Protein AF-0000000084336344 (afdb_homodimer)

InterPro domains:
  IPR035068 Metalloprotease TldD/PmbA, N-terminal [G3DSA:3.30.2290.10] (3-217)
  IPR036059 Metalloprotease TldD/PmbA superfamily [SSF111283] (6-439)
  IPR045569 Metalloprotease TldD/E, C-terminal domain [PF19289] (224-440)
  IPR045570 Metalloprotease TldD/E, central domain [PF19290] (153-196)

Structure (mmCIF, N/CA/C/O backbone):
data_AF-0000000084336344-model_v1
#
loop_
_entity.id
_entity.type
_entity.pdbx_description
1 polymer 'Metalloprotease TldD/E C-terminal domain-containing protein'
#
loop_
_atom_site.group_PDB
_atom_site.id
_atom_site.type_symbol
_atom_site.label_atom_id
_atom_site.label_alt_id
_atom_site.label_comp_id
_atom_site.label_asym_id
_atom_site.label_entity_id
_atom_site.label_seq_id
_atom_site.pdbx_PDB_ins_code
_atom_site.Cartn_x
_atom_site.Cartn_y
_atom_site.Cartn_z
_atom_site.occupancy
_atom_site.B_iso_or_equiv
_atom_site.auth_seq_id
_atom_site.auth_comp_id
_atom_site.auth_asym_id
_atom_site.auth_atom_id
_atom_site.pdbx_PDB_model_num
ATOM 1 N N . MET A 1 1 ? 0.87 -1.788 27.578 1 61.16 1 MET A N 1
ATOM 2 C CA . MET A 1 1 ? 1.301 -0.427 27.266 1 61.16 1 MET A CA 1
ATOM 3 C C . MET A 1 1 ? 2.381 -0.429 26.188 1 61.16 1 MET A C 1
ATOM 5 O O . MET A 1 1 ? 3.49 -0.914 26.422 1 61.16 1 MET A O 1
ATOM 9 N N . ALA A 1 2 ? 2.039 -0.132 24.922 1 77.81 2 ALA A N 1
ATOM 10 C CA . ALA A 1 2 ? 2.977 -0.21 23.797 1 77.81 2 ALA A CA 1
ATOM 11 C C . ALA A 1 2 ? 3.928 0.982 23.797 1 77.81 2 ALA A C 1
ATOM 13 O O . ALA A 1 2 ? 4.934 0.979 23.078 1 77.81 2 ALA A O 1
ATOM 14 N N . ILE A 1 3 ? 3.756 1.907 24.672 1 89.94 3 ILE A N 1
ATOM 15 C CA . ILE A 1 3 ? 4.648 3.062 24.641 1 89.94 3 ILE A CA 1
ATOM 16 C C . ILE A 1 3 ? 5.672 2.961 25.766 1 89.94 3 ILE A C 1
ATOM 18 O O . ILE A 1 3 ? 5.336 3.139 26.938 1 89.94 3 ILE A O 1
ATOM 22 N N . LEU A 1 4 ? 6.891 2.734 25.438 1 95.31 4 LEU A N 1
ATOM 23 C CA . LEU A 1 4 ? 7.977 2.658 26.406 1 95.31 4 LEU A CA 1
ATOM 24 C C . LEU A 1 4 ? 8.523 4.047 26.719 1 95.31 4 LEU A C 1
ATOM 26 O O . LEU A 1 4 ? 8.641 4.891 25.828 1 95.31 4 LEU A O 1
ATOM 30 N N . SER A 1 5 ? 8.852 4.281 28.031 1 96.12 5 SER A N 1
ATOM 31 C CA . SER A 1 5 ? 9.555 5.504 28.422 1 96.12 5 SER A CA 1
ATOM 32 C C . SER A 1 5 ? 10.961 5.539 27.844 1 96.12 5 SER A C 1
ATOM 34 O O . SER A 1 5 ? 11.477 4.52 27.359 1 96.12 5 SER A O 1
ATOM 36 N N . GLU A 1 6 ? 11.492 6.703 27.875 1 97.25 6 GLU A N 1
ATOM 37 C CA . GLU A 1 6 ? 12.867 6.852 27.422 1 97.25 6 GLU A CA 1
ATOM 38 C C . GLU A 1 6 ? 13.805 5.906 28.188 1 97.25 6 GLU A C 1
ATOM 40 O O . GLU A 1 6 ? 14.656 5.254 27.578 1 97.25 6 GLU A O 1
ATOM 45 N N . GLU A 1 7 ? 13.641 5.789 29.469 1 97.75 7 GLU A N 1
ATOM 46 C CA . GLU A 1 7 ? 14.492 4.953 30.312 1 97.75 7 GLU A CA 1
ATOM 47 C C . GLU A 1 7 ? 14.32 3.475 29.984 1 97.75 7 GLU A C 1
ATOM 49 O O . GLU A 1 7 ? 15.297 2.732 29.906 1 97.75 7 GLU A O 1
ATOM 54 N N . GLU A 1 8 ? 13.086 3.082 29.797 1 97 8 GLU A N 1
ATOM 55 C CA . GLU A 1 8 ? 12.812 1.694 29.438 1 97 8 GLU A CA 1
ATOM 56 C C . GLU A 1 8 ? 13.43 1.343 28.094 1 97 8 GLU A C 1
ATOM 58 O O . GLU A 1 8 ? 14.039 0.284 27.938 1 97 8 GLU A O 1
ATOM 63 N N . ALA A 1 9 ? 13.25 2.242 27.109 1 98.12 9 ALA A N 1
ATOM 64 C CA . ALA A 1 9 ? 13.812 2.031 25.781 1 98.12 9 ALA A CA 1
ATOM 65 C C . ALA A 1 9 ? 15.336 1.944 25.844 1 98.12 9 ALA A C 1
ATOM 67 O O . ALA A 1 9 ? 15.938 1.037 25.266 1 98.12 9 ALA A O 1
ATOM 68 N N . ARG A 1 10 ? 15.906 2.869 26.594 1 98.12 10 ARG A N 1
ATOM 69 C CA . ARG A 1 10 ? 17.359 2.906 26.734 1 98.12 10 ARG A CA 1
ATOM 70 C C . ARG A 1 10 ? 17.875 1.607 27.328 1 98.12 10 ARG A C 1
ATOM 72 O O . ARG A 1 10 ? 18.859 1.046 26.844 1 98.12 10 ARG A O 1
ATOM 79 N N . SER A 1 11 ? 17.25 1.157 28.344 1 98.06 11 SER A N 1
ATOM 80 C CA . SER A 1 11 ? 17.672 -0.055 29.031 1 98.06 11 SER A CA 1
ATOM 81 C C . SER A 1 11 ? 17.609 -1.269 28.109 1 98.06 11 SER A C 1
ATOM 83 O O . SER A 1 11 ? 18.547 -2.068 28.047 1 98.06 11 SER A O 1
ATOM 85 N N . LEU A 1 12 ? 16.516 -1.385 27.453 1 97.81 12 LEU A N 1
ATOM 86 C CA . LEU A 1 12 ? 16.312 -2.506 26.547 1 97.81 12 LEU A CA 1
ATOM 87 C C . LEU A 1 12 ? 17.344 -2.486 25.422 1 97.81 12 LEU A C 1
ATOM 89 O O . LEU A 1 12 ? 17.922 -3.52 25.078 1 97.81 12 LEU A O 1
ATOM 93 N N . MET A 1 13 ? 17.562 -1.335 24.844 1 98.69 13 MET A N 1
ATOM 94 C CA . MET A 1 13 ? 18.469 -1.205 23.703 1 98.69 13 MET A CA 1
ATOM 95 C C . MET A 1 13 ? 19.922 -1.422 24.156 1 98.69 13 MET A C 1
ATOM 97 O O . MET A 1 13 ? 20.719 -2.012 23.422 1 98.69 13 MET A O 1
ATOM 101 N N . LYS A 1 14 ? 20.266 -0.925 25.344 1 98.5 14 LYS A N 1
ATOM 102 C CA . LYS A 1 14 ? 21.594 -1.165 25.891 1 98.5 14 LYS A CA 1
ATOM 103 C C . LYS A 1 14 ? 21.859 -2.658 26.062 1 98.5 14 LYS A C 1
ATOM 105 O O . LYS A 1 14 ? 22.953 -3.139 25.766 1 98.5 14 LYS A O 1
ATOM 110 N N . LYS A 1 15 ? 20.875 -3.301 26.531 1 98.56 15 LYS A N 1
ATOM 111 C CA . LYS A 1 15 ? 21 -4.75 26.688 1 98.56 15 LYS A CA 1
ATOM 112 C C . LYS A 1 15 ? 21.234 -5.43 25.344 1 98.56 15 LYS A C 1
ATOM 114 O O . LYS A 1 15 ? 22.141 -6.266 25.219 1 98.56 15 LYS A O 1
ATOM 119 N N . ALA A 1 16 ? 20.453 -5.109 24.391 1 98.69 16 ALA A N 1
ATOM 120 C CA . ALA A 1 16 ? 20.625 -5.699 23.062 1 98.69 16 ALA A CA 1
ATOM 121 C C . ALA A 1 16 ? 22.016 -5.387 22.5 1 98.69 16 ALA A C 1
ATOM 123 O O . ALA A 1 16 ? 22.688 -6.273 21.984 1 98.69 16 ALA A O 1
ATOM 124 N N . LEU A 1 17 ? 22.406 -4.156 22.656 1 98.75 17 LEU A N 1
ATOM 125 C CA . LEU A 1 17 ? 23.703 -3.701 22.141 1 98.75 17 LEU A CA 1
ATOM 126 C C . LEU A 1 17 ? 24.844 -4.457 22.812 1 98.75 17 LEU A C 1
ATOM 128 O O . LEU A 1 17 ? 25.875 -4.715 22.172 1 98.75 17 LEU A O 1
ATOM 132 N N . SER A 1 18 ? 24.688 -4.867 24 1 98.62 18 SER A N 1
ATOM 133 C CA . SER A 1 18 ? 25.734 -5.523 24.766 1 98.62 18 SER A CA 1
ATOM 134 C C . SER A 1 18 ? 26.047 -6.91 24.203 1 98.62 18 SER A C 1
ATOM 136 O O . SER A 1 18 ? 27.109 -7.469 24.484 1 98.62 18 SER A O 1
ATOM 138 N N . TYR A 1 19 ? 25.109 -7.457 23.453 1 98.69 19 TYR A N 1
ATOM 139 C CA . TYR A 1 19 ? 25.328 -8.781 22.875 1 98.69 19 TYR A CA 1
ATOM 140 C C . TYR A 1 19 ? 26.156 -8.695 21.609 1 98.69 19 TYR A C 1
ATOM 142 O O . TYR A 1 19 ? 26.656 -9.711 21.109 1 98.69 19 TYR A O 1
ATOM 150 N N . SER A 1 20 ? 26.391 -7.512 21.062 1 98.81 20 SER A N 1
ATOM 151 C CA . SER A 1 20 ? 26.984 -7.363 19.734 1 98.81 20 SER A CA 1
ATOM 152 C C . SER A 1 20 ? 28.469 -7.656 19.75 1 98.81 20 SER A C 1
ATOM 154 O O . SER A 1 20 ? 29.188 -7.242 20.672 1 98.81 20 SER A O 1
ATOM 156 N N . LYS A 1 21 ? 28.922 -8.336 18.719 1 98.5 21 LYS A N 1
ATOM 157 C CA . LYS A 1 21 ? 30.328 -8.586 18.453 1 98.5 21 LYS A CA 1
ATOM 158 C C . LYS A 1 21 ? 30.766 -7.953 17.141 1 98.5 21 LYS A C 1
ATOM 160 O O . LYS A 1 21 ? 31.875 -8.195 16.672 1 98.5 21 LYS A O 1
ATOM 165 N N . ALA A 1 22 ? 29.859 -7.25 16.531 1 98.69 22 ALA A N 1
ATOM 166 C CA . ALA A 1 22 ? 30.125 -6.629 15.234 1 98.69 22 ALA A CA 1
ATOM 167 C C . ALA A 1 22 ? 31.078 -5.438 15.391 1 98.69 22 ALA A C 1
ATOM 169 O O . ALA A 1 22 ? 31.266 -4.93 16.5 1 98.69 22 ALA A O 1
ATOM 170 N N . ASP A 1 23 ? 31.688 -5.023 14.219 1 98.56 23 ASP A N 1
ATOM 171 C CA . ASP A 1 23 ? 32.469 -3.793 14.242 1 98.56 23 ASP A CA 1
ATOM 172 C C . ASP A 1 23 ? 31.609 -2.6 14.656 1 98.56 23 ASP A C 1
ATOM 174 O O . ASP A 1 23 ? 32.062 -1.733 15.406 1 98.56 23 ASP A O 1
ATOM 178 N N . GLU A 1 24 ? 30.375 -2.555 14.102 1 98.12 24 GLU A N 1
ATOM 179 C CA . GLU A 1 24 ? 29.391 -1.552 14.461 1 98.12 24 GLU A CA 1
ATOM 180 C C . GLU A 1 24 ? 27.984 -2.162 14.531 1 98.12 24 GLU A C 1
ATOM 182 O O . GLU A 1 24 ? 27.672 -3.092 13.789 1 98.12 24 GLU A O 1
ATOM 187 N N . CYS A 1 25 ? 27.188 -1.61 15.453 1 98.75 25 CYS A N 1
ATOM 188 C CA . CYS A 1 25 ? 25.828 -2.092 15.648 1 98.75 25 CYS A CA 1
ATOM 189 C C . CYS A 1 25 ? 24.875 -0.938 15.945 1 98.75 25 CYS A C 1
ATOM 191 O O . CYS A 1 25 ? 25.219 -0.029 16.703 1 98.75 25 CYS A O 1
ATOM 193 N N . GLU A 1 26 ? 23.766 -0.919 15.297 1 98.81 26 GLU A N 1
ATOM 194 C CA . GLU A 1 26 ? 22.703 0.061 15.539 1 98.81 26 GLU A CA 1
ATOM 195 C C . GLU A 1 26 ? 21.375 -0.623 15.828 1 98.81 26 GLU A C 1
ATOM 197 O O . GLU A 1 26 ? 21.016 -1.6 15.172 1 98.81 26 GLU A O 1
ATOM 202 N N . ILE A 1 27 ? 20.672 -0.133 16.828 1 98.81 27 ILE A N 1
ATOM 203 C CA . ILE A 1 27 ? 19.375 -0.673 17.25 1 98.81 27 ILE A CA 1
ATOM 204 C C . ILE A 1 27 ? 18.297 0.393 17.109 1 98.81 27 ILE A C 1
ATOM 206 O O . ILE A 1 27 ? 18.484 1.536 17.531 1 98.81 27 ILE A O 1
ATOM 210 N N . ASN A 1 28 ? 17.25 0.073 16.453 1 98.81 28 ASN A N 1
ATOM 211 C CA . ASN A 1 28 ? 16.047 0.88 16.406 1 98.81 28 ASN A CA 1
ATOM 212 C C . ASN A 1 28 ? 14.875 0.189 17.109 1 98.81 28 ASN A C 1
ATOM 214 O O . ASN A 1 28 ? 14.641 -1.004 16.906 1 98.81 28 ASN A O 1
ATOM 218 N N . LEU A 1 29 ? 14.227 0.858 17.984 1 98.5 29 LEU A N 1
ATOM 219 C CA . LEU A 1 29 ? 13.078 0.37 18.734 1 98.5 29 LEU A CA 1
ATOM 220 C C . LEU A 1 29 ? 11.867 1.283 18.547 1 98.5 29 LEU A C 1
ATOM 222 O O . LEU A 1 29 ? 11.953 2.488 18.797 1 98.5 29 LEU A O 1
ATOM 226 N N . ASN A 1 30 ? 10.773 0.727 18.062 1 98 30 ASN A N 1
ATOM 227 C CA . ASN A 1 30 ? 9.539 1.482 17.844 1 98 30 ASN A CA 1
ATOM 228 C C . ASN A 1 30 ? 8.336 0.76 18.438 1 98 30 ASN A C 1
ATOM 230 O O . ASN A 1 30 ? 8.352 -0.461 18.594 1 98 30 ASN A O 1
ATOM 234 N N . GLY A 1 31 ? 7.332 1.479 18.734 1 97.31 31 GLY A N 1
ATOM 235 C CA . GLY A 1 31 ? 6.078 0.925 19.219 1 97.31 31 GLY A CA 1
ATOM 236 C C . GLY A 1 31 ? 4.914 1.891 19.094 1 97.31 31 GLY A C 1
ATOM 237 O O . GLY A 1 31 ? 5.113 3.104 19 1 97.31 31 GLY A O 1
ATOM 238 N N . SER A 1 32 ? 3.705 1.392 19.078 1 97.81 32 SER A N 1
ATOM 239 C CA . SER A 1 32 ? 2.498 2.207 18.984 1 97.81 32 SER A CA 1
ATOM 240 C C . SER A 1 32 ? 1.316 1.512 19.656 1 97.81 32 SER A C 1
ATOM 242 O O . SER A 1 32 ? 1.302 0.286 19.781 1 97.81 32 SER A O 1
ATOM 244 N N . ASP A 1 33 ? 0.47 2.268 20.203 1 97.31 33 ASP A N 1
ATOM 245 C CA . ASP A 1 33 ? -0.858 1.896 20.688 1 97.31 33 ASP A CA 1
ATOM 246 C C . ASP A 1 33 ? -1.94 2.721 19.984 1 97.31 33 ASP A C 1
ATOM 248 O O . ASP A 1 33 ? -2.01 3.939 20.172 1 97.31 33 ASP A O 1
ATOM 252 N N . SER A 1 34 ? -2.783 2.082 19.203 1 97.75 34 SER A N 1
ATOM 253 C CA . SER A 1 34 ? -3.795 2.789 18.422 1 97.75 34 SER A CA 1
ATOM 254 C C . SER A 1 34 ? -5.176 2.176 18.625 1 97.75 34 SER A C 1
ATOM 256 O O . SER A 1 34 ? -5.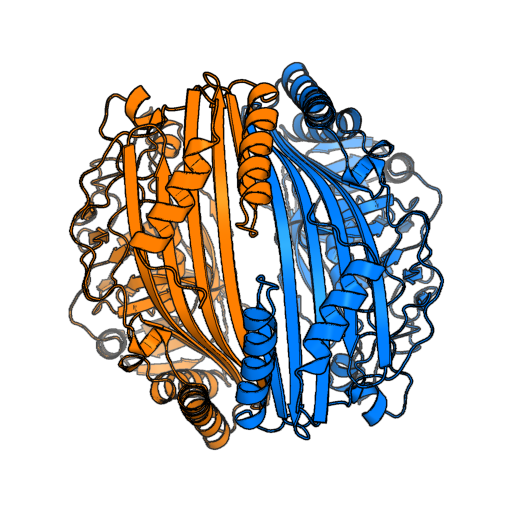293 1.004 18.984 1 97.75 34 SER A O 1
ATOM 258 N N . ALA A 1 35 ? -6.176 2.953 18.453 1 97.19 35 ALA A N 1
ATOM 259 C CA . ALA A 1 35 ? -7.574 2.521 18.453 1 97.19 35 ALA A CA 1
ATOM 260 C C . ALA A 1 35 ? -8.367 3.242 17.375 1 97.19 35 ALA A C 1
ATOM 262 O O . ALA A 1 35 ? -8.062 4.387 17.016 1 97.19 35 ALA A O 1
ATOM 263 N N . ASN A 1 36 ? -9.367 2.514 16.828 1 97.56 36 ASN A N 1
ATOM 264 C CA . ASN A 1 36 ? -10.055 3.094 15.672 1 97.56 36 ASN A CA 1
ATOM 265 C C . ASN A 1 36 ? -11.508 2.645 15.594 1 97.56 36 ASN A C 1
ATOM 267 O O . ASN A 1 36 ? -11.906 1.697 16.281 1 97.56 36 ASN A O 1
ATOM 271 N N . ILE A 1 37 ? -12.312 3.393 14.906 1 96.5 37 ILE A N 1
ATOM 272 C CA . ILE A 1 37 ? -13.656 3.025 14.477 1 96.5 37 ILE A CA 1
ATOM 273 C C . ILE A 1 37 ? -13.773 3.182 12.961 1 96.5 37 ILE A C 1
ATOM 275 O O . ILE A 1 37 ? -13.453 4.238 12.414 1 96.5 37 ILE A O 1
ATOM 279 N N . ARG A 1 38 ? -14.188 2.133 12.367 1 95.56 38 ARG A N 1
ATOM 280 C CA . ARG A 1 38 ? -14.484 2.133 10.93 1 95.56 38 ARG A CA 1
ATOM 281 C C . ARG A 1 38 ? -15.977 1.987 10.68 1 95.56 38 ARG A C 1
ATOM 283 O O . ARG A 1 38 ? -16.656 1.214 11.359 1 95.56 38 ARG A O 1
ATOM 290 N N . TYR A 1 39 ? -16.5 2.736 9.711 1 94.62 39 TYR A N 1
ATOM 291 C CA . TYR A 1 39 ? -17.906 2.598 9.344 1 94.62 39 TYR A CA 1
ATOM 292 C C . TYR A 1 39 ? -18.094 2.74 7.84 1 94.62 39 TYR A C 1
ATOM 294 O O . TYR A 1 39 ? -17.297 3.389 7.164 1 94.62 39 TYR A O 1
ATOM 302 N N . ALA A 1 40 ? -19.062 2.098 7.352 1 93.56 40 ALA A N 1
ATOM 303 C CA . ALA A 1 40 ? -19.5 2.135 5.961 1 93.56 40 ALA A CA 1
ATOM 304 C C . ALA A 1 40 ? -21.016 1.944 5.871 1 93.56 40 ALA A C 1
ATOM 306 O O . ALA A 1 40 ? -21.625 1.278 6.719 1 93.56 40 ALA A O 1
ATOM 307 N N . ARG A 1 41 ? -21.609 2.582 4.836 1 90.56 41 ARG A N 1
ATOM 308 C CA . ARG A 1 41 ? -23.047 2.521 4.629 1 90.56 41 ARG A CA 1
ATOM 309 C C . ARG A 1 41 ? -23.812 2.969 5.875 1 90.56 41 ARG A C 1
ATOM 311 O O . ARG A 1 41 ? -24.766 2.311 6.301 1 90.56 41 ARG A O 1
ATOM 318 N N . ASN A 1 42 ? -23.266 3.934 6.555 1 92.25 42 ASN A N 1
ATOM 319 C CA . ASN A 1 42 ? -23.844 4.602 7.715 1 92.25 42 ASN A CA 1
ATOM 320 C C . ASN A 1 42 ? -23.891 3.674 8.93 1 92.25 42 ASN A C 1
ATOM 322 O O . ASN A 1 42 ? -24.734 3.852 9.812 1 92.25 42 ASN A O 1
ATOM 326 N N . SER A 1 43 ? -23.031 2.648 8.938 1 90.12 43 SER A N 1
ATOM 327 C CA . SER A 1 43 ? -22.969 1.739 10.078 1 90.12 43 SER A CA 1
ATOM 328 C C . SER A 1 43 ? -21.531 1.42 10.453 1 90.12 43 SER A C 1
ATOM 330 O O . SER A 1 43 ? -20.672 1.237 9.586 1 90.12 43 SER A O 1
ATOM 332 N N . VAL A 1 44 ? -21.344 1.34 11.766 1 88.81 44 VAL A N 1
ATOM 333 C CA . VAL A 1 44 ? -20.016 0.975 12.266 1 88.81 44 VAL A CA 1
ATOM 334 C C . VAL A 1 44 ? -19.75 -0.5 11.977 1 88.81 44 VAL A C 1
ATOM 336 O O . VAL A 1 44 ? -20.578 -1.362 12.289 1 88.81 44 VAL A O 1
ATOM 339 N N . SER A 1 45 ? -18.609 -0.754 11.391 1 81.31 45 SER A N 1
ATOM 340 C CA . SER A 1 45 ? -18.266 -2.133 11.07 1 81.31 45 SER A CA 1
ATOM 341 C C . SER A 1 45 ? -17.266 -2.703 12.078 1 81.31 45 SER A C 1
ATOM 343 O O . SER A 1 45 ? -17.297 -3.9 12.375 1 81.31 45 SER A O 1
ATOM 345 N N . THR A 1 46 ? -16.391 -1.866 12.555 1 83.06 46 THR A N 1
ATOM 346 C CA . THR A 1 46 ? -15.391 -2.4 13.477 1 83.06 46 THR A CA 1
ATOM 347 C C . THR A 1 46 ? -14.891 -1.312 14.414 1 83.06 46 THR A C 1
ATOM 349 O O . THR A 1 46 ? -14.719 -0.162 14.016 1 83.06 46 THR A O 1
ATOM 352 N N . SER A 1 47 ? -14.812 -1.623 15.648 1 92.06 47 SER A N 1
ATOM 353 C CA . SER A 1 47 ? -14.039 -0.898 16.656 1 92.06 47 SER A CA 1
ATOM 354 C C . SER A 1 47 ? -12.773 -1.665 17.031 1 92.06 47 SER A C 1
ATOM 356 O O . SER A 1 47 ? -12.852 -2.775 17.562 1 92.06 47 SER A O 1
ATOM 358 N N . GLY A 1 48 ? -11.695 -1.078 16.766 1 95.12 48 GLY A N 1
ATOM 359 C CA . GLY A 1 48 ? -10.461 -1.837 16.859 1 95.12 48 GLY A CA 1
ATOM 360 C C . GLY A 1 48 ? -9.391 -1.135 17.672 1 95.12 48 GLY A C 1
ATOM 361 O O . GLY A 1 48 ? -9.461 0.077 17.891 1 95.12 48 GLY A O 1
ATOM 362 N N . ALA A 1 49 ? -8.469 -1.933 18.203 1 96.38 49 ALA A N 1
ATOM 363 C CA . ALA A 1 49 ? -7.25 -1.445 18.859 1 96.38 49 ALA A CA 1
ATOM 364 C C . ALA A 1 49 ? -6.047 -2.303 18.469 1 96.38 49 ALA A C 1
ATOM 366 O O . ALA A 1 49 ? -6.172 -3.516 18.297 1 96.38 49 ALA A O 1
ATOM 367 N N . ILE A 1 50 ? -4.906 -1.702 18.344 1 96.38 50 ILE A N 1
ATOM 368 C CA . ILE A 1 50 ? -3.666 -2.395 18.016 1 96.38 50 ILE A CA 1
ATOM 369 C C . ILE A 1 50 ? -2.529 -1.878 18.891 1 96.38 50 ILE A C 1
ATOM 371 O O . ILE A 1 50 ? -2.264 -0.675 18.922 1 96.38 50 ILE A O 1
ATOM 375 N N . ALA A 1 51 ? -1.902 -2.723 19.594 1 96.12 51 ALA A N 1
ATOM 376 C CA . ALA A 1 51 ? -0.683 -2.434 20.344 1 96.12 51 ALA A CA 1
ATOM 377 C C . ALA A 1 51 ? 0.48 -3.289 19.844 1 96.12 51 ALA A C 1
ATOM 379 O O . ALA A 1 51 ? 0.402 -4.52 19.859 1 96.12 51 ALA A O 1
ATOM 380 N N . GLN A 1 52 ? 1.593 -2.631 19.438 1 96.06 52 GLN A N 1
ATOM 381 C CA . GLN A 1 52 ? 2.705 -3.385 18.859 1 96.06 52 GLN A CA 1
ATOM 382 C C . GLN A 1 52 ? 4.035 -2.682 19.125 1 96.06 52 GLN A C 1
ATOM 384 O O . GLN A 1 52 ? 4.078 -1.458 19.266 1 96.06 52 GLN A O 1
ATOM 389 N N . THR A 1 53 ? 5.098 -3.41 19.234 1 95.81 53 THR A N 1
ATOM 390 C CA . THR A 1 53 ? 6.48 -2.953 19.312 1 95.81 53 THR A CA 1
ATOM 391 C C . THR A 1 53 ? 7.383 -3.781 18.406 1 95.81 53 THR A C 1
ATOM 393 O O . THR A 1 53 ? 7.043 -4.91 18.047 1 95.81 53 THR A O 1
ATOM 396 N N . SER A 1 54 ? 8.461 -3.232 17.969 1 97.19 54 SER A N 1
ATOM 397 C CA . SER A 1 54 ? 9.438 -3.928 17.141 1 97.19 54 SER A CA 1
ATOM 398 C C . SER A 1 54 ? 10.852 -3.404 17.391 1 97.19 54 SER A C 1
ATOM 400 O O . SER A 1 54 ? 11.039 -2.217 17.656 1 97.19 54 SER A O 1
ATOM 402 N N . LEU A 1 55 ? 11.781 -4.285 17.375 1 98.19 55 LEU A N 1
ATOM 403 C CA . LEU A 1 55 ? 13.195 -3.969 17.531 1 98.19 55 LEU A CA 1
ATOM 404 C C . LEU A 1 55 ? 13.984 -4.395 16.297 1 98.19 55 LEU A C 1
ATOM 406 O O . LEU A 1 55 ? 13.898 -5.547 15.859 1 98.19 55 LEU A O 1
ATOM 410 N N . VAL A 1 56 ? 14.742 -3.471 15.703 1 98.62 56 VAL A N 1
ATOM 411 C CA . VAL A 1 56 ? 15.555 -3.713 14.516 1 98.62 56 VAL A CA 1
ATOM 412 C C . VAL A 1 56 ? 17.031 -3.582 14.859 1 98.62 56 VAL A C 1
ATOM 414 O O . VAL A 1 56 ? 17.453 -2.566 15.414 1 98.62 56 VAL A O 1
ATOM 417 N N . VAL A 1 57 ? 17.797 -4.566 14.523 1 98.75 57 VAL A N 1
ATOM 418 C CA . VAL A 1 57 ? 19.234 -4.566 14.758 1 98.75 57 VAL A CA 1
ATOM 419 C C . VAL A 1 57 ? 19.984 -4.539 13.43 1 98.75 57 VAL A C 1
ATOM 421 O O . VAL A 1 57 ? 19.734 -5.375 12.555 1 98.75 57 VAL A O 1
ATOM 424 N N . SER A 1 58 ? 20.844 -3.611 13.258 1 98.5 58 SER A N 1
ATOM 425 C CA . SER A 1 58 ? 21.781 -3.549 12.148 1 98.5 58 SER A CA 1
ATOM 426 C C . SER A 1 58 ? 23.203 -3.822 12.609 1 98.5 58 SER A C 1
ATOM 428 O O . SER A 1 58 ? 23.719 -3.117 13.477 1 98.5 58 SER A O 1
ATOM 430 N N . SER A 1 59 ? 23.844 -4.816 12.031 1 98.44 59 SER A N 1
ATOM 431 C CA . SER A 1 59 ? 25.234 -5.152 12.328 1 98.44 59 SER A CA 1
ATOM 432 C C . SER A 1 59 ? 26.125 -4.98 11.102 1 98.44 59 SER A C 1
ATOM 434 O O . SER A 1 59 ? 25.734 -5.363 9.992 1 98.44 59 SER A O 1
ATOM 436 N N . ALA A 1 60 ? 27.297 -4.43 11.352 1 97.75 60 ALA A N 1
ATOM 437 C CA . ALA A 1 60 ? 28.25 -4.25 10.25 1 97.75 60 ALA A CA 1
ATOM 438 C C . ALA A 1 60 ? 29.594 -4.875 10.578 1 97.75 60 ALA A C 1
ATOM 440 O O . ALA A 1 60 ? 30.094 -4.746 11.703 1 97.75 60 ALA A O 1
ATOM 441 N N . PHE A 1 61 ? 30.188 -5.641 9.719 1 97.44 61 PHE A N 1
ATOM 442 C CA . PHE A 1 61 ? 31.578 -6.055 9.648 1 97.44 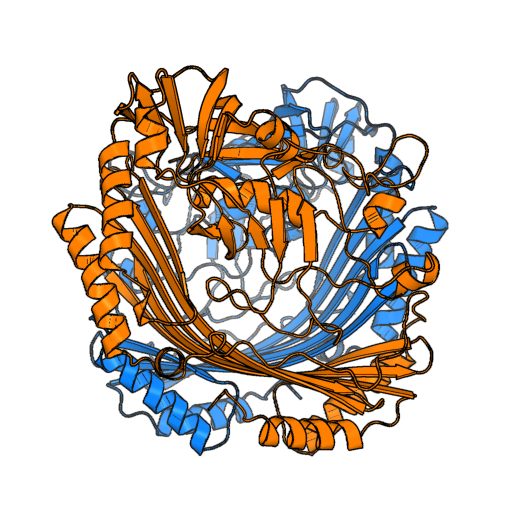61 PHE A CA 1
ATOM 443 C C . PHE A 1 61 ? 32.281 -5.43 8.445 1 97.44 61 PHE A C 1
ATOM 445 O O . PHE A 1 61 ? 32.062 -5.848 7.309 1 97.44 61 PHE A O 1
ATOM 452 N N . GLY A 1 62 ? 33.156 -4.496 8.688 1 96.12 62 GLY A N 1
ATOM 453 C CA . GLY A 1 62 ? 33.594 -3.674 7.574 1 96.12 62 GLY A CA 1
ATOM 454 C C . GLY A 1 62 ? 32.469 -2.99 6.852 1 96.12 62 GLY A C 1
ATOM 455 O O . GLY A 1 62 ? 31.656 -2.291 7.469 1 96.12 62 GLY A O 1
ATOM 456 N N . LYS A 1 63 ? 32.375 -3.299 5.531 1 94.5 63 LYS A N 1
ATOM 457 C CA . LYS A 1 63 ? 31.344 -2.654 4.719 1 94.5 63 LYS A CA 1
ATOM 458 C C . LYS A 1 63 ? 30.156 -3.592 4.48 1 94.5 63 LYS A C 1
ATOM 460 O O . LYS A 1 63 ? 29.297 -3.312 3.646 1 94.5 63 LYS A O 1
ATOM 465 N N . LYS A 1 64 ? 30.141 -4.723 5.219 1 94.12 64 LYS A N 1
ATOM 466 C CA . LYS A 1 64 ? 29.062 -5.695 5.098 1 94.12 64 LYS A CA 1
ATOM 467 C C . LYS A 1 64 ? 27.969 -5.434 6.133 1 94.12 64 LYS A C 1
ATOM 469 O O . LYS A 1 64 ? 28.25 -5.363 7.332 1 94.12 64 LYS A O 1
ATOM 474 N N . LEU A 1 65 ? 26.781 -5.305 5.699 1 95.31 65 LEU A N 1
ATOM 475 C CA . LEU A 1 65 ? 25.703 -4.914 6.586 1 95.31 65 LEU A CA 1
ATOM 476 C C . LEU A 1 65 ? 24.609 -5.992 6.621 1 95.31 65 LEU A C 1
ATOM 478 O O . LEU A 1 65 ? 24.234 -6.535 5.578 1 95.31 65 LEU A O 1
ATOM 482 N N . GLY A 1 66 ? 24.156 -6.402 7.781 1 96.75 66 GLY A N 1
ATOM 483 C CA . GLY A 1 66 ? 23 -7.262 8.023 1 96.75 66 GLY A CA 1
ATOM 484 C C . GLY A 1 66 ? 21.969 -6.641 8.945 1 96.75 66 GLY A C 1
ATOM 485 O O . GLY A 1 66 ? 22.328 -5.973 9.922 1 96.75 66 GLY A O 1
ATOM 486 N N . VAL A 1 67 ? 20.703 -6.793 8.656 1 98 67 VAL A N 1
ATOM 487 C CA . VAL A 1 67 ? 19.625 -6.203 9.445 1 98 67 VAL A CA 1
ATOM 488 C C . VAL A 1 67 ? 18.656 -7.293 9.875 1 98 67 VAL A C 1
ATOM 490 O O . VAL A 1 67 ? 18.25 -8.133 9.062 1 98 67 VAL A O 1
ATOM 493 N N . ALA A 1 68 ? 18.281 -7.34 11.117 1 98.06 68 ALA A N 1
ATOM 494 C CA . ALA A 1 68 ? 17.312 -8.305 11.633 1 98.06 68 ALA A CA 1
ATOM 495 C C . ALA A 1 68 ? 16.281 -7.617 12.523 1 98.06 68 ALA A C 1
ATOM 497 O O . ALA A 1 68 ? 16.609 -6.719 13.297 1 98.06 68 ALA A O 1
ATOM 498 N N . THR A 1 69 ? 15.055 -8.031 12.469 1 97.75 69 THR A N 1
ATOM 499 C CA . THR A 1 69 ? 13.945 -7.465 13.219 1 97.75 69 THR A CA 1
ATOM 500 C C . THR A 1 69 ? 13.281 -8.531 14.086 1 97.75 69 THR A C 1
ATOM 502 O O . THR A 1 69 ? 13.109 -9.672 13.656 1 97.75 69 THR A O 1
ATOM 505 N N . ILE A 1 70 ? 12.836 -8.156 15.289 1 96.19 70 ILE A N 1
ATOM 506 C CA . ILE A 1 70 ? 12.102 -9.047 16.188 1 96.19 70 ILE A CA 1
ATOM 507 C C . ILE A 1 70 ? 11.07 -8.242 16.984 1 96.19 70 ILE A C 1
ATOM 509 O O . ILE A 1 70 ? 11.102 -7.008 16.969 1 96.19 70 ILE A O 1
ATOM 513 N N . ASN A 1 71 ? 10.148 -8.922 17.594 1 94.88 71 ASN A N 1
ATOM 514 C CA . ASN A 1 71 ? 9.219 -8.242 18.5 1 94.88 71 ASN A CA 1
ATOM 515 C C . ASN A 1 71 ? 9.062 -9 19.812 1 94.88 71 ASN A C 1
ATOM 517 O O . ASN A 1 71 ? 8.023 -8.922 20.469 1 94.88 71 ASN A O 1
ATOM 521 N N . GLU A 1 72 ? 10.039 -9.805 20.203 1 91.88 72 GLU A N 1
ATOM 522 C CA . GLU A 1 72 ? 10.219 -10.43 21.5 1 91.88 72 GLU A CA 1
ATOM 523 C C . GLU A 1 72 ? 11.461 -9.906 22.203 1 91.88 72 GLU A C 1
ATOM 525 O O . GLU A 1 72 ? 12.5 -9.703 21.578 1 91.88 72 GLU A O 1
ATOM 530 N N . TYR A 1 73 ? 11.406 -9.719 23.641 1 93.81 73 TYR A N 1
ATOM 531 C CA . TYR A 1 73 ? 12.469 -8.914 24.234 1 93.81 73 TYR A CA 1
ATOM 532 C C . TYR A 1 73 ? 13.078 -9.625 25.438 1 93.81 73 TYR A C 1
ATOM 534 O O . TYR A 1 73 ? 13.742 -9 26.266 1 93.81 73 TYR A O 1
ATOM 542 N N . ASP A 1 74 ? 12.797 -10.898 25.531 1 93.19 74 ASP A N 1
ATOM 543 C CA . ASP A 1 74 ? 13.547 -11.633 26.547 1 93.19 74 ASP A CA 1
ATOM 544 C C . ASP A 1 74 ? 15.016 -11.773 26.156 1 93.19 74 ASP A C 1
ATOM 546 O O . ASP A 1 74 ? 15.367 -11.594 24.984 1 93.19 74 ASP A O 1
ATOM 550 N N . ASP A 1 75 ? 15.844 -12.109 27.078 1 96.38 75 ASP A N 1
ATOM 551 C CA . ASP A 1 75 ? 17.297 -12.125 26.859 1 96.38 75 ASP A CA 1
ATOM 552 C C . ASP A 1 75 ? 17.656 -13.039 25.703 1 96.38 75 ASP A C 1
ATOM 554 O O . ASP A 1 75 ? 18.484 -12.672 24.859 1 96.38 75 ASP A O 1
ATOM 558 N N . ALA A 1 76 ? 17.047 -14.164 25.672 1 95.69 76 ALA A N 1
ATOM 559 C CA . ALA A 1 76 ? 17.359 -15.125 24.625 1 95.69 76 ALA A CA 1
ATOM 560 C C . ALA A 1 76 ? 17 -14.57 23.25 1 95.69 76 ALA A C 1
ATOM 562 O O . ALA A 1 76 ? 17.75 -14.734 22.281 1 95.69 76 ALA A O 1
ATOM 563 N N . SER A 1 77 ? 15.859 -13.938 23.156 1 95.25 77 SER A N 1
ATOM 564 C CA . SER A 1 77 ? 15.391 -13.359 21.906 1 95.25 77 SER A CA 1
ATOM 565 C C . SER A 1 77 ? 16.266 -12.195 21.453 1 95.25 77 SER A C 1
ATOM 567 O O . SER A 1 77 ? 16.578 -12.055 20.266 1 95.25 77 SER A O 1
ATOM 569 N N . LEU A 1 78 ? 16.672 -11.367 22.406 1 97.75 78 LEU A N 1
ATOM 570 C CA . LEU A 1 78 ? 17.547 -10.234 22.094 1 97.75 78 LEU A CA 1
ATOM 571 C C . LEU A 1 78 ? 18.891 -10.719 21.578 1 97.75 78 LEU A C 1
ATOM 573 O O . LEU A 1 78 ? 19.406 -10.188 20.578 1 97.75 78 LEU A O 1
ATOM 577 N N . GLU A 1 79 ? 19.453 -11.703 22.203 1 98.12 79 GLU A N 1
ATOM 578 C CA . GLU A 1 79 ? 20.719 -12.242 21.719 1 98.12 79 GLU A CA 1
ATOM 579 C C . GLU A 1 79 ? 20.578 -12.859 20.344 1 98.12 79 GLU A C 1
ATOM 581 O O . GLU A 1 79 ? 21.422 -12.664 19.469 1 98.12 79 GLU A O 1
ATOM 586 N N . LYS A 1 80 ? 19.516 -13.539 20.203 1 96.44 80 LYS A N 1
ATOM 587 C CA . LYS A 1 80 ? 19.25 -14.227 18.938 1 96.44 80 LYS A CA 1
ATOM 588 C C . LYS A 1 80 ? 19.188 -13.242 17.781 1 96.44 80 LYS A C 1
ATOM 590 O O . LYS A 1 80 ? 19.734 -13.492 16.703 1 96.44 80 LYS A O 1
ATOM 595 N N . VAL A 1 81 ? 18.438 -12.133 17.906 1 97.81 81 VAL A N 1
ATOM 596 C CA . VAL A 1 81 ? 18.281 -11.18 16.812 1 97.81 81 VAL A CA 1
ATOM 597 C C . VAL A 1 81 ? 19.625 -10.516 16.516 1 97.81 81 VAL A C 1
ATOM 599 O O . VAL A 1 81 ? 19.922 -10.203 15.352 1 97.81 81 VAL A O 1
ATOM 602 N N . VAL A 1 82 ? 20.422 -10.242 17.516 1 98.56 82 VAL A N 1
ATOM 603 C CA . VAL A 1 82 ? 21.734 -9.68 17.312 1 98.56 82 VAL A CA 1
ATOM 604 C C . VAL A 1 82 ? 22.609 -10.664 16.531 1 98.56 82 VAL A C 1
ATOM 606 O O . VAL A 1 82 ? 23.234 -10.297 15.531 1 98.56 82 VAL A O 1
ATOM 609 N N . ARG A 1 83 ? 22.594 -11.969 16.938 1 98.06 83 ARG A N 1
ATOM 610 C CA . ARG A 1 83 ? 23.359 -12.992 16.234 1 98.06 83 ARG A CA 1
ATOM 611 C C . ARG A 1 83 ? 22.906 -13.117 14.789 1 98.06 83 ARG A C 1
ATOM 613 O O . ARG A 1 83 ? 23.734 -13.258 13.883 1 98.06 83 ARG A O 1
ATOM 620 N N . ARG A 1 84 ? 21.656 -13.062 14.656 1 96.94 84 ARG A N 1
ATOM 621 C CA . ARG A 1 84 ? 21.094 -13.18 13.312 1 96.94 84 ARG A CA 1
ATOM 622 C C . ARG A 1 84 ? 21.578 -12.039 12.43 1 96.94 84 ARG A C 1
ATOM 624 O O . ARG A 1 84 ? 21.984 -12.258 11.281 1 96.94 84 ARG A O 1
ATOM 631 N N . SER A 1 85 ? 21.531 -10.797 12.875 1 97.81 85 SER A N 1
ATOM 632 C CA . SER A 1 85 ? 22.016 -9.648 12.109 1 97.81 85 SER A CA 1
ATOM 633 C C . SER A 1 85 ? 23.5 -9.797 11.773 1 97.81 85 SER A C 1
ATOM 635 O O . SER A 1 85 ? 23.922 -9.43 10.68 1 97.81 85 SER A O 1
ATOM 637 N N . GLU A 1 86 ? 24.266 -10.352 12.68 1 98.12 86 GLU A N 1
ATOM 638 C CA . GLU A 1 86 ? 25.688 -10.555 12.477 1 98.12 86 GLU A CA 1
ATOM 639 C C . GLU A 1 86 ? 25.953 -11.625 11.414 1 98.12 86 GLU A C 1
ATOM 641 O O . GLU A 1 86 ? 26.812 -11.461 10.555 1 98.12 86 GLU A O 1
ATOM 646 N N . GLU A 1 87 ? 25.219 -12.688 11.484 1 96.38 87 GLU A N 1
ATOM 647 C CA . GLU A 1 87 ? 25.359 -13.75 10.484 1 96.38 87 GLU A CA 1
ATOM 648 C C . GLU A 1 87 ? 25.047 -13.234 9.086 1 96.38 87 GLU A C 1
ATOM 650 O O . GLU A 1 87 ? 25.781 -13.508 8.141 1 96.38 87 GLU A O 1
ATOM 655 N N . LEU A 1 88 ? 24.016 -12.508 8.961 1 95.75 88 LEU A N 1
ATOM 656 C CA . LEU A 1 88 ? 23.625 -11.922 7.684 1 95.75 88 LEU A CA 1
ATOM 657 C C . LEU A 1 88 ? 24.719 -10.984 7.16 1 95.75 88 LEU A C 1
ATOM 659 O O . LEU A 1 88 ? 25.047 -11.016 5.973 1 95.75 88 LEU A O 1
ATOM 663 N N . ALA A 1 89 ? 25.219 -10.172 8.047 1 95.88 89 ALA A N 1
ATOM 664 C CA . ALA A 1 89 ? 26.266 -9.227 7.66 1 95.88 89 ALA A CA 1
ATOM 665 C C . ALA A 1 89 ? 27.5 -9.961 7.129 1 95.88 89 ALA A C 1
ATOM 667 O O . ALA A 1 89 ? 28.062 -9.578 6.098 1 95.88 89 ALA A O 1
ATOM 668 N N . GLN A 1 90 ? 27.922 -10.984 7.754 1 95 90 GLN A N 1
ATOM 669 C CA . GLN A 1 90 ? 29.141 -11.703 7.406 1 95 90 GLN A CA 1
ATOM 670 C C . GLN A 1 90 ? 29.031 -12.336 6.02 1 95 90 GLN A C 1
ATOM 672 O O . GLN A 1 90 ? 30.031 -12.461 5.309 1 95 90 GLN A O 1
ATOM 677 N N . LEU A 1 91 ? 27.906 -12.641 5.637 1 91.12 91 LEU A N 1
ATOM 678 C CA . LEU A 1 91 ? 27.703 -13.352 4.379 1 91.12 91 LEU A CA 1
ATOM 679 C C . LEU A 1 91 ? 27.25 -12.391 3.281 1 91.12 91 LEU A C 1
ATOM 681 O O . LEU A 1 91 ? 27.125 -12.789 2.121 1 91.12 91 LEU A O 1
ATOM 685 N N . ALA A 1 92 ? 26.984 -11.172 3.643 1 89.25 92 ALA A N 1
ATOM 686 C CA . ALA A 1 92 ? 26.578 -10.164 2.666 1 89.25 92 ALA A CA 1
ATOM 687 C C . ALA A 1 92 ? 27.766 -9.688 1.837 1 89.25 92 ALA A C 1
ATOM 689 O O . ALA A 1 92 ? 28.906 -9.711 2.309 1 89.25 92 ALA A O 1
ATOM 690 N N . PRO A 1 93 ? 27.469 -9.352 0.593 1 86.56 93 PRO A N 1
ATOM 691 C CA . PRO A 1 93 ? 28.531 -8.633 -0.118 1 86.56 93 PRO A CA 1
ATOM 692 C C . PRO A 1 93 ? 28.812 -7.262 0.481 1 86.56 93 PRO A C 1
ATOM 694 O O . PRO A 1 93 ? 27.984 -6.715 1.205 1 86.56 93 PRO A O 1
ATOM 697 N N . GLU A 1 94 ? 29.938 -6.785 0.108 1 89.38 94 GLU A N 1
ATOM 698 C CA . GLU A 1 94 ? 30.25 -5.438 0.562 1 89.38 94 GLU A CA 1
ATOM 699 C C . GLU A 1 94 ? 29.359 -4.398 -0.109 1 89.38 94 GLU A C 1
ATOM 701 O O . GLU A 1 94 ? 29.078 -4.5 -1.303 1 89.38 94 GLU A O 1
ATOM 706 N N . ASN A 1 95 ? 28.938 -3.498 0.675 1 88.88 95 ASN A N 1
ATOM 707 C CA . ASN A 1 95 ? 28.234 -2.322 0.165 1 88.88 95 ASN A CA 1
ATOM 708 C C . ASN A 1 95 ? 29.203 -1.171 -0.103 1 88.88 95 ASN A C 1
ATOM 710 O O . ASN A 1 95 ? 29.75 -0.585 0.832 1 88.88 95 ASN A O 1
ATOM 714 N N . PRO A 1 96 ? 29.359 -0.884 -1.362 1 89.94 96 PRO A N 1
ATOM 715 C CA . PRO A 1 96 ? 30.312 0.182 -1.668 1 89.94 96 PRO A CA 1
ATOM 716 C C . PRO A 1 96 ? 29.875 1.538 -1.114 1 89.94 96 PRO A C 1
ATOM 718 O O . PRO A 1 96 ? 30.703 2.445 -0.979 1 89.94 96 PRO A O 1
ATOM 721 N N . GLU A 1 97 ? 28.656 1.696 -0.7 1 91.31 97 GLU A N 1
ATOM 722 C CA . GLU A 1 97 ? 28.156 2.986 -0.224 1 91.31 97 GLU A CA 1
ATOM 723 C C . GLU A 1 97 ? 27.953 2.973 1.287 1 91.31 97 GLU A C 1
ATOM 725 O O . GLU A 1 97 ? 27.281 3.852 1.833 1 91.31 97 GLU A O 1
ATOM 730 N N . PHE A 1 98 ? 28.5 1.942 1.899 1 93.69 98 PHE A N 1
ATOM 731 C CA . PHE A 1 98 ? 28.375 1.856 3.35 1 93.69 98 PHE A CA 1
ATOM 732 C C . PHE A 1 98 ? 29.016 3.061 4.023 1 93.69 98 PHE A C 1
ATOM 734 O O . PHE A 1 98 ? 30.125 3.471 3.65 1 93.69 98 PHE A O 1
ATOM 741 N N . MET A 1 99 ? 28.328 3.688 4.953 1 95.69 99 MET A N 1
ATOM 742 C CA . MET A 1 99 ? 28.844 4.75 5.812 1 95.69 99 MET A CA 1
ATOM 743 C C . MET A 1 99 ? 28.875 4.301 7.27 1 95.69 99 MET A C 1
ATOM 745 O O . MET A 1 99 ? 27.953 3.648 7.75 1 95.69 99 MET A O 1
ATOM 749 N N . PRO A 1 100 ? 29.953 4.617 7.973 1 96.56 100 PRO A N 1
ATOM 750 C CA . PRO A 1 100 ? 29.969 4.293 9.398 1 96.56 100 PRO A CA 1
ATOM 751 C C . PRO A 1 100 ? 28.797 4.887 10.164 1 96.56 100 PRO A C 1
ATOM 753 O O . PRO A 1 100 ? 28.312 5.973 9.82 1 96.56 100 PRO A O 1
ATOM 756 N N . PHE A 1 101 ? 28.344 4.133 11.227 1 97.75 101 PHE A N 1
ATOM 757 C CA . PHE A 1 101 ? 27.25 4.656 12.031 1 97.75 101 PHE A CA 1
ATOM 758 C C . PHE A 1 101 ? 27.656 5.949 12.727 1 97.75 101 PHE A C 1
ATOM 760 O O . PHE A 1 101 ? 28.844 6.16 13.008 1 97.75 101 PHE A O 1
ATOM 767 N N . LEU A 1 102 ? 26.719 6.82 13.008 1 98.12 102 LEU A N 1
ATOM 768 C CA . LEU A 1 102 ? 26.969 8.141 13.578 1 98.12 102 LEU A CA 1
ATOM 769 C C . LEU A 1 102 ? 27.375 8.039 15.039 1 98.12 102 LEU A C 1
ATOM 771 O O . LEU A 1 102 ? 26.891 7.168 15.766 1 98.12 102 LEU A O 1
ATOM 775 N N . GLY A 1 103 ? 28.25 8.922 15.461 1 98.12 103 GLY A N 1
ATOM 776 C CA . GLY A 1 103 ? 28.484 9.117 16.875 1 98.12 103 GLY A CA 1
ATOM 777 C C . GLY A 1 103 ? 27.391 9.93 17.562 1 98.12 103 GLY A C 1
ATOM 778 O O . GLY A 1 103 ? 26.344 10.195 16.969 1 98.12 103 GLY A O 1
ATOM 779 N N . PRO A 1 104 ? 27.641 10.297 18.797 1 98 104 PRO A N 1
ATOM 780 C CA . PRO A 1 104 ? 26.656 11.125 19.5 1 98 104 PRO A CA 1
ATOM 781 C C . PRO A 1 104 ? 26.297 12.398 18.734 1 98 104 PRO A C 1
ATOM 783 O O . PRO A 1 104 ? 27.172 13.023 18.141 1 98 104 PRO A O 1
ATOM 786 N N . GLN A 1 105 ? 25.031 12.68 18.719 1 98 105 GLN A N 1
ATOM 787 C CA . GLN A 1 105 ? 24.516 13.875 18.078 1 98 105 GLN A CA 1
ATOM 788 C C . GLN A 1 105 ? 23.906 14.844 19.094 1 98 105 GLN A C 1
ATOM 790 O O . GLN A 1 105 ? 23.594 14.445 20.219 1 98 105 GLN A O 1
ATOM 795 N N . THR A 1 106 ? 23.828 16.078 18.688 1 97.38 106 THR A N 1
ATOM 796 C CA . THR A 1 106 ? 23.062 17.062 19.453 1 97.38 106 THR A CA 1
ATOM 797 C C . THR A 1 106 ? 21.734 17.359 18.766 1 97.38 106 THR A C 1
ATOM 799 O O . THR A 1 106 ? 21.703 17.844 17.641 1 97.38 106 THR A O 1
ATOM 802 N N . TYR A 1 107 ? 20.688 16.984 19.484 1 97.69 107 TYR A N 1
ATOM 803 C CA . TYR A 1 107 ? 19.344 17.219 18.969 1 97.69 107 TYR A CA 1
ATOM 804 C C . TYR A 1 107 ? 18.703 18.406 19.656 1 97.69 107 TYR A C 1
ATOM 806 O O . TYR A 1 107 ? 18.906 18.641 20.844 1 97.69 107 TYR A O 1
ATOM 814 N N . ALA A 1 108 ? 17.922 19.172 18.906 1 96.94 108 ALA A N 1
ATOM 815 C CA . ALA A 1 108 ? 17.078 20.172 19.547 1 96.94 108 ALA A CA 1
ATOM 816 C C . ALA A 1 108 ? 16.062 19.531 20.5 1 96.94 108 ALA A C 1
ATOM 818 O O . ALA A 1 108 ? 15.797 18.328 20.406 1 96.94 108 ALA A O 1
ATOM 819 N N . ALA A 1 109 ? 15.57 20.375 21.438 1 95.81 109 ALA A N 1
ATOM 820 C CA . ALA A 1 109 ? 14.5 19.891 22.297 1 95.81 109 ALA A CA 1
ATOM 821 C C . ALA A 1 109 ? 13.297 19.438 21.469 1 95.81 109 ALA A C 1
ATOM 823 O O . ALA A 1 109 ? 12.945 20.062 20.469 1 95.81 109 ALA A O 1
ATOM 824 N N . PRO A 1 110 ? 12.734 18.328 21.891 1 95.38 110 PRO A N 1
ATOM 825 C CA . PRO A 1 110 ? 11.539 17.891 21.156 1 95.38 110 PRO A CA 1
ATOM 826 C C . PRO A 1 110 ? 10.438 18.953 21.156 1 95.38 110 PRO A C 1
ATOM 828 O O . PRO A 1 110 ? 10.25 19.656 22.141 1 95.38 110 PRO A O 1
ATOM 831 N N . ASN A 1 111 ? 9.758 19.109 20.016 1 96.94 111 ASN A N 1
ATOM 832 C CA . ASN A 1 111 ? 8.57 19.953 19.969 1 96.94 111 ASN A CA 1
ATOM 833 C C . ASN A 1 111 ? 7.52 19.516 20.984 1 96.94 111 ASN A C 1
ATOM 835 O O . ASN A 1 111 ? 7.066 18.375 20.953 1 96.94 111 ASN A O 1
ATOM 839 N N . PRO A 1 112 ? 7.133 20.406 21.875 1 96.5 112 PRO A N 1
ATOM 840 C CA . PRO A 1 112 ? 6.184 20 22.906 1 96.5 112 PRO A CA 1
ATOM 841 C C . PRO A 1 112 ? 4.828 19.594 22.344 1 96.5 112 PRO A C 1
ATOM 843 O O . PRO A 1 112 ? 4.047 18.922 23.016 1 96.5 112 PRO A O 1
ATOM 846 N N . LYS A 1 113 ? 4.52 19.953 21.141 1 97.69 113 LYS A N 1
ATOM 847 C CA . LYS A 1 113 ? 3.225 19.672 20.531 1 97.69 113 LYS A CA 1
ATOM 848 C C . LYS A 1 113 ? 3.26 18.344 19.781 1 97.69 113 LYS A C 1
ATOM 850 O O . LYS A 1 113 ? 2.25 17.922 19.219 1 97.69 113 LYS A O 1
ATOM 855 N N . LEU A 1 114 ? 4.395 17.719 19.797 1 97.69 114 LEU A N 1
ATOM 856 C CA . LEU A 1 114 ? 4.562 16.469 19.062 1 97.69 114 LEU A CA 1
ATOM 857 C C . LEU A 1 114 ? 3.789 15.336 19.734 1 97.69 114 LEU A C 1
ATOM 859 O O . LEU A 1 114 ? 3.408 14.367 19.062 1 97.69 114 LEU A O 1
ATOM 863 N N . PHE A 1 115 ? 3.586 15.453 21.031 1 97.81 115 PHE A N 1
ATOM 864 C CA . PHE A 1 115 ? 2.932 14.398 21.797 1 97.81 115 PHE A CA 1
ATOM 865 C C . PHE A 1 115 ? 1.905 14.984 22.75 1 97.81 115 PHE A C 1
ATOM 867 O O . PHE A 1 115 ? 2.232 15.859 23.562 1 97.81 115 PHE A O 1
ATOM 874 N N . ASP A 1 116 ? 0.698 14.539 22.641 1 97.81 116 ASP A N 1
ATOM 875 C CA . ASP A 1 116 ? -0.386 14.844 23.562 1 97.81 116 ASP A CA 1
ATOM 876 C C . ASP A 1 116 ? -0.884 13.57 24.25 1 97.81 116 ASP A C 1
ATOM 878 O O . ASP A 1 116 ? -1.469 12.695 23.609 1 97.81 116 ASP A O 1
ATOM 882 N N . GLN A 1 117 ? -0.703 13.5 25.562 1 97.19 117 GLN A N 1
ATOM 883 C CA . GLN A 1 117 ? -1.057 12.305 26.328 1 97.19 117 GLN A CA 1
ATOM 884 C C . GLN A 1 117 ? -2.551 12.008 26.234 1 97.19 117 GLN A C 1
ATOM 886 O O . GLN A 1 117 ? -2.959 10.844 26.188 1 97.19 117 GLN A O 1
ATOM 891 N N . LYS A 1 118 ? -3.334 13.047 26.219 1 97.75 118 LYS A N 1
ATOM 892 C CA . LYS A 1 118 ? -4.781 12.867 26.156 1 97.75 118 LYS A CA 1
ATOM 893 C C . LYS A 1 118 ? -5.199 12.219 24.844 1 97.75 118 LYS A C 1
ATOM 895 O O . LYS A 1 118 ? -6.117 11.391 24.812 1 97.75 118 LYS A O 1
ATOM 900 N N . THR A 1 119 ? -4.547 12.594 23.766 1 98.5 119 THR A N 1
ATOM 901 C CA . THR A 1 119 ? -4.812 11.969 22.484 1 98.5 119 THR A CA 1
ATOM 902 C C . THR A 1 119 ? -4.406 10.492 22.5 1 98.5 119 THR A C 1
ATOM 904 O O . THR A 1 119 ? -5.156 9.633 22.031 1 98.5 119 THR A O 1
ATOM 907 N N . ALA A 1 120 ? -3.281 10.203 23.078 1 97.81 120 ALA A N 1
ATOM 908 C CA . ALA A 1 120 ? -2.795 8.828 23.172 1 97.81 120 ALA A CA 1
ATOM 909 C C . ALA A 1 120 ? -3.746 7.973 24 1 97.81 120 ALA A C 1
ATOM 911 O O . ALA A 1 120 ? -3.891 6.773 23.75 1 97.81 120 ALA A O 1
ATOM 912 N N . ASP A 1 121 ? -4.445 8.609 24.922 1 95.75 121 ASP A N 1
ATOM 913 C CA . ASP A 1 121 ? -5.27 7.875 25.875 1 95.75 121 ASP A CA 1
ATOM 914 C C . ASP A 1 121 ? -6.754 8.023 25.562 1 95.75 121 ASP A C 1
ATOM 916 O O . ASP A 1 121 ? -7.609 7.82 26.422 1 95.75 121 ASP A O 1
ATOM 920 N N . MET A 1 122 ? -7.051 8.484 24.406 1 96.62 122 MET A N 1
ATOM 921 C CA . MET A 1 122 ? -8.453 8.703 24.062 1 96.62 122 MET A CA 1
ATOM 922 C C . MET A 1 122 ? -9.297 7.48 24.391 1 96.62 122 MET A C 1
ATOM 924 O O . MET A 1 122 ? -8.891 6.352 24.109 1 96.62 122 MET A O 1
ATOM 928 N N . SER A 1 123 ? -10.453 7.707 24.938 1 94.31 123 SER A N 1
ATOM 929 C CA . SER A 1 123 ? -11.328 6.605 25.312 1 94.31 123 SER A CA 1
ATOM 930 C C . SER A 1 123 ? -12.172 6.129 24.141 1 94.31 123 SER A C 1
ATOM 932 O O . SER A 1 123 ? -12.414 6.887 23.188 1 94.31 123 SER A O 1
ATOM 934 N N . PRO A 1 124 ? -12.641 4.883 24.234 1 93.94 124 PRO A N 1
ATOM 935 C CA . PRO A 1 124 ? -13.578 4.398 23.219 1 93.94 124 PRO A CA 1
ATOM 936 C C . PRO A 1 124 ? -14.844 5.246 23.125 1 93.94 124 PRO A C 1
ATOM 938 O O . PRO A 1 124 ? -15.359 5.465 22.031 1 93.94 124 PRO A O 1
ATOM 941 N N . LYS A 1 125 ? -15.305 5.754 24.203 1 94.5 125 LYS A N 1
ATOM 942 C CA . LYS A 1 125 ? -16.516 6.586 24.219 1 94.5 125 LYS A CA 1
ATOM 943 C C . LYS A 1 125 ? -16.297 7.863 23.406 1 94.5 125 LYS A C 1
ATOM 945 O O . LYS A 1 125 ? -17.172 8.266 22.641 1 94.5 125 LYS A O 1
ATOM 950 N N . LEU A 1 126 ? -15.195 8.484 23.641 1 96.38 126 LEU A N 1
ATOM 951 C CA . LEU A 1 126 ? -14.898 9.703 22.906 1 96.38 126 LEU A CA 1
ATOM 952 C C . LEU A 1 126 ? -14.875 9.445 21.406 1 96.38 126 LEU A C 1
ATOM 954 O O . LEU A 1 126 ? -15.422 10.227 20.625 1 96.38 126 LEU A O 1
ATOM 958 N N . ARG A 1 127 ? -14.242 8.359 20.969 1 97.12 127 ARG A N 1
ATOM 959 C CA . ARG A 1 127 ? -14.219 7.992 19.547 1 97.12 127 ARG A CA 1
ATOM 960 C C . ARG A 1 127 ? -15.625 7.75 19.031 1 97.12 127 ARG A C 1
ATOM 962 O O . ARG A 1 127 ? -15.984 8.227 17.938 1 97.12 127 ARG A O 1
ATOM 969 N N . THR A 1 128 ? -16.375 7.035 19.797 1 94.31 128 THR A N 1
ATOM 970 C CA . THR A 1 128 ? -17.75 6.715 19.406 1 94.31 128 THR A CA 1
ATOM 971 C C . THR A 1 128 ? -18.578 7.984 19.266 1 94.31 128 THR A C 1
ATOM 973 O O . THR A 1 128 ? -19.359 8.117 18.328 1 94.31 128 THR A O 1
ATOM 976 N N . ASP A 1 129 ? -18.406 8.938 20.156 1 96.5 129 ASP A N 1
ATOM 977 C CA . ASP A 1 129 ? -19.141 10.203 20.094 1 96.5 129 ASP A CA 1
ATOM 978 C C . ASP A 1 129 ? -18.766 11 18.859 1 96.5 129 ASP A C 1
ATOM 980 O O . ASP A 1 129 ? -19.641 11.57 18.188 1 96.5 129 ASP A O 1
ATOM 984 N N . MET A 1 130 ? -17.516 11.047 18.562 1 97.5 130 MET A N 1
ATOM 985 C CA . MET A 1 130 ? -17.047 11.766 17.375 1 97.5 130 MET A CA 1
ATOM 986 C C . MET A 1 130 ? -17.641 11.148 16.109 1 97.5 130 MET A C 1
ATOM 988 O O . MET A 1 130 ? -18.094 11.867 15.219 1 97.5 130 MET A O 1
ATOM 992 N N . VAL A 1 131 ? -17.641 9.828 16.047 1 97.06 131 VAL A N 1
ATOM 993 C CA . VAL A 1 131 ? -18.156 9.125 14.883 1 97.06 131 VAL A CA 1
ATOM 994 C C . VAL A 1 131 ? -19.672 9.305 14.797 1 97.06 131 VAL A C 1
ATOM 996 O O . VAL A 1 131 ? -20.219 9.453 13.703 1 97.06 131 VAL A O 1
ATOM 999 N N . ALA A 1 132 ? -20.344 9.344 15.938 1 96.38 132 ALA A N 1
ATOM 1000 C CA . ALA A 1 132 ? -21.781 9.555 15.969 1 96.38 132 ALA A CA 1
ATOM 1001 C C . ALA A 1 132 ? -22.172 10.891 15.336 1 96.38 132 ALA A C 1
ATOM 1003 O O . ALA A 1 132 ? -23.188 10.992 14.656 1 96.38 132 ALA A O 1
ATOM 1004 N N . GLN A 1 133 ? -21.375 11.875 15.539 1 97.75 133 GLN A N 1
ATOM 1005 C CA . GLN A 1 133 ? -21.609 13.172 14.914 1 97.75 133 GLN A CA 1
ATOM 1006 C C . GLN A 1 133 ? -21.578 13.07 13.391 1 97.75 133 GLN A C 1
ATOM 1008 O O . GLN A 1 133 ? -22.422 13.641 12.703 1 97.75 133 GLN A O 1
ATOM 1013 N N . SER A 1 134 ? -20.594 12.344 12.922 1 97.81 134 SER A N 1
ATOM 1014 C CA . SER A 1 134 ? -20.453 12.141 11.484 1 97.81 134 SER A CA 1
ATOM 1015 C C . SER A 1 134 ? -21.656 11.391 10.914 1 97.81 134 SER A C 1
ATOM 1017 O O . SER A 1 134 ? -22.234 11.805 9.906 1 97.81 134 SER A O 1
ATOM 1019 N N . LEU A 1 135 ? -22.078 10.367 11.594 1 96.81 135 LEU A N 1
ATOM 1020 C CA . LEU A 1 135 ? -23.188 9.539 11.133 1 96.81 135 LEU A CA 1
ATOM 1021 C C . LEU A 1 135 ? -24.5 10.328 11.148 1 96.81 135 LEU A C 1
ATOM 1023 O O . LEU A 1 135 ? -25.344 10.156 10.266 1 96.81 135 LEU A O 1
ATOM 1027 N N . GLN A 1 136 ? -24.656 11.18 12.094 1 97.56 136 GLN A N 1
ATOM 1028 C CA . GLN A 1 136 ? -25.859 12 12.172 1 97.56 136 GLN A CA 1
ATOM 1029 C C . GLN A 1 136 ? -25.953 12.969 10.992 1 97.56 136 GLN A C 1
ATOM 1031 O O . GLN A 1 136 ? -27.031 13.164 10.422 1 97.56 136 GLN A O 1
ATOM 1036 N N . VAL A 1 137 ? -24.797 13.523 10.656 1 98.38 137 VAL A N 1
ATOM 1037 C CA . VAL A 1 137 ? -24.766 14.406 9.5 1 98.38 137 VAL A CA 1
ATOM 1038 C C . VAL A 1 137 ? -25.203 13.641 8.25 1 98.38 137 VAL A C 1
ATOM 1040 O O . VAL A 1 137 ? -25.984 14.148 7.445 1 98.38 137 VAL A O 1
ATOM 1043 N N . ALA A 1 138 ? -24.672 12.453 8.062 1 98.19 138 ALA A N 1
ATOM 1044 C CA . ALA A 1 138 ? -25.016 11.633 6.902 1 98.19 138 ALA A CA 1
ATOM 1045 C C . ALA A 1 138 ? -26.516 11.352 6.867 1 98.19 138 ALA A C 1
ATOM 1047 O O . ALA A 1 138 ? -27.156 11.5 5.824 1 98.19 138 ALA A O 1
ATOM 1048 N N . LYS A 1 139 ? -27.062 11.055 8 1 96.75 139 LYS A N 1
ATOM 1049 C CA . LYS A 1 139 ? -28.484 10.758 8.102 1 96.75 139 LYS A CA 1
ATOM 1050 C C . LYS A 1 139 ? -29.328 11.984 7.789 1 96.75 139 LYS A C 1
ATOM 1052 O O . LYS A 1 139 ? -30.266 11.922 6.98 1 96.75 139 LYS A O 1
ATOM 1057 N N . ASP A 1 140 ? -28.969 13.078 8.359 1 97.81 140 ASP A N 1
ATOM 1058 C CA . ASP A 1 140 ? -29.719 14.312 8.172 1 97.81 140 ASP A CA 1
ATOM 1059 C C . ASP A 1 140 ? -29.672 14.766 6.715 1 97.81 140 ASP A C 1
ATOM 1061 O O . ASP A 1 140 ? -30.609 15.391 6.223 1 97.81 140 ASP A O 1
ATOM 1065 N N . SER A 1 141 ? -28.609 14.438 6.066 1 97.88 141 SER A N 1
ATOM 1066 C CA . SER A 1 141 ? -28.422 14.883 4.688 1 97.88 141 SER A CA 1
ATOM 1067 C C . SER A 1 141 ? -28.891 13.828 3.695 1 97.88 141 SER A C 1
ATOM 1069 O O . SER A 1 141 ? -28.781 14.016 2.48 1 97.88 141 SER A O 1
ATOM 1071 N N . LYS A 1 142 ? -29.359 12.75 4.152 1 97.12 142 LYS A N 1
ATOM 1072 C CA . LYS A 1 142 ? -29.812 11.625 3.336 1 97.12 142 LYS A CA 1
ATOM 1073 C C . LYS A 1 142 ? -28.688 11.141 2.412 1 97.12 142 LYS A C 1
ATOM 1075 O O . LYS A 1 142 ? -28.906 10.961 1.212 1 97.12 142 LYS A O 1
ATOM 1080 N N . LEU A 1 143 ? -27.5 11.062 2.969 1 98.19 143 LEU A N 1
ATOM 1081 C CA . LEU A 1 143 ? -26.328 10.547 2.281 1 98.19 143 LEU A CA 1
ATOM 1082 C C . LEU A 1 143 ? -25.797 9.289 2.963 1 98.19 143 LEU A C 1
ATOM 1084 O O . LEU A 1 143 ? -26.219 8.961 4.074 1 98.19 143 LEU A O 1
ATOM 1088 N N . THR A 1 144 ? -24.969 8.578 2.266 1 97 144 THR A N 1
ATOM 1089 C CA . THR A 1 144 ? -24.312 7.398 2.799 1 97 144 THR A CA 1
ATOM 1090 C C . THR A 1 144 ? -22.844 7.703 3.117 1 97 144 THR A C 1
ATOM 1092 O O . THR A 1 144 ? -22.094 8.148 2.246 1 97 144 THR A O 1
ATOM 1095 N N . ALA A 1 145 ? -22.5 7.375 4.336 1 97.62 145 ALA A N 1
ATOM 1096 C CA . ALA A 1 145 ? -21.156 7.723 4.785 1 97.62 145 ALA A CA 1
ATOM 1097 C C . ALA A 1 145 ? -20.281 6.477 4.91 1 97.62 145 ALA A C 1
ATOM 1099 O O . ALA A 1 145 ? -20.75 5.414 5.309 1 97.62 145 ALA A O 1
ATOM 1100 N N . ALA A 1 146 ? -19.078 6.559 4.559 1 97.5 146 ALA A N 1
ATOM 1101 C CA . ALA A 1 146 ? -17.969 5.684 4.926 1 97.5 146 ALA A CA 1
ATOM 1102 C C . ALA A 1 146 ? -16.812 6.48 5.531 1 97.5 146 ALA A C 1
ATOM 1104 O O . ALA A 1 146 ? -16.406 7.508 4.984 1 97.5 146 ALA A O 1
ATOM 1105 N N . GLY A 1 147 ? -16.328 6.016 6.629 1 97.88 147 GLY A N 1
ATOM 1106 C CA . GLY A 1 147 ? -15.297 6.805 7.285 1 97.88 147 GLY A CA 1
ATOM 1107 C C . GLY A 1 147 ? -14.414 5.98 8.203 1 97.88 147 GLY A C 1
ATOM 1108 O O . GLY A 1 147 ? -14.672 4.793 8.414 1 97.88 147 GLY A O 1
ATOM 1109 N N . PHE A 1 148 ? -13.359 6.586 8.703 1 98.19 148 PHE A N 1
ATOM 1110 C CA . PHE A 1 148 ? -12.344 5.988 9.562 1 98.19 148 PHE A CA 1
ATOM 1111 C C . PHE A 1 148 ? -11.773 7.027 10.523 1 98.19 148 PHE A C 1
ATOM 1113 O O . PHE A 1 148 ? -11.336 8.102 10.094 1 98.19 148 PHE A O 1
ATOM 1120 N N . LEU A 1 149 ? -11.875 6.746 11.773 1 98.56 149 LEU A N 1
ATOM 1121 C CA . LEU A 1 149 ? -11.258 7.555 12.82 1 98.56 149 LEU A CA 1
ATOM 1122 C C . LEU A 1 149 ? -10.281 6.727 13.641 1 98.56 149 LEU A C 1
ATOM 1124 O O . LEU A 1 149 ? -10.609 5.625 14.086 1 98.56 149 LEU A O 1
ATOM 1128 N N . GLN A 1 150 ? -9.07 7.262 13.898 1 98.5 150 GLN A N 1
ATOM 1129 C CA . GLN A 1 150 ? -8.062 6.539 14.656 1 98.5 150 GLN A CA 1
ATOM 1130 C C . GLN A 1 150 ? -7.207 7.496 15.484 1 98.5 150 GLN A C 1
ATOM 1132 O O . GLN A 1 150 ? -6.77 8.539 14.984 1 98.5 150 GLN A O 1
ATOM 1137 N N . ASN A 1 151 ? -7.039 7.164 16.703 1 98.56 151 ASN A N 1
ATOM 1138 C CA . ASN A 1 151 ? -5.996 7.82 17.5 1 98.56 151 ASN A CA 1
ATOM 1139 C C . ASN A 1 151 ? -4.812 6.887 17.734 1 98.56 151 ASN A C 1
ATOM 1141 O O . ASN A 1 151 ? -4.98 5.668 17.812 1 98.56 151 ASN A O 1
ATOM 1145 N N . THR A 1 152 ? -3.66 7.445 17.938 1 98.38 152 THR A N 1
ATOM 1146 C CA . THR A 1 152 ? -2.436 6.68 18.156 1 98.38 152 THR A CA 1
ATOM 1147 C C . THR A 1 152 ? -1.531 7.375 19.172 1 98.38 152 THR A C 1
ATOM 1149 O O . THR A 1 152 ? -1.4 8.602 19.156 1 98.38 152 THR A O 1
ATOM 1152 N N . GLY A 1 153 ? -0.995 6.613 20.078 1 98.25 153 GLY A N 1
ATOM 1153 C CA . GLY A 1 153 ? 0.229 6.938 20.797 1 98.25 153 GLY A CA 1
ATOM 1154 C C . GLY A 1 153 ? 1.408 6.078 20.375 1 98.25 153 GLY A C 1
ATOM 1155 O O . GLY A 1 153 ? 1.272 4.863 20.219 1 98.25 153 GLY A O 1
ATOM 1156 N N . SER A 1 154 ? 2.57 6.684 20.156 1 98.19 154 SER A N 1
ATOM 1157 C CA . SER A 1 154 ? 3.707 5.91 19.672 1 98.19 154 SER A CA 1
ATOM 1158 C C . SER A 1 154 ? 5.027 6.488 20.172 1 98.19 154 SER A C 1
ATOM 1160 O O . SER A 1 154 ? 5.051 7.574 20.766 1 98.19 154 SER A O 1
ATOM 1162 N N . PHE A 1 155 ? 6.086 5.711 20.031 1 98.06 155 PHE A N 1
ATOM 1163 C CA . PHE A 1 155 ? 7.441 6.176 20.312 1 98.06 155 PHE A CA 1
ATOM 1164 C C . PHE A 1 155 ? 8.43 5.609 19.312 1 98.06 155 PHE A C 1
ATOM 1166 O O . PHE A 1 155 ? 8.133 4.629 18.625 1 98.06 155 PHE A O 1
ATOM 1173 N N . ALA A 1 156 ? 9.523 6.246 19.141 1 98.06 156 ALA A N 1
ATOM 1174 C CA . ALA A 1 156 ? 10.68 5.789 18.375 1 98.06 156 ALA A CA 1
ATOM 1175 C C . ALA A 1 156 ? 11.977 6.047 19.125 1 98.06 156 ALA A C 1
ATOM 1177 O O . ALA A 1 156 ? 12.133 7.086 19.781 1 98.06 156 ALA A O 1
ATOM 1178 N N . ALA A 1 157 ? 12.914 5.062 19.062 1 98.56 157 ALA A N 1
ATOM 1179 C CA . ALA A 1 157 ? 14.219 5.191 19.703 1 98.56 157 ALA A CA 1
ATOM 1180 C C . ALA A 1 157 ? 15.32 4.594 18.828 1 98.56 157 ALA A C 1
ATOM 1182 O O . ALA A 1 157 ? 15.078 3.635 18.094 1 98.56 157 ALA A O 1
ATOM 1183 N N . MET A 1 158 ? 16.484 5.184 18.922 1 98.75 158 MET A N 1
ATOM 1184 C CA . MET A 1 158 ? 17.672 4.73 18.203 1 98.75 158 MET A CA 1
ATOM 1185 C C . MET A 1 158 ? 18.891 4.746 19.109 1 98.75 158 MET A C 1
ATOM 1187 O O . MET A 1 158 ? 19.078 5.672 19.906 1 98.75 158 MET A O 1
ATOM 1191 N N . MET A 1 159 ? 19.703 3.713 19.031 1 98.81 159 MET A N 1
ATOM 1192 C CA . MET A 1 159 ? 20.953 3.598 19.766 1 98.81 159 MET A CA 1
ATOM 1193 C C . MET A 1 159 ? 22 2.828 18.969 1 98.81 159 MET A C 1
ATOM 1195 O O . MET A 1 159 ? 21.656 1.886 18.25 1 98.81 159 MET A O 1
ATOM 1199 N N . ASN A 1 160 ? 23.234 3.287 19.047 1 98.69 160 ASN A N 1
ATOM 1200 C CA . ASN A 1 160 ? 24.234 2.502 18.328 1 98.69 160 ASN A CA 1
ATOM 1201 C C . ASN A 1 160 ? 25.547 2.402 19.109 1 98.69 160 ASN A C 1
ATOM 1203 O O . ASN A 1 160 ? 25.656 2.955 20.203 1 98.69 160 ASN A O 1
ATOM 1207 N N . SER A 1 161 ? 26.5 1.631 18.625 1 98.62 161 SER A N 1
ATOM 1208 C CA . SER A 1 161 ? 27.75 1.288 19.297 1 98.62 161 SER A CA 1
ATOM 1209 C C . SER A 1 161 ? 28.719 2.475 19.312 1 98.62 161 SER A C 1
ATOM 1211 O O . SER A 1 161 ? 29.75 2.426 19.969 1 98.62 161 SER A O 1
ATOM 1213 N N . HIS A 1 162 ? 28.359 3.562 18.672 1 98.38 162 HIS A N 1
ATOM 1214 C CA . HIS A 1 162 ? 29.219 4.746 18.641 1 98.38 162 HIS A CA 1
ATOM 1215 C C . HIS A 1 162 ? 28.719 5.812 19.609 1 98.38 162 HIS A C 1
ATOM 1217 O O . HIS A 1 162 ? 29.219 6.938 19.609 1 98.38 162 HIS A O 1
ATOM 1223 N N . GLY A 1 163 ? 27.703 5.48 20.312 1 98.12 163 GLY A N 1
ATOM 1224 C CA . GLY A 1 163 ? 27.281 6.344 21.406 1 98.12 163 GLY A CA 1
ATOM 1225 C C . GLY A 1 163 ? 26.078 7.203 21.062 1 98.12 163 GLY A C 1
ATOM 1226 O O . GLY A 1 163 ? 25.656 8.031 21.875 1 98.12 163 GLY A O 1
ATOM 1227 N N . LEU A 1 164 ? 25.484 7.035 19.922 1 98.69 164 LEU A N 1
ATOM 1228 C CA . LEU A 1 164 ? 24.266 7.77 19.562 1 98.69 164 LEU A CA 1
ATOM 1229 C C . LEU A 1 164 ? 23.062 7.219 20.312 1 98.69 164 LEU A C 1
ATOM 1231 O O . LEU A 1 164 ? 22.891 6.004 20.422 1 98.69 164 LEU A O 1
ATOM 1235 N N . PHE A 1 165 ? 22.219 8.062 20.844 1 98.5 165 PHE A N 1
ATOM 1236 C CA . PHE A 1 165 ? 20.906 7.738 21.406 1 98.5 165 PHE A CA 1
ATOM 1237 C C . PHE A 1 165 ? 19.891 8.82 21.062 1 98.5 165 PHE A C 1
ATOM 1239 O O . PHE A 1 165 ? 20.172 10.016 21.172 1 98.5 165 PHE A O 1
ATOM 1246 N N . ALA A 1 166 ? 18.75 8.461 20.547 1 98.5 166 ALA A N 1
ATOM 1247 C CA . ALA A 1 166 ? 17.641 9.359 20.25 1 98.5 166 ALA A CA 1
ATOM 1248 C C . ALA A 1 166 ? 16.312 8.742 20.656 1 98.5 166 ALA A C 1
ATOM 1250 O O . ALA A 1 166 ? 16.141 7.516 20.625 1 98.5 166 ALA A O 1
ATOM 1251 N N . TYR A 1 167 ? 15.367 9.539 21.125 1 97.75 167 TYR A N 1
ATOM 1252 C CA . TYR A 1 167 ? 14.055 9.094 21.578 1 97.75 167 TYR A CA 1
ATOM 1253 C C . TYR A 1 167 ? 13.008 10.172 21.328 1 97.75 167 TYR A C 1
ATOM 1255 O O . TYR A 1 167 ? 13.25 11.352 21.578 1 97.75 167 TYR A O 1
ATOM 1263 N N . ASN A 1 168 ? 11.844 9.75 20.766 1 96.56 168 ASN A N 1
ATOM 1264 C CA . ASN A 1 168 ? 10.688 10.625 20.609 1 96.56 168 ASN A CA 1
ATOM 1265 C C . ASN A 1 168 ? 9.383 9.883 20.891 1 96.56 168 ASN A C 1
ATOM 1267 O O . ASN A 1 168 ? 9.297 8.672 20.688 1 96.56 168 ASN A O 1
ATOM 1271 N N . LYS A 1 169 ? 8.414 10.617 21.391 1 97.12 169 LYS A N 1
ATOM 1272 C CA . LYS A 1 169 ? 7.023 10.164 21.422 1 97.12 169 LYS A CA 1
ATOM 1273 C C . LYS A 1 169 ? 6.164 10.969 20.453 1 97.12 169 LYS A C 1
ATOM 1275 O O . LYS A 1 169 ? 6.461 12.133 20.156 1 97.12 169 LYS A O 1
ATOM 1280 N N . TYR A 1 170 ? 5.121 10.367 20 1 97.31 170 TYR A N 1
ATOM 1281 C CA . TYR A 1 170 ? 4.195 10.977 19.047 1 97.31 170 TYR A CA 1
ATOM 1282 C C . TYR A 1 170 ? 2.75 10.656 19.422 1 97.31 170 TYR A C 1
ATOM 1284 O O . TYR A 1 170 ? 2.469 9.617 20.016 1 97.31 170 TYR A O 1
ATOM 1292 N N . SER A 1 171 ? 1.884 11.539 19.156 1 98.25 171 SER A N 1
ATOM 1293 C CA . SER A 1 171 ? 0.453 11.258 19.156 1 98.25 171 SER A CA 1
ATOM 1294 C C . SER A 1 171 ? -0.193 11.703 17.844 1 98.25 171 SER A C 1
ATOM 1296 O O . SER A 1 171 ? 0.327 12.578 17.156 1 98.25 171 SER A O 1
ATOM 1298 N N . ASP A 1 172 ? -1.234 11.117 17.516 1 98.25 172 ASP A N 1
ATOM 1299 C CA . ASP A 1 172 ? -1.943 11.445 16.281 1 98.25 172 ASP A CA 1
ATOM 1300 C C . ASP A 1 172 ? -3.422 11.078 16.375 1 98.25 172 ASP A C 1
ATOM 1302 O O . ASP A 1 172 ? -3.773 10.078 17.016 1 98.25 172 ASP A O 1
ATOM 1306 N N . ILE A 1 173 ? -4.273 11.922 15.867 1 98.69 173 ILE A N 1
ATOM 1307 C CA . ILE A 1 173 ? -5.645 11.562 15.523 1 98.69 173 ILE A CA 1
ATOM 1308 C C . ILE A 1 173 ? -5.887 11.836 14.039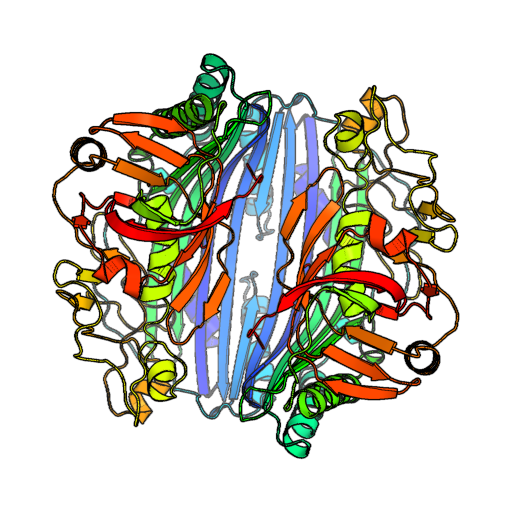 1 98.69 173 ILE A C 1
ATOM 1310 O O . ILE A 1 173 ? -5.527 12.898 13.523 1 98.69 173 ILE A O 1
ATOM 1314 N N . ASN A 1 174 ? -6.438 10.945 13.367 1 98.5 174 ASN A N 1
ATOM 1315 C CA . ASN A 1 174 ? -6.758 11.078 11.945 1 98.5 174 ASN A CA 1
ATOM 1316 C C . ASN A 1 174 ? -8.203 10.672 11.656 1 98.5 174 ASN A C 1
ATOM 1318 O O . ASN A 1 174 ? -8.711 9.711 12.242 1 98.5 174 ASN A O 1
ATOM 1322 N N . PHE A 1 175 ? -8.875 11.461 10.82 1 98.5 175 PHE A N 1
ATOM 1323 C CA . PHE A 1 175 ? -10.258 11.219 10.43 1 98.5 175 PHE A CA 1
ATOM 1324 C C . PHE A 1 175 ? -10.445 11.43 8.93 1 98.5 175 PHE A C 1
ATOM 1326 O O . PHE A 1 175 ? -9.938 12.406 8.375 1 98.5 175 PHE A O 1
ATOM 1333 N N . SER A 1 176 ? -11.031 10.523 8.25 1 98.56 176 SER A N 1
ATOM 1334 C CA . SER A 1 176 ? -11.445 10.656 6.855 1 98.56 176 SER A CA 1
ATOM 1335 C C . SER A 1 176 ? -12.875 10.172 6.652 1 98.56 176 SER A C 1
ATOM 1337 O O . SER A 1 176 ? -13.312 9.211 7.297 1 98.56 176 SER A O 1
ATOM 1339 N N . VAL A 1 177 ? -13.594 10.828 5.746 1 98.44 177 VAL A N 1
ATOM 1340 C CA . VAL A 1 177 ? -14.984 10.461 5.504 1 98.44 177 VAL A CA 1
ATOM 1341 C C . VAL A 1 177 ? -15.352 10.758 4.055 1 98.44 177 VAL A C 1
ATOM 1343 O O . VAL A 1 177 ? -14.93 11.773 3.494 1 98.44 177 VAL A O 1
ATOM 1346 N N . THR A 1 178 ? -16.016 9.914 3.455 1 98 178 THR A N 1
ATOM 1347 C CA . THR A 1 178 ? -16.656 10.086 2.156 1 98 178 THR A CA 1
ATOM 1348 C C . THR A 1 178 ? -18.172 9.977 2.283 1 98 178 THR A C 1
ATOM 1350 O O . THR A 1 178 ? -18.672 9.062 2.941 1 98 178 THR A O 1
ATOM 1353 N N . LEU A 1 179 ? -18.844 10.883 1.764 1 98.31 179 LEU A N 1
ATOM 1354 C CA . LEU A 1 179 ? -20.297 10.805 1.669 1 98.31 179 LEU A CA 1
ATOM 1355 C C . LEU A 1 179 ? -20.75 10.719 0.213 1 98.31 179 LEU A C 1
ATOM 1357 O O . LEU A 1 179 ? -20.172 11.375 -0.657 1 98.31 179 LEU A O 1
ATOM 1361 N N . ARG A 1 180 ? -21.719 9.922 0.006 1 97 180 ARG A N 1
ATOM 1362 C CA . ARG A 1 180 ? -22.266 9.742 -1.339 1 97 180 ARG A CA 1
ATOM 1363 C C . ARG A 1 180 ? -23.781 9.812 -1.334 1 97 180 ARG A C 1
ATOM 1365 O O . ARG A 1 180 ? -24.422 9.414 -0.358 1 97 180 ARG A O 1
ATOM 1372 N N . SER A 1 181 ? -24.312 10.32 -2.484 1 95.75 181 SER A N 1
ATOM 1373 C CA . SER A 1 181 ? -25.75 10.266 -2.666 1 95.75 181 SER A CA 1
ATOM 1374 C C . SER A 1 181 ? -26.234 8.844 -2.938 1 95.75 181 SER A C 1
ATOM 1376 O O . SER A 1 181 ? -25.438 7.988 -3.352 1 95.75 181 SER A O 1
ATOM 1378 N N . GLU A 1 182 ? -27.438 8.641 -2.664 1 87.69 182 GLU A N 1
ATOM 1379 C CA . GLU A 1 182 ? -28 7.297 -2.807 1 87.69 182 GLU A CA 1
ATOM 1380 C C . GLU A 1 182 ? -27.859 6.793 -4.238 1 87.69 182 GLU A C 1
ATOM 1382 O O . GLU A 1 182 ? -27.625 5.602 -4.461 1 87.69 182 GLU A O 1
ATOM 1387 N N . ASP A 1 183 ? -28.031 7.691 -5.137 1 85.88 183 ASP A N 1
ATOM 1388 C CA . ASP A 1 183 ? -27.984 7.297 -6.543 1 85.88 183 ASP A CA 1
ATOM 1389 C C . ASP A 1 183 ? -26.547 7.168 -7.031 1 85.88 183 ASP A C 1
ATOM 1391 O O . ASP A 1 183 ? -26.297 6.84 -8.195 1 85.88 183 ASP A O 1
ATOM 1395 N N . GLY A 1 184 ? -25.562 7.5 -6.176 1 85.06 184 GLY A N 1
ATOM 1396 C CA . GLY A 1 184 ? -24.141 7.32 -6.496 1 85.06 184 GLY A CA 1
ATOM 1397 C C . GLY A 1 184 ? -23.578 8.438 -7.355 1 85.06 184 GLY A C 1
ATOM 1398 O O . GLY A 1 184 ? -22.406 8.414 -7.719 1 85.06 184 GLY A O 1
ATOM 1399 N N . LYS A 1 185 ? -24.297 9.43 -7.66 1 88.81 185 LYS A N 1
ATOM 1400 C CA . LYS A 1 185 ? -23.875 10.484 -8.586 1 88.81 185 LYS A CA 1
ATOM 1401 C C . LYS A 1 185 ? -23.141 11.594 -7.852 1 88.81 185 LYS A C 1
ATOM 1403 O O . LYS A 1 185 ? -22.391 12.359 -8.461 1 88.81 185 LYS A O 1
ATOM 1408 N N . GLY A 1 186 ? -23.453 11.727 -6.594 1 94.31 186 GLY A N 1
ATOM 1409 C CA . GLY A 1 186 ? -22.781 12.727 -5.773 1 94.31 186 GLY A CA 1
ATOM 1410 C C . GLY A 1 186 ? -21.781 12.133 -4.812 1 94.31 186 GLY A C 1
ATOM 1411 O O . GLY A 1 186 ? -22 11.062 -4.242 1 94.31 186 GLY A O 1
ATOM 1412 N N . SER A 1 187 ? -20.672 12.805 -4.688 1 96.06 187 SER A N 1
ATOM 1413 C CA . SER A 1 187 ? -19.641 12.352 -3.758 1 96.06 187 SER A CA 1
ATOM 1414 C C . SER A 1 187 ? -18.906 13.531 -3.133 1 96.06 187 SER A C 1
ATOM 1416 O O . SER A 1 187 ? -18.719 14.562 -3.773 1 96.06 187 SER A O 1
ATOM 1418 N N . GLY A 1 188 ? -18.562 13.406 -1.92 1 97.31 188 GLY A N 1
ATOM 1419 C CA . GLY A 1 188 ? -17.734 14.344 -1.181 1 97.31 188 GLY A CA 1
ATOM 1420 C C . GLY A 1 188 ? -16.75 13.672 -0.246 1 97.31 188 GLY A C 1
ATOM 1421 O O . GLY A 1 188 ? -17 12.547 0.204 1 97.31 188 GLY A O 1
ATOM 1422 N N . TYR A 1 189 ? -15.688 14.344 0.03 1 97.19 189 TYR A N 1
ATOM 1423 C CA . TYR A 1 189 ? -14.609 13.789 0.844 1 97.19 189 TYR A CA 1
ATOM 1424 C C . TYR A 1 189 ? -14 14.859 1.749 1 97.19 189 TYR A C 1
ATOM 1426 O O . TYR A 1 189 ? -13.891 16.016 1.36 1 97.19 189 TYR A O 1
ATOM 1434 N N . ALA A 1 190 ? -13.641 14.469 2.914 1 97.44 190 ALA A N 1
ATOM 1435 C CA . ALA A 1 190 ? -12.867 15.305 3.826 1 97.44 190 ALA A CA 1
ATOM 1436 C C . ALA A 1 190 ? -11.945 14.461 4.699 1 97.44 190 ALA A C 1
ATOM 1438 O O . ALA A 1 190 ? -12.281 13.336 5.066 1 97.44 190 ALA A O 1
ATOM 1439 N N . SER A 1 191 ? -10.805 14.938 4.992 1 97.81 191 SER A N 1
ATOM 1440 C CA . SER A 1 191 ? -9.859 14.281 5.895 1 97.81 191 SER A CA 1
ATOM 1441 C C . SER A 1 191 ? -8.961 15.289 6.594 1 97.81 191 SER A C 1
ATOM 1443 O O . SER A 1 191 ? -8.719 16.375 6.066 1 97.81 191 SER A O 1
ATOM 1445 N N . ARG A 1 192 ? -8.562 14.953 7.797 1 98.19 192 ARG A N 1
ATOM 1446 C CA . ARG A 1 192 ? -7.629 15.75 8.586 1 98.19 192 ARG A CA 1
ATOM 1447 C C . ARG A 1 192 ? -6.863 14.891 9.578 1 98.19 192 ARG A C 1
ATOM 1449 O O . ARG A 1 192 ? -7.273 13.766 9.875 1 98.19 192 ARG A O 1
ATOM 1456 N N . ASP A 1 193 ? -5.766 15.383 10.039 1 98.31 193 ASP A N 1
ATOM 1457 C CA . ASP A 1 193 ? -5.047 14.773 11.156 1 98.31 193 ASP A CA 1
ATOM 1458 C C . ASP A 1 193 ? -4.449 15.836 12.07 1 98.31 193 ASP A C 1
ATOM 1460 O O . ASP A 1 193 ? -4.285 16.984 11.664 1 98.31 193 ASP A O 1
ATOM 1464 N N . TYR A 1 194 ? -4.273 15.477 13.328 1 98.44 194 TYR A N 1
ATOM 1465 C CA . TYR A 1 194 ? -3.672 16.344 14.336 1 98.44 194 TYR A CA 1
ATOM 1466 C C . TYR A 1 194 ? -2.932 15.523 15.383 1 98.44 194 TYR A C 1
ATOM 1468 O O . TYR A 1 194 ? -3.174 14.32 15.523 1 98.44 194 TYR A O 1
ATOM 1476 N N . GLU A 1 195 ? -2.031 16.188 16.125 1 98.44 195 GLU A N 1
ATOM 1477 C CA . GLU A 1 195 ? -1.422 15.578 17.297 1 98.44 195 GLU A CA 1
ATOM 1478 C C . GLU A 1 195 ? -2.35 15.68 18.516 1 98.44 195 GLU A C 1
ATOM 1480 O O . GLU A 1 195 ? -2.303 14.828 19.406 1 98.44 195 GLU A O 1
ATOM 1485 N N . ASP A 1 196 ? -3.166 16.656 18.484 1 98.19 196 ASP A N 1
ATOM 1486 C CA . ASP A 1 196 ? -4.113 17 19.547 1 98.19 196 ASP A CA 1
ATOM 1487 C C . ASP A 1 196 ? -5.551 16.766 19.094 1 98.19 196 ASP A C 1
ATOM 1489 O O . ASP A 1 196 ? -6.066 17.469 18.219 1 98.19 196 ASP A O 1
ATOM 1493 N N . TYR A 1 197 ? -6.254 15.82 19.812 1 98.31 197 TYR A N 1
ATOM 1494 C CA . TYR A 1 197 ? -7.574 15.391 19.359 1 98.31 197 TYR A CA 1
ATOM 1495 C C . TYR A 1 197 ? -8.586 16.531 19.484 1 98.31 197 TYR A C 1
ATOM 1497 O O . TYR A 1 197 ? -9.625 16.516 18.812 1 98.31 197 TYR A O 1
ATOM 1505 N N . THR A 1 198 ? -8.328 17.547 20.266 1 98.06 198 THR A N 1
ATOM 1506 C CA . THR A 1 198 ? -9.281 18.625 20.469 1 98.06 198 THR A CA 1
ATOM 1507 C C . THR A 1 198 ? -9.398 19.5 19.219 1 98.06 198 THR A C 1
ATOM 1509 O O . THR A 1 198 ? -10.344 20.266 19.078 1 98.06 198 THR A O 1
ATOM 1512 N N . LYS A 1 199 ? -8.438 19.359 18.375 1 97.75 199 LYS A N 1
ATOM 1513 C CA . LYS A 1 199 ? -8.469 20.109 17.125 1 97.75 199 LYS A CA 1
ATOM 1514 C C . LYS A 1 199 ? -9.32 19.406 16.078 1 97.75 199 LYS A C 1
ATOM 1516 O O . LYS A 1 199 ? -9.672 20 15.055 1 97.75 199 LYS A O 1
ATOM 1521 N N . MET A 1 200 ? -9.609 18.172 16.312 1 98.31 200 MET A N 1
ATOM 1522 C CA . MET A 1 200 ? -10.375 17.375 15.344 1 98.31 200 MET A CA 1
ATOM 1523 C C . MET A 1 200 ? -11.867 17.688 15.469 1 98.31 200 MET A C 1
ATOM 1525 O O . MET A 1 200 ? -12.445 17.531 16.547 1 98.31 200 MET A O 1
ATOM 1529 N N . ASP A 1 201 ? -12.477 18.141 14.414 1 98.31 201 ASP A N 1
ATOM 1530 C CA . ASP A 1 201 ? -13.906 18.438 14.352 1 98.31 201 ASP A CA 1
ATOM 1531 C C . ASP A 1 201 ? -14.602 17.562 13.312 1 98.31 201 ASP A C 1
ATOM 1533 O O . ASP A 1 201 ? -14.789 17.969 12.172 1 98.31 201 ASP A O 1
ATOM 1537 N N . THR A 1 202 ? -15 16.359 13.734 1 98.62 202 THR A N 1
ATOM 1538 C CA . THR A 1 202 ? -15.602 15.406 12.82 1 98.62 202 THR A CA 1
ATOM 1539 C C . THR A 1 202 ? -16.922 15.93 12.273 1 98.62 202 THR A C 1
ATOM 1541 O O . THR A 1 202 ? -17.297 15.633 11.141 1 98.62 202 THR A O 1
ATOM 1544 N N . LEU A 1 203 ? -17.672 16.734 13.062 1 98.5 203 LEU A N 1
ATOM 1545 C CA . LEU A 1 203 ? -18.922 17.328 12.617 1 98.5 203 LEU A CA 1
ATOM 1546 C C . LEU A 1 203 ? -18.672 18.281 11.445 1 98.5 203 LEU A C 1
ATOM 1548 O O . LEU A 1 203 ? -19.297 18.141 10.391 1 98.5 203 LEU A O 1
ATOM 1552 N N . LYS A 1 204 ? -17.797 19.156 11.617 1 98.12 204 LYS A N 1
ATOM 1553 C CA . LYS A 1 204 ? -17.5 20.141 10.578 1 98.12 204 LYS A CA 1
ATOM 1554 C C . LYS A 1 204 ? -17 19.469 9.305 1 98.12 204 LYS A C 1
ATOM 1556 O O . LYS A 1 204 ? -17.422 19.812 8.203 1 98.12 204 LYS A O 1
ATOM 1561 N N . LEU A 1 205 ? -16.062 18.547 9.469 1 98.25 205 LEU A N 1
ATOM 1562 C CA . LEU A 1 205 ? -15.477 17.859 8.32 1 98.25 205 LEU A CA 1
ATOM 1563 C C . LEU A 1 205 ? -16.547 17.094 7.551 1 98.25 205 LEU A C 1
ATOM 1565 O O . LEU A 1 205 ? -16.562 17.109 6.32 1 98.25 205 LEU A O 1
ATOM 1569 N N . THR A 1 206 ? -17.406 16.422 8.297 1 98.69 206 THR A N 1
ATOM 1570 C CA . THR A 1 206 ? -18.453 15.648 7.637 1 98.69 206 THR A CA 1
ATOM 1571 C C . THR A 1 206 ? -19.438 16.562 6.934 1 98.69 206 THR A C 1
ATOM 1573 O O . THR A 1 206 ? -19.953 16.234 5.859 1 98.69 206 THR A O 1
ATOM 1576 N N . LYS A 1 207 ? -19.734 17.703 7.473 1 98.5 207 LYS A N 1
ATOM 1577 C CA . LYS A 1 207 ? -20.609 18.656 6.82 1 98.5 207 LYS A CA 1
ATOM 1578 C C . LYS A 1 207 ? -20.016 19.141 5.504 1 98.5 207 LYS A C 1
ATOM 1580 O O . LYS A 1 207 ? -20.734 19.312 4.516 1 98.5 207 LYS A O 1
ATOM 1585 N N . VAL A 1 208 ? -18.734 19.391 5.516 1 97.25 208 VAL A N 1
ATOM 1586 C CA . VAL A 1 208 ? -18.062 19.781 4.285 1 97.25 208 VAL A CA 1
ATOM 1587 C C . VAL A 1 208 ? -18.234 18.688 3.23 1 97.25 208 VAL A C 1
ATOM 1589 O O . VAL A 1 208 ? -18.594 18.969 2.086 1 97.25 208 VAL A O 1
ATOM 1592 N N . SER A 1 209 ? -17.938 17.438 3.594 1 98.19 209 SER A N 1
ATOM 1593 C CA . SER A 1 209 ? -18.109 16.297 2.686 1 98.19 209 SER A CA 1
ATOM 1594 C C . SER A 1 209 ? -19.547 16.188 2.193 1 98.19 209 SER A C 1
ATOM 1596 O O . SER A 1 209 ? -19.781 15.961 1.007 1 98.19 209 SER A O 1
ATOM 1598 N N . ALA A 1 210 ? -20.484 16.438 3.107 1 98.44 210 ALA A N 1
ATOM 1599 C CA . ALA A 1 210 ? -21.906 16.344 2.756 1 98.44 210 ALA A CA 1
ATOM 1600 C C . ALA A 1 210 ? -22.281 17.438 1.744 1 98.44 210 ALA A C 1
ATOM 1602 O O . ALA A 1 210 ? -23 17.156 0.785 1 98.44 210 ALA A O 1
ATOM 1603 N N . GLN A 1 211 ? -21.828 18.578 1.974 1 97.31 211 GLN A N 1
ATOM 1604 C CA . GLN A 1 211 ? -22.109 19.688 1.063 1 97.31 211 GLN A CA 1
ATOM 1605 C C . GLN A 1 211 ? -21.578 19.391 -0.336 1 97.31 211 GLN A C 1
ATOM 1607 O O . GLN A 1 211 ? -22.266 19.625 -1.331 1 97.31 211 GLN A O 1
ATOM 1612 N N . LYS A 1 212 ? -20.359 18.891 -0.391 1 97.31 212 LYS A N 1
ATOM 1613 C CA . LYS A 1 212 ? -19.766 18.547 -1.679 1 97.31 212 LYS A CA 1
ATOM 1614 C C . LYS A 1 212 ? -20.547 17.422 -2.365 1 97.31 212 LYS A C 1
ATOM 1616 O O . LYS A 1 212 ? -20.797 17.484 -3.574 1 97.31 212 LYS A O 1
ATOM 1621 N N . ALA A 1 213 ? -20.922 16.438 -1.623 1 97.69 213 ALA A N 1
ATOM 1622 C CA . ALA A 1 213 ? -21.672 15.312 -2.17 1 97.69 213 ALA A CA 1
ATOM 1623 C C . ALA A 1 213 ? -23.016 15.766 -2.734 1 97.69 213 ALA A C 1
ATOM 1625 O O . ALA A 1 213 ? -23.359 15.453 -3.879 1 97.69 213 ALA A O 1
ATOM 1626 N N . THR A 1 214 ? -23.766 16.562 -1.967 1 96.75 214 THR A N 1
ATOM 1627 C CA . THR A 1 214 ? -25.062 17.062 -2.396 1 96.75 214 THR A CA 1
ATOM 1628 C C . THR A 1 214 ? -24.922 18.016 -3.58 1 96.75 214 THR A C 1
ATOM 1630 O O . THR A 1 214 ? -25.734 17.984 -4.512 1 96.75 214 THR A O 1
ATOM 1633 N N . GLY A 1 215 ? -23.891 18.734 -3.547 1 95.69 215 GLY A N 1
ATOM 1634 C CA . GLY A 1 215 ? -23.656 19.719 -4.582 1 95.69 215 GLY A CA 1
ATOM 1635 C C . GLY A 1 215 ? -23.172 19.125 -5.887 1 95.69 215 GLY A C 1
ATOM 1636 O O . GLY A 1 215 ? -23.203 19.781 -6.926 1 95.69 215 GLY A O 1
ATOM 1637 N N . SER A 1 216 ? -22.766 17.859 -5.91 1 95 216 SER A N 1
ATOM 1638 C CA . SER A 1 216 ? -22.125 17.297 -7.098 1 95 216 SER A CA 1
ATOM 1639 C C . SER A 1 216 ? -23.062 16.359 -7.844 1 95 216 SER A C 1
ATOM 1641 O O . SER A 1 216 ? -22.672 15.742 -8.836 1 95 216 SER A O 1
ATOM 1643 N N . ILE A 1 217 ? -24.297 16.156 -7.488 1 93.31 217 ILE A N 1
ATOM 1644 C CA . ILE A 1 217 ? -25.234 15.164 -8.008 1 93.31 217 ILE A CA 1
ATOM 1645 C C . ILE A 1 217 ? -25.531 15.453 -9.477 1 93.31 217 ILE A C 1
ATOM 1647 O O . ILE A 1 217 ? -25.578 14.539 -10.297 1 93.31 217 ILE A O 1
ATOM 1651 N N . THR A 1 218 ? -25.75 16.703 -9.977 1 92.81 218 THR A N 1
ATOM 1652 C CA . THR A 1 218 ? -26.156 17.016 -11.344 1 92.81 218 THR A CA 1
ATOM 1653 C C . THR A 1 218 ? -24.984 17.609 -12.125 1 92.81 218 THR A C 1
ATOM 1655 O O . THR A 1 218 ? -25.125 18.656 -12.773 1 92.81 218 THR A O 1
ATOM 1658 N N . ALA A 1 219 ? -23.906 16.766 -12.133 1 94.5 219 ALA A N 1
ATOM 1659 C CA . ALA A 1 219 ? -22.703 17.281 -12.758 1 94.5 219 ALA A CA 1
ATOM 1660 C C . ALA A 1 219 ? -22.859 17.391 -14.266 1 94.5 219 ALA A C 1
ATOM 1662 O O . ALA A 1 219 ? -23.344 16.469 -14.914 1 94.5 219 ALA A O 1
ATOM 1663 N N . LYS A 1 220 ? -22.484 18.531 -14.82 1 95.88 220 LYS A N 1
ATOM 1664 C CA . LYS A 1 220 ? -22.562 18.797 -16.25 1 95.88 220 LYS A CA 1
ATOM 1665 C C . LYS A 1 220 ? -21.219 18.516 -16.938 1 95.88 220 LYS A C 1
ATOM 1667 O O . LYS A 1 220 ? -20.172 18.766 -16.359 1 95.88 220 LYS A O 1
ATOM 1672 N N . ALA A 1 221 ? -21.344 18 -18.141 1 95.31 221 ALA A N 1
ATOM 1673 C CA . ALA A 1 221 ? -20.141 17.844 -18.938 1 95.31 221 ALA A CA 1
ATOM 1674 C C . ALA A 1 221 ? -19.734 19.156 -19.594 1 95.31 221 ALA A C 1
ATOM 1676 O O . ALA A 1 221 ? -20.578 19.844 -20.188 1 95.31 221 ALA A O 1
ATOM 1677 N N . ILE A 1 222 ? -18.547 19.562 -19.375 1 96 222 ILE A N 1
ATOM 1678 C CA . ILE A 1 222 ? -18 20.703 -20.125 1 96 222 ILE A CA 1
ATOM 1679 C C . ILE A 1 222 ? -16.75 20.266 -20.859 1 96 222 ILE A C 1
ATOM 1681 O O . ILE A 1 222 ? -16.125 19.25 -20.516 1 96 222 ILE A O 1
ATOM 1685 N N . GLU A 1 223 ? -16.359 20.969 -21.859 1 95.88 223 GLU A N 1
ATOM 1686 C CA . GLU A 1 223 ? -15.25 20.578 -22.703 1 95.88 223 GLU A CA 1
ATOM 1687 C C . GLU A 1 223 ? -13.93 20.625 -21.938 1 95.88 223 GLU A C 1
ATOM 1689 O O . GLU A 1 223 ? -13.672 21.578 -21.203 1 95.88 223 GLU A O 1
ATOM 1694 N N . PRO A 1 224 ? -13.164 19.562 -22.094 1 95.81 224 PRO A N 1
ATOM 1695 C CA . PRO A 1 224 ? -11.812 19.672 -21.547 1 95.81 224 PRO A CA 1
ATOM 1696 C C . PRO A 1 224 ? -11.016 20.812 -22.156 1 95.81 224 PRO A C 1
ATOM 1698 O O . PRO A 1 224 ? -11.375 21.328 -23.219 1 95.81 224 PRO A O 1
ATOM 1701 N N . GLY A 1 225 ? -9.922 21.203 -21.562 1 96.81 225 GLY A N 1
ATOM 1702 C CA . GLY A 1 225 ? -9.094 22.312 -22 1 96.81 225 GLY A CA 1
ATOM 1703 C C . GLY A 1 225 ? -8.375 23 -20.859 1 96.81 225 GLY A C 1
ATOM 1704 O O . GLY A 1 225 ? -8.133 22.406 -19.812 1 96.81 225 GLY A O 1
ATOM 1705 N N . LYS A 1 226 ? -7.945 24.219 -21.156 1 97.88 226 LYS A N 1
ATOM 1706 C CA . LYS A 1 226 ? -7.25 25.016 -20.156 1 97.88 226 LYS A CA 1
ATOM 1707 C C . LYS A 1 226 ? -8.219 25.922 -19.391 1 97.88 226 LYS A C 1
ATOM 1709 O O . LYS A 1 226 ? -9.062 26.578 -20.016 1 97.88 226 LYS A O 1
ATOM 1714 N N . TYR A 1 227 ? -8.086 25.875 -18.094 1 98.44 227 TYR A N 1
ATOM 1715 C CA . TYR A 1 227 ? -8.961 26.688 -17.25 1 98.44 227 TYR A CA 1
ATOM 1716 C C . TYR A 1 227 ? -8.172 27.344 -16.125 1 98.44 227 TYR A C 1
ATOM 1718 O O . TYR A 1 227 ? -7.07 26.906 -15.781 1 98.44 227 TYR A O 1
ATOM 1726 N N . THR A 1 228 ? -8.742 28.484 -15.648 1 98.69 228 THR A N 1
ATOM 1727 C CA . THR A 1 228 ? -8.391 28.875 -14.289 1 98.69 228 THR A CA 1
ATOM 1728 C C . THR A 1 228 ? -8.93 27.875 -13.273 1 98.69 228 THR A C 1
ATOM 1730 O O . THR A 1 228 ? -10.102 27.5 -13.328 1 98.69 228 THR A O 1
ATOM 1733 N N . VAL A 1 229 ? -8.031 27.406 -12.438 1 98.88 229 VAL A N 1
ATOM 1734 C CA . VAL A 1 229 ? -8.43 26.375 -11.477 1 98.88 229 VAL A CA 1
ATOM 1735 C C . VAL A 1 229 ? -8.078 26.828 -10.062 1 98.88 229 VAL A C 1
ATOM 1737 O O . VAL A 1 229 ? -6.996 27.391 -9.828 1 98.88 229 VAL A O 1
ATOM 1740 N N . ILE A 1 230 ? -8.977 26.703 -9.164 1 98.88 230 ILE A N 1
ATOM 1741 C CA . ILE A 1 230 ? -8.656 26.781 -7.742 1 98.88 230 ILE A CA 1
ATOM 1742 C C . ILE A 1 230 ? -8.484 25.375 -7.164 1 98.88 230 ILE A C 1
ATOM 1744 O O . ILE A 1 230 ? -9.422 24.578 -7.184 1 98.88 230 ILE A O 1
ATOM 1748 N N . LEU A 1 231 ? -7.305 25.062 -6.664 1 98.81 231 LEU A N 1
ATOM 1749 C CA . LEU A 1 231 ? -7.039 23.812 -5.957 1 98.81 231 LEU A CA 1
ATOM 1750 C C . LEU A 1 231 ? -7.199 24 -4.449 1 98.81 231 LEU A C 1
ATOM 1752 O O . LEU A 1 231 ? -6.492 24.812 -3.838 1 98.81 231 LEU A O 1
ATOM 1756 N N . GLU A 1 232 ? -8.148 23.312 -3.914 1 98.5 232 GLU A N 1
ATOM 1757 C CA . GLU A 1 232 ? -8.156 23.234 -2.457 1 98.5 232 GLU A CA 1
ATOM 1758 C C . GLU A 1 232 ? -6.887 22.562 -1.934 1 98.5 232 GLU A C 1
ATOM 1760 O O . GLU A 1 232 ? -6.199 21.859 -2.676 1 98.5 232 GLU A O 1
ATOM 1765 N N . PRO A 1 233 ? -6.562 22.766 -0.67 1 98.25 233 PRO A N 1
ATOM 1766 C CA . PRO A 1 233 ? -5.316 22.219 -0.128 1 98.25 233 PRO A CA 1
ATOM 1767 C C . PRO A 1 233 ? -5.191 20.703 -0.319 1 98.25 233 PRO A C 1
ATOM 1769 O O . PRO A 1 233 ? -4.109 20.203 -0.625 1 98.25 233 PRO A O 1
ATOM 1772 N N . SER A 1 234 ? -6.25 19.953 -0.23 1 97.25 234 SER A N 1
ATOM 1773 C CA . SER A 1 234 ? -6.234 18.5 -0.365 1 97.25 234 SER A CA 1
ATOM 1774 C C . SER A 1 234 ? -5.922 18.078 -1.798 1 97.25 234 SER A C 1
ATOM 1776 O O . SER A 1 234 ? -5.379 17 -2.029 1 97.25 234 SER A O 1
ATOM 1778 N N . ALA A 1 235 ? -6.312 18.938 -2.73 1 98.12 235 ALA A N 1
ATOM 1779 C CA . ALA A 1 235 ? -5.941 18.688 -4.121 1 98.12 235 ALA A CA 1
ATOM 1780 C C . ALA A 1 235 ? -4.496 19.094 -4.387 1 98.12 235 ALA A C 1
ATOM 1782 O O . ALA A 1 235 ? -3.725 18.344 -4.98 1 98.12 235 ALA A O 1
ATOM 1783 N N . GLY A 1 236 ? -4.137 20.203 -3.885 1 98.38 236 GLY A N 1
ATOM 1784 C CA . GLY A 1 236 ? -2.814 20.75 -4.133 1 98.38 236 GLY A CA 1
ATOM 1785 C C . GLY A 1 236 ? -1.692 19.891 -3.6 1 98.38 236 GLY A C 1
ATOM 1786 O O . GLY A 1 236 ? -0.655 19.734 -4.246 1 98.38 236 GLY A O 1
ATOM 1787 N N . ILE A 1 237 ? -1.896 19.312 -2.428 1 98.44 237 ILE A N 1
ATOM 1788 C CA . ILE A 1 237 ? -0.827 18.562 -1.768 1 98.44 237 ILE A CA 1
ATOM 1789 C C . ILE A 1 237 ? -0.414 17.375 -2.633 1 98.44 237 ILE A C 1
ATOM 1791 O O . ILE A 1 237 ? 0.757 16.984 -2.65 1 98.44 237 ILE A O 1
ATOM 1795 N N . VAL A 1 238 ? -1.299 16.875 -3.389 1 97.88 238 VAL A N 1
ATOM 1796 C CA . VAL A 1 238 ? -1.055 15.672 -4.18 1 97.88 238 VAL A CA 1
ATOM 1797 C C . VAL A 1 238 ? -0.029 15.969 -5.273 1 97.88 238 VAL A C 1
ATOM 1799 O O . VAL A 1 238 ? 0.854 15.148 -5.543 1 97.88 238 VAL A O 1
ATOM 1802 N N . LEU A 1 239 ? -0.094 17.125 -5.848 1 97.81 239 LEU A N 1
ATOM 1803 C CA . LEU A 1 239 ? 0.885 17.516 -6.855 1 97.81 239 LEU A CA 1
ATOM 1804 C C . LEU A 1 239 ? 2.156 18.047 -6.199 1 97.81 239 LEU A C 1
ATOM 1806 O O . LEU A 1 239 ? 3.264 17.75 -6.656 1 97.81 239 LEU A O 1
ATOM 1810 N N . LEU A 1 240 ? 1.955 18.734 -5.133 1 98.06 240 LEU A N 1
ATOM 1811 C CA . LEU A 1 240 ? 3.1 19.359 -4.488 1 98.06 240 LEU A CA 1
ATOM 1812 C C . LEU A 1 240 ? 4.027 18.312 -3.873 1 98.06 240 LEU A C 1
ATOM 1814 O O . LEU A 1 240 ? 5.242 18.516 -3.82 1 98.06 240 LEU A O 1
ATOM 1818 N N . GLU A 1 241 ? 3.482 17.266 -3.395 1 97.69 241 GLU A N 1
ATOM 1819 C CA . GLU A 1 241 ? 4.332 16.25 -2.777 1 97.69 241 GLU A CA 1
ATOM 1820 C C . GLU A 1 241 ? 5.273 15.617 -3.801 1 97.69 241 GLU A C 1
ATOM 1822 O O . GLU A 1 241 ? 6.336 15.109 -3.441 1 97.69 241 GLU A O 1
ATOM 1827 N N . GLN A 1 242 ? 4.898 15.695 -5.078 1 96.69 242 GLN A N 1
ATOM 1828 C CA . GLN A 1 242 ? 5.812 15.234 -6.121 1 96.69 242 GLN A CA 1
ATOM 1829 C C . GLN A 1 242 ? 7.008 16.172 -6.254 1 96.69 242 GLN A C 1
ATOM 1831 O O . GLN A 1 242 ? 8.109 15.734 -6.582 1 96.69 242 GLN A O 1
ATOM 1836 N N . LEU A 1 243 ? 6.766 17.359 -6.051 1 97.38 243 LEU A N 1
ATOM 1837 C CA . LEU A 1 243 ? 7.828 18.359 -6.117 1 97.38 243 LEU A CA 1
ATOM 1838 C C . LEU A 1 243 ? 8.781 18.219 -4.934 1 97.38 243 LEU A C 1
ATOM 1840 O O . LEU A 1 243 ? 9.977 17.984 -5.113 1 97.38 243 LEU A O 1
ATOM 1844 N N . TYR A 1 244 ? 8.242 18.297 -3.713 1 96.75 244 TYR A N 1
ATOM 1845 C CA . TYR A 1 244 ? 9.156 18.297 -2.576 1 96.75 244 TYR A CA 1
ATOM 1846 C C . TYR A 1 244 ? 9.664 16.891 -2.271 1 96.75 244 TYR A C 1
ATOM 1848 O O . TYR A 1 244 ? 10.648 16.734 -1.546 1 96.75 244 TYR A O 1
ATOM 1856 N N . GLY A 1 245 ? 9.062 15.914 -2.807 1 95.56 245 GLY A N 1
ATOM 1857 C CA . GLY A 1 245 ? 9.609 14.57 -2.734 1 95.56 245 GLY A CA 1
ATOM 1858 C C . GLY A 1 245 ? 10.773 14.344 -3.678 1 95.56 245 GLY A C 1
ATOM 1859 O O . GLY A 1 245 ? 11.516 13.375 -3.537 1 95.56 245 GLY A O 1
ATOM 1860 N N . GLY A 1 246 ? 10.953 15.211 -4.637 1 95.5 246 GLY A N 1
ATOM 1861 C CA . GLY A 1 246 ? 11.977 15.07 -5.66 1 95.5 246 GLY A CA 1
ATOM 1862 C C . GLY A 1 246 ? 13.172 15.977 -5.441 1 95.5 246 GLY A C 1
ATOM 1863 O O . GLY A 1 246 ? 13.938 16.234 -6.367 1 95.5 246 GLY A O 1
ATOM 1864 N N . LEU A 1 247 ? 13.453 16.328 -4.211 1 97.44 247 LEU A N 1
ATOM 1865 C CA . LEU A 1 247 ? 14.539 17.266 -3.928 1 97.44 247 LEU A CA 1
ATOM 1866 C C . LEU A 1 247 ? 15.828 16.531 -3.59 1 97.44 247 LEU A C 1
ATOM 1868 O O . LEU A 1 247 ? 16.641 17.016 -2.797 1 97.44 247 LEU A O 1
ATOM 1872 N N . ASP A 1 248 ? 16.016 15.43 -4.121 1 96.75 248 ASP A N 1
ATOM 1873 C CA . ASP A 1 248 ? 17.188 14.578 -3.869 1 96.75 248 ASP A CA 1
ATOM 1874 C C . ASP A 1 248 ? 18.375 15.031 -4.699 1 96.75 248 ASP A C 1
ATOM 1876 O O . ASP A 1 248 ? 18.328 15.031 -5.93 1 96.75 248 ASP A O 1
ATOM 1880 N N . ALA A 1 249 ? 19.484 15.273 -4.051 1 97.56 249 ALA A N 1
ATOM 1881 C CA . ALA A 1 249 ? 20.672 15.82 -4.699 1 97.56 249 ALA A CA 1
ATOM 1882 C C . ALA A 1 249 ? 21.312 14.797 -5.641 1 97.56 249 ALA A C 1
ATOM 1884 O O . ALA A 1 249 ? 21.766 15.148 -6.73 1 97.56 249 ALA A O 1
ATOM 1885 N N . ARG A 1 250 ? 21.344 13.578 -5.25 1 95.12 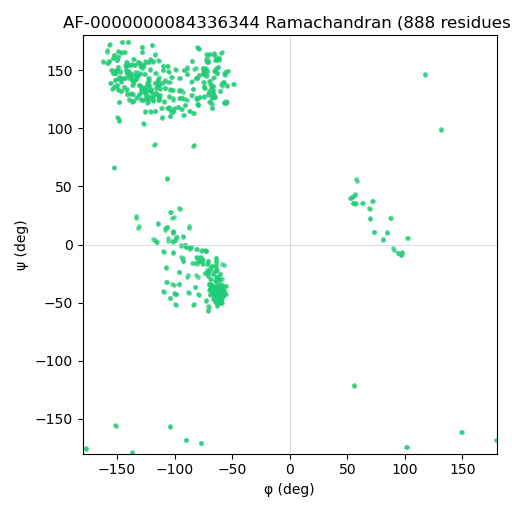250 ARG A N 1
ATOM 1886 C CA . ARG A 1 250 ? 22 12.562 -6.059 1 95.12 250 ARG A CA 1
ATOM 1887 C C . ARG A 1 250 ? 21.297 12.383 -7.398 1 95.12 250 ARG A C 1
ATOM 1889 O O . ARG A 1 250 ? 21.938 12.398 -8.453 1 95.12 250 ARG A O 1
ATOM 1896 N N . SER A 1 251 ? 20.047 12.234 -7.336 1 92.44 251 SER A N 1
ATOM 1897 C CA . SER A 1 251 ? 19.281 12.086 -8.57 1 92.44 251 SER A CA 1
ATOM 1898 C C . SER A 1 251 ? 19.484 13.281 -9.492 1 92.44 251 SER A C 1
ATOM 1900 O O . SER A 1 251 ? 19.562 13.125 -10.711 1 92.44 251 SER A O 1
ATOM 1902 N N . ALA A 1 252 ? 19.547 14.43 -8.938 1 95.44 252 ALA A N 1
ATOM 1903 C CA . ALA A 1 252 ? 19.766 15.641 -9.719 1 95.44 252 ALA A CA 1
ATOM 1904 C C . ALA A 1 252 ? 21.156 15.625 -10.359 1 95.44 252 ALA A C 1
ATOM 1906 O O . ALA A 1 252 ? 21.297 15.883 -11.562 1 95.44 252 ALA A O 1
ATOM 1907 N N . ASP A 1 253 ? 22.109 15.273 -9.57 1 94.88 253 ASP A N 1
ATOM 1908 C CA . ASP A 1 253 ? 23.484 15.25 -10.047 1 94.88 253 ASP A CA 1
ATOM 1909 C C . ASP A 1 253 ? 23.656 14.227 -11.164 1 94.88 253 ASP A C 1
ATOM 1911 O O . ASP A 1 253 ? 24.438 14.445 -12.094 1 94.88 253 ASP A O 1
ATOM 1915 N N . GLU A 1 254 ? 22.938 13.195 -11.031 1 89.69 254 GLU A N 1
ATO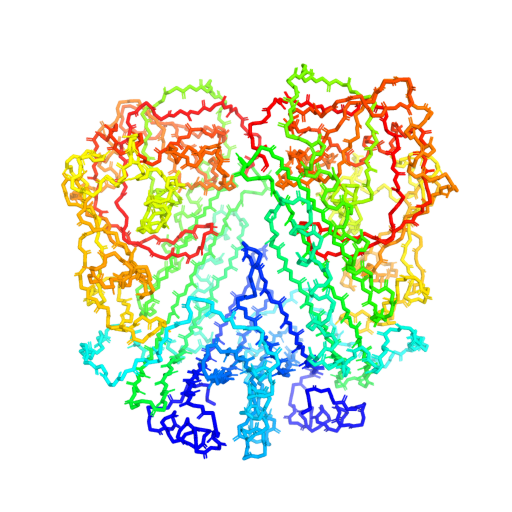M 1916 C CA . GLU A 1 254 ? 23.109 12.094 -11.977 1 89.69 254 GLU A CA 1
ATOM 1917 C C . GLU A 1 254 ? 22.25 12.289 -13.219 1 89.69 254 GLU A C 1
ATOM 1919 O O . GLU A 1 254 ? 22.219 11.438 -14.109 1 89.69 254 GLU A O 1
ATOM 1924 N N . GLY A 1 255 ? 21.453 13.312 -13.258 1 89.25 255 GLY A N 1
ATOM 1925 C CA . GLY A 1 255 ? 20.688 13.648 -14.445 1 89.25 255 GLY A CA 1
ATOM 1926 C C . GLY A 1 255 ? 19.344 12.945 -14.5 1 89.25 255 GLY A C 1
ATOM 1927 O O . GLY A 1 255 ? 18.75 12.805 -15.578 1 89.25 255 GLY A O 1
ATOM 1928 N N . ARG A 1 256 ? 18.828 12.531 -13.359 1 84.5 256 ARG A N 1
ATOM 1929 C CA . ARG A 1 256 ? 17.625 11.711 -13.32 1 84.5 256 ARG A CA 1
ATOM 1930 C C . ARG A 1 256 ? 16.469 12.461 -12.664 1 84.5 256 ARG A C 1
ATOM 1932 O O . ARG A 1 256 ? 15.5 11.852 -12.211 1 84.5 256 ARG A O 1
ATOM 1939 N N . SER A 1 257 ? 16.609 13.75 -12.594 1 91.44 257 SER A N 1
ATOM 1940 C CA . SER A 1 257 ? 15.625 14.547 -11.875 1 91.44 257 SER A CA 1
ATOM 1941 C C . SER A 1 257 ? 15.242 15.797 -12.656 1 91.44 257 SER A C 1
ATOM 1943 O O . SER A 1 257 ? 15.969 16.219 -13.555 1 91.44 257 SER A O 1
ATOM 1945 N N . PHE A 1 258 ? 14.094 16.359 -12.312 1 94.06 258 PHE A N 1
ATOM 1946 C CA . PHE A 1 258 ? 13.656 17.641 -12.859 1 94.06 258 PHE A CA 1
ATOM 1947 C C . PHE A 1 258 ? 14.609 18.766 -12.438 1 94.06 258 PHE A C 1
ATOM 1949 O O . PHE A 1 258 ? 14.57 19.859 -13 1 94.06 258 PHE A O 1
ATOM 1956 N N . LEU A 1 259 ? 15.477 18.484 -11.523 1 97.12 259 LEU A N 1
ATOM 1957 C CA . LEU A 1 259 ? 16.406 19.469 -11 1 97.12 259 LEU A CA 1
ATOM 1958 C C . LEU A 1 259 ? 17.781 19.344 -11.664 1 97.12 259 LEU A C 1
ATOM 1960 O O . LEU A 1 259 ? 18.734 20.016 -11.266 1 97.12 259 LEU A O 1
ATOM 1964 N N . SER A 1 260 ? 17.828 18.5 -12.633 1 95.44 260 SER A N 1
ATOM 1965 C CA . SER A 1 260 ? 19.078 18.359 -13.391 1 95.44 260 SER A CA 1
ATOM 1966 C C . SER A 1 260 ? 19.219 19.469 -14.43 1 95.44 260 SER A C 1
ATOM 1968 O O . SER A 1 260 ? 18.219 19.922 -15 1 95.44 260 SER A O 1
ATOM 1970 N N . LYS A 1 261 ? 20.406 19.938 -14.648 1 92.5 261 LYS A N 1
ATOM 1971 C CA . LYS A 1 261 ? 20.688 20.891 -15.719 1 92.5 261 LYS A CA 1
ATOM 1972 C C . LYS A 1 261 ? 21.266 20.188 -16.938 1 92.5 261 LYS A C 1
ATOM 1974 O O . LYS A 1 261 ? 22.016 19.219 -16.812 1 92.5 261 LYS A O 1
ATOM 1979 N N . ALA A 1 262 ? 20.891 20.922 -18.047 1 85 262 ALA A N 1
ATOM 1980 C CA . ALA A 1 262 ? 21.531 20.453 -19.266 1 85 262 ALA A CA 1
ATOM 1981 C C . ALA A 1 262 ? 23.031 20.688 -19.234 1 85 262 ALA A C 1
ATOM 1983 O O . ALA A 1 262 ? 23.484 21.781 -18.875 1 85 262 ALA A O 1
ATOM 1984 N N . GLY A 1 263 ? 23.906 19.812 -19.438 1 85.62 263 GLY A N 1
ATOM 1985 C CA . GLY A 1 263 ? 25.344 19.969 -19.438 1 85.62 263 GLY A CA 1
ATOM 1986 C C . GLY A 1 263 ? 26 19.578 -18.125 1 85.62 263 GLY A C 1
ATOM 1987 O O . GLY A 1 263 ? 27.219 19.641 -17.984 1 85.62 263 GLY A O 1
ATOM 1988 N N . GLY A 1 264 ? 25.203 19.297 -17.188 1 85.62 264 GLY A N 1
ATOM 1989 C CA . GLY A 1 264 ? 25.734 18.828 -15.922 1 85.62 264 GLY A CA 1
ATOM 1990 C C . GLY A 1 264 ? 25.422 19.766 -14.766 1 85.62 264 GLY A C 1
ATOM 1991 O O . GLY A 1 264 ? 25.234 20.969 -14.961 1 85.62 264 GLY A O 1
ATOM 1992 N N . GLY A 1 265 ? 25.219 19.203 -13.586 1 91.38 265 GLY A N 1
ATOM 1993 C CA . GLY A 1 265 ? 24.906 19.969 -12.383 1 91.38 265 GLY A CA 1
ATOM 1994 C C . GLY A 1 265 ? 23.438 19.938 -12.031 1 91.38 265 GLY A C 1
ATOM 1995 O O . GLY A 1 265 ? 22.672 19.141 -12.586 1 91.38 265 GLY A O 1
ATOM 1996 N N . THR A 1 266 ? 23.141 20.766 -10.969 1 96.81 266 THR A N 1
ATOM 1997 C CA . THR A 1 266 ? 21.766 20.797 -10.484 1 96.81 266 THR A CA 1
ATOM 1998 C C . THR A 1 266 ? 21.172 22.203 -10.609 1 96.81 266 THR A C 1
ATOM 2000 O O . THR A 1 266 ? 21.891 23.156 -10.922 1 96.81 266 THR A O 1
ATOM 2003 N N . LYS A 1 267 ? 19.953 22.359 -10.391 1 97.38 267 LYS A N 1
ATOM 2004 C CA . LYS A 1 267 ? 19.266 23.656 -10.445 1 97.38 267 LYS A CA 1
ATOM 2005 C C . LYS A 1 267 ? 19.328 24.359 -9.102 1 97.38 267 LYS A C 1
ATOM 2007 O O . LYS A 1 267 ? 18.594 25.328 -8.867 1 97.38 267 LYS A O 1
ATOM 2012 N N . LEU A 1 268 ? 20.219 23.891 -8.234 1 97 268 LEU A N 1
ATOM 2013 C CA . LEU A 1 268 ? 20.453 24.594 -6.984 1 97 268 LEU A CA 1
ATOM 2014 C C . LEU A 1 268 ? 20.828 26.047 -7.246 1 97 268 LEU A C 1
ATOM 2016 O O . LEU A 1 268 ? 21.734 26.328 -8.039 1 97 268 LEU A O 1
ATOM 2020 N N . GLY A 1 269 ? 20.047 26.938 -6.656 1 97.44 269 GLY A N 1
ATOM 2021 C CA . GLY A 1 269 ? 20.312 28.359 -6.824 1 97.44 269 GLY A CA 1
ATOM 2022 C C . GLY A 1 269 ? 19.516 28.984 -7.957 1 97.44 269 GLY A C 1
ATOM 2023 O O . GLY A 1 269 ? 19.469 30.203 -8.078 1 97.44 269 GLY A O 1
ATOM 2024 N N . ASP A 1 270 ? 18.828 28.203 -8.734 1 97.75 270 ASP A N 1
ATOM 2025 C CA . ASP A 1 270 ? 18.062 28.719 -9.867 1 97.75 270 ASP A CA 1
ATOM 2026 C C . ASP A 1 270 ? 16.625 29.031 -9.453 1 97.75 270 ASP A C 1
ATOM 2028 O O . ASP A 1 270 ? 16.094 28.406 -8.531 1 97.75 270 ASP A O 1
ATOM 2032 N N . LYS A 1 271 ? 16.094 30.016 -10.141 1 98.25 271 LYS A N 1
ATOM 2033 C CA . LYS A 1 271 ? 14.648 30.219 -10.031 1 98.25 271 LYS A CA 1
ATOM 2034 C C . LYS A 1 271 ? 13.875 29.078 -10.703 1 98.25 271 LYS A C 1
ATOM 2036 O O . LYS A 1 271 ? 14.094 28.797 -11.883 1 98.25 271 LYS A O 1
ATOM 2041 N N . LEU A 1 272 ? 13.016 28.422 -9.969 1 97.75 272 LEU A N 1
ATOM 2042 C CA . LEU A 1 272 ? 12.297 27.266 -10.469 1 97.75 272 LEU A CA 1
ATOM 2043 C C . LEU A 1 272 ? 10.82 27.578 -10.672 1 97.75 272 LEU A C 1
ATOM 2045 O O . LEU A 1 272 ? 10.211 27.125 -11.641 1 97.75 272 LEU A O 1
ATOM 2049 N N . VAL A 1 273 ? 10.258 28.312 -9.758 1 98.44 273 VAL A N 1
ATOM 2050 C CA . VAL A 1 273 ? 8.82 28.609 -9.766 1 98.44 273 VAL A CA 1
ATOM 2051 C C . VAL A 1 273 ? 8.586 30.078 -9.422 1 98.44 273 VAL A C 1
ATOM 2053 O O . VAL A 1 273 ? 9.539 30.844 -9.273 1 98.44 273 VAL A O 1
ATOM 2056 N N . ASP A 1 274 ? 7.289 30.469 -9.383 1 98.38 274 ASP A N 1
ATOM 2057 C CA . ASP A 1 274 ? 6.906 31.844 -9.109 1 98.38 274 ASP A CA 1
ATOM 2058 C C . ASP A 1 274 ? 7.531 32.344 -7.805 1 98.38 274 ASP A C 1
ATOM 2060 O O . ASP A 1 274 ? 7.645 31.578 -6.84 1 98.38 274 ASP A O 1
ATOM 2064 N N . GLU A 1 275 ? 7.836 33.625 -7.664 1 98.25 275 GLU A N 1
ATOM 2065 C CA . GLU A 1 275 ? 8.555 34.188 -6.531 1 98.25 275 GLU A CA 1
ATOM 2066 C C . GLU A 1 275 ? 7.691 34.188 -5.273 1 98.25 275 GLU A C 1
ATOM 2068 O O . GLU A 1 275 ? 8.203 34.344 -4.164 1 98.25 275 GLU A O 1
ATOM 2073 N N . ARG A 1 276 ? 6.422 34 -5.258 1 97.31 276 ARG A N 1
ATOM 2074 C CA . ARG A 1 276 ? 5.527 33.969 -4.102 1 97.31 276 ARG A CA 1
ATOM 2075 C C . ARG A 1 276 ? 5.641 32.625 -3.359 1 97.31 276 ARG A C 1
ATOM 2077 O O . ARG A 1 276 ? 5.172 32.5 -2.227 1 97.31 276 ARG A O 1
ATOM 2084 N N . VAL A 1 277 ? 6.32 31.703 -3.99 1 98.69 277 VAL A N 1
ATOM 2085 C CA . VAL A 1 277 ? 6.355 30.359 -3.449 1 98.69 277 VAL A CA 1
ATOM 2086 C C . VAL A 1 277 ? 7.555 30.203 -2.516 1 98.69 277 VAL A C 1
ATOM 2088 O O . VAL A 1 277 ? 8.703 30.391 -2.928 1 98.69 277 VAL A O 1
ATOM 2091 N N . THR A 1 278 ? 7.281 29.891 -1.317 1 98.81 278 THR A N 1
ATOM 2092 C CA . THR A 1 278 ? 8.281 29.469 -0.341 1 98.81 278 THR A CA 1
ATOM 2093 C C . THR A 1 278 ? 7.855 28.156 0.335 1 98.81 278 THR A C 1
ATOM 2095 O O . THR A 1 278 ? 6.746 28.062 0.863 1 98.81 278 THR A O 1
ATOM 2098 N N . ILE A 1 279 ? 8.711 27.156 0.285 1 98.81 279 ILE A N 1
ATOM 2099 C CA . ILE A 1 279 ? 8.484 25.844 0.869 1 98.81 279 ILE A CA 1
ATOM 2100 C C . ILE A 1 279 ? 9.609 25.516 1.853 1 98.81 279 ILE A C 1
ATOM 2102 O O . ILE A 1 279 ? 10.789 25.594 1.504 1 98.81 279 ILE A O 1
ATOM 2106 N N . TYR A 1 280 ? 9.203 25.141 3.072 1 98.75 280 TYR A N 1
ATOM 2107 C CA . TYR A 1 280 ? 10.219 24.844 4.082 1 98.75 280 TYR A CA 1
ATOM 2108 C C . TYR A 1 280 ? 9.773 23.703 4.973 1 98.75 280 TYR A C 1
ATOM 2110 O O . TYR A 1 280 ? 8.641 23.219 4.871 1 98.75 280 TYR A O 1
ATOM 2118 N N . SER A 1 281 ? 10.688 23.125 5.742 1 98.56 281 SER A N 1
ATOM 2119 C CA . SER A 1 281 ? 10.43 22.188 6.832 1 98.56 281 SER A CA 1
ATOM 2120 C C . SER A 1 281 ? 11 22.703 8.148 1 98.56 281 SER A C 1
ATOM 2122 O O . SER A 1 281 ? 12.031 23.375 8.164 1 98.56 281 SER A O 1
ATOM 2124 N N . ASP A 1 282 ? 10.281 22.5 9.211 1 98.38 282 ASP A N 1
ATOM 2125 C CA . ASP A 1 282 ? 10.68 22.938 10.539 1 98.38 282 ASP A CA 1
ATOM 2126 C C . ASP A 1 282 ? 10.133 22 11.617 1 98.38 282 ASP A C 1
ATOM 2128 O O . ASP A 1 282 ? 8.93 22 11.891 1 98.38 282 ASP A O 1
ATOM 2132 N N . PRO A 1 283 ? 11.055 21.203 12.258 1 97.69 283 PRO A N 1
ATOM 2133 C CA . PRO A 1 283 ? 10.57 20.312 13.305 1 97.69 283 PRO A CA 1
ATOM 2134 C C . PRO A 1 283 ? 9.844 21.047 14.43 1 97.69 283 PRO A C 1
ATOM 2136 O O . PRO A 1 283 ? 9.031 20.453 15.141 1 97.69 283 PRO A O 1
ATOM 2139 N N . GLN A 1 284 ? 10.023 22.344 14.547 1 97.75 284 GLN A N 1
ATOM 2140 C CA . GLN A 1 284 ? 9.461 23.125 15.648 1 97.75 284 GLN A CA 1
ATOM 2141 C C . GLN A 1 284 ? 8.188 23.844 15.227 1 97.75 284 GLN A C 1
ATOM 2143 O O . GLN A 1 284 ? 7.625 24.625 15.992 1 97.75 284 GLN A O 1
ATOM 2148 N N . ASN A 1 285 ? 7.754 23.609 14.023 1 97.88 285 ASN A N 1
ATOM 2149 C CA . ASN A 1 285 ? 6.504 24.219 13.578 1 97.88 285 ASN A CA 1
ATOM 2150 C C . ASN A 1 285 ? 5.344 23.844 14.492 1 97.88 285 ASN A C 1
ATOM 2152 O O . ASN A 1 285 ? 5.016 22.656 14.641 1 97.88 285 ASN A O 1
ATOM 2156 N N . PRO A 1 286 ? 4.672 24.828 15.07 1 95.81 286 PRO A N 1
ATOM 2157 C CA . PRO A 1 286 ? 3.611 24.484 16.031 1 95.81 286 PRO A CA 1
ATOM 2158 C C . PRO A 1 286 ? 2.379 23.891 15.352 1 95.81 286 PRO A C 1
ATOM 2160 O O . PRO A 1 286 ? 1.601 23.188 15.992 1 95.81 286 PRO A O 1
ATOM 2163 N N . ASP A 1 287 ? 2.203 24.156 14.094 1 96.44 287 ASP A N 1
ATOM 2164 C CA . ASP A 1 287 ? 1.007 23.703 13.391 1 96.44 287 ASP A CA 1
ATOM 2165 C C . ASP A 1 287 ? 1.245 22.359 12.719 1 96.44 287 ASP A C 1
ATOM 2167 O O . ASP A 1 287 ? 0.297 21.688 12.297 1 96.44 287 ASP A O 1
ATOM 2171 N N . LEU A 1 288 ? 2.482 21.984 12.633 1 97.81 288 LEU A N 1
ATOM 2172 C CA . LEU A 1 288 ? 2.871 20.734 12.016 1 97.81 288 LEU A CA 1
ATOM 2173 C C . LEU A 1 288 ? 4.176 20.219 12.609 1 97.81 288 LEU A C 1
ATOM 2175 O O . LEU A 1 288 ? 5.191 20.141 11.914 1 97.81 288 LEU A O 1
ATOM 2179 N N . PRO A 1 289 ? 4.102 19.859 13.883 1 97.81 289 PRO A N 1
ATOM 2180 C CA . PRO A 1 289 ? 5.324 19.406 14.547 1 97.81 289 PRO A CA 1
ATOM 2181 C C . PRO A 1 289 ? 5.859 18.094 13.953 1 97.81 289 PRO A C 1
ATOM 2183 O O . PRO A 1 289 ? 5.086 17.281 13.438 1 97.81 289 PRO A O 1
ATOM 2186 N N . SER A 1 290 ? 7.152 17.922 13.984 1 97.56 290 SER A N 1
ATOM 2187 C CA . SER A 1 290 ? 7.809 16.688 13.539 1 97.56 290 SER A CA 1
ATOM 2188 C C . SER A 1 290 ? 9.039 16.391 14.383 1 97.56 290 SER A C 1
ATOM 2190 O O . SER A 1 290 ? 9.367 17.141 15.305 1 97.56 290 SER A O 1
ATOM 2192 N N . SER A 1 291 ? 9.641 15.281 14.164 1 97.25 291 SER A N 1
ATOM 2193 C CA . SER A 1 291 ? 10.797 14.805 14.922 1 97.25 291 SER A CA 1
ATOM 2194 C C . SER A 1 291 ? 11.984 15.742 14.758 1 97.25 291 SER A C 1
ATOM 2196 O O . SER A 1 291 ? 12.203 16.297 13.68 1 97.25 291 SER A O 1
ATOM 2198 N N . THR A 1 292 ? 12.805 15.852 15.805 1 97.44 292 THR A N 1
ATOM 2199 C CA . THR A 1 292 ? 14.008 16.672 15.758 1 97.44 292 THR A CA 1
ATOM 2200 C C . THR A 1 292 ? 15.203 15.852 15.273 1 97.44 292 THR A C 1
ATOM 2202 O O . THR A 1 292 ? 16.328 16.359 15.211 1 97.44 292 THR A O 1
ATOM 2205 N N . TRP A 1 293 ? 15 14.609 15.023 1 97.88 293 TRP A N 1
ATOM 2206 C CA . TRP A 1 293 ? 16.031 13.781 14.406 1 97.88 293 TRP A CA 1
ATOM 2207 C C . TRP A 1 293 ? 15.438 12.93 13.281 1 97.88 293 TRP A C 1
ATOM 2209 O O . TRP A 1 293 ? 14.273 12.531 13.344 1 97.88 293 TRP A O 1
ATOM 2219 N N . ASN A 1 294 ? 16.234 12.719 12.281 1 97 294 ASN A N 1
ATOM 2220 C CA . ASN A 1 294 ? 15.867 11.938 11.102 1 97 294 ASN A CA 1
ATOM 2221 C C . ASN A 1 294 ? 15.992 10.445 11.367 1 97 294 ASN A C 1
ATOM 2223 O O . ASN A 1 294 ? 16.609 10.031 12.344 1 97 294 ASN A O 1
ATOM 2227 N N . GLY A 1 295 ? 15.508 9.672 10.477 1 94.25 295 GLY A N 1
ATOM 2228 C CA . GLY A 1 295 ? 15.508 8.227 10.586 1 94.25 295 GLY A CA 1
ATOM 2229 C C . GLY A 1 295 ? 16.906 7.629 10.609 1 94.25 295 GLY A C 1
ATOM 2230 O O . GLY A 1 295 ? 17.094 6.508 11.086 1 94.25 295 GLY A O 1
ATOM 2231 N N . ASP A 1 296 ? 17.891 8.375 10.102 1 95 296 ASP A N 1
ATOM 2232 C CA . ASP A 1 296 ? 19.25 7.859 10.117 1 95 296 ASP A CA 1
ATOM 2233 C C . ASP A 1 296 ? 20.062 8.484 11.258 1 95 296 ASP A C 1
ATOM 2235 O O . ASP A 1 296 ? 21.297 8.383 11.281 1 95 296 ASP A O 1
ATOM 2239 N N . GLY A 1 297 ? 19.406 9.188 12.133 1 97.5 297 GLY A N 1
ATOM 2240 C CA . GLY A 1 297 ? 20.016 9.672 13.352 1 97.5 297 GLY A CA 1
ATOM 2241 C C . GLY A 1 297 ? 20.5 11.109 13.242 1 97.5 297 GLY A C 1
ATOM 2242 O O . GLY A 1 297 ? 20.891 11.719 14.242 1 97.5 297 GLY A O 1
ATOM 2243 N N . ARG A 1 298 ? 20.5 11.711 12.062 1 97.94 298 ARG A N 1
ATOM 2244 C CA . ARG A 1 298 ? 20.953 13.094 11.914 1 97.94 298 ARG A CA 1
ATOM 2245 C C . ARG A 1 298 ? 19.938 14.062 12.508 1 97.94 298 ARG A C 1
ATOM 2247 O O . ARG A 1 298 ? 18.734 13.82 12.461 1 97.94 298 ARG A O 1
ATOM 2254 N N . PRO A 1 299 ? 20.391 15.141 12.984 1 98 299 PRO A N 1
ATOM 2255 C CA . PRO A 1 299 ? 19.469 16.172 13.461 1 98 299 PRO A CA 1
ATOM 2256 C C . PRO A 1 299 ? 18.641 16.781 12.336 1 98 299 PRO A C 1
ATOM 2258 O O . PRO A 1 299 ? 19.141 16.969 11.227 1 98 299 PRO A O 1
ATOM 2261 N N . GLN A 1 300 ? 17.406 17.094 12.656 1 97.75 300 GLN A N 1
ATOM 2262 C CA . GLN A 1 300 ? 16.516 17.859 11.781 1 97.75 300 GLN A CA 1
ATOM 2263 C C . GLN A 1 300 ? 16.516 19.344 12.148 1 97.75 300 GLN A C 1
ATOM 2265 O O . GLN A 1 300 ? 16.453 19.688 13.328 1 97.75 300 GLN A O 1
ATOM 2270 N N . GLU A 1 301 ? 16.656 20.141 11.172 1 95.94 301 GLU A N 1
ATOM 2271 C CA . GLU A 1 301 ? 16.641 21.594 11.359 1 95.94 301 GLU A CA 1
ATOM 2272 C C . GLU A 1 301 ? 15.648 22.25 10.406 1 95.94 301 GLU A C 1
ATOM 2274 O O . GLU A 1 301 ? 15.102 21.594 9.516 1 95.94 301 GLU A O 1
ATOM 2279 N N . ARG A 1 302 ? 15.367 23.531 10.742 1 97.88 302 ARG A N 1
ATOM 2280 C CA . ARG A 1 302 ? 14.586 24.281 9.766 1 97.88 302 ARG A CA 1
ATOM 2281 C C . ARG A 1 302 ? 15.375 24.484 8.469 1 97.88 302 ARG A C 1
ATOM 2283 O O . ARG A 1 302 ? 16.531 24.891 8.5 1 97.88 302 ARG A O 1
ATOM 2290 N N . ILE A 1 303 ? 14.789 24.125 7.363 1 98.5 303 ILE A N 1
ATOM 2291 C CA . ILE A 1 303 ? 15.43 24.234 6.059 1 98.5 303 ILE A CA 1
ATOM 2292 C C . ILE A 1 303 ? 14.461 24.875 5.066 1 98.5 303 ILE A C 1
ATOM 2294 O O . ILE A 1 303 ? 13.305 24.469 4.957 1 98.5 303 ILE A O 1
ATOM 2298 N N . ASN A 1 304 ? 14.914 25.953 4.402 1 98.69 304 ASN A N 1
ATOM 2299 C CA . ASN A 1 304 ? 14.203 26.438 3.229 1 98.69 304 ASN A CA 1
ATOM 2300 C C . ASN A 1 304 ? 14.594 25.672 1.97 1 98.69 304 ASN A C 1
ATOM 2302 O O . ASN A 1 304 ? 15.742 25.75 1.522 1 98.69 304 ASN A O 1
ATOM 2306 N N . TRP A 1 305 ? 13.719 24.969 1.444 1 98.75 305 TRP A N 1
ATOM 2307 C CA . TRP A 1 305 ? 14 24.188 0.238 1 98.75 305 TRP A CA 1
ATOM 2308 C C . TRP A 1 305 ? 13.844 25.062 -1.009 1 98.75 305 TRP A C 1
ATOM 2310 O O . TRP A 1 305 ? 14.727 25.078 -1.874 1 98.75 305 TRP A O 1
ATOM 2320 N N . ILE A 1 306 ? 12.711 25.719 -1.103 1 98.81 306 ILE A N 1
ATOM 2321 C CA . ILE A 1 306 ? 12.438 26.75 -2.092 1 98.81 306 ILE A CA 1
ATOM 2322 C C . ILE A 1 306 ? 12.125 28.062 -1.386 1 98.81 306 ILE A C 1
ATOM 2324 O O . ILE A 1 306 ? 11.273 28.109 -0.492 1 98.81 306 ILE A O 1
ATOM 2328 N N . GLU A 1 307 ? 12.812 29.141 -1.701 1 98.81 307 GLU A N 1
ATOM 2329 C CA . GLU A 1 307 ? 12.617 30.469 -1.14 1 98.81 307 GLU A CA 1
ATOM 2330 C C . GLU A 1 307 ? 12.391 31.5 -2.24 1 98.81 307 GLU A C 1
ATOM 2332 O O . GLU A 1 307 ? 13.281 31.75 -3.051 1 98.81 307 GLU A O 1
ATOM 2337 N N . LYS A 1 308 ? 11.164 32.062 -2.236 1 98.62 308 LYS A N 1
ATOM 2338 C CA . LYS A 1 308 ? 10.789 33.031 -3.242 1 98.62 308 LYS A CA 1
ATOM 2339 C C . LYS A 1 308 ? 11.047 32.5 -4.652 1 98.62 308 LYS A C 1
ATOM 2341 O O . LYS A 1 308 ? 11.648 33.188 -5.48 1 98.62 308 LYS A O 1
ATOM 2346 N N . GLY A 1 309 ? 10.75 31.266 -4.824 1 98.69 309 GLY A N 1
ATOM 2347 C CA . GLY A 1 309 ? 10.758 30.641 -6.133 1 98.69 309 GLY A CA 1
ATOM 2348 C C . GLY A 1 309 ? 12.109 30.031 -6.488 1 98.69 309 GLY A C 1
ATOM 2349 O O . GLY A 1 309 ? 12.242 29.359 -7.516 1 98.69 309 GLY A O 1
ATOM 2350 N N . VAL A 1 310 ? 13.117 30.219 -5.621 1 98.81 310 VAL A N 1
ATOM 2351 C CA . VAL A 1 310 ? 14.477 29.766 -5.914 1 98.81 310 VAL A CA 1
ATOM 2352 C C . VAL A 1 310 ? 14.789 28.5 -5.129 1 98.81 310 VAL A C 1
ATOM 2354 O O . VAL A 1 310 ? 14.492 28.406 -3.932 1 98.81 310 VAL A O 1
ATOM 2357 N N . VAL A 1 311 ? 15.367 27.5 -5.816 1 98.69 311 VAL A N 1
ATOM 2358 C CA . VAL A 1 311 ? 15.812 26.297 -5.129 1 98.69 311 VAL A CA 1
ATOM 2359 C C . VAL A 1 311 ? 16.984 26.609 -4.219 1 98.69 311 VAL A C 1
ATOM 2361 O O . VAL A 1 311 ? 18.078 26.953 -4.699 1 98.69 311 VAL A O 1
ATOM 2364 N N . LYS A 1 312 ? 16.812 26.422 -2.928 1 98.5 312 LYS A N 1
ATOM 2365 C CA . LYS A 1 312 ? 17.844 26.859 -1.987 1 98.5 312 LYS A CA 1
ATOM 2366 C C . LYS A 1 312 ? 18.609 25.672 -1.42 1 98.5 312 LYS A C 1
ATOM 2368 O O . LYS A 1 312 ? 19.797 25.797 -1.079 1 98.5 312 LYS A O 1
ATOM 2373 N N . ASN A 1 313 ? 17.922 24.547 -1.277 1 98.38 313 ASN A N 1
ATOM 2374 C CA . ASN A 1 313 ? 18.578 23.359 -0.733 1 98.38 313 ASN A CA 1
ATOM 2375 C C . ASN A 1 313 ? 18.078 22.094 -1.424 1 98.38 313 ASN A C 1
ATOM 2377 O O . ASN A 1 313 ? 16.969 22.062 -1.964 1 98.38 313 ASN A O 1
ATOM 2381 N N . LEU A 1 314 ? 18.844 21.109 -1.444 1 98.25 314 LEU A N 1
ATOM 2382 C CA . LEU A 1 314 ? 18.547 19.703 -1.733 1 98.25 314 LEU A CA 1
ATOM 2383 C C . LEU A 1 314 ? 18.938 18.812 -0.556 1 98.25 314 LEU A C 1
ATOM 2385 O O . LEU A 1 314 ? 19.812 19.156 0.226 1 98.25 314 LEU A O 1
ATOM 2389 N N . TYR A 1 315 ? 18.281 17.781 -0.404 1 98.12 315 TYR A N 1
ATOM 2390 C CA . TYR A 1 315 ? 18.734 16.859 0.627 1 98.12 315 TYR A CA 1
ATOM 2391 C C . TYR A 1 315 ? 19.75 15.859 0.06 1 98.12 315 TYR A C 1
ATOM 2393 O O . TYR A 1 315 ? 19.734 15.57 -1.139 1 98.12 315 TYR A O 1
ATOM 2401 N N . TYR A 1 316 ? 20.641 15.406 0.935 1 97.75 316 TYR A N 1
ATOM 2402 C CA . TYR A 1 316 ? 21.75 14.516 0.592 1 97.75 316 TYR A CA 1
ATOM 2403 C C . TYR A 1 316 ? 21.781 13.305 1.516 1 97.75 316 TYR A C 1
ATOM 2405 O O . TYR A 1 316 ? 21.703 13.445 2.738 1 97.75 316 TYR A O 1
ATOM 2413 N N . SER A 1 317 ? 21.953 12.156 0.914 1 96.44 317 SER A N 1
ATOM 2414 C CA . SER A 1 317 ? 22.422 11.07 1.765 1 96.44 317 SER A CA 1
ATOM 2415 C C . SER A 1 317 ? 23.812 11.352 2.307 1 96.44 317 SER A C 1
ATOM 2417 O O . SER A 1 317 ? 24.531 12.195 1.768 1 96.44 317 SER A O 1
ATOM 2419 N N . ARG A 1 318 ? 24.188 10.688 3.422 1 97.38 318 ARG A N 1
ATOM 2420 C CA . ARG A 1 318 ? 25.516 10.867 3.982 1 97.38 318 ARG A CA 1
ATOM 2421 C C . ARG A 1 318 ? 26.594 10.484 2.971 1 97.38 318 ARG A C 1
ATOM 2423 O O . ARG A 1 318 ? 27.594 11.195 2.822 1 97.38 318 ARG A O 1
ATOM 2430 N N . TYR A 1 319 ? 26.469 9.406 2.236 1 96.19 319 TYR A N 1
ATOM 2431 C CA . TYR A 1 319 ? 27.422 8.945 1.237 1 96.19 319 TYR A CA 1
ATOM 2432 C C . TYR A 1 319 ? 27.594 9.977 0.13 1 96.19 319 TYR A C 1
ATOM 2434 O O . TYR A 1 319 ? 28.719 10.344 -0.204 1 96.19 319 TYR A O 1
ATOM 2442 N N . TRP A 1 320 ? 26.516 10.438 -0.415 1 97 320 TRP A N 1
ATOM 2443 C CA . TRP A 1 320 ? 26.594 11.352 -1.546 1 97 320 TRP A CA 1
ATOM 2444 C C . TRP A 1 320 ? 27.188 12.695 -1.116 1 97 320 TRP A C 1
ATOM 2446 O O . TRP A 1 320 ? 27.922 13.336 -1.874 1 97 320 TRP A O 1
ATOM 2456 N N . ALA A 1 321 ? 26.797 13.148 0.094 1 98.06 321 ALA A N 1
ATOM 2457 C CA . ALA A 1 321 ? 27.375 14.375 0.634 1 98.06 321 ALA A CA 1
ATOM 2458 C C . ALA A 1 321 ? 28.891 14.266 0.749 1 98.06 321 ALA A C 1
ATOM 2460 O O . ALA A 1 321 ? 29.609 15.211 0.408 1 98.06 321 ALA A O 1
ATOM 2461 N N . GLN A 1 322 ? 29.344 13.133 1.221 1 97.62 322 GLN A N 1
ATOM 2462 C CA . GLN A 1 322 ? 30.781 12.898 1.324 1 97.62 322 GLN A CA 1
ATOM 2463 C C . GLN A 1 322 ? 31.453 12.945 -0.047 1 97.62 322 GLN A C 1
ATOM 2465 O O . GLN A 1 322 ? 32.5 13.578 -0.214 1 97.62 322 GLN A O 1
ATOM 2470 N N . LYS A 1 323 ? 30.859 12.297 -0.983 1 96.88 323 LYS A N 1
ATOM 2471 C CA . LYS A 1 323 ? 31.406 12.258 -2.34 1 96.88 323 LYS A CA 1
ATOM 2472 C C . LYS A 1 323 ? 31.469 13.656 -2.943 1 96.88 323 LYS A C 1
ATOM 2474 O O . LYS A 1 323 ? 32.438 13.977 -3.662 1 96.88 323 LYS A O 1
ATOM 2479 N N . LYS A 1 324 ? 30.531 14.477 -2.631 1 96.56 324 LYS A N 1
ATOM 2480 C CA . LYS A 1 324 ? 30.422 15.797 -3.234 1 96.56 324 LYS A CA 1
ATOM 2481 C C . LYS A 1 324 ? 31.109 16.859 -2.373 1 96.56 324 LYS A C 1
ATOM 2483 O O . LYS A 1 324 ? 31.25 18 -2.785 1 96.56 324 LYS A O 1
ATOM 2488 N N . GLY A 1 325 ? 31.484 16.484 -1.158 1 97.19 325 GLY A N 1
ATOM 2489 C CA . GLY A 1 325 ? 32.156 17.406 -0.257 1 97.19 325 GLY A CA 1
ATOM 2490 C C . GLY A 1 325 ? 31.25 18.484 0.297 1 97.19 325 GLY A C 1
ATOM 2491 O O . GLY A 1 325 ? 31.641 19.641 0.389 1 97.19 325 GLY A O 1
ATOM 2492 N N . VAL A 1 326 ? 29.953 18.078 0.595 1 97.19 326 VAL A N 1
ATOM 2493 C CA . VAL A 1 326 ? 28.984 19.047 1.115 1 97.19 326 VAL A CA 1
ATOM 2494 C C . VAL A 1 326 ? 28.344 18.5 2.396 1 97.19 326 VAL A C 1
ATOM 2496 O O . VAL A 1 326 ? 28.594 17.359 2.781 1 97.19 326 VAL A O 1
ATOM 2499 N N . LYS A 1 327 ? 27.594 19.406 3.08 1 96.25 327 LYS A N 1
ATOM 2500 C CA . LYS A 1 327 ? 26.875 18.984 4.277 1 96.25 327 LYS A CA 1
ATOM 2501 C C . LYS A 1 327 ? 25.766 17.984 3.936 1 96.25 327 LYS A C 1
ATOM 2503 O O . LYS A 1 327 ? 25.016 18.188 2.982 1 96.25 327 LYS A O 1
ATOM 2508 N N . ALA A 1 328 ? 25.641 16.953 4.715 1 97.19 328 ALA A N 1
ATOM 2509 C CA . ALA A 1 328 ? 24.609 15.945 4.508 1 97.19 328 ALA A CA 1
ATOM 2510 C C . ALA A 1 328 ? 23.281 16.375 5.129 1 97.19 328 ALA A C 1
ATOM 2512 O O . ALA A 1 328 ? 22.953 15.984 6.25 1 97.19 328 ALA A O 1
ATOM 2513 N N . ILE A 1 329 ? 22.5 17.125 4.406 1 97.62 329 ILE A N 1
ATOM 2514 C CA . ILE A 1 329 ? 21.203 17.594 4.891 1 97.62 329 ILE A CA 1
ATOM 2515 C C . ILE A 1 329 ? 20.172 16.484 4.723 1 97.62 329 ILE A C 1
ATOM 2517 O O . ILE A 1 329 ? 19.922 16.016 3.605 1 97.62 329 ILE A O 1
ATOM 2521 N N . PRO A 1 330 ? 19.531 16.031 5.844 1 97.75 330 PRO A N 1
ATOM 2522 C CA . PRO A 1 330 ? 18.516 14.992 5.691 1 97.75 330 PRO A CA 1
ATOM 2523 C C . PRO A 1 330 ? 17.234 15.5 5.027 1 97.75 330 PRO A C 1
ATOM 2525 O O . PRO A 1 330 ? 16.969 16.703 5.035 1 97.75 330 PRO A O 1
ATOM 2528 N N . GLY A 1 331 ? 16.469 14.586 4.426 1 96.94 331 GLY A N 1
ATOM 2529 C CA . GLY A 1 331 ? 15.203 14.961 3.834 1 96.94 331 GLY A CA 1
ATOM 2530 C C . GLY A 1 331 ? 14.195 15.469 4.852 1 96.94 331 GLY A C 1
ATOM 2531 O O . GLY A 1 331 ? 14.297 15.156 6.039 1 96.94 331 GLY A O 1
ATOM 2532 N N . PRO A 1 332 ? 13.219 16.219 4.355 1 94.88 332 PRO A N 1
ATOM 2533 C CA . PRO A 1 332 ? 12.227 16.797 5.266 1 94.88 332 PRO A CA 1
ATOM 2534 C C . PRO A 1 332 ? 11.227 15.75 5.781 1 94.88 332 PRO A C 1
ATOM 2536 O O . PRO A 1 332 ? 10.859 14.828 5.055 1 94.88 332 PRO A O 1
ATOM 2539 N N . ASP A 1 333 ? 10.758 15.922 7.031 1 92.69 333 ASP A N 1
ATOM 2540 C CA . ASP A 1 333 ? 9.727 15.062 7.594 1 92.69 333 ASP A CA 1
ATOM 2541 C C . ASP A 1 333 ? 8.344 15.695 7.449 1 92.69 333 ASP A C 1
ATOM 2543 O O . ASP A 1 333 ? 7.328 15 7.469 1 92.69 333 ASP A O 1
ATOM 2547 N N . ALA A 1 334 ? 8.344 17.031 7.332 1 95.62 334 ALA A N 1
ATOM 2548 C CA . ALA A 1 334 ? 7.078 17.75 7.211 1 95.62 334 ALA A CA 1
ATOM 2549 C C . ALA A 1 334 ? 7.266 19.047 6.441 1 95.62 334 ALA A C 1
ATOM 2551 O O . ALA A 1 334 ? 8.156 19.844 6.75 1 95.62 334 ALA A O 1
ATOM 2552 N N . ILE A 1 335 ? 6.332 19.281 5.52 1 98.38 335 ILE A N 1
ATOM 2553 C CA . ILE A 1 335 ? 6.523 20.391 4.602 1 98.38 335 ILE A CA 1
ATOM 2554 C C . ILE A 1 335 ? 5.465 21.453 4.859 1 98.38 335 ILE A C 1
ATOM 2556 O O . ILE A 1 335 ? 4.297 21.141 5.09 1 98.38 335 ILE A O 1
ATOM 2560 N N . THR A 1 336 ? 5.934 22.719 4.824 1 98.75 336 THR A N 1
ATOM 2561 C CA . THR A 1 336 ? 5.039 23.875 4.852 1 98.75 336 THR A CA 1
ATOM 2562 C C . THR A 1 336 ? 5.27 24.766 3.635 1 98.75 336 THR A C 1
ATOM 2564 O O . THR A 1 336 ? 6.406 25.141 3.34 1 98.75 336 THR A O 1
ATOM 2567 N N . MET A 1 337 ? 4.23 25 2.928 1 98.81 337 MET A N 1
ATOM 2568 C CA . MET A 1 337 ? 4.25 26.031 1.9 1 98.81 337 MET A CA 1
ATOM 2569 C C . MET A 1 337 ? 3.564 27.312 2.393 1 98.81 337 MET A C 1
ATOM 2571 O O . MET A 1 337 ? 2.402 27.266 2.797 1 98.81 337 MET A O 1
ATOM 2575 N N . LEU A 1 338 ? 4.293 28.406 2.322 1 98.44 338 LEU A N 1
ATOM 2576 C CA . LEU A 1 338 ? 3.717 29.688 2.719 1 98.44 338 LEU A CA 1
ATOM 2577 C C . LEU A 1 338 ? 2.68 30.156 1.704 1 98.44 338 LEU A C 1
ATOM 2579 O O . LEU A 1 338 ? 2.65 29.672 0.571 1 98.44 338 LEU A O 1
ATOM 2583 N N . GLY A 1 339 ? 1.81 31.031 2.164 1 98.06 339 GLY A N 1
ATOM 2584 C CA . GLY A 1 339 ? 0.769 31.594 1.312 1 98.06 339 GLY A CA 1
ATOM 2585 C C . GLY A 1 339 ? 0.349 33 1.719 1 98.06 339 GLY A C 1
ATOM 2586 O O . GLY A 1 339 ? 1.184 33.812 2.131 1 98.06 339 GLY A O 1
ATOM 2587 N N . GLY A 1 340 ? -0.821 33.344 1.353 1 97.19 340 GLY A N 1
ATOM 2588 C CA . GLY A 1 340 ? -1.38 34.625 1.705 1 97.19 340 GLY A CA 1
ATOM 2589 C C . GLY A 1 340 ? -2.402 34.562 2.824 1 97.19 340 GLY A C 1
ATOM 2590 O O . GLY A 1 340 ? -2.314 33.688 3.693 1 97.19 340 GLY A O 1
ATOM 2591 N N . ASP A 1 341 ? -3.25 35.562 2.832 1 96.94 341 ASP A N 1
ATOM 2592 C CA . ASP A 1 341 ? -4.227 35.656 3.912 1 96.94 341 ASP A CA 1
ATOM 2593 C C . ASP A 1 341 ? -5.641 35.375 3.404 1 96.94 341 ASP A C 1
ATOM 2595 O O . ASP A 1 341 ? -6.562 35.188 4.199 1 96.94 341 ASP A O 1
ATOM 2599 N N . ALA A 1 342 ? -5.805 35.219 2.123 1 97.81 342 ALA A N 1
ATOM 2600 C CA . ALA A 1 342 ? -7.133 35.031 1.552 1 97.81 342 ALA A CA 1
ATOM 2601 C C . ALA A 1 342 ? -7.68 33.656 1.927 1 97.81 342 ALA A C 1
ATOM 2603 O O . ALA A 1 342 ? -6.938 32.656 1.96 1 97.81 342 ALA A O 1
ATOM 2604 N N . SER A 1 343 ? -8.945 33.656 2.215 1 97.5 343 SER A N 1
ATOM 2605 C CA . SER A 1 343 ? -9.625 32.375 2.402 1 97.5 343 SER A CA 1
ATOM 2606 C C . SER A 1 343 ? -9.969 31.719 1.063 1 97.5 343 SER A C 1
ATOM 2608 O O . SER A 1 343 ? -9.859 32.344 0.014 1 97.5 343 SER A O 1
ATOM 2610 N N . LEU A 1 344 ? -10.352 30.5 1.138 1 97.19 344 LEU A N 1
ATOM 2611 C CA . LEU A 1 344 ? -10.844 29.828 -0.056 1 97.19 344 LEU A CA 1
ATOM 2612 C C . LEU A 1 344 ? -12.016 30.578 -0.665 1 97.19 344 LEU A C 1
ATOM 2614 O O . LEU A 1 344 ? -12.094 30.75 -1.885 1 97.19 344 LEU A O 1
ATOM 2618 N N . GLU A 1 345 ? -12.914 31.031 0.174 1 97.19 345 GLU A N 1
ATOM 2619 C CA . GLU A 1 345 ? -14.07 31.797 -0.275 1 97.19 345 GLU A CA 1
ATOM 2620 C C . GLU A 1 345 ? -13.648 33.062 -0.997 1 97.19 345 GLU A C 1
ATOM 2622 O O . GLU A 1 345 ? -14.258 33.438 -1.998 1 97.19 345 GLU A O 1
ATOM 2627 N N . ASP A 1 346 ? -12.656 33.688 -0.496 1 98.31 346 ASP A N 1
ATOM 2628 C CA . ASP A 1 346 ? -12.141 34.875 -1.136 1 98.31 346 ASP A CA 1
ATOM 2629 C C . ASP A 1 346 ? -11.617 34.594 -2.537 1 98.31 346 ASP A C 1
ATOM 2631 O O . ASP A 1 346 ? -11.844 35.344 -3.471 1 98.31 346 ASP A O 1
ATOM 2635 N N . LEU A 1 347 ? -10.883 33.469 -2.691 1 98.56 347 LEU A N 1
ATOM 2636 C CA . LEU A 1 347 ? -10.352 33.094 -3.994 1 98.56 347 LEU A CA 1
ATOM 2637 C C . LEU A 1 347 ? -11.477 32.812 -4.977 1 98.56 347 LEU A C 1
ATOM 2639 O O . LEU A 1 347 ? -11.406 33.188 -6.145 1 98.56 347 LEU A O 1
ATOM 2643 N N . ILE A 1 348 ? -12.508 32.188 -4.5 1 98.56 348 ILE A N 1
ATOM 2644 C CA . ILE A 1 348 ? -13.656 31.875 -5.348 1 98.56 348 ILE A CA 1
ATOM 2645 C C . ILE A 1 348 ? -14.328 33.188 -5.777 1 98.56 348 ILE A C 1
ATOM 2647 O O . ILE A 1 348 ? -14.578 33.375 -6.969 1 98.56 348 ILE A O 1
ATOM 2651 N N . LYS A 1 349 ? -14.547 34.062 -4.887 1 98.44 349 LYS A N 1
ATOM 2652 C CA . LYS A 1 349 ? -15.219 35.344 -5.148 1 98.44 349 LYS A CA 1
ATOM 2653 C C . LYS A 1 349 ? -14.461 36.156 -6.184 1 98.44 349 LYS A C 1
ATOM 2655 O O . LYS A 1 349 ? -15.07 36.875 -6.973 1 98.44 349 LYS A O 1
ATOM 2660 N N . SER A 1 350 ? -13.25 35.969 -6.211 1 98 350 SER A N 1
ATOM 2661 C CA . SER A 1 350 ? -12.422 36.812 -7.094 1 98 350 SER A CA 1
ATOM 2662 C C . SER A 1 350 ? -12.242 36.125 -8.453 1 98 350 SER A C 1
ATOM 2664 O O . SER A 1 350 ? -11.461 36.594 -9.281 1 98 350 SER A O 1
ATOM 2666 N N . THR A 1 351 ? -12.883 35.062 -8.703 1 98.56 351 THR A N 1
ATOM 2667 C CA . THR A 1 351 ? -12.719 34.312 -9.945 1 98.56 351 THR A CA 1
ATOM 2668 C C . THR A 1 351 ? -13.914 34.531 -10.867 1 98.56 351 THR A C 1
ATOM 2670 O O . THR A 1 351 ? -15.047 34.188 -10.5 1 98.56 351 THR A O 1
ATOM 2673 N N . GLU A 1 352 ? -13.711 35.094 -12.031 1 98.19 352 GLU A N 1
ATOM 2674 C CA . GLU A 1 352 ? -14.781 35.312 -13 1 98.19 352 GLU A CA 1
ATOM 2675 C C . GLU A 1 352 ? -15.25 34 -13.609 1 98.19 352 GLU A C 1
ATOM 2677 O O . GLU A 1 352 ? -16.453 33.719 -13.68 1 98.19 352 GLU A O 1
ATOM 2682 N N . ARG A 1 353 ? -14.328 33.25 -14.117 1 98.38 353 ARG A N 1
ATOM 2683 C CA . ARG A 1 353 ? -14.578 31.906 -14.648 1 98.38 353 ARG A CA 1
ATOM 2684 C C . ARG A 1 353 ? -13.453 30.938 -14.25 1 98.38 353 ARG A C 1
ATOM 2686 O O . ARG A 1 353 ? -12.273 31.281 -14.367 1 98.38 353 ARG A O 1
ATOM 2693 N N . GLY A 1 354 ? -13.859 29.797 -13.711 1 98.56 354 GLY A N 1
ATOM 2694 C CA . GLY A 1 354 ? -12.859 28.797 -13.336 1 98.56 354 GLY A CA 1
ATOM 2695 C C . GLY A 1 354 ? -13.461 27.516 -12.797 1 98.56 354 GLY A C 1
ATOM 2696 O O . GLY A 1 354 ? -14.672 27.312 -12.891 1 98.56 354 GLY A O 1
ATOM 2697 N N . ILE A 1 355 ? -12.617 26.656 -12.375 1 98.81 355 ILE A N 1
ATOM 2698 C CA . ILE A 1 355 ? -13.023 25.359 -11.828 1 98.81 355 ILE A CA 1
ATOM 2699 C C . ILE A 1 355 ? -12.438 25.188 -10.43 1 98.81 355 ILE A C 1
ATOM 2701 O O . ILE A 1 355 ? -11.25 25.422 -10.211 1 98.81 355 ILE A O 1
ATOM 2705 N N . LEU A 1 356 ? -13.289 24.859 -9.5 1 98.69 356 LEU A N 1
ATOM 2706 C CA . LEU A 1 356 ? -12.852 24.469 -8.164 1 98.69 356 LEU A CA 1
ATOM 2707 C C . LEU A 1 356 ? -12.609 22.969 -8.07 1 98.69 356 LEU A C 1
ATOM 2709 O O . LEU A 1 356 ? -13.492 22.172 -8.406 1 98.69 356 LEU A O 1
ATOM 2713 N N . VAL A 1 357 ? -11.406 22.562 -7.648 1 98.44 357 VAL A N 1
ATOM 2714 C CA . VAL A 1 357 ? -11.055 21.156 -7.516 1 98.44 357 VAL A CA 1
ATOM 2715 C C . VAL A 1 357 ? -10.828 20.812 -6.043 1 98.44 357 VAL A C 1
ATOM 2717 O O . VAL A 1 357 ? -9.945 21.391 -5.398 1 98.44 357 VAL A O 1
ATOM 2720 N N . THR A 1 358 ? -11.539 19.859 -5.598 1 97.12 358 THR A N 1
ATOM 2721 C CA . THR A 1 358 ? -11.5 19.484 -4.188 1 97.12 358 THR A CA 1
ATOM 2722 C C . THR A 1 358 ? -10.391 18.469 -3.922 1 97.12 358 THR A C 1
ATOM 2724 O O . THR A 1 358 ? -9.711 18.547 -2.898 1 97.12 358 THR A O 1
ATOM 2727 N N . ARG A 1 359 ? -10.258 17.516 -4.836 1 96.5 359 ARG A N 1
ATOM 2728 C CA . ARG A 1 359 ? -9.352 16.406 -4.609 1 96.5 359 ARG A CA 1
ATOM 2729 C C . ARG A 1 359 ? -8.812 15.852 -5.93 1 96.5 359 ARG A C 1
ATOM 2731 O O . ARG A 1 359 ? -9.508 15.883 -6.945 1 96.5 359 ARG A O 1
ATOM 2738 N N . LEU A 1 360 ? -7.582 15.508 -5.883 1 96.69 360 LEU A N 1
ATOM 2739 C CA . LEU A 1 360 ? -6.984 14.758 -6.984 1 96.69 360 LEU A CA 1
ATOM 2740 C C . LEU A 1 360 ? -6.684 13.328 -6.57 1 96.69 360 LEU A C 1
ATOM 2742 O O . LEU A 1 360 ? -6.375 13.062 -5.406 1 96.69 360 LEU A O 1
ATOM 2746 N N . TRP A 1 361 ? -6.754 12.516 -7.543 1 92.06 361 TRP A N 1
ATOM 2747 C CA . TRP A 1 361 ? -6.574 11.094 -7.258 1 92.06 361 TRP A CA 1
ATOM 2748 C C . TRP A 1 361 ? -6.02 10.359 -8.477 1 92.06 361 TRP A C 1
ATOM 2750 O O . TRP A 1 361 ? -6 10.906 -9.578 1 92.06 361 TRP A O 1
ATOM 2760 N N . TYR A 1 362 ? -5.465 9.117 -8.266 1 87.25 362 TYR A N 1
ATOM 2761 C CA . TYR A 1 362 ? -4.926 8.273 -9.32 1 87.25 362 TYR A CA 1
ATOM 2762 C C . TYR A 1 362 ? -3.816 8.984 -10.086 1 87.25 362 TYR A C 1
ATOM 2764 O O . TYR A 1 362 ? -3.84 9.047 -11.32 1 87.25 362 TYR A O 1
ATOM 2772 N N . ILE A 1 363 ? -2.824 9.445 -9.352 1 91.69 363 ILE A N 1
ATOM 2773 C CA . ILE A 1 363 ? -1.742 10.242 -9.922 1 91.69 363 ILE A CA 1
ATOM 2774 C C . ILE A 1 363 ? -0.682 9.32 -10.516 1 91.69 363 ILE A C 1
ATOM 2776 O O . ILE A 1 363 ? -0.256 8.352 -9.875 1 91.69 363 ILE A O 1
ATOM 2780 N N . ARG A 1 364 ? -0.219 9.617 -11.75 1 85.44 364 ARG A N 1
ATOM 2781 C CA . ARG A 1 364 ? 0.822 8.844 -12.422 1 85.44 364 ARG A CA 1
ATOM 2782 C C . ARG A 1 364 ? 1.8 9.758 -13.148 1 85.44 364 ARG A C 1
ATOM 2784 O O . ARG A 1 364 ? 1.395 10.75 -13.758 1 85.44 364 ARG A O 1
ATOM 2791 N N . PRO A 1 365 ? 3.039 9.367 -13.117 1 87.94 365 PRO A N 1
ATOM 2792 C CA . PRO A 1 365 ? 4.016 10.18 -13.844 1 87.94 365 PRO A CA 1
ATOM 2793 C C . PRO A 1 365 ? 3.926 9.992 -15.359 1 87.94 365 PRO A C 1
ATOM 2795 O O . PRO A 1 365 ? 3.725 8.867 -15.828 1 87.94 365 PRO A O 1
ATOM 2798 N N . VAL A 1 366 ? 3.959 11.07 -15.969 1 82 366 VAL A N 1
ATOM 2799 C CA . VAL A 1 366 ? 4.023 11.078 -17.422 1 82 366 VAL A CA 1
ATOM 2800 C C . VAL A 1 366 ? 5.461 11.32 -17.875 1 82 366 VAL A C 1
ATOM 2802 O O . VAL A 1 366 ? 5.973 10.625 -18.766 1 82 366 VAL A O 1
ATOM 2805 N N . ASP A 1 367 ? 6.18 12.25 -17.25 1 84.06 367 ASP A N 1
ATOM 2806 C CA . ASP A 1 367 ? 7.562 12.602 -17.562 1 84.06 367 ASP A CA 1
ATOM 2807 C C . ASP A 1 367 ? 8.305 13.047 -16.297 1 84.06 367 ASP A C 1
ATOM 2809 O O . ASP A 1 367 ? 8.164 14.195 -15.867 1 84.06 367 ASP A O 1
ATOM 2813 N N . PRO A 1 368 ? 9.172 12.211 -15.812 1 82.56 368 PRO A N 1
ATOM 2814 C CA . PRO A 1 368 ? 9.867 12.531 -14.562 1 82.56 368 PRO A CA 1
ATOM 2815 C C . PRO A 1 368 ? 10.805 13.734 -14.703 1 82.56 368 PRO A C 1
ATOM 2817 O O . PRO A 1 368 ? 11.039 14.453 -13.734 1 82.56 368 PRO A O 1
ATOM 2820 N N . GLN A 1 369 ? 11.273 14 -15.844 1 83.69 369 GLN A N 1
ATOM 2821 C CA . GLN A 1 369 ? 12.234 15.078 -16.047 1 83.69 369 GLN A CA 1
ATOM 2822 C C . GLN A 1 369 ? 11.562 16.453 -15.945 1 83.69 369 GLN A C 1
ATOM 2824 O O . GLN A 1 369 ? 12.203 17.438 -15.594 1 83.69 369 GLN A O 1
ATOM 2829 N N . THR A 1 370 ? 10.289 16.438 -16.203 1 89.75 370 THR A N 1
ATOM 2830 C CA . THR A 1 370 ? 9.578 17.703 -16.141 1 89.75 370 THR A CA 1
ATOM 2831 C C . THR A 1 370 ? 8.531 17.688 -15.039 1 89.75 370 THR A C 1
ATOM 2833 O O . THR A 1 370 ? 7.746 18.625 -14.898 1 89.75 370 THR A O 1
ATOM 2836 N N . LEU A 1 371 ? 8.445 16.578 -14.289 1 94.38 371 LEU A N 1
ATOM 2837 C CA . LEU A 1 371 ? 7.465 16.344 -13.234 1 94.38 371 LEU A CA 1
ATOM 2838 C C . LEU A 1 371 ? 6.047 16.469 -13.773 1 94.38 371 LEU A C 1
ATOM 2840 O O . LEU A 1 371 ? 5.191 17.109 -13.156 1 94.38 371 LEU A O 1
ATOM 2844 N N . LEU A 1 372 ? 5.871 16.016 -15.039 1 93.62 372 LEU A N 1
ATOM 2845 C CA . LEU A 1 372 ? 4.531 15.984 -15.617 1 93.62 372 LEU A CA 1
ATOM 2846 C C . LEU A 1 372 ? 3.75 14.773 -15.109 1 93.62 372 LEU A C 1
ATOM 2848 O O . LEU A 1 372 ? 4.238 13.648 -15.18 1 93.62 372 LEU A O 1
ATOM 2852 N N . TYR A 1 373 ? 2.551 15.055 -14.586 1 93.69 373 TYR A N 1
ATOM 2853 C CA . TYR A 1 373 ? 1.712 13.992 -14.039 1 93.69 373 TYR A CA 1
ATOM 2854 C C . TYR A 1 373 ? 0.313 14.039 -14.648 1 93.69 373 TYR A C 1
ATOM 2856 O O . TYR A 1 373 ? -0.143 15.094 -15.086 1 93.69 373 TYR A O 1
ATOM 2864 N N . THR A 1 374 ? -0.266 12.883 -14.648 1 90.69 374 THR A N 1
ATOM 2865 C CA . THR A 1 374 ? -1.681 12.75 -14.984 1 90.69 374 THR A CA 1
ATOM 2866 C C . THR A 1 374 ? -2.463 12.18 -13.805 1 90.69 374 THR A C 1
ATOM 2868 O O . THR A 1 374 ? -1.871 11.664 -12.852 1 90.69 374 THR A O 1
ATOM 2871 N N . GLY A 1 375 ? -3.77 12.422 -13.773 1 91.56 375 GLY A N 1
ATOM 2872 C CA . GLY A 1 375 ? -4.676 11.977 -12.734 1 91.56 375 GLY A CA 1
ATOM 2873 C C . GLY A 1 375 ? -6.109 12.422 -12.953 1 91.56 375 GLY A C 1
ATOM 2874 O O . GLY A 1 375 ? -6.461 12.883 -14.039 1 91.56 375 GLY A O 1
ATOM 2875 N N . LEU A 1 376 ? -6.918 12.266 -11.953 1 93.19 376 LEU A N 1
ATOM 2876 C CA . LEU A 1 376 ? -8.336 12.602 -12.047 1 93.19 376 LEU A CA 1
ATOM 2877 C C . LEU A 1 376 ? -8.742 13.547 -10.93 1 93.19 376 LEU A C 1
ATOM 2879 O O . LEU A 1 376 ? -8.195 13.5 -9.828 1 93.19 376 LEU A O 1
ATOM 2883 N N . THR A 1 377 ? -9.695 14.43 -11.258 1 96.12 377 THR A N 1
ATOM 2884 C CA . THR A 1 377 ? -10.43 15.094 -10.188 1 96.12 377 THR A CA 1
ATOM 2885 C C . THR A 1 377 ? -11.438 14.141 -9.547 1 96.12 377 THR A C 1
ATOM 2887 O O . THR A 1 377 ? -11.891 13.188 -10.188 1 96.12 377 THR A O 1
ATOM 2890 N N . ARG A 1 378 ? -11.695 14.367 -8.273 1 93.88 378 ARG A N 1
ATOM 2891 C CA . ARG A 1 378 ? -12.602 13.469 -7.57 1 93.88 378 ARG A CA 1
ATOM 2892 C C . ARG A 1 378 ? -13.273 14.18 -6.398 1 93.88 378 ARG A C 1
ATOM 2894 O O . ARG A 1 378 ? -12.703 15.109 -5.82 1 93.88 378 ARG A O 1
ATOM 2901 N N . ASP A 1 379 ? -14.57 13.836 -6.031 1 95.81 379 ASP A N 1
ATOM 2902 C CA . ASP A 1 379 ? -15.289 14.164 -4.801 1 95.81 379 ASP A CA 1
ATOM 2903 C C . ASP A 1 379 ? -15.602 15.656 -4.73 1 95.81 379 ASP A C 1
ATOM 2905 O O . ASP A 1 379 ? -15.547 16.266 -3.658 1 95.81 379 ASP A O 1
ATOM 2909 N N . GLY A 1 380 ? -15.797 16.219 -5.922 1 94.56 380 GLY A N 1
ATOM 2910 C CA . GLY A 1 380 ? -16.219 17.609 -5.945 1 94.56 380 GLY A CA 1
ATOM 2911 C C . GLY A 1 380 ? -15.398 18.469 -6.898 1 94.56 380 GLY A C 1
ATOM 2912 O O . GLY A 1 380 ? -14.297 18.906 -6.555 1 94.56 380 GLY A O 1
ATOM 2913 N N . THR A 1 381 ? -15.922 18.688 -8.055 1 97.31 381 THR A N 1
ATOM 2914 C CA . THR A 1 381 ? -15.43 19.594 -9.086 1 97.31 381 THR A CA 1
ATOM 2915 C C . THR A 1 381 ? -16.531 20.547 -9.531 1 97.31 381 THR A C 1
ATOM 2917 O O . THR A 1 381 ? -17.609 20.109 -9.938 1 97.31 381 THR A O 1
ATOM 2920 N N . PHE A 1 382 ? -16.25 21.859 -9.438 1 98.44 382 PHE A N 1
ATOM 2921 C CA . PHE A 1 382 ? -17.344 22.812 -9.602 1 98.44 382 PHE A CA 1
ATOM 2922 C C . PHE A 1 382 ? -16.922 23.938 -10.539 1 98.44 382 PHE A C 1
ATOM 2924 O O . PHE A 1 382 ? -15.789 24.422 -10.477 1 98.44 382 PHE A O 1
ATOM 2931 N N . TYR A 1 383 ? -17.891 24.344 -11.32 1 98.56 383 TYR A N 1
ATOM 2932 C CA . TYR A 1 383 ? -17.688 25.484 -12.188 1 98.56 383 TYR A CA 1
ATOM 2933 C C . TYR A 1 383 ? -17.984 26.797 -11.453 1 98.56 383 TYR A C 1
ATOM 2935 O O . TYR A 1 383 ? -18.984 26.906 -10.75 1 98.56 383 TYR A O 1
ATOM 2943 N N . ILE A 1 384 ? -17.047 27.719 -11.516 1 98.69 384 ILE A N 1
ATOM 2944 C CA . ILE A 1 384 ? -17.188 29.047 -10.922 1 98.69 384 ILE A CA 1
ATOM 2945 C C . ILE A 1 384 ? -17.516 30.062 -12.008 1 98.69 384 ILE A C 1
ATOM 2947 O O . ILE A 1 384 ? -16.906 30.062 -13.078 1 98.69 384 ILE A O 1
ATOM 2951 N N . GLU A 1 385 ? -18.484 30.875 -11.742 1 98.44 385 GLU A N 1
ATOM 2952 C CA . GLU A 1 385 ? -18.844 32 -12.602 1 98.44 385 GLU A CA 1
ATOM 2953 C C . GLU A 1 385 ? -19.188 33.25 -11.781 1 98.44 385 GLU A C 1
ATOM 2955 O O . GLU A 1 385 ? -20.031 33.188 -10.883 1 98.44 385 GLU A O 1
ATOM 2960 N N . ASN A 1 386 ? -18.531 34.312 -12.031 1 98.06 386 ASN A N 1
ATOM 2961 C CA . ASN A 1 386 ? -18.734 35.594 -11.375 1 98.06 386 ASN A CA 1
ATOM 2962 C C . ASN A 1 386 ? -18.625 35.469 -9.859 1 98.06 386 ASN A C 1
ATOM 2964 O O . ASN A 1 386 ? -19.5 35.938 -9.133 1 98.06 386 ASN A O 1
ATOM 2968 N N . GLY A 1 387 ? -17.688 34.719 -9.438 1 98.12 387 GLY A N 1
ATOM 2969 C CA . GLY A 1 387 ? -17.328 34.656 -8.031 1 98.12 387 GLY A CA 1
ATOM 2970 C C . GLY A 1 387 ? -18.188 33.688 -7.234 1 98.12 387 GLY A C 1
ATOM 2971 O O . GLY A 1 387 ? -18.172 33.719 -6 1 98.12 387 GLY A O 1
ATOM 2972 N N . GLN A 1 388 ? -18.953 32.906 -8.008 1 98.25 388 GLN A N 1
ATOM 2973 C CA . GLN A 1 388 ? -19.828 31.969 -7.328 1 98.25 388 GLN A CA 1
ATOM 2974 C C . GLN A 1 388 ? -19.719 30.578 -7.945 1 98.25 388 GLN A C 1
ATOM 2976 O O . GLN A 1 388 ? -19.516 30.453 -9.156 1 98.25 388 GLN A O 1
ATOM 2981 N N . ILE A 1 389 ? -19.844 29.625 -7.074 1 97.69 389 ILE A N 1
ATOM 2982 C CA . ILE A 1 389 ? -19.984 28.266 -7.602 1 97.69 389 ILE A CA 1
ATOM 2983 C C . ILE A 1 389 ? -21.328 28.141 -8.312 1 97.69 389 ILE A C 1
ATOM 2985 O O . ILE A 1 389 ? -22.391 28.281 -7.695 1 97.69 389 ILE A O 1
ATOM 2989 N N . LYS A 1 390 ? -21.344 27.812 -9.523 1 97.38 390 LYS A N 1
ATOM 2990 C CA . LYS A 1 390 ? -22.547 27.828 -10.336 1 97.38 390 LYS A CA 1
ATOM 2991 C C . LYS A 1 390 ? -23.141 26.422 -10.461 1 97.38 390 LYS A C 1
ATOM 2993 O O . LYS A 1 390 ? -24.344 26.234 -10.281 1 97.38 390 LYS A O 1
ATOM 2998 N N . PHE A 1 391 ? -22.391 25.438 -10.828 1 97.44 391 PHE A N 1
ATOM 2999 C CA . PHE A 1 391 ? -22.844 24.047 -10.969 1 97.44 391 PHE A CA 1
ATOM 3000 C C . PHE A 1 391 ? -21.672 23.078 -10.898 1 97.44 391 PHE A C 1
ATOM 3002 O O . PHE A 1 391 ? -20.516 23.484 -11.094 1 97.44 391 PHE A O 1
ATOM 3009 N N . PRO A 1 392 ? -22 21.844 -10.516 1 97.25 392 PRO A N 1
ATOM 3010 C CA . PRO A 1 392 ? -20.938 20.812 -10.562 1 97.25 392 PRO A CA 1
ATOM 3011 C C . PRO A 1 392 ? -20.609 20.375 -11.992 1 97.25 392 PRO A C 1
ATOM 3013 O O . PRO A 1 392 ? -21.469 20.469 -12.883 1 97.25 392 PRO A O 1
ATOM 3016 N N . VAL A 1 393 ? -19.391 19.969 -12.18 1 97.19 393 VAL A N 1
ATOM 3017 C CA . VAL A 1 393 ? -19 19.453 -13.492 1 97.19 393 VAL A CA 1
ATOM 3018 C C . VAL A 1 393 ? -18.469 18.031 -13.344 1 97.19 393 VAL A C 1
ATOM 3020 O O . VAL A 1 393 ? -18.016 17.641 -12.266 1 97.19 393 VAL A O 1
ATOM 3023 N N . LYS A 1 394 ? -18.531 17.297 -14.422 1 94.19 394 LYS A N 1
ATOM 3024 C CA . LYS A 1 394 ? -17.984 15.945 -14.453 1 94.19 394 LYS A CA 1
ATOM 3025 C C . LYS A 1 394 ? -16.469 15.953 -14.203 1 94.19 394 LYS A C 1
ATOM 3027 O O . LYS A 1 394 ? -15.797 16.922 -14.531 1 94.19 394 LYS A O 1
ATOM 3032 N N . ASN A 1 395 ? -16.031 14.859 -13.68 1 93 395 ASN A N 1
ATOM 3033 C CA . ASN A 1 395 ? -14.602 14.758 -13.391 1 93 395 ASN A CA 1
ATOM 3034 C C . ASN A 1 395 ? -13.766 14.805 -14.664 1 93 395 ASN A C 1
ATOM 3036 O O . ASN A 1 395 ? -14.219 14.391 -15.734 1 93 395 ASN A O 1
ATOM 3040 N N . PHE A 1 396 ? -12.578 15.344 -14.477 1 94.06 396 PHE A N 1
ATOM 3041 C CA . PHE A 1 396 ? -11.617 15.445 -15.57 1 94.06 396 PHE A CA 1
ATOM 3042 C C . PHE A 1 396 ? -10.383 14.602 -15.281 1 94.06 396 PHE A C 1
ATOM 3044 O O . PHE A 1 396 ? -10.008 14.414 -14.125 1 94.06 396 PHE A O 1
ATOM 3051 N N . ARG A 1 397 ? -9.828 14.094 -16.359 1 90.06 397 ARG A N 1
ATOM 3052 C CA . ARG A 1 397 ? -8.406 13.766 -16.328 1 90.06 397 ARG A CA 1
ATOM 3053 C C . ARG A 1 397 ? -7.559 15.016 -16.562 1 90.06 397 ARG A C 1
ATOM 3055 O O . ARG A 1 397 ? -7.914 15.867 -17.375 1 90.06 397 ARG A O 1
ATOM 3062 N N . PHE A 1 398 ? -6.48 15.086 -15.906 1 94.62 398 PHE A N 1
ATOM 3063 C CA . PHE A 1 398 ? -5.613 16.25 -16.109 1 94.62 398 PHE A CA 1
ATOM 3064 C C . PHE A 1 398 ? -4.203 15.805 -16.469 1 94.62 398 PHE A C 1
ATOM 3066 O O . PHE A 1 398 ? -3.838 14.648 -16.281 1 94.62 398 PHE A O 1
ATOM 3073 N N . ASN A 1 399 ? -3.451 16.641 -17.078 1 92.75 399 ASN A N 1
ATOM 3074 C CA . ASN A 1 399 ? -2.014 16.594 -17.328 1 92.75 399 ASN A CA 1
ATOM 3075 C C . ASN A 1 399 ? -1.327 17.875 -16.859 1 92.75 399 ASN A C 1
ATOM 3077 O O . ASN A 1 399 ? -1.456 18.922 -17.5 1 92.75 399 ASN A O 1
ATOM 3081 N N . GLU A 1 400 ? -0.659 17.766 -15.75 1 96.56 400 GLU A N 1
ATOM 3082 C CA . GLU A 1 400 ? -0.115 18.984 -15.188 1 96.56 400 GLU A CA 1
ATOM 3083 C C . GLU A 1 400 ? 1.181 18.719 -14.422 1 96.56 400 GLU A C 1
ATOM 3085 O O . GLU A 1 400 ? 1.418 17.594 -13.969 1 96.56 400 GLU A O 1
ATOM 3090 N N . SER A 1 401 ? 2.021 19.688 -14.344 1 97.06 401 SER A N 1
ATOM 3091 C CA . SER A 1 401 ? 3.266 19.703 -13.578 1 97.06 401 SER A CA 1
ATOM 3092 C C . SER A 1 401 ? 3.191 20.703 -12.43 1 97.06 401 SER A C 1
ATOM 3094 O O . SER A 1 401 ? 2.748 21.828 -12.609 1 97.06 401 SER A O 1
ATOM 3096 N N . PRO A 1 402 ? 3.658 20.234 -11.219 1 98.12 402 PRO A N 1
ATOM 3097 C CA . PRO A 1 402 ? 3.693 21.203 -10.125 1 98.12 402 PRO A CA 1
ATOM 3098 C C . PRO A 1 402 ? 4.602 22.406 -10.43 1 98.12 402 PRO A C 1
ATOM 3100 O O . PRO A 1 402 ? 4.391 23.484 -9.891 1 98.12 402 PRO A O 1
ATOM 3103 N N . ILE A 1 403 ? 5.574 22.234 -11.289 1 97.88 403 ILE A N 1
ATOM 3104 C CA . ILE A 1 403 ? 6.441 23.344 -11.68 1 97.88 403 ILE A CA 1
ATOM 3105 C C . ILE A 1 403 ? 5.672 24.297 -12.586 1 97.88 403 ILE A C 1
ATOM 3107 O O . ILE A 1 403 ? 5.688 25.516 -12.375 1 97.88 403 ILE A O 1
ATOM 3111 N N . ILE A 1 404 ? 5.016 23.75 -13.562 1 97.44 404 ILE A N 1
ATOM 3112 C CA . ILE A 1 404 ? 4.246 24.562 -14.492 1 97.44 404 ILE A CA 1
ATOM 3113 C C . ILE A 1 404 ? 3.129 25.281 -13.742 1 97.44 404 ILE A C 1
ATOM 3115 O O . ILE A 1 404 ? 2.959 26.5 -13.891 1 97.44 404 ILE A O 1
ATOM 3119 N N . MET A 1 405 ? 2.432 24.562 -12.906 1 97.81 405 MET A N 1
ATOM 3120 C CA . MET A 1 405 ? 1.282 25.156 -12.242 1 97.81 405 MET A CA 1
ATOM 3121 C C . MET A 1 405 ? 1.72 26.281 -11.305 1 97.81 405 MET A C 1
ATOM 3123 O O . MET A 1 405 ? 1.062 27.328 -11.227 1 97.81 405 MET A O 1
ATOM 3127 N N . LEU A 1 406 ? 2.83 26.109 -10.602 1 98.56 406 LEU A N 1
ATOM 3128 C CA . LEU A 1 406 ? 3.281 27.125 -9.664 1 98.56 406 LEU A CA 1
ATOM 3129 C C . LEU A 1 406 ? 3.807 28.359 -10.398 1 98.56 406 LEU A C 1
ATOM 3131 O O . LEU A 1 406 ? 3.842 29.453 -9.844 1 98.56 406 LEU A O 1
ATOM 3135 N N . ASN A 1 407 ? 4.219 28.203 -11.609 1 98.5 407 ASN A N 1
ATOM 3136 C CA . ASN A 1 407 ? 4.625 29.344 -12.406 1 98.5 407 ASN A CA 1
ATOM 3137 C C . ASN A 1 407 ? 3.42 30.078 -13 1 98.5 407 ASN A C 1
ATOM 3139 O O . ASN A 1 407 ? 3.541 31.203 -13.477 1 98.5 407 ASN A O 1
ATOM 3143 N N . ASN A 1 408 ? 2.307 29.438 -13.008 1 98.5 408 ASN A N 1
ATOM 3144 C CA . ASN A 1 408 ? 1.065 30.031 -13.492 1 98.5 408 ASN A CA 1
ATOM 3145 C C . ASN A 1 408 ? 0.182 30.5 -12.336 1 98.5 408 ASN A C 1
ATOM 3147 O O . ASN A 1 408 ? -1.027 30.672 -12.5 1 98.5 408 ASN A O 1
ATOM 3151 N N . LEU A 1 409 ? 0.78 30.75 -11.227 1 98.06 409 LEU A N 1
ATOM 3152 C CA . LEU A 1 409 ? 0.061 31.141 -10.016 1 98.06 409 LEU A CA 1
ATOM 3153 C C . LEU A 1 409 ? -0.596 32.5 -10.188 1 98.06 409 LEU A C 1
ATOM 3155 O O . LEU A 1 409 ? 0.048 33.469 -10.633 1 98.06 409 LEU A O 1
ATOM 3159 N N . GLU A 1 410 ? -1.844 32.5 -9.875 1 98.06 410 GLU A N 1
ATOM 3160 C CA . GLU A 1 410 ? -2.529 33.812 -9.789 1 98.06 410 GLU A CA 1
ATOM 3161 C C . GLU A 1 410 ? -2.635 34.281 -8.344 1 98.06 410 GLU A C 1
ATOM 3163 O O . GLU A 1 410 ? -2.455 35.469 -8.062 1 98.06 410 GLU A O 1
ATOM 3168 N N . ALA A 1 411 ? -2.969 33.406 -7.379 1 98.25 411 ALA A N 1
ATOM 3169 C CA . ALA A 1 411 ? -3.105 33.781 -5.973 1 98.25 411 ALA A CA 1
ATOM 3170 C C . ALA A 1 411 ? -2.875 32.562 -5.059 1 98.25 411 ALA A C 1
ATOM 3172 O O . ALA A 1 411 ? -3.1 31.422 -5.461 1 98.25 411 ALA A O 1
ATOM 3173 N N . LEU A 1 412 ? -2.375 32.875 -3.883 1 98.56 412 LEU A N 1
ATOM 3174 C CA . LEU A 1 412 ? -2.258 31.906 -2.795 1 98.56 412 LEU A CA 1
ATOM 3175 C C . LEU A 1 412 ? -3.129 32.312 -1.611 1 98.56 412 LEU A C 1
ATOM 3177 O O . LEU A 1 412 ? -3.164 33.469 -1.236 1 98.56 412 LEU A O 1
ATOM 3181 N N . GLY A 1 413 ? -3.818 31.328 -1.103 1 98.75 413 GLY A N 1
ATOM 3182 C CA . GLY A 1 413 ? -4.578 31.578 0.112 1 98.75 413 GLY A CA 1
ATOM 3183 C C . GLY A 1 413 ? -3.791 31.297 1.378 1 98.75 413 GLY A C 1
ATOM 3184 O O . GLY A 1 413 ? -2.564 31.172 1.34 1 98.75 413 GLY A O 1
ATOM 3185 N N . ARG A 1 414 ? -4.551 31.266 2.535 1 98.38 414 ARG A N 1
ATOM 3186 C CA . ARG A 1 414 ? -3.949 30.953 3.828 1 98.38 414 ARG A CA 1
ATOM 3187 C C . ARG A 1 414 ? -3.646 29.469 3.949 1 98.38 414 ARG A C 1
ATOM 3189 O O . ARG A 1 414 ? -4.531 28.625 3.77 1 98.38 414 ARG A O 1
ATOM 3196 N N . PRO A 1 415 ? -2.389 29.125 4.312 1 98.31 415 PRO A N 1
ATOM 3197 C CA . PRO A 1 415 ? -2.061 27.703 4.43 1 98.31 415 PRO A CA 1
ATOM 3198 C C . PRO A 1 415 ? -2.918 26.984 5.465 1 98.31 415 PRO A C 1
ATOM 3200 O O . PRO A 1 415 ? -3.215 27.547 6.523 1 98.31 415 PRO A O 1
ATOM 3203 N N . GLU A 1 416 ? -3.309 25.859 5.117 1 97.31 416 GLU A N 1
ATOM 3204 C CA . GLU A 1 416 ? -4.066 24.969 5.988 1 97.31 416 GLU A CA 1
ATOM 3205 C C . GLU A 1 416 ? -3.453 23.578 6.023 1 97.31 416 GLU A C 1
ATOM 3207 O O . GLU A 1 416 ? -2.77 23.172 5.078 1 97.31 416 GLU A O 1
ATOM 3212 N N . ARG A 1 417 ? -3.688 22.906 7.145 1 97.06 417 ARG A N 1
ATOM 3213 C CA . ARG A 1 417 ? -3.254 21.516 7.227 1 97.06 417 ARG A CA 1
ATOM 3214 C C . ARG A 1 417 ? -4.035 20.641 6.25 1 97.06 417 ARG A C 1
ATOM 3216 O O . ARG A 1 417 ? -5.262 20.734 6.18 1 97.06 417 ARG A O 1
ATOM 3223 N N . ALA A 1 418 ? -3.346 19.922 5.449 1 97.62 418 ALA A N 1
ATOM 3224 C CA . ALA A 1 418 ? -3.949 19 4.484 1 97.62 418 ALA A CA 1
ATOM 3225 C C . ALA A 1 418 ? -3.311 17.625 4.57 1 97.62 418 ALA A C 1
ATOM 3227 O O . ALA A 1 418 ? -2.143 17.5 4.945 1 97.62 418 ALA A O 1
ATOM 3228 N N . VAL A 1 419 ? -4.117 16.594 4.309 1 97.88 419 VAL A N 1
ATOM 3229 C CA . VAL A 1 419 ? -3.648 15.219 4.238 1 97.88 419 VAL A CA 1
ATOM 3230 C C . VAL A 1 419 ? -3.791 14.695 2.809 1 97.88 419 VAL A C 1
ATOM 3232 O O . VAL A 1 419 ? -4.871 14.781 2.215 1 97.88 419 VAL A O 1
ATOM 3235 N N . SER A 1 420 ? -2.738 14.227 2.283 1 97.44 420 SER A N 1
ATOM 3236 C CA . SER A 1 420 ? -2.773 13.672 0.935 1 97.44 420 SER A CA 1
ATOM 3237 C C . SER A 1 420 ? -3.594 12.391 0.887 1 97.44 420 SER A C 1
ATOM 3239 O O . SER A 1 420 ? -3.34 11.453 1.65 1 97.44 420 SER A O 1
ATOM 3241 N N . GLY A 1 421 ? -4.535 12.445 -0.043 1 94.06 421 GLY A N 1
ATOM 3242 C CA . GLY A 1 421 ? -5.305 11.227 -0.249 1 94.06 421 GLY A CA 1
ATOM 3243 C C . GLY A 1 421 ? -4.52 10.141 -0.958 1 94.06 421 GLY A C 1
ATOM 3244 O O . GLY A 1 421 ? -5.004 9.016 -1.107 1 94.06 421 GLY A O 1
ATOM 3245 N N . GLU A 1 422 ? -3.311 10.422 -1.398 1 93.06 422 GLU A N 1
ATOM 3246 C CA . GLU A 1 422 ? -2.471 9.492 -2.143 1 93.06 422 GLU A CA 1
ATOM 3247 C C . GLU A 1 422 ? -1.367 8.914 -1.26 1 93.06 422 GLU A C 1
ATOM 3249 O O . GLU A 1 422 ? -1.191 7.695 -1.191 1 93.06 422 GLU A O 1
ATOM 3254 N N . SER A 1 423 ? -0.732 9.781 -0.521 1 93.81 423 SER A N 1
ATOM 3255 C CA . SER A 1 423 ? 0.422 9.352 0.262 1 93.81 423 SER A CA 1
ATOM 3256 C C . SER A 1 423 ? 0.093 9.305 1.751 1 93.81 423 SER A C 1
ATOM 3258 O O . SER A 1 423 ? 0.855 8.75 2.543 1 93.81 423 SER A O 1
ATOM 3260 N N . PHE A 1 424 ? -0.918 9.969 2.17 1 93.56 424 PHE A N 1
ATOM 3261 C CA . PHE A 1 424 ? -1.368 10.086 3.553 1 93.56 424 PHE A CA 1
ATOM 3262 C C . PHE A 1 424 ? -0.438 10.992 4.348 1 93.56 424 PHE A C 1
ATOM 3264 O O . PHE A 1 424 ? -0.539 11.07 5.574 1 93.56 424 PHE A O 1
ATOM 3271 N N . GLN A 1 425 ? 0.449 11.672 3.654 1 95.94 425 GLN A N 1
ATOM 3272 C CA . GLN A 1 425 ? 1.289 12.664 4.316 1 95.94 425 GLN A CA 1
ATOM 3273 C C . GLN A 1 425 ? 0.502 13.938 4.621 1 95.94 425 GLN A C 1
ATOM 3275 O O . GLN A 1 425 ? -0.44 14.281 3.9 1 95.94 425 GLN A O 1
ATOM 3280 N N . SER A 1 426 ? 0.967 14.57 5.652 1 97.62 426 SER A N 1
ATOM 3281 C CA . SER A 1 426 ? 0.396 15.859 6.016 1 97.62 426 SER A CA 1
ATOM 3282 C C . SER A 1 426 ? 1.337 17 5.648 1 97.62 426 SER A C 1
ATOM 3284 O O . SER A 1 426 ? 2.559 16.844 5.688 1 97.62 426 SER A O 1
ATOM 3286 N N . ALA A 1 427 ? 0.756 18.094 5.34 1 98.56 427 ALA A N 1
ATOM 3287 C CA . ALA A 1 427 ? 1.505 19.328 5.062 1 98.56 427 ALA A CA 1
ATOM 3288 C C . ALA A 1 427 ? 0.632 20.562 5.27 1 98.56 427 ALA A C 1
ATOM 3290 O O . ALA A 1 427 ? -0.595 20.453 5.34 1 98.56 427 ALA A O 1
ATOM 3291 N N . MET A 1 428 ? 1.31 21.672 5.484 1 98.62 428 MET A N 1
ATOM 3292 C CA . MET A 1 428 ? 0.611 22.953 5.406 1 98.62 428 MET A CA 1
ATOM 3293 C C . MET A 1 428 ? 0.591 23.484 3.975 1 98.62 428 MET A C 1
ATOM 3295 O O . MET A 1 428 ? 1.643 23.766 3.398 1 98.62 428 MET A O 1
ATOM 3299 N N . ILE A 1 429 ? -0.594 23.562 3.406 1 98.62 429 ILE A N 1
ATOM 3300 C CA . ILE A 1 429 ? -0.733 23.906 1.995 1 98.62 429 ILE A CA 1
ATOM 3301 C C . ILE A 1 429 ? -1.768 25.016 1.835 1 98.62 429 ILE A C 1
ATOM 3303 O O . ILE A 1 429 ? -2.883 24.922 2.352 1 98.62 429 ILE A O 1
ATOM 3307 N N . PRO A 1 430 ? -1.472 26.109 1.123 1 98.75 430 PRO A N 1
ATOM 3308 C CA . PRO A 1 430 ? -2.516 27.094 0.808 1 98.75 430 PRO A CA 1
ATOM 3309 C C . PRO A 1 430 ? -3.402 26.656 -0.356 1 98.75 430 PRO A C 1
ATOM 3311 O O . PRO A 1 430 ? -2.943 25.938 -1.251 1 98.75 430 PRO A O 1
ATOM 3314 N N . PRO A 1 431 ? -4.699 27.031 -0.287 1 98.75 431 PRO A N 1
ATOM 3315 C CA . PRO A 1 431 ? -5.398 26.969 -1.573 1 98.75 431 PRO A CA 1
ATOM 3316 C C . PRO A 1 431 ? -4.723 27.797 -2.656 1 98.75 431 PRO A C 1
ATOM 3318 O O . PRO A 1 431 ? -4.121 28.828 -2.357 1 98.75 431 PRO A O 1
ATOM 3321 N N . MET A 1 432 ? -4.793 27.328 -3.852 1 98.81 432 MET A N 1
ATOM 3322 C CA . MET A 1 432 ? -4.062 27.984 -4.938 1 98.81 432 MET A CA 1
ATOM 3323 C C . MET A 1 432 ? -4.984 28.266 -6.117 1 98.81 432 MET A C 1
ATOM 3325 O O . MET A 1 432 ? -5.75 27.406 -6.535 1 98.81 432 MET A O 1
ATOM 3329 N N . LYS A 1 433 ? -4.914 29.484 -6.605 1 98.81 433 LYS A N 1
ATOM 3330 C CA . LYS A 1 433 ? -5.551 29.844 -7.867 1 98.81 433 LYS A CA 1
ATOM 3331 C C . LYS A 1 433 ? -4.539 29.875 -9.008 1 98.81 433 LYS A C 1
ATOM 3333 O O . LYS A 1 433 ? -3.59 30.656 -8.992 1 98.81 433 LYS A O 1
ATOM 3338 N N . ILE A 1 434 ? -4.758 29 -9.984 1 98.75 434 ILE A N 1
ATOM 3339 C CA . ILE A 1 434 ? -3.775 28.734 -11.023 1 98.75 434 ILE A CA 1
ATOM 3340 C C . ILE A 1 434 ? -4.383 29.016 -12.398 1 98.75 434 ILE A C 1
ATOM 3342 O O . ILE A 1 434 ? -5.5 28.578 -12.688 1 98.75 434 ILE A O 1
ATOM 3346 N N . ARG A 1 435 ? -3.678 29.641 -13.266 1 98.44 435 ARG A N 1
ATOM 3347 C CA . ARG A 1 435 ? -4.098 29.859 -14.648 1 98.44 435 ARG A CA 1
ATOM 3348 C C . ARG A 1 435 ? -3.664 28.719 -15.547 1 98.44 435 ARG A C 1
ATOM 3350 O O . ARG A 1 435 ? -2.652 28.062 -15.281 1 98.44 435 ARG A O 1
ATOM 3357 N N . ASP A 1 436 ? -4.449 28.406 -16.547 1 98.12 436 ASP A N 1
ATOM 3358 C CA . ASP A 1 436 ? -4.105 27.547 -17.656 1 98.12 436 ASP A CA 1
ATOM 3359 C C . ASP A 1 436 ? -3.812 26.125 -17.188 1 98.12 436 ASP A C 1
ATOM 3361 O O . ASP A 1 436 ? -2.865 25.484 -17.656 1 98.12 436 ASP A O 1
ATOM 3365 N N . PHE A 1 437 ? -4.551 25.672 -16.156 1 98.5 437 PHE A N 1
ATOM 3366 C CA . PHE A 1 437 ? -4.488 24.266 -15.75 1 98.5 437 PHE A CA 1
ATOM 3367 C C . PHE A 1 437 ? -5.098 23.359 -16.812 1 98.5 437 PHE A C 1
ATOM 3369 O O . PHE A 1 437 ? -6.199 23.625 -17.312 1 98.5 437 PHE A O 1
ATOM 3376 N N . THR A 1 438 ? -4.484 22.297 -17.172 1 97 438 THR A N 1
ATOM 3377 C CA . THR A 1 438 ? -4.871 21.531 -18.359 1 97 438 THR A CA 1
ATOM 3378 C C . THR A 1 438 ? -5.684 20.297 -17.969 1 97 438 THR A C 1
ATOM 3380 O O . THR A 1 438 ? -5.168 19.391 -17.328 1 97 438 THR A O 1
ATOM 3383 N N . PHE A 1 439 ? -6.906 20.297 -18.375 1 96.56 439 PHE A N 1
ATOM 3384 C CA . PHE A 1 439 ? -7.723 19.094 -18.344 1 96.56 439 PHE A CA 1
ATOM 3385 C C . PHE A 1 439 ? -7.711 18.406 -19.703 1 96.56 439 PHE A C 1
ATOM 3387 O O . PHE A 1 439 ? -8.07 19.016 -20.719 1 96.56 439 PHE A O 1
ATOM 3394 N N . SER A 1 440 ? -7.379 17.156 -19.734 1 90.56 440 SER A N 1
ATOM 3395 C CA . SER A 1 440 ? -7.098 16.484 -21 1 90.56 440 SER A CA 1
ATOM 3396 C C . SER A 1 440 ? -8.328 15.742 -21.516 1 90.56 440 SER A C 1
ATOM 3398 O O . SER A 1 440 ? -8.5 15.578 -22.719 1 90.56 440 SER A O 1
ATOM 3400 N N . SER A 1 441 ? -9.117 15.219 -20.625 1 86.12 441 SER A N 1
ATOM 3401 C CA . SER A 1 441 ? -10.32 14.508 -21.047 1 86.12 441 SER A CA 1
ATOM 3402 C C . SER A 1 441 ? -11.344 14.438 -19.906 1 86.12 441 SER A C 1
ATOM 3404 O O . SER A 1 441 ? -11.039 14.789 -18.766 1 86.12 441 SER A O 1
ATOM 3406 N N . LEU A 1 442 ? -12.562 14.039 -20.359 1 82.81 442 LEU A N 1
ATOM 3407 C CA . LEU A 1 442 ? -13.602 13.797 -19.375 1 82.81 442 LEU A CA 1
ATOM 3408 C C . LEU A 1 442 ? -13.477 12.398 -18.781 1 82.81 442 LEU A C 1
ATOM 3410 O O . LEU A 1 442 ? -12.914 11.5 -19.406 1 82.81 442 LEU A O 1
ATOM 3414 N N . SER A 1 443 ? -13.922 12.273 -17.531 1 76.81 443 SER A N 1
ATOM 3415 C CA . SER A 1 443 ? -14 10.969 -16.875 1 76.81 443 SER A CA 1
ATOM 3416 C C . SER A 1 443 ? -15.383 10.742 -16.266 1 76.81 443 SER A C 1
ATOM 3418 O O . SER A 1 443 ? -15.961 11.648 -15.656 1 76.81 443 SER A O 1
ATOM 3420 N N . ASP A 1 444 ? -15.836 9.531 -16.5 1 68.12 444 ASP A N 1
ATOM 3421 C CA . ASP A 1 444 ? -17.125 9.172 -15.914 1 68.12 444 ASP A CA 1
ATOM 3422 C C . ASP A 1 444 ? -16.969 8.648 -14.484 1 68.12 444 ASP A C 1
ATOM 3424 O O . ASP A 1 444 ? -17.953 8.344 -13.812 1 68.12 444 ASP A O 1
ATOM 3428 N N . ALA A 1 445 ? -15.773 8.57 -14.086 1 63.09 445 ALA A N 1
ATOM 3429 C CA . ALA A 1 445 ? -15.531 8.102 -12.727 1 63.09 445 ALA A CA 1
ATOM 3430 C C . ALA A 1 445 ? -16.062 9.094 -11.703 1 63.09 445 ALA A C 1
ATOM 3432 O O . ALA A 1 445 ? -15.938 10.305 -11.875 1 63.09 445 ALA A O 1
ATOM 3433 N N . VAL A 1 446 ? -16.844 8.617 -10.711 1 64.31 446 VAL A N 1
ATOM 3434 C CA . VAL A 1 446 ? -17.406 9.469 -9.672 1 64.31 446 VAL A CA 1
ATOM 3435 C C . VAL A 1 446 ? -16.531 9.398 -8.422 1 64.31 446 VAL A C 1
ATOM 3437 O O . VAL A 1 446 ? -16.062 8.32 -8.039 1 64.31 446 VAL A O 1
ATOM 3440 N N . MET B 1 1 ? 12.297 -18.156 17.516 1 61.25 1 MET B N 1
ATOM 3441 C CA . MET B 1 1 ? 11.555 -18.984 16.578 1 61.25 1 MET B CA 1
ATOM 3442 C C . MET B 1 1 ? 10.141 -18.453 16.375 1 61.25 1 MET B C 1
ATOM 3444 O O . MET B 1 1 ? 9.328 -18.469 17.297 1 61.25 1 MET B O 1
ATOM 3448 N N . ALA B 1 2 ? 9.852 -17.75 15.25 1 78.56 2 ALA B N 1
ATOM 3449 C CA . ALA B 1 2 ? 8.555 -17.109 15.031 1 78.56 2 ALA B CA 1
ATOM 3450 C C . ALA B 1 2 ? 7.496 -18.141 14.633 1 78.56 2 ALA B C 1
ATOM 3452 O O . ALA B 1 2 ? 6.297 -17.859 14.672 1 78.56 2 ALA B O 1
ATOM 3453 N N . ILE B 1 3 ? 7.867 -19.359 14.438 1 90.5 3 ILE B N 1
ATOM 3454 C CA . ILE B 1 3 ? 6.859 -20.328 14.023 1 90.5 3 ILE B CA 1
ATOM 3455 C C . ILE B 1 3 ? 6.484 -21.203 15.203 1 90.5 3 ILE B C 1
ATOM 3457 O O . ILE B 1 3 ? 7.266 -22.062 15.617 1 90.5 3 ILE B O 1
ATOM 3461 N N . LEU B 1 4 ? 5.312 -21.078 15.719 1 95.56 4 LEU B N 1
ATOM 3462 C CA . LEU B 1 4 ? 4.809 -21.875 16.828 1 95.56 4 LEU B CA 1
ATOM 3463 C C . LEU B 1 4 ? 4.203 -23.188 16.312 1 95.56 4 LEU B C 1
ATOM 3465 O O . LEU B 1 4 ? 3.539 -23.203 15.273 1 95.56 4 LEU B O 1
ATOM 3469 N N . SER B 1 5 ? 4.457 -24.312 17.062 1 96.19 5 SER B N 1
ATOM 3470 C CA . SER B 1 5 ? 3.781 -25.578 16.781 1 96.19 5 SER B CA 1
ATOM 3471 C C . SER B 1 5 ? 2.283 -25.469 17.047 1 96.19 5 SER B C 1
ATOM 3473 O O . SER B 1 5 ? 1.826 -24.516 17.688 1 96.19 5 SER B O 1
ATOM 3475 N N . GLU B 1 6 ? 1.624 -26.438 16.531 1 97.31 6 GLU B N 1
ATOM 3476 C CA . GLU B 1 6 ? 0.188 -26.484 16.781 1 97.31 6 GLU B CA 1
ATOM 3477 C C . GLU B 1 6 ? -0.106 -26.5 18.281 1 97.31 6 GLU B C 1
ATOM 3479 O O . GLU B 1 6 ? -0.993 -25.781 18.75 1 97.31 6 GLU B O 1
ATOM 3484 N N . GLU B 1 7 ? 0.63 -27.266 19.047 1 97.75 7 GLU B N 1
ATOM 3485 C CA . GLU B 1 7 ? 0.423 -27.391 20.484 1 97.75 7 GLU B CA 1
ATOM 3486 C C . GLU B 1 7 ? 0.711 -26.094 21.203 1 97.75 7 GLU B C 1
ATOM 3488 O O . GLU B 1 7 ? -0.037 -25.688 22.094 1 97.75 7 GLU B O 1
ATOM 3493 N N . GLU B 1 8 ? 1.782 -25.453 20.812 1 97 8 GLU B N 1
ATOM 3494 C CA . GLU B 1 8 ? 2.129 -24.172 21.406 1 97 8 GLU B CA 1
ATOM 3495 C C . GLU B 1 8 ? 1.055 -23.125 21.141 1 97 8 GLU B C 1
ATOM 3497 O O . GLU B 1 8 ? 0.656 -22.391 22.031 1 97 8 GLU B O 1
ATOM 3502 N N . ALA B 1 9 ? 0.599 -23.062 19.875 1 98.12 9 ALA B N 1
ATOM 3503 C CA . ALA B 1 9 ? -0.45 -22.125 19.5 1 98.12 9 ALA B CA 1
ATOM 3504 C C . ALA B 1 9 ? -1.736 -22.391 20.266 1 98.12 9 ALA B C 1
ATOM 3506 O O . ALA B 1 9 ? -2.344 -21.469 20.812 1 98.12 9 ALA B O 1
ATOM 3507 N N . ARG B 1 10 ? -2.076 -23.656 20.328 1 98.19 10 ARG B N 1
ATOM 3508 C CA . ARG B 1 10 ? -3.287 -24.062 21.047 1 98.19 10 ARG B CA 1
ATOM 3509 C C . ARG B 1 10 ? -3.229 -23.641 22.516 1 98.19 10 ARG B C 1
ATOM 3511 O O . ARG B 1 10 ? -4.199 -23.109 23.047 1 98.19 10 ARG B O 1
ATOM 3518 N N . SER B 1 11 ? -2.141 -23.891 23.125 1 98.06 11 SER B N 1
ATOM 3519 C CA . SER B 1 11 ? -1.974 -23.578 24.531 1 98.06 11 SER B CA 1
ATOM 3520 C C . SER B 1 11 ? -2.09 -22.078 24.781 1 98.06 11 SER B C 1
ATOM 3522 O O . SER B 1 11 ? -2.779 -21.641 25.703 1 98.06 11 SER B O 1
ATOM 3524 N N . LEU B 1 12 ? -1.408 -21.344 24 1 97.88 12 LEU B N 1
ATOM 3525 C CA . LEU B 1 12 ? -1.417 -19.891 24.141 1 97.88 12 LEU B CA 1
ATOM 3526 C C . LEU B 1 12 ? -2.82 -19.344 23.922 1 97.88 12 LEU B C 1
ATOM 3528 O O . LEU B 1 12 ? -3.279 -18.484 24.688 1 97.88 12 LEU B O 1
ATOM 3532 N N . MET B 1 13 ? -3.492 -19.797 22.906 1 98.69 13 MET B N 1
ATOM 3533 C CA . MET B 1 13 ? -4.824 -19.297 22.562 1 98.69 13 MET B CA 1
ATOM 3534 C C . MET B 1 13 ? -5.844 -19.719 23.609 1 98.69 13 MET B C 1
ATOM 3536 O O . MET B 1 13 ? -6.754 -18.953 23.938 1 98.69 13 MET B O 1
ATOM 3540 N N . LYS B 1 14 ? -5.707 -20.953 24.125 1 98.5 14 LYS B N 1
ATOM 3541 C CA . LYS B 1 14 ? -6.586 -21.406 25.203 1 98.5 14 LYS B CA 1
ATOM 3542 C C . LYS B 1 14 ? -6.457 -20.516 26.422 1 98.5 14 LYS B C 1
ATOM 3544 O O . LYS B 1 14 ? -7.453 -20.172 27.062 1 98.5 14 LYS B O 1
ATOM 3549 N N . LYS B 1 15 ? -5.258 -20.188 26.703 1 98.56 15 LYS B N 1
ATOM 3550 C CA . LYS B 1 15 ? -5.012 -19.297 27.828 1 98.56 15 LYS B CA 1
ATOM 3551 C C . LYS B 1 15 ? -5.691 -17.938 27.625 1 98.56 15 LYS B C 1
ATOM 3553 O O . LYS B 1 15 ? -6.379 -17.438 28.516 1 98.56 15 LYS B O 1
ATOM 3558 N N . ALA B 1 16 ? -5.5 -17.375 26.484 1 98.69 16 ALA B N 1
ATOM 3559 C CA . ALA B 1 16 ? -6.133 -16.094 26.188 1 98.69 16 ALA B CA 1
ATOM 3560 C C . ALA B 1 16 ? -7.652 -16.203 26.266 1 98.69 16 ALA B C 1
ATOM 3562 O O . ALA B 1 16 ? -8.312 -15.344 26.859 1 98.69 16 ALA B O 1
ATOM 3563 N N . LEU B 1 17 ? -8.164 -17.25 25.703 1 98.75 17 LEU B N 1
ATOM 3564 C CA . LEU B 1 17 ? -9.602 -17.469 25.672 1 98.75 17 LEU B CA 1
ATOM 3565 C C . LEU B 1 17 ? -10.164 -17.594 27.094 1 98.75 17 LEU B C 1
ATOM 3567 O O . LEU B 1 17 ? -11.297 -17.188 27.359 1 98.75 17 LEU B O 1
ATOM 3571 N N . SER B 1 18 ? -9.414 -18.078 27.984 1 98.62 18 SER B N 1
ATOM 3572 C CA . SER B 1 18 ? -9.859 -18.344 29.359 1 98.62 18 SER B CA 1
ATOM 3573 C C . SER B 1 18 ? -10.125 -17.031 30.094 1 98.62 18 SER B C 1
ATOM 3575 O O . SER B 1 18 ? -10.82 -17.016 31.109 1 98.62 18 SER B O 1
ATOM 3577 N N . TYR B 1 19 ? -9.523 -15.953 29.609 1 98.69 19 TYR B N 1
ATOM 3578 C CA . TYR B 1 19 ? -9.719 -14.664 30.266 1 98.69 19 TYR B CA 1
ATOM 3579 C C . TYR B 1 19 ? -11.039 -14.031 29.844 1 98.69 19 TYR B C 1
ATOM 3581 O O . TYR B 1 19 ? -11.5 -13.062 30.453 1 98.69 19 TYR B O 1
ATOM 3589 N N . SER B 1 20 ? -11.711 -14.539 28.828 1 98.81 20 SER B N 1
ATOM 3590 C CA . SER B 1 20 ? -12.852 -13.859 28.203 1 98.81 20 SER B CA 1
ATOM 3591 C C . SER B 1 20 ? -14.094 -13.953 29.094 1 98.81 20 SER B C 1
ATOM 3593 O O . SER B 1 20 ? -14.375 -15.008 29.672 1 98.81 20 SER B O 1
ATOM 3595 N N . LYS B 1 21 ? -14.82 -12.844 29.141 1 98.5 21 LYS B N 1
ATOM 3596 C CA . LYS B 1 21 ? -16.125 -12.773 29.797 1 98.5 21 LYS B CA 1
ATOM 3597 C C . LYS B 1 21 ? -17.219 -12.406 28.797 1 98.5 21 LYS B C 1
ATOM 3599 O O . LYS B 1 21 ? -18.359 -12.125 29.172 1 98.5 21 LYS B O 1
ATOM 3604 N N . ALA B 1 22 ? -16.828 -12.328 27.547 1 98.69 22 ALA B N 1
ATOM 3605 C CA . ALA B 1 22 ? -17.766 -11.945 26.5 1 98.69 22 ALA B CA 1
ATOM 3606 C C . ALA B 1 22 ? -18.75 -13.078 26.203 1 98.69 22 ALA B C 1
ATOM 3608 O O . ALA B 1 22 ? -18.516 -14.227 26.594 1 98.69 22 ALA B O 1
ATOM 3609 N N . ASP B 1 23 ? -19.875 -12.688 25.5 1 98.56 23 ASP B N 1
ATOM 3610 C CA . ASP B 1 23 ? -20.797 -13.734 25.031 1 98.56 23 ASP B CA 1
ATOM 3611 C C . ASP B 1 23 ? -20.078 -14.695 24.078 1 98.56 23 ASP B C 1
ATOM 3613 O O . ASP B 1 23 ? -20.312 -15.906 24.141 1 98.56 23 ASP B O 1
ATOM 3617 N N . GLU B 1 24 ? -19.266 -14.109 23.172 1 98.12 24 GLU B N 1
ATOM 3618 C CA . GLU B 1 24 ? -18.422 -14.883 22.266 1 98.12 24 GLU B CA 1
ATOM 3619 C C . GLU B 1 24 ? -17.062 -14.234 22.094 1 98.12 24 GLU B C 1
ATOM 3621 O O . GLU B 1 24 ? -16.938 -13.008 22.141 1 98.12 24 GLU B O 1
ATOM 3626 N N . CYS B 1 25 ? -16.062 -15.094 21.922 1 98.75 25 CYS B N 1
ATOM 3627 C CA . CYS B 1 25 ? -14.688 -14.617 21.75 1 98.75 25 CYS B CA 1
ATOM 3628 C C . CYS B 1 25 ? -13.945 -15.461 20.719 1 98.75 25 CYS B C 1
ATOM 3630 O O . CYS B 1 25 ? -14.07 -16.688 20.703 1 98.75 25 CYS B O 1
ATOM 3632 N N . GLU B 1 26 ? -13.266 -14.828 19.828 1 98.81 26 GLU B N 1
ATOM 3633 C CA . GLU B 1 26 ? -12.422 -15.484 18.828 1 98.81 26 GLU B CA 1
ATOM 3634 C C . GLU B 1 26 ? -10.992 -14.945 18.875 1 98.81 26 GLU B C 1
ATOM 3636 O O . GLU B 1 26 ? -10.789 -13.734 18.984 1 98.81 26 GLU B O 1
ATOM 3641 N N . ILE B 1 27 ? -10.023 -15.828 18.812 1 98.81 27 ILE B N 1
ATOM 3642 C CA . ILE B 1 27 ? -8.602 -15.484 18.844 1 98.81 27 ILE B CA 1
ATOM 3643 C C . ILE B 1 27 ? -7.93 -15.938 17.547 1 98.81 27 ILE B C 1
ATOM 3645 O O . ILE B 1 27 ? -8.117 -17.078 17.109 1 98.81 27 ILE B O 1
ATOM 3649 N N . ASN B 1 28 ? -7.242 -15.078 16.922 1 98.81 28 ASN B N 1
ATOM 3650 C CA . ASN B 1 28 ? -6.359 -15.383 15.797 1 98.81 28 ASN B CA 1
ATOM 3651 C C . ASN B 1 28 ? -4.895 -15.141 16.156 1 98.81 28 ASN B C 1
ATOM 3653 O O . ASN B 1 28 ? -4.555 -14.109 16.734 1 98.81 28 ASN B O 1
ATOM 3657 N N . LEU B 1 29 ? -4.066 -16.094 15.93 1 98.5 29 LEU B N 1
ATOM 3658 C CA . LEU B 1 29 ? -2.633 -16.031 16.188 1 98.5 29 LEU B CA 1
ATOM 3659 C C . LEU B 1 29 ? -1.839 -16.328 14.914 1 98.5 29 LEU B C 1
ATOM 3661 O O . LEU B 1 29 ? -2.029 -17.359 14.281 1 98.5 29 LEU B O 1
ATOM 3665 N N . ASN B 1 30 ? -0.989 -15.391 14.516 1 98 30 ASN B N 1
ATOM 3666 C CA . ASN B 1 30 ? -0.153 -15.555 13.328 1 98 30 ASN B CA 1
ATOM 3667 C C . ASN B 1 30 ? 1.304 -15.203 13.625 1 98 30 ASN B C 1
ATOM 3669 O O . ASN B 1 30 ? 1.593 -14.445 14.547 1 98 30 ASN B O 1
ATOM 3673 N N . GLY B 1 31 ? 2.176 -15.719 12.859 1 97.38 31 GLY B N 1
ATOM 3674 C CA . GLY B 1 31 ? 3.592 -15.414 12.961 1 97.38 31 GLY B CA 1
ATOM 3675 C C . GLY B 1 31 ? 4.375 -15.797 11.719 1 97.38 31 GLY B C 1
ATOM 3676 O O . GLY B 1 31 ? 3.926 -16.625 10.93 1 97.38 31 GLY B O 1
ATOM 3677 N N . SER B 1 32 ? 5.512 -15.188 11.492 1 97.75 32 SER B N 1
ATOM 3678 C CA . SER B 1 32 ? 6.375 -15.492 10.352 1 97.75 32 SER B CA 1
ATOM 3679 C C . SER B 1 32 ? 7.84 -15.219 10.68 1 97.75 32 SER B C 1
ATOM 3681 O O . SER B 1 32 ? 8.141 -14.43 11.578 1 97.75 32 SER B O 1
ATOM 3683 N N . ASP B 1 33 ? 8.68 -15.961 10.117 1 97.31 33 ASP B N 1
ATOM 3684 C CA . ASP B 1 33 ? 10.125 -15.766 10.055 1 97.31 33 ASP B CA 1
ATOM 3685 C C . ASP B 1 33 ? 10.609 -15.672 8.609 1 97.31 33 ASP B C 1
ATOM 3687 O O . ASP B 1 33 ? 10.516 -16.641 7.855 1 97.31 33 ASP B O 1
ATOM 3691 N N . SER B 1 34 ? 11.109 -14.531 8.188 1 97.81 34 SER B N 1
ATOM 3692 C CA . SER B 1 34 ? 11.508 -14.312 6.805 1 97.81 34 SER B CA 1
ATOM 3693 C C . SER B 1 34 ? 12.922 -13.75 6.719 1 97.81 34 SER B C 1
ATOM 3695 O O . SER B 1 34 ? 13.414 -13.141 7.672 1 97.81 34 SER B O 1
ATOM 3697 N N . ALA B 1 35 ? 13.586 -13.992 5.652 1 97.19 35 ALA B N 1
ATOM 3698 C CA . ALA B 1 35 ? 14.883 -13.414 5.32 1 97.19 35 ALA B CA 1
ATOM 3699 C C . ALA B 1 35 ? 14.953 -13.047 3.84 1 97.19 35 ALA B C 1
ATOM 3701 O O . ALA B 1 35 ? 14.312 -13.688 3.002 1 97.19 35 ALA B O 1
ATOM 3702 N N . ASN B 1 36 ? 15.727 -11.969 3.559 1 97.56 36 ASN B N 1
ATOM 3703 C CA . ASN B 1 36 ? 15.695 -11.477 2.186 1 97.56 36 ASN B CA 1
ATOM 3704 C C . ASN B 1 36 ? 17.016 -10.828 1.795 1 97.56 36 ASN B C 1
ATOM 3706 O O . ASN B 1 36 ? 17.844 -10.539 2.656 1 97.56 36 ASN B O 1
ATOM 3710 N N . ILE B 1 37 ? 17.266 -10.742 0.53 1 96.44 37 ILE B N 1
ATOM 3711 C CA . ILE B 1 37 ? 18.312 -9.93 -0.077 1 96.44 37 ILE B CA 1
ATOM 3712 C C . ILE B 1 37 ? 17.703 -9 -1.12 1 96.44 37 ILE B C 1
ATOM 3714 O O . ILE B 1 37 ? 16.984 -9.438 -2.01 1 96.44 37 ILE B O 1
ATOM 3718 N N . ARG B 1 38 ? 18 -7.766 -0.947 1 95.56 38 ARG B N 1
ATOM 3719 C CA . ARG B 1 38 ? 17.609 -6.742 -1.914 1 95.56 38 ARG B CA 1
ATOM 3720 C C . ARG B 1 38 ? 18.828 -6.18 -2.635 1 95.56 38 ARG B C 1
ATOM 3722 O O . ARG B 1 38 ? 19.875 -5.961 -2.018 1 95.56 38 ARG B O 1
ATOM 3729 N N . TYR B 1 39 ? 18.719 -5.961 -3.945 1 94.5 39 TYR B N 1
ATOM 3730 C CA . TYR B 1 39 ? 19.812 -5.348 -4.691 1 94.5 39 TYR B CA 1
ATOM 3731 C C . TYR B 1 39 ? 19.281 -4.398 -5.758 1 94.5 39 TYR B C 1
ATOM 3733 O O . TYR B 1 39 ? 18.156 -4.555 -6.234 1 94.5 39 TYR B O 1
ATOM 3741 N N . ALA B 1 40 ? 20.016 -3.434 -6.043 1 93.56 40 ALA B N 1
ATOM 3742 C CA . ALA B 1 40 ? 19.781 -2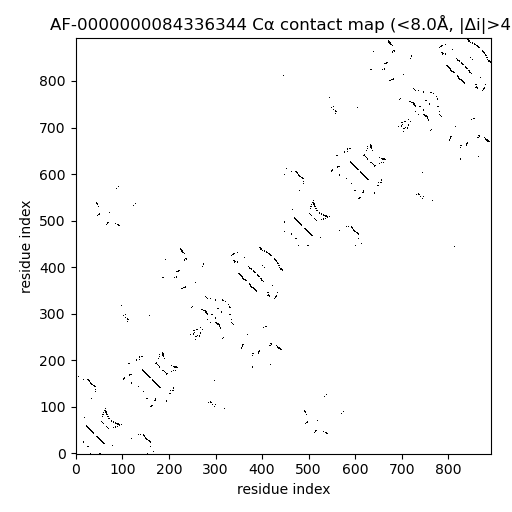.438 -7.086 1 93.56 40 ALA B CA 1
ATOM 3743 C C . ALA B 1 40 ? 21.094 -1.949 -7.68 1 93.56 40 ALA B C 1
ATOM 3745 O O . ALA B 1 40 ? 22.125 -1.935 -7 1 93.56 40 ALA B O 1
ATOM 3746 N N . ARG B 1 41 ? 21.031 -1.583 -8.984 1 90.5 41 ARG B N 1
ATOM 3747 C CA . ARG B 1 41 ? 22.203 -1.123 -9.703 1 90.5 41 ARG B CA 1
ATOM 3748 C C . ARG B 1 41 ? 23.344 -2.141 -9.617 1 90.5 41 ARG B C 1
ATOM 3750 O O . ARG B 1 41 ? 24.484 -1.78 -9.344 1 90.5 41 ARG B O 1
ATOM 3757 N N . ASN B 1 42 ? 22.984 -3.393 -9.625 1 92.31 42 ASN B N 1
ATOM 3758 C CA . ASN B 1 42 ? 23.891 -4.539 -9.656 1 92.31 42 ASN B CA 1
ATOM 3759 C C . ASN B 1 42 ? 24.641 -4.691 -8.344 1 92.31 42 ASN B C 1
ATOM 3761 O O . ASN B 1 42 ? 25.75 -5.254 -8.32 1 92.31 42 ASN B O 1
ATOM 3765 N N . SER B 1 43 ? 24.094 -4.129 -7.258 1 90.06 43 SER B N 1
ATOM 3766 C CA . SER B 1 43 ? 24.719 -4.262 -5.949 1 90.06 43 SER B CA 1
ATOM 3767 C C . SER B 1 43 ? 23.688 -4.566 -4.867 1 90.06 43 SER B C 1
ATOM 3769 O O . SER B 1 43 ? 22.594 -4.004 -4.871 1 90.06 43 SER B O 1
ATOM 3771 N N . VAL B 1 44 ? 24.125 -5.438 -3.963 1 88.75 44 VAL B N 1
ATOM 3772 C CA . VAL B 1 44 ? 23.266 -5.766 -2.832 1 88.75 44 VAL B CA 1
ATOM 3773 C C . VAL B 1 44 ? 23.188 -4.574 -1.882 1 88.75 44 VAL B C 1
ATOM 3775 O O . VAL B 1 44 ? 24.203 -4.012 -1.485 1 88.75 44 VAL B O 1
ATOM 3778 N N . SER B 1 45 ? 21.969 -4.211 -1.56 1 81.25 45 SER B N 1
ATOM 3779 C CA . SER B 1 45 ? 21.781 -3.074 -0.663 1 81.25 45 SER B CA 1
ATOM 3780 C C . SER B 1 45 ? 21.484 -3.537 0.759 1 81.25 45 SER B C 1
ATOM 3782 O O . SER B 1 45 ? 21.859 -2.871 1.727 1 81.25 45 SER B O 1
ATOM 3784 N N . THR B 1 46 ? 20.781 -4.629 0.877 1 83.19 46 THR B N 1
ATOM 3785 C CA . THR B 1 46 ? 20.422 -5.059 2.225 1 83.19 46 THR B CA 1
ATOM 3786 C C . THR B 1 46 ? 20.188 -6.566 2.27 1 83.19 46 THR B C 1
ATOM 3788 O O . THR B 1 46 ? 19.641 -7.145 1.332 1 83.19 46 THR B O 1
ATOM 3791 N N . SER B 1 47 ? 20.734 -7.184 3.23 1 92.12 47 SER B N 1
ATOM 3792 C CA . SER B 1 47 ? 20.375 -8.523 3.676 1 92.12 47 SER B CA 1
ATOM 3793 C C . SER B 1 47 ? 19.578 -8.477 4.98 1 92.12 47 SER B C 1
ATOM 3795 O O . SER B 1 47 ? 20.094 -8.023 6.004 1 92.12 47 SER B O 1
ATOM 3797 N N . GLY B 1 48 ? 18.422 -8.938 4.914 1 95.31 48 GLY B N 1
ATOM 3798 C CA . GLY B 1 48 ? 17.531 -8.695 6.039 1 95.31 48 GLY B CA 1
ATOM 3799 C C . GLY B 1 48 ? 16.812 -9.945 6.516 1 95.31 48 GLY B C 1
ATOM 3800 O O . GLY B 1 48 ? 16.75 -10.938 5.789 1 95.31 48 GLY B O 1
ATOM 3801 N N . ALA B 1 49 ? 16.391 -9.906 7.777 1 96.5 49 ALA B N 1
ATOM 3802 C CA . ALA B 1 49 ? 15.523 -10.922 8.367 1 96.5 49 ALA B CA 1
ATOM 3803 C C . ALA B 1 49 ? 14.469 -10.289 9.266 1 96.5 49 ALA B C 1
ATOM 3805 O O . ALA B 1 49 ? 14.727 -9.281 9.93 1 96.5 49 ALA B O 1
ATOM 3806 N N . ILE B 1 50 ? 13.297 -10.852 9.297 1 96.44 50 ILE B N 1
ATOM 3807 C CA . ILE B 1 50 ? 12.195 -10.367 10.117 1 96.44 50 ILE B CA 1
ATOM 3808 C C . ILE B 1 50 ? 11.5 -11.547 10.789 1 96.44 50 ILE B C 1
ATOM 3810 O O . ILE B 1 50 ? 11.047 -12.477 10.117 1 96.44 50 ILE B O 1
ATOM 3814 N N . ALA B 1 51 ? 11.43 -11.539 12.062 1 96.12 51 ALA B N 1
ATOM 3815 C CA . ALA B 1 51 ? 10.641 -12.484 12.844 1 96.12 51 ALA B CA 1
ATOM 3816 C C . ALA B 1 51 ? 9.57 -11.766 13.656 1 96.12 51 ALA B C 1
ATOM 3818 O O . ALA B 1 51 ? 9.875 -10.875 14.461 1 96.12 51 ALA B O 1
ATOM 3819 N N . GLN B 1 52 ? 8.289 -12.164 13.461 1 96.06 52 GLN B N 1
ATOM 3820 C CA . GLN B 1 52 ? 7.203 -11.453 14.133 1 96.06 52 GLN B CA 1
ATOM 3821 C C . GLN B 1 52 ? 6.023 -12.383 14.406 1 96.06 52 GLN B C 1
ATOM 3823 O O . GLN B 1 52 ? 5.812 -13.359 13.68 1 96.06 52 GLN B O 1
ATOM 3828 N N . THR B 1 53 ? 5.289 -12.141 15.445 1 95.75 53 THR B N 1
ATOM 3829 C CA . THR B 1 53 ? 4.031 -12.789 15.812 1 95.75 53 THR B CA 1
ATOM 3830 C C . THR B 1 53 ? 2.996 -11.758 16.234 1 95.75 53 THR B C 1
ATOM 3832 O O . THR B 1 53 ? 3.35 -10.648 16.641 1 95.75 53 THR B O 1
ATOM 3835 N N . SER B 1 54 ? 1.751 -12.07 16.109 1 97.19 54 SER B N 1
ATOM 3836 C CA . SER B 1 54 ? 0.661 -11.195 16.531 1 97.19 54 SER B CA 1
ATOM 3837 C C . SER B 1 54 ? -0.562 -12.008 16.953 1 97.19 54 SER B C 1
ATOM 3839 O O . SER B 1 54 ? -0.831 -13.07 16.391 1 97.19 54 SER B O 1
ATOM 3841 N N . LEU B 1 55 ? -1.214 -11.547 17.953 1 98.25 55 LEU B N 1
ATOM 3842 C CA . LEU B 1 55 ? -2.443 -12.141 18.469 1 98.25 55 LEU B CA 1
ATOM 3843 C C . LEU B 1 55 ? -3.604 -11.156 18.375 1 98.25 55 LEU B C 1
ATOM 3845 O O . LEU B 1 55 ? -3.502 -10.031 18.875 1 98.25 55 LEU B O 1
ATOM 3849 N N . VAL B 1 56 ? -4.703 -11.555 17.75 1 98.62 56 VAL B N 1
ATOM 3850 C CA . VAL B 1 56 ? -5.898 -10.734 17.578 1 98.62 56 VAL B CA 1
ATOM 3851 C C . VAL B 1 56 ? -7.062 -11.344 18.359 1 98.62 56 VAL B C 1
ATOM 3853 O O . VAL B 1 56 ? -7.375 -12.523 18.188 1 98.62 56 VAL B O 1
ATOM 3856 N N . VAL B 1 57 ? -7.695 -10.562 19.172 1 98.75 57 VAL B N 1
ATOM 3857 C CA . VAL B 1 57 ? -8.844 -11 19.953 1 98.75 57 VAL B CA 1
ATOM 3858 C C . VAL B 1 57 ? -10.094 -10.258 19.484 1 98.75 57 VAL B C 1
ATOM 3860 O O . VAL B 1 57 ? -10.109 -9.023 19.438 1 98.75 57 VAL B O 1
ATOM 3863 N N . SER B 1 58 ? -11.094 -10.977 19.141 1 98.5 58 SER B N 1
ATOM 3864 C CA . SER B 1 58 ? -12.43 -10.445 18.859 1 98.5 58 SER B CA 1
ATOM 3865 C C . SER B 1 58 ? -13.414 -10.836 19.953 1 98.5 58 SER B C 1
ATOM 3867 O O . SER B 1 58 ? -13.617 -12.023 20.219 1 98.5 58 SER B O 1
ATOM 3869 N N . SER B 1 59 ? -14.055 -9.852 20.578 1 98.5 59 SER B N 1
ATOM 3870 C CA . SER B 1 59 ? -15.07 -10.086 21.609 1 98.5 59 SER B CA 1
ATOM 3871 C C . SER B 1 59 ? -16.422 -9.547 21.172 1 98.5 59 SER B C 1
ATOM 3873 O O . SER B 1 59 ? -16.516 -8.453 20.609 1 98.5 59 SER B O 1
ATOM 3875 N N . ALA B 1 60 ? -17.453 -10.336 21.469 1 97.81 60 ALA B N 1
ATOM 3876 C CA . ALA B 1 60 ? -18.797 -9.898 21.125 1 97.81 60 ALA B CA 1
ATOM 3877 C C . ALA B 1 60 ? -19.719 -9.938 22.344 1 97.81 60 ALA B C 1
ATOM 3879 O O . ALA B 1 60 ? -19.672 -10.883 23.125 1 97.81 60 ALA B O 1
ATOM 3880 N N . PHE B 1 61 ? -20.469 -8.922 22.625 1 97.44 61 PHE B N 1
ATOM 3881 C CA . PHE B 1 61 ? -21.641 -8.852 23.484 1 97.44 61 PHE B CA 1
ATOM 3882 C C . PHE B 1 61 ? -22.906 -8.609 22.672 1 97.44 61 PHE B C 1
ATOM 3884 O O . PHE B 1 61 ? -23.141 -7.5 22.188 1 97.44 61 PHE B O 1
ATOM 3891 N N . GLY B 1 62 ? -23.75 -9.609 22.578 1 96.19 62 GLY B N 1
ATOM 3892 C CA . GLY B 1 62 ? -24.797 -9.523 21.562 1 96.19 62 GLY B CA 1
ATOM 3893 C C . GLY B 1 62 ? -24.25 -9.297 20.172 1 96.19 62 GLY B C 1
ATOM 3894 O O . GLY B 1 62 ? -23.406 -10.062 19.703 1 96.19 62 GLY B O 1
ATOM 3895 N N . LYS B 1 63 ? -24.703 -8.172 19.562 1 94.62 63 LYS B N 1
ATOM 3896 C CA . LYS B 1 63 ? -24.281 -7.887 18.188 1 94.62 63 LYS B CA 1
ATOM 3897 C C . LYS B 1 63 ? -23.188 -6.836 18.156 1 94.62 63 LYS B C 1
ATOM 3899 O O . LYS B 1 63 ? -22.844 -6.316 17.094 1 94.62 63 LYS B O 1
ATOM 3904 N N . LYS B 1 64 ? -22.625 -6.516 19.344 1 94.25 64 LYS B N 1
ATOM 3905 C CA . LYS B 1 64 ? -21.547 -5.539 19.438 1 94.25 64 LYS B CA 1
ATOM 3906 C C . LYS B 1 64 ? -20.188 -6.215 19.391 1 94.25 64 LYS B C 1
ATOM 3908 O O . LYS B 1 64 ? -19.906 -7.133 20.156 1 94.25 64 LYS B O 1
ATOM 3913 N N . LEU B 1 65 ? -19.375 -5.789 18.516 1 95.38 65 LEU B N 1
ATOM 3914 C CA . LEU B 1 65 ? -18.094 -6.457 18.281 1 95.38 65 LEU B CA 1
ATOM 3915 C C . LEU B 1 65 ? -16.922 -5.508 18.547 1 95.38 65 LEU B C 1
ATOM 3917 O O . LEU B 1 65 ? -16.969 -4.344 18.141 1 95.38 65 LEU B O 1
ATOM 3921 N N . GLY B 1 66 ? -15.922 -5.906 19.297 1 96.81 66 GLY B N 1
ATOM 3922 C CA . GLY B 1 66 ? -14.648 -5.238 19.516 1 96.81 66 GLY B CA 1
ATOM 3923 C C . GLY B 1 66 ? -13.453 -6.105 19.172 1 96.81 66 GLY B C 1
ATOM 3924 O O . GLY B 1 66 ? -13.453 -7.305 19.453 1 96.81 66 GLY B O 1
ATOM 3925 N N . VAL B 1 67 ? -12.438 -5.562 18.531 1 98 67 VAL B N 1
ATOM 3926 C CA . VAL B 1 67 ? -11.258 -6.309 18.109 1 98 67 VAL B CA 1
ATOM 3927 C C . VAL B 1 67 ? -10 -5.637 18.656 1 98 67 VAL B C 1
ATOM 3929 O O . VAL B 1 67 ? -9.852 -4.418 18.578 1 98 67 VAL B O 1
ATOM 3932 N N . ALA B 1 68 ? -9.117 -6.375 19.25 1 98.06 68 ALA B N 1
ATOM 3933 C CA . ALA B 1 68 ? -7.852 -5.852 19.766 1 98.06 68 ALA B CA 1
ATOM 3934 C C . ALA B 1 68 ? -6.684 -6.746 19.359 1 98.06 68 ALA B C 1
ATOM 3936 O O . ALA B 1 68 ? -6.805 -7.973 19.359 1 98.06 68 ALA B O 1
ATOM 3937 N N . THR B 1 69 ? -5.566 -6.191 19.078 1 97.81 69 THR B N 1
ATOM 3938 C CA . THR B 1 69 ? -4.363 -6.891 18.641 1 97.81 69 THR B CA 1
ATOM 3939 C C . THR B 1 69 ? -3.193 -6.59 19.562 1 97.81 69 THR B C 1
ATOM 3941 O O . THR B 1 69 ? -3.023 -5.453 20.016 1 97.81 69 THR B O 1
ATOM 3944 N N . ILE B 1 70 ? -2.332 -7.582 19.812 1 96.25 70 ILE B N 1
ATOM 3945 C CA . ILE B 1 70 ? -1.118 -7.41 20.609 1 96.25 70 ILE B CA 1
ATOM 3946 C C . ILE B 1 70 ? -0.018 -8.32 20.078 1 96.25 70 ILE B C 1
ATOM 3948 O O . ILE B 1 70 ? -0.28 -9.203 19.25 1 96.25 70 ILE B O 1
ATOM 3952 N N . ASN B 1 71 ? 1.193 -8.086 20.484 1 94.94 71 ASN B N 1
ATOM 3953 C CA . ASN B 1 71 ? 2.279 -9 20.141 1 94.94 71 ASN B CA 1
ATOM 3954 C C . ASN B 1 71 ? 3.143 -9.328 21.344 1 94.94 71 ASN B C 1
ATOM 3956 O O . ASN B 1 71 ? 4.328 -9.625 21.203 1 94.94 71 ASN B O 1
ATOM 3960 N N . GLU B 1 72 ? 2.627 -9.195 22.547 1 91.94 72 GLU B N 1
ATOM 3961 C CA . GLU B 1 72 ? 3.178 -9.672 23.812 1 91.94 72 GLU B CA 1
ATOM 3962 C C . GLU B 1 72 ? 2.299 -10.758 24.422 1 91.94 72 GLU B C 1
ATOM 3964 O O . GLU B 1 72 ? 1.069 -10.664 24.375 1 91.94 72 GLU B O 1
ATOM 3969 N N . TYR B 1 73 ? 2.947 -11.836 25.125 1 93.81 73 TYR B N 1
ATOM 3970 C CA . TYR B 1 73 ? 2.137 -13.016 25.391 1 93.81 73 TYR B CA 1
ATOM 3971 C C . TYR B 1 73 ? 2.27 -13.445 26.844 1 93.81 73 TYR B C 1
ATOM 3973 O O . TYR B 1 73 ? 1.95 -14.578 27.203 1 93.81 73 TYR B O 1
ATOM 3981 N N . ASP B 1 74 ? 2.809 -12.555 27.625 1 93.19 74 ASP B N 1
ATOM 3982 C CA . ASP B 1 74 ? 2.756 -12.859 29.062 1 93.19 74 ASP B CA 1
ATOM 3983 C C . ASP B 1 74 ? 1.325 -12.773 29.578 1 93.19 74 ASP B C 1
ATOM 3985 O O . ASP B 1 74 ? 0.457 -12.18 28.953 1 93.19 74 ASP B O 1
ATOM 3989 N N . ASP B 1 75 ? 1.073 -13.32 30.734 1 96.38 75 ASP B N 1
ATOM 3990 C CA . ASP B 1 75 ? -0.28 -13.438 31.266 1 96.38 75 ASP B CA 1
ATOM 3991 C C . ASP B 1 75 ? -0.95 -12.07 31.375 1 96.38 75 ASP B C 1
ATOM 3993 O O . ASP B 1 75 ? -2.115 -11.914 31 1 96.38 75 ASP B O 1
ATOM 3997 N N . ALA B 1 76 ? -0.21 -11.141 31.844 1 95.69 76 ALA B N 1
ATOM 3998 C CA . ALA B 1 76 ? -0.769 -9.805 32.031 1 95.69 76 ALA B CA 1
ATOM 3999 C C . ALA B 1 76 ? -1.17 -9.195 30.672 1 95.69 76 ALA B C 1
ATOM 4001 O O . ALA B 1 76 ? -2.229 -8.578 30.562 1 95.69 76 ALA B O 1
ATOM 4002 N N . SER B 1 77 ? -0.341 -9.375 29.688 1 95.25 77 SER B N 1
ATOM 4003 C CA . SER B 1 77 ? -0.603 -8.844 28.344 1 95.25 77 SER B CA 1
ATOM 4004 C C . SER B 1 77 ? -1.795 -9.539 27.703 1 95.25 77 SER B C 1
ATOM 4006 O O . SER B 1 77 ? -2.615 -8.898 27.047 1 95.25 77 SER B O 1
ATOM 4008 N N . LEU B 1 78 ? -1.885 -10.844 27.875 1 97.81 78 LEU B N 1
ATOM 4009 C CA . LEU B 1 78 ? -3 -11.602 27.312 1 97.81 78 LEU B CA 1
ATOM 4010 C C . LEU B 1 78 ? -4.32 -11.164 27.938 1 97.81 78 LEU B C 1
ATOM 4012 O O . LEU B 1 78 ? -5.309 -10.969 27.234 1 97.81 78 LEU B O 1
ATOM 4016 N N . GLU B 1 79 ? -4.348 -11.016 29.234 1 98.12 79 GLU B N 1
ATOM 4017 C CA . GLU B 1 79 ? -5.566 -10.547 29.891 1 98.12 79 GLU B CA 1
ATOM 4018 C C . GLU B 1 79 ? -5.934 -9.141 29.422 1 98.12 79 GLU B C 1
ATOM 4020 O O . GLU B 1 79 ? -7.105 -8.852 29.172 1 98.12 79 GLU B O 1
ATOM 4025 N N . LYS B 1 80 ? -4.938 -8.352 29.328 1 96.44 80 LYS B N 1
ATOM 4026 C CA . LYS B 1 80 ? -5.145 -6.965 28.938 1 96.44 80 LYS B CA 1
ATOM 4027 C C . LYS B 1 80 ? -5.785 -6.867 27.562 1 96.44 80 LYS B C 1
ATOM 4029 O O . LYS B 1 80 ? -6.703 -6.066 27.344 1 96.44 80 LYS B O 1
ATOM 4034 N N . VAL B 1 81 ? -5.293 -7.594 26.547 1 97.81 81 VAL B N 1
ATOM 4035 C CA . VAL B 1 81 ? -5.824 -7.504 25.188 1 97.81 81 VAL B CA 1
ATOM 4036 C C . VAL B 1 81 ? -7.258 -8.031 25.172 1 97.81 81 VAL B C 1
ATOM 4038 O O . VAL B 1 81 ? -8.094 -7.52 24.422 1 97.81 81 VAL B O 1
ATOM 4041 N N . VAL B 1 82 ? -7.547 -9.055 25.938 1 98.56 82 VAL B N 1
ATOM 4042 C CA . VAL B 1 82 ? -8.906 -9.57 26.016 1 98.56 82 VAL B CA 1
ATOM 4043 C C . VAL B 1 82 ? -9.828 -8.508 26.609 1 98.56 82 VAL B C 1
ATOM 4045 O O . VAL B 1 82 ? -10.891 -8.219 26.062 1 98.56 82 VAL B O 1
ATOM 4048 N N . ARG B 1 83 ? -9.383 -7.855 27.734 1 98.06 83 ARG B N 1
ATOM 4049 C CA . ARG B 1 83 ? -10.172 -6.801 28.359 1 98.06 83 ARG B CA 1
ATOM 4050 C C . ARG B 1 83 ? -10.398 -5.641 27.391 1 98.06 83 ARG B C 1
ATOM 4052 O O . ARG B 1 83 ? -11.5 -5.086 27.328 1 98.06 83 ARG B O 1
ATOM 4059 N N . ARG B 1 84 ? -9.383 -5.352 26.719 1 96.94 84 ARG B N 1
ATOM 4060 C CA . ARG B 1 84 ? -9.477 -4.254 25.75 1 96.94 84 ARG B CA 1
ATOM 4061 C C . ARG B 1 84 ? -10.508 -4.559 24.672 1 96.94 84 ARG B C 1
ATOM 4063 O O . ARG B 1 84 ? -11.328 -3.701 24.328 1 96.94 84 ARG B O 1
ATOM 4070 N N . SER B 1 85 ? -10.5 -5.73 24.078 1 97.88 85 SER B N 1
ATOM 4071 C CA . SER B 1 85 ? -11.492 -6.125 23.078 1 97.88 85 SER B CA 1
ATOM 4072 C C . SER B 1 85 ? -12.906 -6.07 23.641 1 97.88 85 SER B C 1
ATOM 4074 O O . SER B 1 85 ? -13.844 -5.672 22.953 1 97.88 85 SER B O 1
ATOM 4076 N N . GLU B 1 86 ? -13.062 -6.445 24.891 1 98.12 86 GLU B N 1
ATOM 4077 C CA . GLU B 1 86 ? -14.367 -6.43 25.547 1 98.12 86 GLU B CA 1
ATOM 4078 C C . GLU B 1 86 ? -14.859 -5 25.766 1 98.12 86 GLU B C 1
ATOM 4080 O O . GLU B 1 86 ? -16.031 -4.699 25.547 1 98.12 86 GLU B O 1
ATOM 4085 N N . GLU B 1 87 ? -13.984 -4.152 26.188 1 96.44 87 GLU B N 1
ATOM 4086 C CA . GLU B 1 87 ? -14.344 -2.752 26.391 1 96.44 87 GLU B CA 1
ATOM 4087 C C . GLU B 1 87 ? -14.797 -2.109 25.078 1 96.44 87 GLU B C 1
ATOM 4089 O O . GLU B 1 87 ? -15.812 -1.412 25.047 1 96.44 87 GLU B O 1
ATOM 4094 N N . LEU B 1 88 ? -14.109 -2.348 24.062 1 95.88 88 LEU B N 1
ATOM 4095 C CA . LEU B 1 88 ? -14.453 -1.821 22.734 1 95.88 88 LEU B CA 1
ATOM 4096 C C . LEU B 1 88 ? -15.812 -2.34 22.297 1 95.88 88 LEU B C 1
ATOM 4098 O O . LEU B 1 88 ? -16.625 -1.578 21.766 1 95.88 88 LEU B O 1
ATOM 4102 N N . ALA B 1 89 ? -16.016 -3.609 22.484 1 96.06 89 ALA B N 1
ATOM 4103 C CA . ALA B 1 89 ? -17.281 -4.219 22.094 1 96.06 89 ALA B CA 1
ATOM 4104 C C . ALA B 1 89 ? -18.453 -3.572 22.828 1 96.06 89 ALA B C 1
ATOM 4106 O O . ALA B 1 89 ? -19.484 -3.254 22.219 1 96.06 89 ALA B O 1
ATOM 4107 N N . GLN B 1 90 ? -18.344 -3.355 24.078 1 95.06 90 GLN B N 1
ATOM 4108 C CA . GLN B 1 90 ? -19.422 -2.84 24.906 1 95.06 90 GLN B CA 1
ATOM 4109 C C . GLN B 1 90 ? -19.828 -1.434 24.469 1 95.06 90 GLN B C 1
ATOM 4111 O O . GLN B 1 90 ? -21 -1.052 24.594 1 95.06 90 GLN B O 1
ATOM 4116 N N . LEU B 1 91 ? -18.953 -0.734 23.938 1 91.25 91 LEU B N 1
ATOM 4117 C CA . LEU B 1 91 ? -19.219 0.659 23.594 1 91.25 91 LEU B CA 1
ATOM 4118 C C . LEU B 1 91 ? -19.5 0.804 22.094 1 91.25 91 LEU B C 1
ATOM 4120 O O . LEU B 1 91 ? -19.828 1.895 21.625 1 91.25 91 LEU B O 1
ATOM 4124 N N . ALA B 1 92 ? -19.328 -0.27 21.375 1 89.38 92 ALA B N 1
ATOM 4125 C CA . ALA B 1 92 ? -19.609 -0.249 19.938 1 89.38 92 ALA B CA 1
ATOM 4126 C C . ALA B 1 92 ? -21.109 -0.256 19.656 1 89.38 92 ALA B C 1
ATOM 4128 O O . ALA B 1 92 ? -21.891 -0.783 20.453 1 89.38 92 ALA B O 1
ATOM 4129 N N . PRO B 1 93 ? -21.469 0.411 18.578 1 86.75 93 PRO B N 1
ATOM 4130 C CA . PRO B 1 93 ? -22.844 0.18 18.141 1 86.75 93 PRO B CA 1
ATOM 4131 C C . PRO B 1 93 ? -23.094 -1.257 17.688 1 86.75 93 PRO B C 1
ATOM 4133 O O . PRO B 1 93 ? -22.141 -1.976 17.375 1 86.75 93 PRO B O 1
ATOM 4136 N N . GLU B 1 94 ? -24.328 -1.555 17.656 1 89.5 94 GLU B N 1
ATOM 4137 C CA . GLU B 1 94 ? -24.672 -2.883 17.141 1 89.5 94 GLU B CA 1
ATOM 4138 C C . GLU B 1 94 ? -24.391 -2.996 15.656 1 89.5 94 GLU B C 1
ATOM 4140 O O . GLU B 1 94 ? -24.641 -2.061 14.891 1 89.5 94 GLU B O 1
ATOM 4145 N N . ASN B 1 95 ? -23.844 -4.09 15.312 1 89 95 ASN B N 1
ATOM 4146 C CA . ASN B 1 95 ? -23.688 -4.449 13.906 1 89 95 ASN B CA 1
ATOM 4147 C C . ASN B 1 95 ? -24.859 -5.273 13.398 1 89 95 ASN B C 1
ATOM 4149 O O . ASN B 1 95 ? -25.031 -6.426 13.797 1 89 95 ASN B O 1
ATOM 4153 N N . PRO B 1 96 ? -25.609 -4.648 12.539 1 89.94 96 PRO B N 1
ATOM 4154 C CA . PRO B 1 96 ? -26.797 -5.387 12.062 1 89.94 96 PRO B CA 1
ATOM 4155 C C . PRO B 1 96 ? -26.422 -6.645 11.281 1 89.94 96 PRO B C 1
ATOM 4157 O O . PRO B 1 96 ? -27.25 -7.539 11.117 1 89.94 96 PRO B O 1
ATOM 4160 N N . GLU B 1 97 ? -25.188 -6.797 10.859 1 91.5 97 GLU B N 1
ATOM 4161 C CA . GLU B 1 97 ? -24.797 -7.945 10.047 1 91.5 97 GLU B CA 1
ATOM 4162 C C . GLU B 1 97 ? -23.938 -8.914 10.852 1 91.5 97 GLU B C 1
ATOM 4164 O O . GLU B 1 97 ? -23.266 -9.781 10.273 1 91.5 97 GLU B O 1
ATOM 4169 N N . PHE B 1 98 ? -23.953 -8.703 12.148 1 93.81 98 PHE B N 1
ATOM 4170 C CA . PHE B 1 98 ? -23.172 -9.602 13 1 93.81 98 PHE B CA 1
ATOM 4171 C C . PHE B 1 98 ? -23.656 -11.039 12.867 1 93.81 98 PHE B C 1
ATOM 4173 O O . PHE B 1 98 ? -24.875 -11.281 12.867 1 93.81 98 PHE B O 1
ATOM 4180 N N . MET B 1 99 ? -22.766 -11.977 12.68 1 95.75 99 MET B N 1
ATOM 4181 C CA . MET B 1 99 ? -23.031 -13.414 12.688 1 95.75 99 MET B CA 1
ATOM 4182 C C . MET B 1 99 ? -22.328 -14.086 13.867 1 95.75 99 MET B C 1
ATOM 4184 O O . MET B 1 99 ? -21.172 -13.773 14.172 1 95.75 99 MET B O 1
ATOM 4188 N N . PRO B 1 100 ? -23.016 -14.992 14.547 1 96.62 100 PRO B N 1
ATOM 4189 C CA . PRO B 1 100 ? -22.328 -15.727 15.609 1 96.62 100 PRO B CA 1
ATOM 4190 C C . PRO B 1 100 ? -21.078 -16.438 15.125 1 96.62 100 PRO B C 1
ATOM 4192 O O . PRO B 1 100 ? -21.016 -16.891 13.977 1 96.62 100 PRO B O 1
ATOM 4195 N N . PHE B 1 101 ? -20.062 -16.547 16.062 1 97.75 101 PHE B N 1
ATOM 4196 C CA . PHE B 1 101 ? -18.844 -17.25 15.695 1 97.75 101 PHE B CA 1
ATOM 4197 C C . PHE B 1 101 ? -19.141 -18.719 15.406 1 97.75 101 PHE B C 1
ATOM 4199 O O . PHE B 1 101 ? -20.078 -19.281 15.953 1 97.75 101 PHE B O 1
ATOM 4206 N N . LEU B 1 102 ? -18.359 -19.359 14.555 1 98.12 102 LEU B N 1
ATOM 4207 C CA . LEU B 1 102 ? -18.578 -20.719 14.109 1 98.12 102 LEU B CA 1
ATOM 4208 C C . LEU B 1 102 ? -18.266 -21.719 15.227 1 98.12 102 LEU B C 1
ATOM 4210 O O . LEU B 1 102 ? -17.344 -21.5 16.016 1 98.12 102 LEU B O 1
ATOM 4214 N N . GLY B 1 103 ? -19 -22.797 15.266 1 98.12 103 GLY B N 1
ATOM 4215 C CA . GLY B 1 103 ? -18.609 -23.938 16.062 1 98.12 103 GLY B CA 1
ATOM 4216 C C . GLY B 1 103 ? -17.5 -24.766 15.43 1 98.12 103 GLY B C 1
ATOM 4217 O O . GLY B 1 103 ? -16.906 -24.344 14.438 1 98.12 103 GLY B O 1
ATOM 4218 N N . PRO B 1 104 ? -17.234 -25.906 16.016 1 98 104 PRO B N 1
ATOM 4219 C CA . PRO B 1 104 ? -16.219 -26.781 15.43 1 98 104 PRO B CA 1
ATOM 4220 C C . PRO B 1 104 ? -16.484 -27.109 13.961 1 98 104 PRO B C 1
ATOM 4222 O O . PRO B 1 104 ? -17.641 -27.328 13.578 1 98 104 PRO B O 1
ATOM 4225 N N . GLN B 1 105 ? -15.438 -27.047 13.195 1 98 105 GLN B N 1
ATOM 4226 C CA . GLN B 1 105 ? -15.492 -27.359 11.773 1 98 105 GLN B CA 1
ATOM 4227 C C . GLN B 1 105 ? -14.695 -28.609 11.453 1 98 105 GLN B C 1
ATOM 4229 O O . GLN B 1 105 ? -13.852 -29.031 12.234 1 98 105 GLN B O 1
ATOM 4234 N N . THR B 1 106 ? -15.039 -29.219 10.336 1 97.38 106 THR B N 1
ATOM 4235 C CA . THR B 1 106 ? -14.219 -30.281 9.781 1 97.38 106 THR B CA 1
ATOM 4236 C C . THR B 1 106 ? -13.406 -29.781 8.586 1 97.38 106 THR B C 1
ATOM 4238 O O . THR B 1 106 ? -13.977 -29.359 7.578 1 97.38 106 THR B O 1
ATOM 4241 N N . TYR B 1 107 ? -12.109 -29.781 8.789 1 97.69 107 TYR B N 1
ATOM 4242 C CA . TYR B 1 107 ? -11.211 -29.344 7.73 1 97.69 107 TYR B CA 1
ATOM 4243 C C . TYR B 1 107 ? -10.555 -30.531 7.039 1 97.69 107 TYR B C 1
ATOM 4245 O O . TYR B 1 107 ? -10.258 -31.547 7.68 1 97.69 107 TYR B O 1
ATOM 4253 N N . ALA B 1 108 ? -10.352 -30.422 5.73 1 96.94 108 ALA B N 1
ATOM 4254 C CA . ALA B 1 108 ? -9.523 -31.422 5.047 1 96.94 108 ALA B CA 1
ATOM 4255 C C . ALA B 1 108 ? -8.102 -31.406 5.594 1 96.94 108 ALA B C 1
ATOM 4257 O O . ALA B 1 108 ? -7.672 -30.438 6.23 1 96.94 108 ALA B O 1
ATOM 4258 N N . ALA B 1 109 ? -7.406 -32.562 5.348 1 95.75 109 ALA B N 1
ATOM 4259 C CA . ALA B 1 109 ? -5.992 -32.594 5.711 1 95.75 109 ALA B CA 1
ATOM 4260 C C . ALA B 1 109 ? -5.223 -31.469 4.996 1 95.75 109 ALA B C 1
ATOM 4262 O O . ALA B 1 109 ? -5.48 -31.188 3.826 1 95.75 109 ALA B O 1
ATOM 4263 N N . PRO B 1 110 ? -4.328 -30.859 5.746 1 95.31 110 PRO B N 1
ATOM 4264 C CA . PRO B 1 110 ? -3.527 -29.828 5.074 1 95.31 110 PRO B CA 1
ATOM 4265 C C . PRO B 1 110 ? -2.775 -30.375 3.859 1 95.31 110 PRO B C 1
ATOM 4267 O O . PRO B 1 110 ? -2.305 -31.516 3.877 1 95.31 110 PRO B O 1
ATOM 4270 N N . ASN B 1 111 ? -2.721 -29.594 2.793 1 96.94 111 ASN B N 1
ATOM 4271 C CA . ASN B 1 111 ? -1.872 -29.922 1.654 1 96.94 111 ASN B CA 1
ATOM 4272 C C . ASN B 1 111 ? -0.416 -30.109 2.074 1 96.94 111 ASN B C 1
ATOM 4274 O O . ASN B 1 111 ? 0.193 -29.188 2.629 1 96.94 111 ASN B O 1
ATOM 4278 N N . PRO B 1 112 ? 0.143 -31.266 1.819 1 96.5 112 PRO B N 1
ATOM 4279 C CA . PRO B 1 112 ? 1.517 -31.5 2.275 1 96.5 112 PRO B CA 1
ATOM 4280 C C . PRO B 1 112 ? 2.523 -30.562 1.607 1 96.5 112 PRO B C 1
ATOM 4282 O O . PRO B 1 112 ? 3.637 -30.391 2.109 1 96.5 112 PRO B O 1
ATOM 4285 N N . LYS B 1 113 ? 2.191 -29.969 0.525 1 97.69 113 LYS B N 1
ATOM 4286 C CA . LYS B 1 113 ? 3.105 -29.109 -0.213 1 97.69 113 LYS B CA 1
ATOM 4287 C C . LYS B 1 113 ? 2.99 -27.656 0.254 1 97.69 113 LYS B C 1
ATOM 4289 O O . LYS B 1 113 ? 3.701 -26.781 -0.241 1 97.69 113 LYS B O 1
ATOM 4294 N N . LEU B 1 114 ? 2.123 -27.438 1.195 1 97.69 114 LEU B N 1
ATOM 4295 C CA . LEU B 1 114 ? 1.886 -26.078 1.681 1 97.69 114 LEU B CA 1
ATOM 4296 C C . LEU B 1 114 ? 3.074 -25.578 2.492 1 97.69 114 LEU B C 1
ATOM 4298 O O . LEU B 1 114 ? 3.301 -24.375 2.586 1 97.69 114 LEU B O 1
ATOM 4302 N N . PHE B 1 115 ? 3.814 -26.5 3.076 1 97.81 115 PHE B N 1
ATOM 4303 C CA . PHE B 1 115 ? 4.93 -26.141 3.945 1 97.81 115 PHE B CA 1
ATOM 4304 C C . PHE B 1 115 ? 6.145 -27.016 3.652 1 97.81 115 PHE B C 1
ATOM 4306 O O . PHE B 1 115 ? 6.055 -28.25 3.684 1 97.81 115 PHE B O 1
ATOM 4313 N N . ASP B 1 116 ? 7.227 -26.391 3.344 1 97.88 116 ASP B N 1
ATOM 4314 C CA . ASP B 1 116 ? 8.531 -27.031 3.197 1 97.88 116 ASP B CA 1
ATOM 4315 C C . ASP B 1 116 ? 9.523 -26.5 4.238 1 97.88 116 ASP B C 1
ATOM 4317 O O . ASP B 1 116 ? 9.906 -25.328 4.191 1 97.88 116 ASP B O 1
ATOM 4321 N N . GLN B 1 117 ? 9.961 -27.359 5.129 1 97.19 117 GLN B N 1
ATOM 4322 C CA . GLN B 1 117 ? 10.844 -26.969 6.227 1 97.19 117 GLN B CA 1
ATOM 4323 C C . GLN B 1 117 ? 12.156 -26.406 5.699 1 97.19 117 GLN B C 1
ATOM 4325 O O . GLN B 1 117 ? 12.711 -25.469 6.277 1 97.19 117 GLN B O 1
ATOM 4330 N N . LYS B 1 118 ? 12.648 -26.984 4.652 1 97.81 118 LYS B N 1
ATOM 4331 C CA . LYS B 1 118 ? 13.922 -26.531 4.094 1 97.81 118 LYS B CA 1
ATOM 4332 C C . LYS B 1 118 ? 13.82 -25.109 3.574 1 97.81 118 LYS B C 1
ATOM 4334 O O . LYS B 1 118 ? 14.766 -24.312 3.709 1 97.81 118 LYS B O 1
ATOM 4339 N N . THR B 1 119 ? 12.688 -24.766 2.975 1 98.5 119 THR B N 1
ATOM 4340 C CA . THR B 1 119 ? 12.461 -23.406 2.525 1 98.5 119 THR B CA 1
ATOM 4341 C C . THR B 1 119 ? 12.398 -22.438 3.713 1 98.5 119 THR B C 1
ATOM 4343 O O . THR B 1 119 ? 13.008 -21.375 3.688 1 98.5 119 THR B O 1
ATOM 4346 N N . ALA B 1 120 ? 11.727 -22.844 4.746 1 97.88 120 ALA B N 1
ATOM 4347 C CA . ALA B 1 120 ? 11.609 -22.016 5.949 1 97.88 120 ALA B CA 1
ATOM 4348 C C . ALA B 1 120 ? 12.969 -21.781 6.59 1 97.88 120 ALA B C 1
ATOM 4350 O O . ALA B 1 120 ? 13.211 -20.734 7.188 1 97.88 120 ALA B O 1
ATOM 4351 N N . ASP B 1 121 ? 13.883 -22.734 6.391 1 95.75 121 ASP B N 1
ATOM 4352 C CA . ASP B 1 121 ? 15.172 -22.688 7.074 1 95.75 121 ASP B CA 1
ATOM 4353 C C . ASP B 1 121 ? 16.297 -22.297 6.117 1 95.75 121 ASP B C 1
ATOM 4355 O O . ASP B 1 121 ? 17.469 -22.578 6.379 1 95.75 121 ASP B O 1
ATOM 4359 N N . MET B 1 122 ? 15.953 -21.797 4.996 1 96.62 122 MET B N 1
ATOM 4360 C CA . MET B 1 122 ? 16.984 -21.453 4.016 1 96.62 122 MET B CA 1
ATOM 4361 C C . MET B 1 122 ? 18.094 -20.641 4.66 1 96.62 122 MET B C 1
ATOM 4363 O O . MET B 1 122 ? 17.828 -19.719 5.441 1 96.62 122 MET B O 1
ATOM 4367 N N . SER B 1 123 ? 19.312 -20.938 4.316 1 94.25 123 SER B N 1
ATOM 4368 C CA . SER B 1 123 ? 20.453 -20.25 4.891 1 94.25 123 SER B CA 1
ATOM 4369 C C . SER B 1 123 ? 20.75 -18.953 4.145 1 94.25 123 SER B C 1
ATOM 4371 O O . SER B 1 123 ? 20.391 -18.812 2.973 1 94.25 123 SER B O 1
ATOM 4373 N N . PRO B 1 124 ? 21.453 -18.031 4.836 1 93.94 124 PRO B N 1
ATOM 4374 C CA . PRO B 1 124 ? 21.891 -16.828 4.145 1 93.94 124 PRO B CA 1
ATOM 4375 C C . PRO B 1 124 ? 22.797 -17.125 2.949 1 93.94 124 PRO B C 1
ATOM 4377 O O . PRO B 1 124 ? 22.719 -16.438 1.925 1 93.94 124 PRO B O 1
ATOM 4380 N N . LYS B 1 125 ? 23.594 -18.141 3.037 1 94.5 125 LYS B N 1
ATOM 4381 C CA . LYS B 1 125 ? 24.484 -18.5 1.942 1 94.5 125 LYS B CA 1
ATOM 4382 C C . LYS B 1 125 ? 23.703 -18.906 0.701 1 94.5 125 LYS B C 1
ATOM 4384 O O . LYS B 1 125 ? 24.031 -18.516 -0.415 1 94.5 125 LYS B O 1
ATOM 4389 N N . LEU B 1 126 ? 22.719 -19.719 0.917 1 96.38 126 LEU B N 1
ATOM 4390 C CA . LEU B 1 126 ? 21.906 -20.156 -0.208 1 96.38 126 LEU B CA 1
ATOM 4391 C C . LEU B 1 126 ? 21.25 -18.953 -0.901 1 96.38 126 LEU B C 1
ATOM 4393 O O . LEU B 1 126 ? 21.234 -18.891 -2.131 1 96.38 126 LEU B O 1
ATOM 4397 N N . ARG B 1 127 ? 20.703 -18 -0.142 1 97.12 127 ARG B N 1
ATOM 4398 C CA . ARG B 1 127 ? 20.125 -16.797 -0.715 1 97.12 127 ARG B CA 1
ATOM 4399 C C . ARG B 1 127 ? 21.172 -15.992 -1.487 1 97.12 127 ARG B C 1
ATOM 4401 O O . ARG B 1 127 ? 20.906 -15.531 -2.6 1 97.12 127 ARG B O 1
ATOM 4408 N N . THR B 1 128 ? 22.312 -15.867 -0.887 1 94.25 128 THR B N 1
ATOM 4409 C CA . THR B 1 128 ? 23.391 -15.117 -1.511 1 94.25 128 THR B CA 1
ATOM 4410 C C . THR B 1 128 ? 23.812 -15.766 -2.824 1 94.25 128 THR B C 1
ATOM 4412 O O . THR B 1 128 ? 24.062 -15.078 -3.816 1 94.25 128 THR B O 1
ATOM 4415 N N . ASP B 1 129 ? 23.875 -17.078 -2.875 1 96.5 129 ASP B N 1
ATOM 4416 C CA . ASP B 1 129 ? 24.25 -17.797 -4.086 1 96.5 129 ASP B CA 1
ATOM 4417 C C . ASP B 1 129 ? 23.219 -17.594 -5.191 1 96.5 129 ASP B C 1
ATOM 4419 O O . ASP B 1 129 ? 23.578 -17.391 -6.352 1 96.5 129 ASP B O 1
ATOM 4423 N N . MET B 1 130 ? 21.984 -17.672 -4.828 1 97.5 130 MET B N 1
ATOM 4424 C CA . MET B 1 130 ? 20.922 -17.469 -5.801 1 97.5 130 MET B CA 1
ATOM 4425 C C . MET B 1 130 ? 20.969 -16.062 -6.391 1 97.5 130 MET B C 1
ATOM 4427 O O . MET B 1 130 ? 20.844 -15.883 -7.602 1 97.5 130 MET B O 1
ATOM 4431 N N . VAL B 1 131 ? 21.203 -15.078 -5.531 1 97.06 131 VAL B N 1
ATOM 4432 C CA . VAL B 1 131 ? 21.266 -13.688 -5.969 1 97.06 131 VAL B CA 1
ATOM 4433 C C . VAL B 1 131 ? 22.516 -13.477 -6.824 1 97.06 131 VAL B C 1
ATOM 4435 O O . VAL B 1 131 ? 22.484 -12.742 -7.812 1 97.06 131 VAL B O 1
ATOM 4438 N N . ALA B 1 132 ? 23.609 -14.148 -6.484 1 96.31 132 ALA B N 1
ATOM 4439 C CA . ALA B 1 132 ? 24.844 -14.047 -7.25 1 96.31 132 ALA B CA 1
ATOM 4440 C C . ALA B 1 132 ? 24.641 -14.5 -8.695 1 96.31 132 ALA B C 1
ATOM 4442 O O . ALA B 1 132 ? 25.203 -13.922 -9.617 1 96.31 132 ALA B O 1
ATOM 4443 N N . GLN B 1 133 ? 23.828 -15.484 -8.898 1 97.75 133 GLN B N 1
ATOM 4444 C CA . GLN B 1 133 ? 23.516 -15.945 -10.242 1 97.75 133 GLN B CA 1
ATOM 4445 C C . GLN B 1 133 ? 22.828 -14.844 -11.047 1 97.75 133 GLN B C 1
ATOM 4447 O O . GLN B 1 133 ? 23.156 -14.625 -12.219 1 97.75 133 GLN B O 1
ATOM 4452 N N . SER B 1 134 ? 21.891 -14.195 -10.383 1 97.81 134 SER B N 1
ATOM 4453 C CA . SER B 1 134 ? 21.172 -13.109 -11.031 1 97.81 134 SER B CA 1
ATOM 4454 C C . SER B 1 134 ? 22.094 -11.961 -11.391 1 97.81 134 SER B C 1
ATOM 4456 O O . SER B 1 134 ? 22.078 -11.461 -12.516 1 97.81 134 SER B O 1
ATOM 4458 N N . LEU B 1 135 ? 22.969 -11.609 -10.492 1 96.75 135 LEU B N 1
ATOM 4459 C CA . LEU B 1 135 ? 23.891 -10.492 -10.695 1 96.75 135 LEU B CA 1
ATOM 4460 C C . LEU B 1 135 ? 24.891 -10.82 -11.805 1 96.75 135 LEU B C 1
ATOM 4462 O O . LEU B 1 135 ? 25.281 -9.938 -12.586 1 96.75 135 LEU B O 1
ATOM 4466 N N . GLN B 1 136 ? 25.312 -12.039 -11.906 1 97.56 136 GLN B N 1
ATOM 4467 C CA . GLN B 1 136 ? 26.234 -12.445 -12.961 1 97.56 136 GLN B CA 1
ATOM 4468 C C . GLN B 1 136 ? 25.594 -12.312 -14.336 1 97.56 136 GLN B C 1
ATOM 4470 O O . GLN B 1 136 ? 26.234 -11.867 -15.289 1 97.56 136 GLN B O 1
ATOM 4475 N N . VAL B 1 137 ? 24.328 -12.703 -14.398 1 98.38 137 VAL B N 1
ATOM 4476 C CA . VAL B 1 137 ? 23.609 -12.555 -15.656 1 98.38 137 VAL B CA 1
ATOM 4477 C C . VAL B 1 137 ? 23.578 -11.086 -16.062 1 98.38 137 VAL B C 1
ATOM 4479 O O . VAL B 1 137 ? 23.812 -10.75 -17.234 1 98.38 137 VAL B O 1
ATOM 4482 N N . ALA B 1 138 ? 23.266 -10.219 -15.133 1 98.19 138 ALA B N 1
ATOM 4483 C CA . ALA B 1 138 ? 23.203 -8.781 -15.414 1 98.19 138 ALA B CA 1
ATOM 4484 C C . ALA B 1 138 ? 24.547 -8.266 -15.914 1 98.19 138 ALA B C 1
ATOM 4486 O O . ALA B 1 138 ? 24.609 -7.551 -16.922 1 98.19 138 ALA B O 1
ATOM 4487 N N . LYS B 1 139 ? 25.594 -8.719 -15.289 1 96.75 139 LYS B N 1
ATOM 4488 C CA . LYS B 1 139 ? 26.938 -8.312 -15.672 1 96.75 139 LYS B CA 1
ATOM 4489 C C . LYS B 1 139 ? 27.297 -8.812 -17.062 1 96.75 139 LYS B C 1
ATOM 4491 O O . LYS B 1 139 ? 27.766 -8.047 -17.906 1 96.75 139 LYS B O 1
ATOM 4496 N N . ASP B 1 140 ? 27.031 -10.039 -17.297 1 97.81 140 ASP B N 1
ATOM 4497 C CA . ASP B 1 140 ? 27.359 -10.656 -18.578 1 97.81 140 ASP B CA 1
ATOM 4498 C C . ASP B 1 140 ? 26.594 -10 -19.719 1 97.81 140 ASP B C 1
ATOM 4500 O O . ASP B 1 140 ? 27.078 -9.93 -20.859 1 97.81 140 ASP B O 1
ATOM 4504 N N . SER B 1 141 ? 25.438 -9.531 -19.406 1 97.94 141 SER B N 1
ATOM 4505 C CA . SER B 1 141 ? 24.562 -8.961 -20.422 1 97.94 141 SER B CA 1
ATOM 4506 C C . SER B 1 141 ? 24.734 -7.445 -20.516 1 97.94 141 SER B C 1
ATOM 4508 O O . SER B 1 141 ? 24.047 -6.777 -21.297 1 97.94 141 SER B O 1
ATOM 4510 N N . LYS B 1 142 ? 25.562 -6.895 -19.719 1 97.12 142 LYS B N 1
ATOM 4511 C CA . LYS B 1 142 ? 25.797 -5.457 -19.641 1 97.12 142 LYS B CA 1
ATOM 4512 C C . LYS B 1 142 ? 24.516 -4.699 -19.359 1 97.12 142 LYS B C 1
ATOM 4514 O O . LYS B 1 142 ? 24.203 -3.715 -20.031 1 97.12 142 LYS B O 1
ATOM 4519 N N . LEU B 1 143 ? 23.734 -5.23 -18.438 1 98.19 143 LEU B N 1
ATOM 4520 C CA . LEU B 1 143 ? 22.484 -4.629 -17.969 1 98.19 143 LEU B CA 1
ATOM 4521 C C . LEU B 1 143 ? 22.578 -4.289 -16.484 1 98.19 143 LEU B C 1
ATOM 4523 O O . LEU B 1 143 ? 23.5 -4.727 -15.797 1 98.19 143 LEU B O 1
ATOM 4527 N N . THR B 1 144 ? 21.688 -3.471 -16.047 1 96.94 144 THR B N 1
ATOM 4528 C CA . THR B 1 144 ? 21.562 -3.113 -14.633 1 96.94 144 THR B CA 1
ATOM 4529 C C . THR B 1 144 ? 20.359 -3.824 -14 1 96.94 144 THR B C 1
ATOM 4531 O O . THR B 1 144 ? 19.234 -3.703 -14.477 1 96.94 144 THR B O 1
ATOM 4534 N N . ALA B 1 145 ? 20.672 -4.492 -12.906 1 97.62 145 ALA B N 1
ATOM 4535 C CA . ALA B 1 145 ? 19.641 -5.297 -12.273 1 97.62 145 ALA B CA 1
ATOM 4536 C C . ALA B 1 145 ? 19.172 -4.664 -10.969 1 97.62 145 ALA B C 1
ATOM 4538 O O . ALA B 1 145 ? 19.969 -4.086 -10.234 1 97.62 145 ALA B O 1
ATOM 4539 N N . ALA B 1 146 ? 17.938 -4.715 -10.695 1 97.5 146 ALA B N 1
ATOM 4540 C CA . ALA B 1 146 ? 17.297 -4.551 -9.391 1 97.5 146 ALA B CA 1
ATOM 4541 C C . ALA B 1 146 ? 16.406 -5.746 -9.062 1 97.5 146 ALA B C 1
ATOM 4543 O O . ALA B 1 146 ? 15.609 -6.184 -9.891 1 97.5 146 ALA B O 1
ATOM 4544 N N . GLY B 1 147 ? 16.578 -6.254 -7.895 1 97.88 147 GLY B N 1
ATOM 4545 C CA . GLY B 1 147 ? 15.812 -7.453 -7.578 1 97.88 147 GLY B CA 1
ATOM 4546 C C . GLY B 1 147 ? 15.609 -7.652 -6.09 1 97.88 147 GLY B C 1
ATOM 4547 O O . GLY B 1 147 ? 16.156 -6.906 -5.273 1 97.88 147 GLY B O 1
ATOM 4548 N N . PHE B 1 148 ? 14.797 -8.625 -5.734 1 98.19 148 PHE B N 1
ATOM 4549 C CA . PHE B 1 148 ? 14.406 -8.984 -4.375 1 98.19 148 PHE B CA 1
ATOM 4550 C C . PHE B 1 148 ? 14.141 -10.477 -4.262 1 98.19 148 PHE B C 1
ATOM 4552 O O . PHE B 1 148 ? 13.367 -11.039 -5.039 1 98.19 148 PHE B O 1
ATOM 4559 N N . LEU B 1 149 ? 14.844 -11.094 -3.377 1 98.56 149 LEU B N 1
ATOM 4560 C CA . LEU B 1 149 ? 14.625 -12.492 -3.037 1 98.56 149 LEU B CA 1
ATOM 4561 C C . LEU B 1 149 ? 14.289 -12.648 -1.558 1 98.56 149 LEU B C 1
ATOM 4563 O O . LEU B 1 149 ? 14.984 -12.094 -0.7 1 98.56 149 LEU B O 1
ATOM 4567 N N . GLN B 1 150 ? 13.242 -13.422 -1.229 1 98.5 150 GLN B N 1
ATOM 4568 C CA . GLN B 1 150 ? 12.836 -13.617 0.159 1 98.5 150 GLN B CA 1
ATOM 4569 C C . GLN B 1 150 ? 12.281 -15.023 0.377 1 98.5 150 GLN B C 1
ATOM 4571 O O . GLN B 1 150 ? 11.477 -15.508 -0.421 1 98.5 150 GLN B O 1
ATOM 4576 N N . ASN B 1 151 ? 12.75 -15.656 1.395 1 98.56 151 ASN B N 1
ATOM 4577 C CA . ASN B 1 151 ? 12.062 -16.844 1.881 1 98.56 151 ASN B CA 1
ATOM 4578 C C . ASN B 1 151 ? 11.312 -16.578 3.182 1 98.56 151 ASN B C 1
ATOM 4580 O O . ASN B 1 151 ? 11.719 -15.711 3.967 1 98.56 151 ASN B O 1
ATOM 4584 N N . THR B 1 152 ? 10.289 -17.328 3.441 1 98.38 152 THR B N 1
ATOM 4585 C CA . THR B 1 152 ? 9.461 -17.156 4.629 1 98.38 152 THR B CA 1
ATOM 4586 C C . THR B 1 152 ? 8.984 -18.516 5.16 1 98.38 152 THR B C 1
ATOM 4588 O O . THR B 1 152 ? 8.633 -19.406 4.383 1 98.38 152 THR B O 1
ATOM 4591 N N . GLY B 1 153 ? 9.07 -18.688 6.453 1 98.25 153 GLY B N 1
ATOM 4592 C CA . GLY B 1 153 ? 8.266 -19.641 7.203 1 98.25 153 GLY B CA 1
ATOM 4593 C C . GLY B 1 153 ? 7.211 -18.969 8.07 1 98.25 153 GLY B C 1
ATOM 4594 O O . GLY B 1 153 ? 7.488 -17.969 8.734 1 98.25 153 GLY B O 1
ATOM 4595 N N . SER B 1 154 ? 5.98 -19.484 8.047 1 98.19 154 SER B N 1
ATOM 4596 C CA . SER B 1 154 ? 4.914 -18.812 8.797 1 98.19 154 SER B CA 1
ATOM 4597 C C . SER B 1 154 ? 3.877 -19.812 9.281 1 98.19 154 SER B C 1
ATOM 4599 O O . SER B 1 154 ? 3.912 -21 8.906 1 98.19 154 SER B O 1
ATOM 4601 N N . PHE B 1 155 ? 3.035 -19.375 10.211 1 98.06 155 PHE B N 1
ATOM 4602 C CA . PHE B 1 155 ? 1.891 -20.156 10.664 1 98.06 155 PHE B CA 1
ATOM 4603 C C . PHE B 1 155 ? 0.683 -19.25 10.898 1 98.06 155 PHE B C 1
ATOM 4605 O O . PHE B 1 155 ? 0.824 -18.031 11.023 1 98.06 155 PHE B O 1
ATOM 4612 N N . ALA B 1 156 ? -0.465 -19.812 10.852 1 98.06 156 ALA B N 1
ATOM 4613 C CA . ALA B 1 156 ? -1.73 -19.172 11.227 1 98.06 156 ALA B CA 1
ATOM 4614 C C . ALA B 1 156 ? -2.58 -20.125 12.078 1 98.06 156 ALA B C 1
ATOM 4616 O O . ALA B 1 156 ? -2.633 -21.328 11.82 1 98.06 156 ALA B O 1
ATOM 4617 N N . ALA B 1 157 ? -3.238 -19.547 13.117 1 98.62 157 ALA B N 1
ATOM 4618 C CA . ALA B 1 157 ? -4.125 -20.328 13.984 1 98.62 157 ALA B CA 1
ATOM 4619 C C . ALA B 1 157 ? -5.363 -19.516 14.367 1 98.62 157 ALA B C 1
ATOM 4621 O O . ALA B 1 157 ? -5.297 -18.281 14.477 1 98.62 157 ALA B O 1
ATOM 4622 N N . MET B 1 158 ? -6.445 -20.219 14.547 1 98.75 158 MET B N 1
ATOM 4623 C CA . MET B 1 158 ? -7.715 -19.641 14.969 1 98.75 158 MET B CA 1
ATOM 4624 C C . MET B 1 158 ? -8.383 -20.5 16.031 1 98.75 158 MET B C 1
ATOM 4626 O O . MET B 1 158 ? -8.367 -21.734 15.945 1 98.75 158 MET B O 1
ATOM 4630 N N . MET B 1 159 ? -8.93 -19.859 17.047 1 98.81 159 MET B N 1
ATOM 4631 C CA . MET B 1 159 ? -9.672 -20.516 18.125 1 98.81 159 MET B CA 1
ATOM 4632 C C . MET B 1 159 ? -10.797 -19.625 18.641 1 98.81 159 MET B C 1
ATOM 4634 O O . MET B 1 159 ? -10.641 -18.406 18.703 1 98.81 159 MET B O 1
ATOM 4638 N N . ASN B 1 160 ? -11.938 -20.25 18.922 1 98.69 160 ASN B N 1
ATOM 4639 C CA . ASN B 1 160 ? -12.984 -19.391 19.484 1 98.69 160 ASN B CA 1
ATOM 4640 C C . ASN B 1 160 ? -13.758 -20.094 20.594 1 98.69 160 ASN B C 1
ATOM 4642 O O . ASN B 1 160 ? -13.477 -21.25 20.906 1 98.69 160 ASN B O 1
ATOM 4646 N N . SER B 1 161 ? -14.656 -19.406 21.266 1 98.62 161 SER B N 1
ATOM 4647 C CA . SER B 1 161 ? -15.391 -19.859 22.453 1 98.62 161 SER B CA 1
ATOM 4648 C C . SER B 1 161 ? -16.438 -20.891 22.094 1 98.62 161 SER B C 1
ATOM 4650 O O . SER B 1 161 ? -17.047 -21.516 22.969 1 98.62 161 SER B O 1
ATOM 4652 N N . HIS B 1 162 ? -16.641 -21.156 20.812 1 98.38 162 HIS B N 1
ATOM 4653 C CA . HIS B 1 162 ? -17.625 -22.141 20.375 1 98.38 162 HIS B CA 1
ATOM 4654 C C . HIS B 1 162 ? -16.969 -23.453 20 1 98.38 162 HIS B C 1
ATOM 4656 O O . HIS B 1 162 ? -17.609 -24.359 19.469 1 98.38 162 HIS B O 1
ATOM 4662 N N . GLY B 1 163 ? -15.703 -23.5 20.172 1 98.12 163 GLY B N 1
ATOM 4663 C CA . GLY B 1 163 ? -15.016 -24.781 20.047 1 98.12 163 GLY B CA 1
ATOM 4664 C C . GLY B 1 163 ? -14.281 -24.938 18.734 1 98.12 163 GLY B C 1
ATOM 4665 O O . GLY B 1 163 ? -13.703 -26 18.453 1 98.12 163 GLY B O 1
ATOM 4666 N N . LEU B 1 164 ? -14.227 -23.922 17.906 1 98.69 164 LEU B N 1
ATOM 4667 C CA . LEU B 1 164 ? -13.469 -23.969 16.656 1 98.69 164 LEU B CA 1
ATOM 4668 C C . LEU B 1 164 ? -11.969 -23.859 16.922 1 98.69 164 LEU B C 1
ATOM 4670 O O . LEU B 1 164 ? -11.539 -23.047 17.734 1 98.69 164 LEU B O 1
ATOM 4674 N N . PHE B 1 165 ? -11.156 -24.656 16.281 1 98.5 165 PHE B N 1
ATOM 4675 C CA . PHE B 1 165 ? -9.703 -24.562 16.25 1 98.5 165 PHE B CA 1
ATOM 4676 C C . PHE B 1 165 ? -9.172 -24.906 14.859 1 98.5 165 PHE B C 1
ATOM 4678 O O . PHE B 1 165 ? -9.609 -25.875 14.242 1 98.5 165 PHE B O 1
ATOM 4685 N N . ALA B 1 166 ? -8.336 -24.094 14.297 1 98.5 166 ALA B N 1
ATOM 4686 C CA . ALA B 1 166 ? -7.668 -24.312 13.016 1 98.5 166 ALA B CA 1
ATOM 4687 C C . ALA B 1 166 ? -6.199 -23.891 13.086 1 98.5 166 ALA B C 1
ATOM 4689 O O . ALA B 1 166 ? -5.84 -22.969 13.82 1 98.5 166 ALA B O 1
ATOM 4690 N N . TYR B 1 167 ? -5.324 -24.594 12.398 1 97.75 167 TYR B N 1
ATOM 4691 C CA . TYR B 1 167 ? -3.891 -24.344 12.375 1 97.75 167 TYR B CA 1
ATOM 4692 C C . TYR B 1 167 ? -3.285 -24.734 11.031 1 97.75 167 TYR B C 1
ATOM 4694 O O . TYR B 1 167 ? -3.617 -25.797 10.484 1 97.75 167 TYR B O 1
ATOM 4702 N N . ASN B 1 168 ? -2.443 -23.828 10.469 1 96.56 168 ASN B N 1
ATOM 4703 C CA . ASN B 1 168 ? -1.666 -24.125 9.266 1 96.56 168 ASN B CA 1
ATOM 4704 C C . ASN B 1 168 ? -0.26 -23.547 9.352 1 96.56 168 ASN B C 1
ATOM 4706 O O . ASN B 1 168 ? -0.048 -22.516 10.008 1 96.56 168 ASN B O 1
ATOM 4710 N N . LYS B 1 169 ? 0.673 -24.219 8.719 1 97.12 169 LYS B N 1
ATOM 4711 C CA . LYS B 1 169 ? 1.986 -23.656 8.422 1 97.12 169 LYS B CA 1
ATOM 4712 C C . LYS B 1 169 ? 2.152 -23.406 6.922 1 97.12 169 LYS B C 1
ATOM 4714 O O . LYS B 1 169 ? 1.548 -24.094 6.102 1 97.12 169 LYS B O 1
ATOM 4719 N N . TYR B 1 170 ? 2.977 -22.469 6.598 1 97.31 170 TYR B N 1
ATOM 4720 C CA . TYR B 1 170 ? 3.248 -22.094 5.219 1 97.31 170 TYR B CA 1
ATOM 4721 C C . TYR B 1 170 ? 4.738 -21.844 5.004 1 97.31 170 TYR B C 1
ATOM 4723 O O . TYR B 1 170 ? 5.449 -21.453 5.934 1 97.31 170 TYR B O 1
ATOM 4731 N N . SER B 1 171 ? 5.207 -22.141 3.867 1 98.31 171 SER B N 1
ATOM 4732 C CA . SER B 1 171 ? 6.508 -21.656 3.416 1 98.31 171 SER B CA 1
ATOM 4733 C C . SER B 1 171 ? 6.402 -20.953 2.062 1 98.31 171 SER B C 1
ATOM 4735 O O . SER B 1 171 ? 5.473 -21.219 1.297 1 98.31 171 SER B O 1
ATOM 4737 N N . ASP B 1 172 ? 7.273 -20.125 1.796 1 98.25 172 ASP B N 1
ATOM 4738 C CA . ASP B 1 172 ? 7.281 -19.391 0.533 1 98.25 172 ASP B CA 1
ATOM 4739 C C . ASP B 1 172 ? 8.688 -18.906 0.18 1 98.25 172 ASP B C 1
ATOM 4741 O O . ASP B 1 172 ? 9.469 -18.562 1.066 1 98.25 172 ASP B O 1
ATOM 4745 N N . ILE B 1 173 ? 9.039 -19 -1.068 1 98.69 173 ILE B N 1
ATOM 4746 C CA . ILE B 1 173 ? 10.148 -18.25 -1.648 1 98.69 173 ILE B CA 1
ATOM 4747 C C . ILE B 1 173 ? 9.648 -17.391 -2.807 1 98.69 173 ILE B C 1
ATOM 4749 O O . ILE B 1 173 ? 8.898 -17.875 -3.664 1 98.69 173 ILE B O 1
ATOM 4753 N N . ASN B 1 174 ? 10 -16.203 -2.84 1 98.56 174 ASN B N 1
ATOM 4754 C CA . ASN B 1 174 ? 9.617 -15.273 -3.902 1 98.56 174 ASN B CA 1
ATOM 4755 C C . ASN B 1 174 ? 10.828 -14.516 -4.441 1 98.56 174 ASN B C 1
ATOM 4757 O O . ASN B 1 174 ? 11.719 -14.133 -3.68 1 98.56 174 ASN B O 1
ATOM 4761 N N . PHE B 1 175 ? 10.883 -14.375 -5.773 1 98.5 175 PHE B N 1
ATOM 4762 C CA . PHE B 1 175 ? 11.969 -13.68 -6.457 1 98.5 175 PHE B CA 1
ATOM 4763 C C . PHE B 1 175 ? 11.422 -12.789 -7.562 1 98.5 175 PHE B C 1
ATOM 4765 O O . PHE B 1 175 ? 10.547 -13.203 -8.328 1 98.5 175 PHE B O 1
ATOM 4772 N N . SER B 1 176 ? 11.797 -11.562 -7.617 1 98.56 176 SER B N 1
ATOM 4773 C CA . SER B 1 176 ? 11.508 -10.641 -8.711 1 98.56 176 SER B CA 1
ATOM 4774 C C . SER B 1 176 ? 12.766 -9.883 -9.141 1 98.56 176 SER B C 1
ATOM 4776 O O . SER B 1 176 ? 13.609 -9.555 -8.305 1 98.56 176 SER B O 1
ATOM 4778 N N . VAL B 1 177 ? 12.859 -9.609 -10.438 1 98.44 177 VAL B N 1
ATOM 4779 C CA . VAL B 1 177 ? 14.039 -8.922 -10.945 1 98.44 177 VAL B CA 1
ATOM 4780 C C . VAL B 1 177 ? 13.656 -8.078 -12.164 1 98.44 177 VAL B C 1
ATOM 4782 O O . VAL B 1 177 ? 12.844 -8.5 -12.984 1 98.44 177 VAL B O 1
ATOM 4785 N N . THR B 1 178 ? 14.125 -6.945 -12.242 1 98 178 THR B N 1
ATOM 4786 C CA . THR B 1 178 ? 14.078 -6.066 -13.406 1 98 178 THR B CA 1
ATOM 4787 C C . THR B 1 178 ? 15.484 -5.785 -13.938 1 98 178 THR B C 1
ATOM 4789 O O . THR B 1 178 ? 16.391 -5.492 -13.156 1 98 178 THR B O 1
ATOM 4792 N N . LEU B 1 179 ? 15.656 -5.949 -15.148 1 98.31 179 LEU B N 1
ATOM 4793 C CA . LEU B 1 179 ? 16.906 -5.551 -15.805 1 98.31 179 LEU B CA 1
ATOM 4794 C C . LEU B 1 179 ? 16.656 -4.418 -16.797 1 98.31 179 LEU B C 1
ATOM 4796 O O . LEU B 1 179 ? 15.641 -4.41 -17.5 1 98.31 179 LEU B O 1
ATOM 4800 N N . ARG B 1 180 ? 17.578 -3.533 -16.828 1 97 180 ARG B N 1
ATOM 4801 C CA . ARG B 1 180 ? 17.484 -2.393 -17.719 1 97 180 ARG B CA 1
ATOM 4802 C C . ARG B 1 180 ? 18.797 -2.154 -18.453 1 97 180 ARG B C 1
ATOM 4804 O O . ARG B 1 180 ? 19.875 -2.406 -17.891 1 97 180 ARG B O 1
ATOM 4811 N N . SER B 1 181 ? 18.641 -1.637 -19.703 1 95.69 181 SER B N 1
ATOM 4812 C CA . SER B 1 181 ? 19.844 -1.2 -20.422 1 95.69 181 SER B CA 1
ATOM 4813 C C . SER B 1 181 ? 20.406 0.088 -19.828 1 95.69 181 SER B C 1
ATOM 4815 O O . SER B 1 181 ? 19.688 0.824 -19.141 1 95.69 181 SER B O 1
ATOM 4817 N N . GLU B 1 182 ? 21.625 0.274 -20.078 1 87.56 182 GLU B N 1
ATOM 4818 C CA . GLU B 1 182 ? 22.312 1.434 -19.5 1 87.56 182 GLU B CA 1
ATOM 4819 C C . GLU B 1 182 ? 21.641 2.734 -19.938 1 87.56 182 GLU B C 1
ATOM 4821 O O . GLU B 1 182 ? 21.547 3.686 -19.156 1 87.56 182 GLU B O 1
ATOM 4826 N N . ASP B 1 183 ? 21.188 2.736 -21.156 1 85.75 183 ASP B N 1
ATOM 4827 C CA . ASP B 1 183 ? 20.594 3.957 -21.688 1 85.75 183 ASP B CA 1
ATOM 4828 C C . ASP B 1 183 ? 19.141 4.102 -21.234 1 85.75 183 ASP B C 1
ATOM 4830 O O . ASP B 1 183 ? 18.484 5.078 -21.594 1 85.75 183 ASP B O 1
ATOM 4834 N N . GLY B 1 184 ? 18.609 3.096 -20.516 1 84.94 184 GLY B N 1
ATOM 4835 C CA . GLY B 1 184 ? 17.266 3.164 -19.938 1 84.94 184 GLY B CA 1
ATOM 4836 C C . GLY B 1 184 ? 16.188 2.846 -20.953 1 84.94 184 GLY B C 1
ATOM 4837 O O . GLY B 1 184 ? 14.992 2.873 -20.609 1 84.94 184 GLY B O 1
ATOM 4838 N N . LYS B 1 185 ? 16.484 2.48 -22.109 1 88.81 185 LYS B N 1
ATOM 4839 C CA . LYS B 1 185 ? 15.5 2.277 -23.172 1 88.81 185 LYS B CA 1
ATOM 4840 C C . LYS B 1 185 ? 14.969 0.847 -23.156 1 88.81 185 LYS B C 1
ATOM 4842 O O . LYS B 1 185 ? 13.883 0.578 -23.672 1 88.81 185 LYS B O 1
ATOM 4847 N N . GLY B 1 186 ? 15.789 -0.035 -22.688 1 94.31 186 GLY B N 1
ATOM 4848 C CA . GLY B 1 186 ? 15.375 -1.427 -22.578 1 94.31 186 GLY B CA 1
ATOM 4849 C C . GLY B 1 186 ? 15.039 -1.845 -21.156 1 94.31 186 GLY B C 1
ATOM 4850 O O . GLY B 1 186 ? 15.695 -1.426 -20.203 1 94.31 186 GLY B O 1
ATOM 4851 N N . SER B 1 187 ? 14 -2.615 -21.047 1 9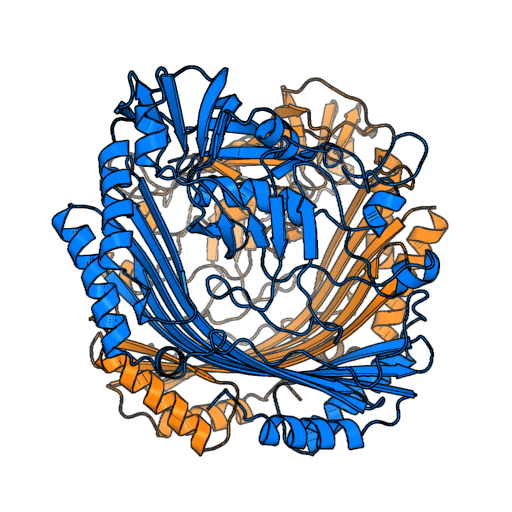6.06 187 SER B N 1
ATOM 4852 C CA . SER B 1 187 ? 13.602 -3.113 -19.734 1 96.06 187 SER B CA 1
ATOM 4853 C C . SER B 1 187 ? 13.008 -4.516 -19.828 1 96.06 187 SER B C 1
ATOM 4855 O O . SER B 1 187 ? 12.359 -4.855 -20.828 1 96.06 187 SER B O 1
ATOM 4857 N N . GLY B 1 188 ? 13.289 -5.309 -18.891 1 97.31 188 GLY B N 1
ATOM 4858 C CA . GLY B 1 188 ? 12.719 -6.633 -18.719 1 97.31 188 GLY B CA 1
ATOM 4859 C C . GLY B 1 188 ? 12.406 -6.969 -17.266 1 97.31 188 GLY B C 1
ATOM 4860 O O . GLY B 1 188 ? 13.016 -6.418 -16.359 1 97.31 188 GLY B O 1
ATOM 4861 N N . TYR B 1 189 ? 11.461 -7.852 -17.094 1 97.12 189 TYR B N 1
ATOM 4862 C CA . TYR B 1 189 ? 10.992 -8.211 -15.766 1 97.12 189 TYR B CA 1
ATOM 4863 C C . TYR B 1 189 ? 10.656 -9.695 -15.68 1 97.12 189 TYR B C 1
ATOM 4865 O O . TYR B 1 189 ? 10.164 -10.281 -16.641 1 97.12 189 TYR B O 1
ATOM 4873 N N . ALA B 1 190 ? 10.945 -10.273 -14.57 1 97.44 190 ALA B N 1
ATOM 4874 C CA . ALA B 1 190 ? 10.516 -11.633 -14.25 1 97.44 190 ALA B CA 1
ATOM 4875 C C . ALA B 1 190 ? 10.258 -11.797 -12.758 1 97.44 190 ALA B C 1
ATOM 4877 O O . ALA B 1 190 ? 10.938 -11.18 -11.938 1 97.44 190 ALA B O 1
ATOM 4878 N N . SER B 1 191 ? 9.297 -12.555 -12.398 1 97.81 191 SER B N 1
ATOM 4879 C CA . SER B 1 191 ? 9.008 -12.875 -11.008 1 97.81 191 SER B CA 1
ATOM 4880 C C . SER B 1 191 ? 8.336 -14.242 -10.875 1 97.81 191 SER B C 1
ATOM 4882 O O . SER B 1 191 ? 7.68 -14.703 -11.812 1 97.81 191 SER B O 1
ATOM 4884 N N . ARG B 1 192 ? 8.594 -14.883 -9.766 1 98.19 192 ARG B N 1
ATOM 4885 C CA . ARG B 1 192 ? 7.977 -16.156 -9.43 1 98.19 192 ARG B CA 1
ATOM 4886 C C . ARG B 1 192 ? 7.918 -16.359 -7.918 1 98.19 192 ARG B C 1
ATOM 4888 O O . ARG B 1 192 ? 8.625 -15.688 -7.168 1 98.19 192 ARG B O 1
ATOM 4895 N N . ASP B 1 193 ? 7.07 -17.234 -7.488 1 98.25 193 ASP B N 1
ATOM 4896 C CA . ASP B 1 193 ? 7.059 -17.703 -6.102 1 98.25 193 ASP B CA 1
ATOM 4897 C C . ASP B 1 193 ? 6.742 -19.188 -6.02 1 98.25 193 ASP B C 1
ATOM 4899 O O . ASP B 1 193 ? 6.199 -19.766 -6.961 1 98.25 193 ASP B O 1
ATOM 4903 N N . TYR B 1 194 ? 7.227 -19.812 -4.961 1 98.44 194 TYR B N 1
ATOM 4904 C CA . TYR B 1 194 ? 6.988 -21.219 -4.684 1 98.44 194 TYR B CA 1
ATOM 4905 C C . TYR B 1 194 ? 6.969 -21.484 -3.182 1 98.44 194 TYR B C 1
ATOM 4907 O O . TYR B 1 194 ? 7.469 -20.672 -2.396 1 98.44 194 TYR B O 1
ATOM 4915 N N . GLU B 1 195 ? 6.387 -22.625 -2.789 1 98.44 195 GLU B N 1
ATOM 4916 C CA . GLU B 1 195 ? 6.5 -23.125 -1.418 1 98.44 195 GLU B CA 1
ATOM 4917 C C . GLU B 1 195 ? 7.832 -23.828 -1.191 1 98.44 195 GLU B C 1
ATOM 4919 O O . GLU B 1 195 ? 8.352 -23.844 -0.074 1 98.44 195 GLU B O 1
ATOM 4924 N N . ASP B 1 196 ? 8.344 -24.359 -2.24 1 98.19 196 ASP B N 1
ATOM 4925 C CA . ASP B 1 196 ? 9.586 -25.125 -2.279 1 98.19 196 ASP B CA 1
ATOM 4926 C C . ASP B 1 196 ? 10.68 -24.375 -3.021 1 98.19 196 ASP B C 1
ATOM 4928 O O . ASP B 1 196 ? 10.609 -24.188 -4.238 1 98.19 196 ASP B O 1
ATOM 4932 N N . TYR B 1 197 ? 11.797 -24.047 -2.281 1 98.31 197 TYR B N 1
ATOM 4933 C CA . TYR B 1 197 ? 12.82 -23.188 -2.855 1 98.31 197 TYR B CA 1
ATOM 4934 C C . TYR B 1 197 ? 13.547 -23.891 -4.004 1 98.31 197 TYR B C 1
ATOM 4936 O O . TYR B 1 197 ? 14.156 -23.234 -4.852 1 98.31 197 TYR B O 1
ATOM 4944 N N . THR B 1 198 ? 13.477 -25.203 -4.109 1 98.06 198 THR B N 1
ATOM 4945 C CA . THR B 1 198 ? 14.195 -25.938 -5.148 1 98.06 198 THR B CA 1
ATOM 4946 C C . THR B 1 198 ? 13.57 -25.688 -6.516 1 98.06 198 THR B C 1
ATOM 4948 O O . THR B 1 198 ? 14.188 -25.969 -7.547 1 98.06 198 THR B O 1
ATOM 4951 N N . LYS B 1 199 ? 12.391 -25.188 -6.488 1 97.81 199 LYS B N 1
ATOM 4952 C CA . LYS B 1 199 ? 11.711 -24.891 -7.746 1 97.81 199 LYS B CA 1
ATOM 4953 C C . LYS B 1 199 ? 12.117 -23.516 -8.266 1 97.81 199 LYS B C 1
ATOM 4955 O O . LYS B 1 199 ? 11.859 -23.172 -9.43 1 97.81 199 LYS B O 1
ATOM 4960 N N . MET B 1 200 ? 12.703 -22.719 -7.426 1 98.31 200 MET B N 1
ATOM 4961 C CA . MET B 1 200 ? 13.094 -21.375 -7.801 1 98.31 200 MET B CA 1
ATOM 4962 C C . MET B 1 200 ? 14.398 -21.375 -8.602 1 98.31 200 MET B C 1
ATOM 4964 O O . MET B 1 200 ? 15.414 -21.891 -8.133 1 98.31 200 MET B O 1
ATOM 4968 N N . ASP B 1 201 ? 14.359 -20.891 -9.797 1 98.31 201 ASP B N 1
ATOM 4969 C CA . ASP B 1 201 ? 15.523 -20.781 -10.672 1 98.31 201 ASP B CA 1
ATOM 4970 C C . ASP B 1 201 ? 15.836 -19.328 -11 1 98.31 201 ASP B C 1
ATOM 4972 O O . ASP B 1 201 ? 15.414 -18.812 -12.039 1 98.31 201 ASP B O 1
ATOM 4976 N N . THR B 1 202 ? 16.609 -18.688 -10.125 1 98.62 202 THR B N 1
ATOM 4977 C CA . THR B 1 202 ? 16.906 -17.266 -10.281 1 98.62 202 THR B CA 1
ATOM 4978 C C . THR B 1 202 ? 17.719 -17.016 -11.547 1 98.62 202 THR B C 1
ATOM 4980 O O . THR B 1 202 ? 17.594 -15.969 -12.18 1 98.62 202 THR B O 1
ATOM 4983 N N . LEU B 1 203 ? 18.562 -17.984 -11.961 1 98.5 203 LEU B N 1
ATOM 4984 C CA . LEU B 1 203 ? 19.344 -17.875 -13.188 1 98.5 203 LEU B CA 1
ATOM 4985 C C . LEU B 1 203 ? 18.438 -17.797 -14.406 1 98.5 203 LEU B C 1
ATOM 4987 O O . LEU B 1 203 ? 18.531 -16.859 -15.203 1 98.5 203 LEU B O 1
ATOM 4991 N N . LYS B 1 204 ? 17.562 -18.719 -14.516 1 98.12 204 LYS B N 1
ATOM 4992 C CA . LYS B 1 204 ? 16.641 -18.766 -15.656 1 98.12 204 LYS B CA 1
ATOM 4993 C C . LYS B 1 204 ? 15.766 -17.531 -15.711 1 98.12 204 LYS B C 1
ATOM 4995 O O . LYS B 1 204 ? 15.586 -16.938 -16.781 1 98.12 204 LYS B O 1
ATOM 5000 N N . LEU B 1 205 ? 15.211 -17.141 -14.562 1 98.25 205 LEU B N 1
ATOM 5001 C CA . LEU B 1 205 ? 14.32 -15.992 -14.516 1 98.25 205 LEU B CA 1
ATOM 5002 C C . LEU B 1 205 ? 15.055 -14.719 -14.922 1 98.25 205 LEU B C 1
ATOM 5004 O O . LEU B 1 205 ? 14.516 -13.891 -15.656 1 98.25 205 LEU B O 1
ATOM 5008 N N . THR B 1 206 ? 16.266 -14.586 -14.43 1 98.69 206 THR B N 1
ATOM 5009 C CA . THR B 1 206 ? 17.031 -13.383 -14.758 1 98.69 206 THR B CA 1
ATOM 5010 C C . THR B 1 206 ? 17.406 -13.367 -16.234 1 98.69 206 THR B C 1
ATOM 5012 O O . THR B 1 206 ? 17.438 -12.312 -16.859 1 98.69 206 THR B O 1
ATOM 5015 N N . LYS B 1 207 ? 17.703 -14.492 -16.812 1 98.5 207 LYS B N 1
ATOM 5016 C CA . LYS B 1 207 ? 17.984 -14.57 -18.25 1 98.5 207 LYS B CA 1
ATOM 5017 C C . LYS B 1 207 ? 16.781 -14.141 -19.078 1 98.5 207 LYS B C 1
ATOM 5019 O O . LYS B 1 207 ? 16.938 -13.453 -20.094 1 98.5 207 LYS B O 1
ATOM 5024 N N . VAL B 1 208 ? 15.625 -14.57 -18.656 1 97.31 208 VAL B N 1
ATOM 5025 C CA . VAL B 1 208 ? 14.406 -14.148 -19.344 1 97.31 208 VAL B CA 1
ATOM 5026 C C . VAL B 1 208 ? 14.289 -12.625 -19.297 1 97.31 208 VAL B C 1
ATOM 5028 O O . VAL B 1 208 ? 14.039 -11.984 -20.312 1 97.31 208 VAL B O 1
ATOM 5031 N N . SER B 1 209 ? 14.445 -12.023 -18.094 1 98.19 209 SER B N 1
ATOM 5032 C CA . SER B 1 209 ? 14.398 -10.578 -17.938 1 98.19 209 SER B CA 1
ATOM 5033 C C . SER B 1 209 ? 15.453 -9.891 -18.797 1 98.19 209 SER B C 1
ATOM 5035 O O . SER B 1 209 ? 15.18 -8.875 -19.438 1 98.19 209 SER B O 1
ATOM 5037 N N . ALA B 1 210 ? 16.641 -10.5 -18.859 1 98.44 210 ALA B N 1
ATOM 5038 C CA . ALA B 1 210 ? 17.734 -9.93 -19.641 1 98.44 210 ALA B CA 1
ATOM 5039 C C . ALA B 1 210 ? 17.406 -9.945 -21.125 1 98.44 210 ALA B C 1
ATOM 5041 O O . ALA B 1 210 ? 17.672 -8.969 -21.828 1 98.44 210 ALA B O 1
ATOM 5042 N N . GLN B 1 211 ? 16.891 -11.008 -21.578 1 97.31 211 GLN B N 1
ATOM 5043 C CA . GLN B 1 211 ? 16.516 -11.125 -22.984 1 97.31 211 GLN B CA 1
ATOM 5044 C C . GLN B 1 211 ? 15.477 -10.078 -23.359 1 97.31 211 GLN B C 1
ATOM 5046 O O . GLN B 1 211 ? 15.594 -9.438 -24.406 1 97.31 211 GLN B O 1
ATOM 5051 N N . LYS B 1 212 ? 14.5 -9.906 -22.5 1 97.25 212 LYS B N 1
ATOM 5052 C CA . LYS B 1 212 ? 13.469 -8.898 -22.75 1 97.25 212 LYS B CA 1
ATOM 5053 C C . LYS B 1 212 ? 14.062 -7.496 -22.75 1 97.25 212 LYS B C 1
ATOM 5055 O O . LYS B 1 212 ? 13.719 -6.672 -23.609 1 97.25 212 LYS B O 1
ATOM 5060 N N . ALA B 1 213 ? 14.906 -7.219 -21.812 1 97.69 213 ALA B N 1
ATOM 5061 C CA . ALA B 1 213 ? 15.531 -5.902 -21.719 1 97.69 213 ALA B CA 1
ATOM 5062 C C . ALA B 1 213 ? 16.359 -5.59 -22.953 1 97.69 213 ALA B C 1
ATOM 5064 O O . ALA B 1 213 ? 16.203 -4.527 -23.562 1 97.69 213 ALA B O 1
ATOM 5065 N N . THR B 1 214 ? 17.203 -6.531 -23.375 1 96.75 214 THR B N 1
ATOM 5066 C CA . THR B 1 214 ? 18.062 -6.344 -24.547 1 96.75 214 THR B CA 1
ATOM 5067 C C . THR B 1 214 ? 17.219 -6.25 -25.812 1 96.75 214 THR B C 1
ATOM 5069 O O . THR B 1 214 ? 17.516 -5.445 -26.703 1 96.75 214 THR B O 1
ATOM 5072 N N . GLY B 1 215 ? 16.203 -6.988 -25.828 1 95.62 215 GLY B N 1
ATOM 5073 C CA . GLY B 1 215 ? 15.344 -7.039 -27 1 95.62 215 GLY B CA 1
ATOM 5074 C C . GLY B 1 215 ? 14.453 -5.82 -27.141 1 95.62 215 GLY B C 1
ATOM 5075 O O . GLY B 1 215 ? 13.875 -5.586 -28.203 1 95.62 215 GLY B O 1
ATOM 5076 N N . SER B 1 216 ? 14.32 -4.988 -26.109 1 95.06 216 SER B N 1
ATOM 5077 C CA . SER B 1 216 ? 13.336 -3.912 -26.141 1 95.06 216 SER B CA 1
ATOM 5078 C C . SER B 1 216 ? 14.008 -2.559 -26.359 1 95.06 216 SER B C 1
ATOM 5080 O O . SER B 1 216 ? 13.344 -1.521 -26.344 1 95.06 216 SER B O 1
ATOM 5082 N N . ILE B 1 217 ? 15.273 -2.439 -26.594 1 93.5 217 ILE B N 1
ATOM 5083 C CA . ILE B 1 217 ? 16.062 -1.207 -26.625 1 93.5 217 ILE B CA 1
ATOM 5084 C C . ILE B 1 217 ? 15.609 -0.353 -27.812 1 93.5 217 ILE B C 1
ATOM 5086 O O . ILE B 1 217 ? 15.469 0.866 -27.688 1 93.5 217 ILE B O 1
ATOM 5090 N N . THR B 1 218 ? 15.336 -0.857 -29.031 1 93 218 THR B N 1
ATOM 5091 C CA . THR B 1 218 ? 15.016 -0.078 -30.219 1 93 218 THR B CA 1
ATOM 5092 C C . THR B 1 218 ? 13.531 -0.184 -30.562 1 93 218 THR B C 1
ATOM 5094 O O . THR B 1 218 ? 13.172 -0.457 -31.703 1 93 218 THR B O 1
ATOM 5097 N N . ALA B 1 219 ? 12.75 0.2 -29.531 1 94.56 219 ALA B N 1
ATOM 5098 C CA . ALA B 1 219 ? 11.312 0.027 -29.703 1 94.56 219 ALA B CA 1
ATOM 5099 C C . ALA B 1 219 ? 10.766 0.998 -30.734 1 94.56 219 ALA B C 1
ATOM 5101 O O . ALA B 1 219 ? 11.078 2.189 -30.719 1 94.56 219 ALA B O 1
ATOM 5102 N N . LYS B 1 220 ? 9.977 0.487 -31.672 1 95.88 220 LYS B N 1
ATOM 5103 C CA . LYS B 1 220 ? 9.352 1.279 -32.719 1 95.88 220 LYS B CA 1
ATOM 5104 C C . LYS B 1 220 ? 7.938 1.691 -32.344 1 95.88 220 LYS B C 1
ATOM 5106 O O . LYS B 1 220 ? 7.219 0.924 -31.688 1 95.88 220 LYS B O 1
ATOM 5111 N N . ALA B 1 221 ? 7.598 2.883 -32.75 1 95.31 221 ALA B N 1
ATOM 5112 C CA . ALA B 1 221 ? 6.215 3.311 -32.562 1 95.31 221 ALA B CA 1
ATOM 5113 C C . ALA B 1 221 ? 5.32 2.736 -33.656 1 95.31 221 ALA B C 1
ATOM 5115 O O . ALA B 1 221 ? 5.656 2.805 -34.844 1 95.31 221 ALA B O 1
ATOM 5116 N N . ILE B 1 222 ? 4.309 2.078 -33.281 1 96 222 ILE B N 1
ATOM 5117 C CA . ILE B 1 222 ? 3.281 1.672 -34.219 1 96 222 ILE B CA 1
ATOM 5118 C C . ILE B 1 222 ? 1.93 2.244 -33.812 1 96 222 ILE B C 1
ATOM 5120 O O . ILE B 1 222 ? 1.74 2.617 -32.656 1 96 222 ILE B O 1
ATOM 5124 N N . GLU B 1 223 ? 1.01 2.348 -34.719 1 95.88 223 GLU B N 1
ATOM 5125 C CA . GLU B 1 223 ? -0.277 2.984 -34.438 1 95.88 223 GLU B CA 1
ATOM 5126 C C . GLU B 1 223 ? -1.094 2.18 -33.438 1 95.88 223 GLU B C 1
ATOM 5128 O O . GLU B 1 223 ? -1.169 0.952 -33.531 1 95.88 223 GLU B O 1
ATOM 5133 N N . PRO B 1 224 ? -1.623 2.891 -32.469 1 95.88 224 PRO B N 1
ATOM 5134 C CA . PRO B 1 224 ? -2.584 2.186 -31.609 1 95.88 224 PRO B CA 1
ATOM 5135 C C . PRO B 1 224 ? -3.768 1.625 -32.406 1 95.88 224 PRO B C 1
ATOM 5137 O O . PRO B 1 224 ? -4.023 2.051 -33.531 1 95.88 224 PRO B O 1
ATOM 5140 N N . GLY B 1 225 ? -4.527 0.744 -31.797 1 96.88 225 GLY B N 1
ATOM 5141 C CA . GLY B 1 225 ? -5.656 0.087 -32.438 1 96.88 225 GLY B CA 1
ATOM 5142 C C . GLY B 1 225 ? -5.906 -1.314 -31.922 1 96.88 225 GLY B C 1
ATOM 5143 O O . GLY B 1 225 ? -5.527 -1.64 -30.797 1 96.88 225 GLY B O 1
ATOM 5144 N N . LYS B 1 226 ? -6.648 -2.064 -32.719 1 97.88 226 LYS B N 1
ATOM 5145 C CA . LYS B 1 226 ? -6.957 -3.445 -32.344 1 97.88 226 LYS B CA 1
ATOM 5146 C C . LYS B 1 226 ? -5.945 -4.414 -32.969 1 97.88 226 LYS B C 1
ATOM 5148 O O . LYS B 1 226 ? -5.609 -4.309 -34.156 1 97.88 226 LYS B O 1
ATOM 5153 N N . TYR B 1 227 ? -5.469 -5.293 -32.125 1 98.5 227 TYR B N 1
ATOM 5154 C CA . TYR B 1 227 ? -4.477 -6.27 -32.562 1 98.5 227 TYR B CA 1
ATOM 5155 C C . TYR B 1 227 ? -4.789 -7.648 -31.984 1 98.5 227 TYR B C 1
ATOM 5157 O O . TYR B 1 227 ? -5.512 -7.777 -31 1 98.5 227 TYR B O 1
ATOM 5165 N N . THR B 1 228 ? -4.293 -8.672 -32.75 1 98.69 228 THR B N 1
ATOM 5166 C CA . THR B 1 228 ? -4.066 -9.938 -32.062 1 98.69 228 THR B CA 1
ATOM 5167 C C . THR B 1 228 ? -2.955 -9.805 -31.016 1 98.69 228 THR B C 1
ATOM 5169 O O . THR B 1 228 ? -1.882 -9.273 -31.328 1 98.69 228 THR B O 1
ATOM 5172 N N . VAL B 1 229 ? -3.277 -10.195 -29.812 1 98.88 229 VAL B N 1
ATOM 5173 C CA . VAL B 1 229 ? -2.309 -10.039 -28.719 1 98.88 229 VAL B CA 1
ATOM 5174 C C . VAL B 1 229 ? -2.072 -11.383 -28.047 1 98.88 229 VAL B C 1
ATOM 5176 O O . VAL B 1 229 ? -3.016 -12.133 -27.797 1 98.88 229 VAL B O 1
ATOM 5179 N N . ILE B 1 230 ? -0.853 -11.719 -27.844 1 98.88 230 ILE B N 1
ATOM 5180 C CA . ILE B 1 230 ? -0.511 -12.805 -26.922 1 98.88 230 ILE B CA 1
ATOM 5181 C C . ILE B 1 230 ? -0.136 -12.227 -25.562 1 98.88 230 ILE B C 1
ATOM 5183 O O . ILE B 1 230 ? 0.821 -11.461 -25.438 1 98.88 230 ILE B O 1
ATOM 5187 N N . LEU B 1 231 ? -0.89 -12.562 -24.516 1 98.81 231 LEU B N 1
ATOM 5188 C CA . LEU B 1 231 ? -0.569 -12.203 -23.141 1 98.81 231 LEU B CA 1
ATOM 5189 C C . LEU B 1 231 ? 0.213 -13.32 -22.453 1 98.81 231 LEU B C 1
ATOM 5191 O O . LEU B 1 231 ? -0.284 -14.438 -22.328 1 98.81 231 LEU B O 1
ATOM 5195 N N . GLU B 1 232 ? 1.419 -13.008 -22.094 1 98.5 232 GLU B N 1
ATOM 5196 C CA . GLU B 1 232 ? 2.092 -13.938 -21.188 1 98.5 232 GLU B CA 1
ATOM 5197 C C . GLU B 1 232 ? 1.347 -14.055 -19.859 1 98.5 232 GLU B C 1
ATOM 5199 O O . GLU B 1 232 ? 0.551 -13.18 -19.516 1 98.5 232 GLU B O 1
ATOM 5204 N N . PRO B 1 233 ? 1.589 -15.109 -19.109 1 98.31 233 PRO B N 1
ATOM 5205 C CA . PRO B 1 233 ? 0.841 -15.328 -17.875 1 98.31 233 PRO B CA 1
ATOM 5206 C C . PRO B 1 233 ? 0.938 -14.148 -16.906 1 98.31 233 PRO B C 1
ATOM 5208 O O . PRO B 1 233 ? -0.052 -13.797 -16.266 1 98.31 233 PRO B O 1
ATOM 5211 N N . SER B 1 234 ? 2.043 -13.477 -16.812 1 97.19 234 SER B N 1
ATOM 5212 C CA . SER B 1 234 ? 2.248 -12.352 -15.906 1 97.19 234 SER B CA 1
ATOM 5213 C C . SER B 1 234 ? 1.412 -11.148 -16.328 1 97.19 234 SER B C 1
ATOM 5215 O O . SER B 1 234 ? 1.031 -10.328 -15.484 1 97.19 234 SER B O 1
ATOM 5217 N N . ALA B 1 235 ? 1.168 -11.039 -17.625 1 98.12 235 ALA B N 1
ATOM 5218 C CA . ALA B 1 235 ? 0.269 -9.992 -18.094 1 98.12 235 ALA B CA 1
ATOM 5219 C C . ALA B 1 235 ? -1.191 -10.391 -17.891 1 98.12 235 ALA B C 1
ATOM 5221 O O . ALA B 1 235 ? -1.987 -9.594 -17.375 1 98.12 235 ALA B O 1
ATOM 5222 N N . GLY B 1 236 ? -1.485 -11.578 -18.188 1 98.38 236 GLY B N 1
ATOM 5223 C CA . GLY B 1 236 ? -2.855 -12.062 -18.125 1 98.38 236 GLY B CA 1
ATOM 5224 C C . GLY B 1 236 ? -3.434 -12.016 -16.719 1 98.38 236 GLY B C 1
ATOM 5225 O O . GLY B 1 236 ? -4.602 -11.672 -16.531 1 98.38 236 GLY B O 1
ATOM 5226 N N . ILE B 1 237 ? -2.621 -12.359 -15.727 1 98.44 237 ILE B N 1
ATOM 5227 C CA . ILE B 1 237 ? -3.121 -12.484 -14.367 1 98.44 237 ILE B CA 1
ATOM 5228 C C . ILE B 1 237 ? -3.646 -11.133 -13.883 1 98.44 237 ILE B C 1
ATOM 5230 O O . ILE B 1 237 ? -4.605 -11.07 -13.109 1 98.44 237 ILE B O 1
ATOM 5234 N N . VAL B 1 238 ? -3.115 -10.094 -14.375 1 97.88 238 VAL B N 1
ATOM 5235 C CA . VAL B 1 238 ? -3.457 -8.75 -13.922 1 97.88 238 VAL B CA 1
ATOM 5236 C C . VAL B 1 238 ? -4.898 -8.422 -14.312 1 97.88 238 VAL B C 1
ATOM 5238 O O . VAL B 1 238 ? -5.641 -7.828 -13.523 1 97.88 238 VAL B O 1
ATOM 5241 N N . LEU B 1 239 ? -5.312 -8.844 -15.461 1 97.75 239 LEU B N 1
ATOM 5242 C CA . LEU B 1 239 ? -6.691 -8.625 -15.883 1 97.75 239 LEU B CA 1
ATOM 5243 C C . LEU B 1 239 ? -7.613 -9.688 -15.289 1 97.75 239 LEU B C 1
ATOM 5245 O O . LEU B 1 239 ? -8.727 -9.383 -14.859 1 97.75 239 LEU B O 1
ATOM 5249 N N . LEU B 1 240 ? -7.098 -10.852 -15.211 1 98.06 240 LEU B N 1
ATOM 5250 C CA . LEU B 1 240 ? -7.93 -11.953 -14.75 1 98.06 240 LEU B CA 1
ATOM 5251 C C . LEU B 1 240 ? -8.266 -11.805 -13.273 1 98.06 240 LEU B C 1
ATOM 5253 O O . LEU B 1 240 ? -9.344 -12.211 -12.828 1 98.06 240 LEU B O 1
ATOM 5257 N N . GLU B 1 241 ? -7.371 -11.281 -12.516 1 97.69 241 GLU B N 1
ATOM 5258 C CA . GLU B 1 241 ? -7.645 -11.141 -11.086 1 97.69 241 GLU B CA 1
ATOM 5259 C C . GLU B 1 241 ? -8.805 -10.18 -10.844 1 97.69 241 GLU B C 1
ATOM 5261 O O . GLU B 1 241 ? -9.477 -10.258 -9.812 1 97.69 241 GLU B O 1
ATOM 5266 N N . GLN B 1 242 ? -9.07 -9.297 -11.812 1 96.56 242 GLN B N 1
ATOM 5267 C CA . GLN B 1 242 ? -10.242 -8.445 -11.703 1 96.56 242 GLN B CA 1
ATOM 5268 C C . GLN B 1 242 ? -11.531 -9.25 -11.883 1 96.56 242 GLN B C 1
ATOM 5270 O O . GLN B 1 242 ? -12.562 -8.922 -11.289 1 96.56 242 GLN B O 1
ATOM 5275 N N . LEU B 1 243 ? -11.453 -10.188 -12.68 1 97.31 243 LEU B N 1
ATOM 5276 C CA . LEU B 1 243 ? -12.602 -11.055 -12.922 1 97.31 243 LEU B CA 1
ATOM 5277 C C . LEU B 1 243 ? -12.883 -11.938 -11.711 1 97.31 243 LEU B C 1
ATOM 5279 O O . LEU B 1 243 ? -13.969 -11.875 -11.125 1 97.31 243 LEU B O 1
ATOM 5283 N N . TYR B 1 244 ? -11.883 -12.711 -11.273 1 96.62 244 TYR B N 1
ATOM 5284 C CA . TYR B 1 244 ? -12.18 -13.656 -10.203 1 96.62 244 TYR B CA 1
ATOM 5285 C C . TYR B 1 244 ? -12.219 -12.961 -8.852 1 96.62 244 TYR B C 1
ATOM 5287 O O . TYR B 1 244 ? -12.719 -13.516 -7.871 1 96.62 244 TYR B O 1
ATOM 5295 N N . GLY B 1 245 ? -11.742 -11.781 -8.766 1 95.5 245 GLY B N 1
ATOM 5296 C CA . GLY B 1 245 ? -11.938 -10.969 -7.574 1 95.5 245 GLY B CA 1
ATOM 5297 C C . GLY B 1 245 ? -13.336 -10.398 -7.457 1 95.5 245 GLY B C 1
ATOM 5298 O O . GLY B 1 245 ? -13.734 -9.945 -6.387 1 95.5 245 GLY B O 1
ATOM 5299 N N . GLY B 1 246 ? -14.086 -10.398 -8.531 1 95.44 246 GLY B N 1
ATOM 5300 C CA . GLY B 1 246 ? -15.414 -9.805 -8.578 1 95.44 246 GLY B CA 1
ATOM 5301 C C . GLY B 1 246 ? -16.531 -10.828 -8.523 1 95.44 246 GLY B C 1
ATOM 5302 O O . GLY B 1 246 ? -17.656 -10.539 -8.914 1 95.44 246 GLY B O 1
ATOM 5303 N N . LEU B 1 247 ? -16.281 -11.961 -7.898 1 97.31 247 LEU B N 1
ATOM 5304 C CA . LEU B 1 247 ? -17.281 -13.023 -7.883 1 97.31 247 LEU B CA 1
ATOM 5305 C C . LEU B 1 247 ? -18.109 -12.977 -6.605 1 97.31 247 LEU B C 1
ATOM 5307 O O . LEU B 1 247 ? -18.562 -14.008 -6.109 1 97.31 247 LEU B O 1
ATOM 5311 N N . ASP B 1 248 ? -18.297 -11.867 -6.082 1 96.69 248 ASP B N 1
ATOM 5312 C CA . ASP B 1 248 ? -19.047 -11.656 -4.84 1 96.69 248 ASP B CA 1
ATOM 5313 C C . ASP B 1 248 ? -20.547 -11.656 -5.098 1 96.69 248 ASP B C 1
ATOM 5315 O O . ASP B 1 248 ? -21.062 -10.82 -5.848 1 96.69 248 ASP B O 1
ATOM 5319 N N . ALA B 1 249 ? -21.281 -12.484 -4.395 1 97.5 249 ALA B N 1
ATOM 5320 C CA . ALA B 1 249 ? -22.719 -12.664 -4.613 1 97.5 249 ALA B CA 1
ATOM 5321 C C . ALA B 1 249 ? -23.5 -11.422 -4.188 1 97.5 249 ALA B C 1
ATOM 5323 O O . ALA B 1 249 ? -24.453 -11.023 -4.859 1 97.5 249 ALA B O 1
ATOM 5324 N N . ARG B 1 250 ? -23.109 -10.82 -3.119 1 95.06 250 ARG B N 1
ATOM 5325 C CA . ARG B 1 250 ? -23.859 -9.68 -2.611 1 95.06 250 ARG B CA 1
ATOM 5326 C C . ARG B 1 250 ? -23.812 -8.516 -3.592 1 95.06 250 ARG B C 1
ATOM 5328 O O . ARG B 1 250 ? -24.859 -7.938 -3.928 1 95.06 250 ARG B O 1
ATOM 5335 N N . SER B 1 251 ? -22.672 -8.203 -4.012 1 92.44 251 SER B N 1
ATOM 5336 C CA . SER B 1 251 ? -22.516 -7.121 -4.98 1 92.44 251 SER B CA 1
ATOM 5337 C C . SER B 1 251 ? -23.344 -7.387 -6.238 1 92.44 251 SER B C 1
ATOM 5339 O O . SER B 1 251 ? -23.938 -6.469 -6.805 1 92.44 251 SER B O 1
ATOM 5341 N N . ALA B 1 252 ? -23.359 -8.586 -6.66 1 95.44 252 ALA B N 1
ATOM 5342 C CA . ALA B 1 252 ? -24.141 -8.961 -7.84 1 95.44 252 ALA B CA 1
ATOM 5343 C C . ALA B 1 252 ? -25.625 -8.781 -7.586 1 95.44 252 ALA B C 1
ATOM 5345 O O . ALA B 1 252 ? -26.344 -8.195 -8.406 1 95.44 252 ALA B O 1
ATOM 5346 N N . ASP B 1 253 ? -26.047 -9.258 -6.465 1 94.94 253 ASP B N 1
ATOM 5347 C CA . ASP B 1 253 ? -27.453 -9.18 -6.109 1 94.94 253 ASP B CA 1
ATOM 5348 C C . ASP B 1 253 ? -27.922 -7.73 -5.996 1 94.94 253 ASP B C 1
ATOM 5350 O O . ASP B 1 253 ? -29.062 -7.406 -6.336 1 94.94 253 ASP B O 1
ATOM 5354 N N . GLU B 1 254 ? -27.031 -6.945 -5.539 1 89.69 254 GLU B N 1
ATOM 5355 C CA . GLU B 1 254 ? -27.391 -5.555 -5.273 1 89.69 254 GLU B CA 1
ATOM 5356 C C . GLU B 1 254 ? -27.219 -4.695 -6.523 1 89.69 254 GLU B C 1
ATOM 5358 O O . GLU B 1 254 ? -27.438 -3.48 -6.477 1 89.69 254 GLU B O 1
ATOM 5363 N N . GLY B 1 255 ? -26.75 -5.25 -7.594 1 89.25 255 GLY B N 1
ATOM 5364 C CA . GLY B 1 255 ? -26.672 -4.543 -8.859 1 89.25 255 GLY B CA 1
ATOM 5365 C C . GLY B 1 255 ? -25.391 -3.752 -9.023 1 89.25 255 GLY B C 1
ATOM 5366 O O . GLY B 1 255 ? -25.328 -2.814 -9.82 1 89.25 255 GLY B O 1
ATOM 5367 N N . ARG B 1 256 ? -24.344 -4.113 -8.305 1 84.44 256 ARG B N 1
ATOM 5368 C CA . ARG B 1 256 ? -23.125 -3.328 -8.266 1 84.44 256 ARG B CA 1
ATOM 5369 C C . ARG B 1 256 ? -21.969 -4.09 -8.898 1 84.44 256 ARG B C 1
ATOM 5371 O O . ARG B 1 256 ? -20.797 -3.793 -8.641 1 84.44 256 ARG B O 1
ATOM 5378 N N . SER B 1 257 ? -22.312 -5.078 -9.672 1 91.38 257 SER B N 1
ATOM 5379 C CA . SER B 1 257 ? -21.281 -5.953 -10.227 1 91.38 257 SER B CA 1
ATOM 5380 C C . SER B 1 257 ? -21.547 -6.234 -11.703 1 91.38 257 SER B C 1
ATOM 5382 O O . SER B 1 257 ? -22.656 -6.07 -12.188 1 91.38 257 SER B O 1
ATOM 5384 N N . PHE B 1 258 ? -20.484 -6.652 -12.398 1 94.06 258 PHE B N 1
ATOM 5385 C CA . PHE B 1 258 ? -20.594 -7.113 -13.781 1 94.06 258 PHE B CA 1
ATOM 5386 C C . PHE B 1 258 ? -21.453 -8.375 -13.859 1 94.06 258 PHE B C 1
ATOM 5388 O O . PHE B 1 258 ? -21.875 -8.766 -14.945 1 94.06 258 PHE B O 1
ATOM 5395 N N . LEU B 1 259 ? -21.734 -8.961 -12.742 1 97.12 259 LEU B N 1
ATOM 5396 C CA . LEU B 1 259 ? -22.5 -10.203 -12.695 1 97.12 259 LEU B CA 1
ATOM 5397 C C . LEU B 1 259 ? -23.969 -9.922 -12.383 1 97.12 259 LEU B C 1
ATOM 5399 O O . LEU B 1 259 ? -24.75 -10.844 -12.164 1 97.12 259 LEU B O 1
ATOM 5403 N N . SER B 1 260 ? -24.297 -8.68 -12.352 1 95.38 260 SER B N 1
ATOM 5404 C CA . SER B 1 260 ? -25.688 -8.305 -12.141 1 95.38 260 SER B CA 1
ATOM 5405 C C . SER B 1 260 ? -26.484 -8.422 -13.43 1 95.38 260 SER B C 1
ATOM 5407 O O . SER B 1 260 ? -25.969 -8.164 -14.523 1 95.38 260 SER B O 1
ATOM 5409 N N . LYS B 1 261 ? -27.703 -8.836 -13.344 1 92.44 261 LYS B N 1
ATOM 5410 C CA . LYS B 1 261 ? -28.609 -8.844 -14.492 1 92.44 261 LYS B CA 1
ATOM 5411 C C . LYS B 1 261 ? -29.547 -7.633 -14.469 1 92.44 261 LYS B C 1
ATOM 5413 O O . LYS B 1 261 ? -29.969 -7.188 -13.398 1 92.44 261 LYS B O 1
ATOM 5418 N N . ALA B 1 262 ? -29.859 -7.34 -15.773 1 84.94 262 ALA B N 1
ATOM 5419 C CA . ALA B 1 262 ? -30.875 -6.297 -15.875 1 84.94 262 ALA B CA 1
ATOM 5420 C C . ALA B 1 262 ? -32.219 -6.793 -15.352 1 84.94 262 ALA B C 1
ATOM 5422 O O . ALA B 1 262 ? -32.656 -7.895 -15.695 1 84.94 262 ALA B O 1
ATOM 5423 N N . GLY B 1 263 ? -32.906 -6.188 -14.5 1 85.44 263 GLY B N 1
ATOM 5424 C CA . GLY B 1 263 ? -34.219 -6.59 -13.969 1 85.44 263 GLY B CA 1
ATOM 5425 C C . GLY B 1 263 ? -34.125 -7.316 -12.641 1 85.44 263 GLY B C 1
ATOM 5426 O O . GLY B 1 263 ? -35.125 -7.715 -12.062 1 85.44 263 GLY B O 1
ATOM 5427 N N . GLY B 1 264 ? -32.938 -7.594 -12.25 1 85.44 264 GLY B N 1
ATOM 5428 C CA . GLY B 1 264 ? -32.75 -8.227 -10.953 1 85.44 264 GLY B CA 1
ATOM 5429 C C . GLY B 1 264 ? -32.125 -9.602 -11.047 1 85.44 264 GLY B C 1
ATOM 5430 O O . GLY B 1 264 ? -32.281 -10.289 -12.062 1 85.44 264 GLY B O 1
ATOM 5431 N N . GLY B 1 265 ? -31.312 -9.969 -10.062 1 91.31 265 GLY B N 1
ATOM 5432 C CA . GLY B 1 265 ? -30.641 -11.258 -10.016 1 91.31 265 GLY B CA 1
ATOM 5433 C C . GLY B 1 265 ? -29.188 -11.195 -10.445 1 91.31 265 GLY B C 1
ATOM 5434 O O . GLY B 1 265 ? -28.625 -10.102 -10.57 1 91.31 265 GLY B O 1
ATOM 5435 N N . THR B 1 266 ? -28.625 -12.445 -10.516 1 96.81 266 THR B N 1
ATOM 5436 C CA . THR B 1 266 ? -27.203 -12.523 -10.875 1 96.81 266 THR B CA 1
ATOM 5437 C C . THR B 1 266 ? -27.016 -13.328 -12.156 1 96.81 266 THR B C 1
ATOM 5439 O O . THR B 1 266 ? -27.953 -13.938 -12.664 1 96.81 266 THR B O 1
ATOM 5442 N N . LYS B 1 267 ? -25.891 -13.352 -12.688 1 97.38 267 LYS B N 1
ATOM 5443 C CA . LYS B 1 267 ? -25.547 -14.094 -13.898 1 97.38 267 LYS B CA 1
ATOM 5444 C C . LYS B 1 267 ? -25.125 -15.523 -13.562 1 97.38 267 LYS B C 1
ATOM 5446 O O . LYS B 1 267 ? -24.547 -16.219 -14.398 1 97.38 267 LYS B O 1
ATOM 5451 N N . LEU B 1 268 ? -25.422 -15.938 -12.336 1 96.94 268 LEU B N 1
ATOM 5452 C CA . LEU B 1 268 ? -25.203 -17.344 -11.977 1 96.94 268 LEU B CA 1
ATOM 5453 C C . LEU B 1 268 ? -25.922 -18.266 -12.945 1 96.94 268 LEU B C 1
ATOM 5455 O O . LEU B 1 268 ? -27.125 -18.109 -13.188 1 96.94 268 LEU B O 1
ATOM 5459 N N . GLY B 1 269 ? -25.141 -19.141 -13.555 1 97.44 269 GLY B N 1
ATOM 5460 C CA . GLY B 1 269 ? -25.703 -20.094 -14.492 1 97.44 269 GLY B CA 1
ATOM 5461 C C . GLY B 1 269 ? -25.641 -19.625 -15.93 1 97.44 269 GLY B C 1
ATOM 5462 O O . GLY B 1 269 ? -25.875 -20.406 -16.859 1 97.44 269 GLY B O 1
ATOM 5463 N N . ASP B 1 270 ? -25.25 -18.422 -16.172 1 97.75 270 ASP B N 1
ATOM 5464 C CA . ASP B 1 270 ? -25.188 -17.875 -17.516 1 97.75 270 ASP B CA 1
ATOM 5465 C C . ASP B 1 270 ? -23.797 -18.094 -18.125 1 97.75 270 ASP B C 1
ATOM 5467 O O . ASP B 1 270 ? -22.797 -18.172 -17.406 1 97.75 270 ASP B O 1
ATOM 5471 N N . LYS B 1 271 ? -23.828 -18.219 -19.453 1 98.25 271 LYS B N 1
ATOM 5472 C CA . LYS B 1 271 ? -22.562 -18.172 -20.172 1 98.25 271 LYS B CA 1
ATOM 5473 C C . LYS B 1 271 ? -21.969 -16.766 -20.141 1 98.25 271 LYS B C 1
ATOM 5475 O O . LYS B 1 271 ? -22.625 -15.805 -20.547 1 98.25 271 LYS B O 1
ATOM 5480 N N . LEU B 1 272 ? -20.781 -16.625 -19.641 1 97.75 272 LEU B N 1
ATOM 5481 C CA . LEU B 1 272 ? -20.156 -15.312 -19.469 1 97.75 272 LEU B CA 1
ATOM 5482 C C . LEU B 1 272 ? -19.016 -15.117 -20.469 1 97.75 272 LEU B C 1
ATOM 5484 O O . LEU B 1 272 ? -18.828 -14.023 -21 1 97.75 272 LEU B O 1
ATOM 5488 N 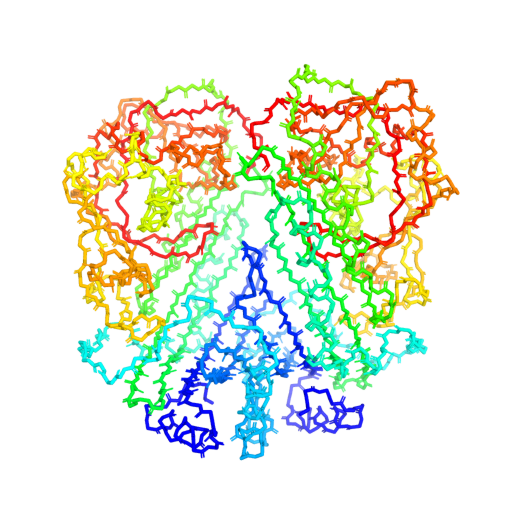N . VAL B 1 273 ? -18.234 -16.156 -20.672 1 98.44 273 VAL B N 1
ATOM 5489 C CA . VAL B 1 273 ? -17.047 -16.078 -21.516 1 98.44 273 VAL B CA 1
ATOM 5490 C C . VAL B 1 273 ? -16.969 -17.312 -22.406 1 98.44 273 VAL B C 1
ATOM 5492 O O . VAL B 1 273 ? -17.875 -18.141 -22.422 1 98.44 273 VAL B O 1
ATOM 5495 N N . ASP B 1 274 ? -15.883 -17.375 -23.234 1 98.38 274 ASP B N 1
ATOM 5496 C CA . ASP B 1 274 ? -15.688 -18.469 -24.172 1 98.38 274 ASP B CA 1
ATOM 5497 C C . ASP B 1 274 ? -15.742 -19.812 -23.469 1 98.38 274 ASP B C 1
ATOM 5499 O O . ASP B 1 274 ? -15.266 -19.953 -22.344 1 98.38 274 ASP B O 1
ATOM 5503 N N . GLU B 1 275 ? -16.188 -20.891 -24.109 1 98.25 275 GLU B N 1
ATOM 5504 C CA . GLU B 1 275 ? -16.422 -22.203 -23.516 1 98.25 275 GLU B CA 1
ATOM 5505 C C . GLU B 1 275 ? -15.094 -22.891 -23.156 1 98.25 275 GLU B C 1
ATOM 5507 O O . GLU B 1 275 ? -15.078 -23.844 -22.391 1 98.25 275 GLU B O 1
ATOM 5512 N N . ARG B 1 276 ? -13.938 -22.5 -23.578 1 97.31 276 ARG B N 1
ATOM 5513 C CA . ARG B 1 276 ? -12.633 -23.094 -23.281 1 97.31 276 ARG B CA 1
ATOM 5514 C C . ARG B 1 276 ? -12.156 -22.672 -21.906 1 97.31 276 ARG B C 1
ATOM 5516 O O . ARG B 1 276 ? -11.211 -23.25 -21.359 1 97.31 276 ARG B O 1
ATOM 5523 N N . VAL B 1 277 ? -12.852 -21.719 -21.344 1 98.69 277 VAL B N 1
ATOM 5524 C CA . VAL B 1 277 ? -12.383 -21.109 -20.094 1 98.69 277 VAL B CA 1
ATOM 5525 C C . VAL B 1 277 ? -12.984 -21.875 -18.906 1 98.69 277 VAL B C 1
ATOM 5527 O O . VAL B 1 277 ? -14.211 -21.938 -18.781 1 98.69 277 VAL B O 1
ATOM 5530 N N . THR B 1 278 ? -12.156 -22.406 -18.109 1 98.81 278 THR B N 1
ATOM 5531 C CA . THR B 1 278 ? -12.516 -22.953 -16.812 1 98.81 278 THR B CA 1
ATOM 5532 C C . THR B 1 278 ? -11.594 -22.391 -15.727 1 98.81 278 THR B C 1
ATOM 5534 O O . THR B 1 278 ? -10.367 -22.469 -15.844 1 98.81 278 THR B O 1
ATOM 5537 N N . ILE B 1 279 ? -12.164 -21.797 -14.703 1 98.81 279 ILE B N 1
ATOM 5538 C CA . ILE B 1 279 ? -11.461 -21.219 -13.562 1 98.81 279 ILE B CA 1
ATOM 5539 C C . ILE B 1 279 ? -11.938 -21.859 -12.266 1 98.81 279 ILE B C 1
ATOM 5541 O O . ILE B 1 279 ? -13.141 -21.906 -12 1 98.81 279 ILE B O 1
ATOM 5545 N N . TYR B 1 280 ? -10.969 -22.344 -11.492 1 98.75 280 TYR B N 1
ATOM 5546 C CA . TYR B 1 280 ? -11.344 -23.016 -10.242 1 98.75 280 TYR B CA 1
ATOM 5547 C C . TYR B 1 280 ? -10.336 -22.703 -9.141 1 98.75 280 TYR B C 1
ATOM 5549 O O . TYR B 1 280 ? -9.305 -22.094 -9.391 1 98.75 280 TYR B O 1
ATOM 5557 N N . SER B 1 281 ? -10.688 -23 -7.891 1 98.5 281 SER B N 1
ATOM 5558 C CA . SER B 1 281 ? -9.797 -23.016 -6.734 1 98.5 281 SER B CA 1
ATOM 5559 C C . SER B 1 281 ? -9.805 -24.375 -6.055 1 98.5 281 SER B C 1
ATOM 5561 O O . SER B 1 281 ? -10.828 -25.062 -6.031 1 98.5 281 SER B O 1
ATOM 5563 N N . ASP B 1 282 ? -8.656 -24.812 -5.617 1 98.38 282 ASP B N 1
ATOM 5564 C CA . ASP B 1 282 ? -8.5 -26.094 -4.953 1 98.38 282 ASP B CA 1
ATOM 5565 C C . ASP B 1 282 ? -7.355 -26.047 -3.938 1 98.38 282 ASP B C 1
ATOM 5567 O O . ASP B 1 282 ? -6.184 -26.016 -4.316 1 98.38 282 ASP B O 1
ATOM 5571 N N . PRO B 1 283 ? -7.73 -26.094 -2.611 1 97.69 283 PRO B N 1
ATOM 5572 C CA . PRO B 1 283 ? -6.668 -26.062 -1.606 1 97.69 283 PRO B CA 1
ATOM 5573 C C . PRO B 1 283 ? -5.672 -27.219 -1.766 1 97.69 283 PRO B C 1
ATOM 5575 O O . PRO B 1 283 ? -4.531 -27.109 -1.311 1 97.69 283 PRO B O 1
ATOM 5578 N N . GLN B 1 284 ? -6.027 -28.25 -2.492 1 97.69 284 GLN B N 1
ATOM 5579 C CA . GLN B 1 284 ? -5.191 -29.453 -2.613 1 97.69 284 GLN B CA 1
ATOM 5580 C C . GLN B 1 284 ? -4.402 -29.438 -3.92 1 97.69 284 GLN B C 1
ATOM 5582 O O . GLN B 1 284 ? -3.719 -30.406 -4.246 1 97.69 284 GLN B O 1
ATOM 5587 N N . ASN B 1 285 ? -4.516 -28.375 -4.664 1 97.81 285 ASN B N 1
ATOM 5588 C CA . ASN B 1 285 ? -3.734 -28.266 -5.895 1 97.81 285 ASN B CA 1
ATOM 5589 C C . ASN B 1 285 ? -2.238 -28.391 -5.621 1 97.81 285 ASN B C 1
ATOM 5591 O O . ASN B 1 285 ? -1.666 -27.594 -4.887 1 97.81 285 ASN B O 1
ATOM 5595 N N . PRO B 1 286 ? -1.575 -29.359 -6.242 1 95.69 286 PRO B N 1
ATOM 5596 C CA . PRO B 1 286 ? -0.158 -29.562 -5.93 1 95.69 286 PRO B CA 1
ATOM 5597 C C . PRO B 1 286 ? 0.73 -28.438 -6.477 1 95.69 286 PRO B C 1
ATOM 5599 O O . PRO B 1 286 ? 1.833 -28.219 -5.973 1 95.69 286 PRO B O 1
ATOM 5602 N N . ASP B 1 287 ? 0.266 -27.75 -7.477 1 96.38 287 ASP B N 1
ATOM 5603 C CA . ASP B 1 287 ? 1.079 -26.719 -8.117 1 96.38 287 ASP B CA 1
ATOM 5604 C C . ASP B 1 287 ? 0.824 -25.359 -7.496 1 96.38 287 ASP B C 1
ATOM 5606 O O . ASP B 1 287 ? 1.591 -24.422 -7.719 1 96.38 287 ASP B O 1
ATOM 5610 N N . LEU B 1 288 ? -0.217 -25.281 -6.75 1 97.81 288 LEU B N 1
ATOM 5611 C CA . LEU B 1 288 ? -0.594 -24.031 -6.086 1 97.81 288 LEU B CA 1
ATOM 5612 C C . LEU B 1 288 ? -1.37 -24.312 -4.805 1 97.81 288 LEU B C 1
ATOM 5614 O O . LEU B 1 288 ? -2.555 -23.984 -4.707 1 97.81 288 LEU B O 1
ATOM 5618 N N . PRO B 1 289 ? -0.664 -24.906 -3.859 1 97.81 289 PRO B N 1
ATOM 5619 C CA . PRO B 1 289 ? -1.346 -25.266 -2.611 1 97.81 289 PRO B CA 1
ATOM 5620 C C . PRO B 1 289 ? -1.83 -24.031 -1.841 1 97.81 289 PRO B C 1
ATOM 5622 O O . PRO B 1 289 ? -1.231 -22.969 -1.942 1 97.81 289 PRO B O 1
ATOM 5625 N N . SER B 1 290 ? -2.918 -24.172 -1.118 1 97.5 290 SER B N 1
ATOM 5626 C CA . SER B 1 290 ? -3.461 -23.125 -0.265 1 97.5 290 SER B CA 1
ATOM 5627 C C . SER B 1 290 ? -4.098 -23.703 0.992 1 97.5 290 SER B C 1
ATOM 5629 O O . SER B 1 290 ? -4.113 -24.922 1.182 1 97.5 290 SER B O 1
ATOM 5631 N N . SER B 1 291 ? -4.52 -22.875 1.879 1 97.19 291 SER B N 1
ATOM 5632 C CA . SER B 1 291 ? -5.098 -23.266 3.16 1 97.19 291 SER B CA 1
ATOM 5633 C C . SER B 1 291 ? -6.383 -24.062 2.969 1 97.19 291 SER B C 1
ATOM 5635 O O . SER B 1 291 ? -7.164 -23.781 2.057 1 97.19 291 SER B O 1
ATOM 5637 N N . THR B 1 292 ? -6.645 -25 3.871 1 97.38 292 THR B N 1
ATOM 5638 C CA . THR B 1 292 ? -7.871 -25.781 3.832 1 97.38 292 THR B CA 1
ATOM 5639 C C . THR B 1 292 ? -8.977 -25.109 4.629 1 97.38 292 THR B C 1
ATOM 5641 O O . THR B 1 292 ? -10.086 -25.625 4.734 1 97.38 292 THR B O 1
ATOM 5644 N N . TRP B 1 293 ? -8.68 -24.016 5.238 1 97.81 293 TRP B N 1
ATOM 5645 C CA . TRP B 1 293 ? -9.695 -23.203 5.895 1 97.81 293 TRP B CA 1
ATOM 5646 C C . TRP B 1 293 ? -9.531 -21.719 5.547 1 97.81 293 TRP B C 1
ATOM 5648 O O . TRP B 1 293 ? -8.406 -21.25 5.332 1 97.81 293 TRP B O 1
ATOM 5658 N N . ASN B 1 294 ? -10.625 -21.062 5.445 1 97.06 294 ASN B N 1
ATOM 5659 C CA . ASN B 1 294 ? -10.688 -19.641 5.121 1 97.06 294 ASN B CA 1
ATOM 5660 C C . ASN B 1 294 ? -10.398 -18.766 6.344 1 97.06 294 ASN B C 1
ATOM 5662 O O . ASN B 1 294 ? -10.438 -19.25 7.477 1 97.06 294 ASN B O 1
ATOM 5666 N N . GLY B 1 295 ? -10.219 -17.531 6.125 1 94.31 295 GLY B N 1
ATOM 5667 C CA . GLY B 1 295 ? -9.898 -16.578 7.168 1 94.31 295 GLY B CA 1
ATOM 5668 C C . GLY B 1 295 ? -10.992 -16.438 8.211 1 94.31 295 GLY B C 1
ATOM 5669 O O . GLY B 1 295 ? -10.734 -16 9.336 1 94.31 295 GLY B O 1
ATOM 5670 N N . ASP B 1 296 ? -12.234 -16.812 7.855 1 95.06 296 ASP B N 1
ATOM 5671 C CA . ASP B 1 296 ? -13.32 -16.719 8.828 1 95.06 296 ASP B CA 1
ATOM 5672 C C . ASP B 1 296 ? -13.633 -18.078 9.43 1 95.06 296 ASP B C 1
ATOM 5674 O O . ASP B 1 296 ? -14.68 -18.25 10.062 1 95.06 296 ASP B O 1
ATOM 5678 N N . GLY B 1 297 ? -12.789 -19.047 9.18 1 97.56 297 GLY B N 1
ATOM 5679 C CA . GLY B 1 297 ? -12.875 -20.328 9.844 1 97.56 297 GLY B CA 1
ATOM 5680 C C . GLY B 1 297 ? -13.625 -21.375 9.023 1 97.56 297 GLY B C 1
ATOM 5681 O O . GLY B 1 297 ? -13.625 -22.562 9.375 1 97.56 297 GLY B O 1
ATOM 5682 N N . ARG B 1 298 ? -14.266 -21 7.926 1 97.94 298 ARG B N 1
ATOM 5683 C CA . ARG B 1 298 ? -14.992 -21.969 7.109 1 97.94 298 ARG B CA 1
ATOM 5684 C C . ARG B 1 298 ? -14.023 -22.875 6.348 1 97.94 298 ARG B C 1
ATOM 5686 O O . ARG B 1 298 ? -12.945 -22.438 5.945 1 97.94 298 ARG B O 1
ATOM 5693 N N . PRO B 1 299 ? -14.406 -24.062 6.094 1 98 299 PRO B N 1
ATOM 5694 C CA . PRO B 1 299 ? -13.578 -24.938 5.262 1 98 299 PRO B CA 1
ATOM 5695 C C . PRO B 1 299 ? -13.477 -24.453 3.816 1 98 299 PRO B C 1
ATOM 5697 O O . PRO B 1 299 ? -14.445 -23.922 3.268 1 98 299 PRO B O 1
ATOM 5700 N N . GLN B 1 300 ? -12.305 -24.641 3.244 1 97.75 300 GLN B N 1
ATOM 5701 C CA . GLN B 1 300 ? -12.078 -24.422 1.82 1 97.75 300 GLN B CA 1
ATOM 5702 C C . GLN B 1 300 ? -12.195 -25.734 1.039 1 97.75 300 GLN B C 1
ATOM 5704 O O . GLN B 1 300 ? -11.703 -26.766 1.48 1 97.75 300 GLN B O 1
ATOM 5709 N N . GLU B 1 301 ? -12.906 -25.672 -0.017 1 95.94 301 GLU B N 1
ATOM 5710 C CA . GLU B 1 301 ? -13.078 -26.812 -0.895 1 95.94 301 GLU B CA 1
ATOM 5711 C C . GLU B 1 301 ? -12.766 -26.469 -2.346 1 95.94 301 GLU B C 1
ATOM 5713 O O . GLU B 1 301 ? -12.555 -25.297 -2.67 1 95.94 301 GLU B O 1
ATOM 5718 N N . ARG B 1 302 ? -12.617 -27.547 -3.129 1 97.88 302 ARG B N 1
ATOM 5719 C CA . ARG B 1 302 ? -12.516 -27.281 -4.559 1 97.88 302 ARG B CA 1
ATOM 5720 C C . ARG B 1 302 ? -13.812 -26.688 -5.105 1 97.88 302 ARG B C 1
ATOM 5722 O O . ARG B 1 302 ? -14.891 -27.219 -4.844 1 97.88 302 ARG B O 1
ATOM 5729 N N . ILE B 1 303 ? -13.727 -25.578 -5.777 1 98.5 303 ILE B N 1
ATOM 5730 C CA . ILE B 1 303 ? -14.891 -24.906 -6.34 1 98.5 303 ILE B CA 1
ATOM 5731 C C . ILE B 1 303 ? -14.609 -24.5 -7.789 1 98.5 303 ILE B C 1
ATOM 5733 O O . ILE B 1 303 ? -13.57 -23.906 -8.086 1 98.5 303 ILE B O 1
ATOM 5737 N N . ASN B 1 304 ? -15.508 -24.906 -8.695 1 98.69 304 ASN B N 1
ATOM 5738 C CA . ASN B 1 304 ? -15.5 -24.312 -10.031 1 98.69 304 ASN B CA 1
ATOM 5739 C C . ASN B 1 304 ? -16.266 -23 -10.078 1 98.69 304 ASN B C 1
ATOM 5741 O O . ASN B 1 304 ? -17.484 -22.969 -9.875 1 98.69 304 ASN B O 1
ATOM 5745 N N . TRP B 1 305 ? -15.609 -21.969 -10.289 1 98.75 305 TRP B N 1
ATOM 5746 C CA . TRP B 1 305 ? -16.25 -20.656 -10.352 1 98.75 305 TRP B CA 1
ATOM 5747 C C . TRP B 1 305 ? -16.828 -20.406 -11.734 1 98.75 305 TRP B C 1
ATOM 5749 O O . TRP B 1 305 ? -18 -20.016 -11.859 1 98.75 305 TRP B O 1
ATOM 5759 N N . ILE B 1 306 ? -16.016 -20.594 -12.742 1 98.81 306 ILE B N 1
ATOM 5760 C CA . ILE B 1 306 ? -16.422 -20.625 -14.148 1 98.81 306 ILE B CA 1
ATOM 5761 C C . ILE B 1 306 ? -16.078 -21.984 -14.758 1 98.81 306 ILE B C 1
ATOM 5763 O O . ILE B 1 306 ? -14.945 -22.453 -14.633 1 98.81 306 ILE B O 1
ATOM 5767 N N . GLU B 1 307 ? -17.016 -22.656 -15.359 1 98.81 307 GLU B N 1
ATOM 5768 C CA . GLU B 1 307 ? -16.844 -23.953 -16.016 1 98.81 307 GLU B CA 1
ATOM 5769 C C . GLU B 1 307 ? -17.328 -23.906 -17.469 1 98.81 307 GLU B C 1
ATOM 5771 O O . GLU B 1 307 ? -18.531 -23.703 -17.719 1 98.81 307 GLU B O 1
ATOM 5776 N N . LYS B 1 308 ? -16.359 -24.062 -18.375 1 98.62 308 LYS B N 1
ATOM 5777 C CA . LYS B 1 308 ? -16.672 -24.016 -19.797 1 98.62 308 LYS B CA 1
ATOM 5778 C C . LYS B 1 308 ? -17.422 -22.75 -20.156 1 98.62 308 LYS B C 1
ATOM 5780 O O . LYS B 1 308 ? -18.453 -22.797 -20.844 1 98.62 308 LYS B O 1
ATOM 5785 N N . GLY B 1 309 ? -17.016 -21.688 -19.562 1 98.69 309 GLY B N 1
ATOM 5786 C CA . GLY B 1 309 ? -17.484 -20.344 -19.891 1 98.69 309 GLY B CA 1
ATOM 5787 C C . GLY B 1 309 ? -18.703 -19.938 -19.094 1 98.69 309 GLY B C 1
ATOM 5788 O O . GLY B 1 309 ? -19.156 -18.797 -19.188 1 98.69 309 GLY B O 1
ATOM 5789 N N . VAL B 1 310 ? -19.234 -20.844 -18.25 1 98.81 310 VAL B N 1
ATOM 5790 C CA . VAL B 1 310 ? -20.469 -20.594 -17.516 1 98.81 310 VAL B CA 1
ATOM 5791 C C . VAL B 1 310 ? -20.156 -20.266 -16.062 1 98.81 310 VAL B C 1
ATOM 5793 O O . VAL B 1 310 ? -19.344 -20.953 -15.43 1 98.81 310 VAL B O 1
ATOM 5796 N N . VAL B 1 311 ? -20.781 -19.203 -15.539 1 98.69 311 VAL B N 1
ATOM 5797 C CA . VAL B 1 311 ? -20.641 -18.891 -14.117 1 98.69 311 VAL B CA 1
ATOM 5798 C C . VAL B 1 311 ? -21.312 -19.969 -13.281 1 98.69 311 VAL B C 1
ATOM 5800 O O . VAL B 1 311 ? -22.547 -20.094 -13.305 1 98.69 311 VAL B O 1
ATOM 5803 N N . LYS B 1 312 ? -20.547 -20.656 -12.469 1 98.44 312 LYS B N 1
ATOM 5804 C CA . LYS B 1 312 ? -21.109 -21.797 -11.75 1 98.44 312 LYS B CA 1
ATOM 5805 C C . LYS B 1 312 ? -21.297 -21.484 -10.273 1 98.44 312 LYS B C 1
ATOM 5807 O O . LYS B 1 312 ? -22.203 -22.031 -9.633 1 98.44 312 LYS B O 1
ATOM 5812 N N . ASN B 1 313 ? -20.422 -20.656 -9.727 1 98.38 313 ASN B N 1
ATOM 5813 C CA . ASN B 1 313 ? -20.516 -20.297 -8.32 1 98.38 313 ASN B CA 1
ATOM 5814 C C . ASN B 1 313 ? -20.156 -18.828 -8.086 1 98.38 313 ASN B C 1
ATOM 5816 O O . ASN B 1 313 ? -19.422 -18.234 -8.875 1 98.38 313 ASN B O 1
ATOM 5820 N N . LEU B 1 314 ? -20.656 -18.266 -7.094 1 98.25 314 LEU B N 1
ATOM 5821 C CA . LEU B 1 314 ? -20.25 -17.016 -6.453 1 98.25 314 LEU B CA 1
ATOM 5822 C C . LEU B 1 314 ? -19.891 -17.25 -4.988 1 98.25 314 LEU B C 1
ATOM 5824 O O . LEU B 1 314 ? -20.375 -18.203 -4.363 1 98.25 314 LEU B O 1
ATOM 5828 N N . TYR B 1 315 ? -19.047 -16.484 -4.488 1 98.12 315 TYR B N 1
ATOM 5829 C CA . TYR B 1 315 ? -18.812 -16.625 -3.055 1 98.12 315 TYR B CA 1
ATOM 5830 C C . TYR B 1 315 ? -19.766 -15.719 -2.268 1 98.12 315 TYR B C 1
ATOM 5832 O O . TYR B 1 315 ? -20.234 -14.703 -2.783 1 98.12 315 TYR B O 1
ATOM 5840 N N . TYR B 1 316 ? -20.062 -16.141 -1.035 1 97.69 316 TYR B N 1
ATOM 5841 C CA . TYR B 1 316 ? -21.016 -15.492 -0.144 1 97.69 316 TYR B CA 1
ATOM 5842 C C . TYR B 1 316 ? -20.406 -15.25 1.229 1 97.69 316 TYR B C 1
ATOM 5844 O O . TYR B 1 316 ? -19.797 -16.156 1.813 1 97.69 316 TYR B O 1
ATOM 5852 N N . SER B 1 317 ? -20.609 -14.055 1.718 1 96.44 317 SER B N 1
ATOM 5853 C CA . SER B 1 317 ? -20.422 -13.945 3.162 1 96.44 317 SER B CA 1
ATOM 5854 C C . SER B 1 317 ? -21.453 -14.781 3.912 1 96.44 317 SER B C 1
ATOM 5856 O O . SER B 1 317 ? -22.484 -15.156 3.35 1 96.44 317 SER B O 1
ATOM 5858 N N . ARG B 1 318 ? -21.156 -15.133 5.195 1 97.38 318 ARG B N 1
ATOM 5859 C CA . ARG B 1 318 ? -22.109 -15.898 5.996 1 97.38 318 ARG B CA 1
ATOM 5860 C C . ARG B 1 318 ? -23.422 -15.148 6.145 1 97.38 318 ARG B C 1
ATOM 5862 O O . ARG B 1 318 ? -24.5 -15.75 6.031 1 97.38 318 ARG B O 1
ATOM 5869 N N . TYR B 1 319 ? -23.438 -13.867 6.383 1 96.25 319 TYR B N 1
ATOM 5870 C CA . TYR B 1 319 ? -24.641 -13.047 6.543 1 96.25 319 TYR B CA 1
ATOM 5871 C C . TYR B 1 319 ? -25.484 -13.07 5.277 1 96.25 319 TYR B C 1
ATOM 5873 O O . TYR B 1 319 ? -26.688 -13.328 5.336 1 96.25 319 TYR B O 1
ATOM 5881 N N . TRP B 1 320 ? -24.859 -12.82 4.16 1 97 320 TRP B N 1
ATOM 5882 C CA . TRP B 1 320 ? -25.625 -12.727 2.916 1 97 320 TRP B CA 1
ATOM 5883 C C . TRP B 1 320 ? -26.188 -14.094 2.523 1 97 320 TRP B C 1
ATOM 5885 O O . TRP B 1 320 ? -27.297 -14.18 1.982 1 97 320 TRP B O 1
ATOM 5895 N N . ALA B 1 321 ? -25.391 -15.148 2.758 1 98.06 321 ALA B N 1
ATOM 5896 C CA . ALA B 1 321 ? -25.875 -16.5 2.504 1 98.06 321 ALA B CA 1
ATOM 5897 C C . ALA B 1 321 ? -27.141 -16.797 3.322 1 98.06 321 ALA B C 1
ATOM 5899 O O . ALA B 1 321 ? -28.094 -17.375 2.812 1 98.06 321 ALA B O 1
ATOM 5900 N N . GLN B 1 322 ? -27.109 -16.406 4.574 1 97.62 322 GLN B N 1
ATOM 5901 C CA . GLN B 1 322 ? -28.281 -16.578 5.438 1 97.62 322 GLN B CA 1
ATOM 5902 C C . GLN B 1 322 ? -29.484 -15.82 4.902 1 97.62 322 GLN B C 1
ATOM 5904 O O . GLN B 1 322 ? -30.594 -16.359 4.848 1 97.62 322 GLN B O 1
ATOM 5909 N N . LYS B 1 323 ? -29.281 -14.617 4.52 1 96.88 323 LYS B N 1
ATOM 5910 C CA . LYS B 1 323 ? -30.344 -13.781 3.994 1 96.88 323 LYS B CA 1
ATOM 5911 C C . LYS B 1 323 ? -30.953 -14.383 2.73 1 96.88 323 LYS B C 1
ATOM 5913 O O . LYS B 1 323 ? -32.156 -14.312 2.518 1 96.88 323 LYS B O 1
ATOM 5918 N N . LYS B 1 324 ? -30.125 -14.992 1.934 1 96.5 324 LYS B N 1
ATOM 5919 C CA . LYS B 1 324 ? -30.562 -15.516 0.64 1 96.5 324 LYS B CA 1
ATOM 5920 C C . LYS B 1 324 ? -30.984 -16.969 0.747 1 96.5 324 LYS B C 1
ATOM 5922 O O . LYS B 1 324 ? -31.5 -17.547 -0.21 1 96.5 324 LYS B O 1
ATOM 5927 N N . GLY B 1 325 ? -30.688 -17.594 1.869 1 97.12 325 GLY B N 1
ATOM 5928 C CA . GLY B 1 325 ? -31.047 -19 2.08 1 97.12 325 GLY B CA 1
ATOM 5929 C C . GLY B 1 325 ? -30.203 -19.953 1.269 1 97.12 325 GLY B C 1
ATOM 5930 O O . GLY B 1 325 ? -30.719 -20.922 0.709 1 97.12 325 GLY B O 1
ATOM 5931 N N . VAL B 1 326 ? -28.859 -19.625 1.133 1 97.12 326 VAL B N 1
ATOM 5932 C CA . VAL B 1 326 ? -27.969 -20.469 0.353 1 97.12 326 VAL B CA 1
ATOM 5933 C C . VAL B 1 326 ? -26.734 -20.828 1.185 1 97.12 326 VAL B C 1
ATOM 5935 O O . VAL B 1 326 ? -26.562 -20.312 2.291 1 97.12 326 VAL B O 1
ATOM 5938 N N . LYS B 1 327 ? -25.938 -21.781 0.628 1 96.25 327 LYS B N 1
ATOM 5939 C CA . LYS B 1 327 ? -24.688 -22.156 1.289 1 96.25 327 LYS B CA 1
ATOM 5940 C C . LYS B 1 327 ? -23.688 -21 1.264 1 96.25 327 LYS B C 1
ATOM 5942 O O . LYS B 1 327 ? -23.5 -20.359 0.227 1 96.25 327 LYS B O 1
ATOM 5947 N N . ALA B 1 328 ? -23.031 -20.766 2.354 1 97.06 328 ALA B N 1
ATOM 5948 C CA . ALA B 1 328 ? -22.031 -19.703 2.445 1 97.06 328 ALA B CA 1
ATOM 5949 C C . ALA B 1 328 ? -20.688 -20.172 1.923 1 97.06 328 ALA B C 1
ATOM 5951 O O . ALA B 1 328 ? -19.812 -20.562 2.705 1 97.06 328 ALA B O 1
ATOM 5952 N N . ILE B 1 329 ? -20.469 -20.094 0.649 1 97.56 329 ILE B N 1
ATOM 5953 C CA . ILE B 1 329 ? -19.203 -20.5 0.042 1 97.56 329 ILE B CA 1
ATOM 5954 C C . ILE B 1 329 ? -18.156 -19.391 0.23 1 97.56 329 ILE B C 1
ATOM 5956 O O . ILE B 1 329 ? -18.375 -18.25 -0.207 1 97.56 329 ILE B O 1
ATOM 5960 N N . PRO B 1 330 ? -17.016 -19.703 0.912 1 97.75 330 PRO B N 1
ATOM 5961 C CA . PRO B 1 330 ? -16 -18.656 1.073 1 97.75 330 PRO B CA 1
ATOM 5962 C C . PRO B 1 330 ? -15.281 -18.328 -0.233 1 97.75 330 PRO B C 1
ATOM 5964 O O . PRO B 1 330 ? -15.281 -19.141 -1.162 1 97.75 330 PRO B O 1
ATOM 5967 N N . GLY B 1 331 ? -14.711 -17.125 -0.317 1 96.88 331 GLY B N 1
ATOM 5968 C CA . GLY B 1 331 ? -13.93 -16.75 -1.483 1 96.88 331 GLY B CA 1
ATOM 5969 C C . GLY B 1 331 ? -12.688 -17.609 -1.676 1 96.88 331 GLY B C 1
ATOM 5970 O O . GLY B 1 331 ? -12.188 -18.203 -0.72 1 96.88 331 GLY B O 1
ATOM 5971 N N . PRO B 1 332 ? -12.195 -17.609 -2.889 1 94.81 332 PRO B N 1
ATOM 5972 C CA . PRO B 1 332 ? -11.023 -18.453 -3.184 1 94.81 332 PRO B CA 1
ATOM 5973 C C . PRO B 1 332 ? -9.727 -17.859 -2.627 1 94.81 332 PRO B C 1
ATOM 5975 O O . PRO B 1 332 ? -9.555 -16.641 -2.6 1 94.81 332 PRO B O 1
ATOM 5978 N N . ASP B 1 333 ? -8.797 -18.734 -2.217 1 92.5 333 ASP B N 1
ATOM 5979 C CA . ASP B 1 333 ? -7.473 -18.297 -1.772 1 92.5 333 ASP B CA 1
ATOM 5980 C C . ASP B 1 333 ? -6.457 -18.391 -2.91 1 92.5 333 ASP B C 1
ATOM 5982 O O . ASP B 1 333 ? -5.43 -17.703 -2.883 1 92.5 333 ASP B O 1
ATOM 5986 N N . ALA B 1 334 ? -6.77 -19.266 -3.877 1 95.5 334 ALA B N 1
ATOM 5987 C CA . ALA B 1 334 ? -5.859 -19.453 -5.004 1 95.5 334 ALA B CA 1
ATOM 5988 C C . ALA B 1 334 ? -6.617 -19.891 -6.254 1 95.5 334 ALA B C 1
ATOM 5990 O O . ALA B 1 334 ? -7.426 -20.812 -6.199 1 95.5 334 ALA B O 1
ATOM 5991 N N . ILE B 1 335 ? -6.242 -19.266 -7.367 1 98.31 335 ILE B N 1
ATOM 5992 C CA . ILE B 1 335 ? -7.035 -19.484 -8.57 1 98.31 335 ILE B CA 1
ATOM 5993 C C . ILE B 1 335 ? -6.195 -20.219 -9.617 1 98.31 335 ILE B C 1
ATOM 5995 O O . ILE B 1 335 ? -5.008 -19.922 -9.789 1 98.31 335 ILE B O 1
ATOM 5999 N N . THR B 1 336 ? -6.863 -21.188 -10.281 1 98.75 336 THR B N 1
ATOM 6000 C CA . THR B 1 336 ? -6.293 -21.844 -11.445 1 98.75 336 THR B CA 1
ATOM 6001 C C . THR B 1 336 ? -7.207 -21.703 -12.656 1 98.75 336 THR B C 1
ATOM 6003 O O . THR B 1 336 ? -8.406 -22 -12.578 1 98.75 336 THR B O 1
ATOM 6006 N N . MET B 1 337 ? -6.66 -21.188 -13.695 1 98.81 337 MET B N 1
ATOM 6007 C CA . MET B 1 337 ? -7.34 -21.25 -14.984 1 98.81 337 MET B CA 1
ATOM 6008 C C . MET B 1 337 ? -6.758 -22.359 -15.859 1 98.81 337 MET B C 1
ATOM 6010 O O . MET B 1 337 ? -5.555 -22.375 -16.125 1 98.81 337 MET B O 1
ATOM 6014 N N . LEU B 1 338 ? -7.637 -23.219 -16.328 1 98.44 338 LEU B N 1
ATOM 6015 C CA . LEU B 1 338 ? -7.199 -24.297 -17.203 1 98.44 338 LEU B CA 1
ATOM 6016 C C . LEU B 1 338 ? -6.836 -23.734 -18.578 1 98.44 338 LEU B C 1
ATOM 6018 O O . LEU B 1 338 ? -7.219 -22.625 -18.938 1 98.44 338 LEU B O 1
ATOM 6022 N N . GLY B 1 339 ? -6.039 -24.516 -19.297 1 98.12 339 GLY B N 1
ATOM 6023 C CA . GLY B 1 339 ? -5.617 -24.125 -20.641 1 98.12 339 GLY B CA 1
ATOM 6024 C C . GLY B 1 339 ? -5.336 -25.312 -21.531 1 98.12 339 GLY B C 1
ATOM 6025 O O . GLY B 1 339 ? -6.039 -26.328 -21.484 1 98.12 339 GLY B O 1
ATOM 6026 N N . GLY B 1 340 ? -4.531 -25.109 -22.5 1 97.25 340 GLY B N 1
ATOM 6027 C CA . GLY B 1 340 ? -4.133 -26.156 -23.422 1 97.25 340 GLY B CA 1
ATOM 6028 C C . GLY B 1 340 ? -2.727 -26.672 -23.172 1 97.25 340 GLY B C 1
ATOM 6029 O O . GLY B 1 340 ? -2.25 -26.656 -22.031 1 97.25 340 GLY B O 1
ATOM 6030 N N . ASP B 1 341 ? -2.172 -27.234 -24.219 1 96.94 341 ASP B N 1
ATOM 6031 C CA . ASP B 1 341 ? -0.854 -27.844 -24.094 1 96.94 341 ASP B CA 1
ATOM 6032 C C . ASP B 1 341 ? 0.208 -27.031 -24.828 1 96.94 341 ASP B C 1
ATOM 6034 O O . ASP B 1 341 ? 1.406 -27.25 -24.641 1 96.94 341 ASP B O 1
ATOM 6038 N N . ALA B 1 342 ? -0.189 -26.016 -25.562 1 97.81 342 ALA B N 1
ATOM 6039 C CA . ALA B 1 342 ? 0.756 -25.234 -26.344 1 97.81 342 ALA B CA 1
ATOM 6040 C C . ALA B 1 342 ? 1.665 -24.406 -25.438 1 97.81 342 ALA B C 1
ATOM 6042 O O . ALA B 1 342 ? 1.217 -23.859 -24.438 1 97.81 342 ALA B O 1
ATOM 6043 N N . SER B 1 343 ? 2.906 -24.344 -25.828 1 97.5 343 SER B N 1
ATOM 6044 C CA . SER B 1 343 ? 3.824 -23.438 -25.156 1 97.5 343 SER B CA 1
ATOM 6045 C C . SER B 1 343 ? 3.65 -22 -25.656 1 97.5 343 SER B C 1
ATOM 6047 O O . SER B 1 343 ? 2.965 -21.766 -26.656 1 97.5 343 SER B O 1
ATOM 6049 N N . LEU B 1 344 ? 4.25 -21.125 -24.969 1 97.19 344 LEU B N 1
ATOM 6050 C CA . LEU B 1 344 ? 4.277 -19.734 -25.438 1 97.19 344 LEU B CA 1
ATOM 6051 C C . LEU B 1 344 ? 4.887 -19.641 -26.828 1 97.19 344 LEU B C 1
ATOM 6053 O O . LEU B 1 344 ? 4.375 -18.922 -27.688 1 97.19 344 LEU B O 1
ATOM 6057 N N . GLU B 1 345 ? 5.957 -20.359 -27.047 1 97.19 345 GLU B N 1
ATOM 6058 C CA . GLU B 1 345 ? 6.629 -20.375 -28.344 1 97.19 345 GLU B CA 1
ATOM 6059 C C . GLU B 1 345 ? 5.691 -20.875 -29.438 1 97.19 345 GLU B C 1
ATOM 6061 O O . GLU B 1 345 ? 5.707 -20.359 -30.547 1 97.19 345 GLU B O 1
ATOM 6066 N N . ASP B 1 346 ? 4.93 -21.844 -29.109 1 98.31 346 ASP B N 1
ATOM 6067 C CA . ASP B 1 346 ? 3.963 -22.375 -30.062 1 98.31 346 ASP B CA 1
ATOM 6068 C C . ASP B 1 346 ? 2.936 -21.312 -30.453 1 98.31 346 ASP B C 1
ATOM 6070 O O . ASP B 1 346 ? 2.572 -21.188 -31.625 1 98.31 346 ASP B O 1
ATOM 6074 N N . LEU B 1 347 ? 2.436 -20.562 -29.469 1 98.56 347 LEU B N 1
ATOM 6075 C CA . LEU B 1 347 ? 1.46 -19.5 -29.734 1 98.56 347 LEU B CA 1
ATOM 6076 C C . LEU B 1 347 ? 2.061 -18.422 -30.625 1 98.56 347 LEU B C 1
ATOM 6078 O O . LEU B 1 347 ? 1.4 -17.922 -31.547 1 98.56 347 LEU B O 1
ATOM 6082 N N . ILE B 1 348 ? 3.293 -18.094 -30.375 1 98.56 348 ILE B N 1
ATOM 6083 C CA . ILE B 1 348 ? 3.975 -17.094 -31.188 1 98.56 348 ILE B CA 1
ATOM 6084 C C . ILE B 1 348 ? 4.125 -17.594 -32.625 1 98.56 348 ILE B C 1
ATOM 6086 O O . ILE B 1 348 ? 3.771 -16.906 -33.562 1 98.56 348 ILE B O 1
ATOM 6090 N N . LYS B 1 349 ? 4.539 -18.797 -32.781 1 98.44 349 LYS B N 1
ATOM 6091 C CA . LYS B 1 349 ? 4.773 -19.406 -34.094 1 98.44 349 LYS B CA 1
ATOM 6092 C C . LYS B 1 349 ? 3.49 -19.438 -34.938 1 98.44 349 LYS B C 1
ATOM 6094 O O . LYS B 1 349 ? 3.529 -19.297 -36.156 1 98.44 349 LYS B O 1
ATOM 6099 N N . SER B 1 350 ? 2.455 -19.516 -34.281 1 98 350 SER B N 1
ATOM 6100 C CA . SER B 1 350 ? 1.184 -19.656 -35 1 98 350 SER B CA 1
ATOM 6101 C C . SER B 1 350 ? 0.543 -18.312 -35.25 1 98 350 SER B C 1
ATOM 6103 O O . SER B 1 350 ? -0.6 -18.234 -35.719 1 98 350 SER B O 1
ATOM 6105 N N . THR B 1 351 ? 1.186 -17.25 -34.969 1 98.56 351 THR B N 1
ATOM 6106 C CA . THR B 1 351 ? 0.622 -15.914 -35.125 1 98.56 351 THR B CA 1
ATOM 6107 C C . THR B 1 351 ? 1.221 -15.203 -36.312 1 98.56 351 THR B C 1
ATOM 6109 O O . THR B 1 351 ? 2.436 -15.008 -36.406 1 98.56 351 THR B O 1
ATOM 6112 N N . GLU B 1 352 ? 0.418 -14.859 -37.312 1 98.19 352 GLU B N 1
ATOM 6113 C CA . GLU B 1 352 ? 0.883 -14.156 -38.5 1 98.19 352 GLU B CA 1
ATOM 6114 C C . GLU B 1 352 ? 1.268 -12.711 -38.156 1 98.19 352 GLU B C 1
ATOM 6116 O O . GLU B 1 352 ? 2.336 -12.242 -38.562 1 98.19 352 GLU B O 1
ATOM 6121 N N . ARG B 1 353 ? 0.371 -12.016 -37.562 1 98.31 353 ARG B N 1
ATOM 6122 C CA . ARG B 1 353 ? 0.605 -10.664 -37.062 1 98.31 353 ARG B CA 1
ATOM 6123 C C . ARG B 1 353 ? -0.014 -10.461 -35.688 1 98.31 353 ARG B C 1
ATOM 6125 O O . ARG B 1 353 ? -1.161 -10.844 -35.438 1 98.31 353 ARG B O 1
ATOM 6132 N N . GLY B 1 354 ? 0.796 -9.93 -34.781 1 98.56 354 GLY B N 1
ATOM 6133 C CA . GLY B 1 354 ? 0.279 -9.672 -33.438 1 98.56 354 GLY B CA 1
ATOM 6134 C C . GLY B 1 354 ? 1.29 -9 -32.531 1 98.56 354 GLY B C 1
ATOM 6135 O O . GLY B 1 354 ? 2.346 -8.555 -32.969 1 98.56 354 GLY B O 1
ATOM 6136 N N . ILE B 1 355 ? 0.903 -8.828 -31.312 1 98.81 355 ILE B N 1
ATOM 6137 C CA . ILE B 1 355 ? 1.746 -8.203 -30.297 1 98.81 355 ILE B CA 1
ATOM 6138 C C . ILE B 1 355 ? 1.894 -9.133 -29.094 1 98.81 355 ILE B C 1
ATOM 6140 O O . ILE B 1 355 ? 0.905 -9.688 -28.609 1 98.81 355 ILE B O 1
ATOM 6144 N N . LEU B 1 356 ? 3.113 -9.359 -28.703 1 98.69 356 LEU B N 1
ATOM 6145 C CA . LEU B 1 356 ? 3.4 -10.078 -27.469 1 98.69 356 LEU B CA 1
ATOM 6146 C C . LEU B 1 356 ? 3.52 -9.109 -26.297 1 98.69 356 LEU B C 1
ATOM 6148 O O . LEU B 1 356 ? 4.289 -8.148 -26.359 1 98.69 356 LEU B O 1
ATOM 6152 N N . VAL B 1 357 ? 2.729 -9.336 -25.234 1 98.44 357 VAL B N 1
ATOM 6153 C CA . VAL B 1 357 ? 2.75 -8.484 -24.062 1 98.44 357 VAL B CA 1
ATOM 6154 C C . VAL B 1 357 ? 3.275 -9.281 -22.859 1 98.44 357 VAL B C 1
ATOM 6156 O O . VAL B 1 357 ? 2.682 -10.289 -22.469 1 98.44 357 VAL B O 1
ATOM 6159 N N . THR B 1 358 ? 4.277 -8.758 -22.266 1 97.06 358 THR B N 1
ATOM 6160 C CA . THR B 1 358 ? 4.949 -9.453 -21.172 1 97.06 358 THR B CA 1
ATOM 6161 C C . THR B 1 358 ? 4.289 -9.117 -19.828 1 97.06 358 THR B C 1
ATOM 6163 O O . THR B 1 358 ? 4.137 -9.992 -18.969 1 97.06 358 THR B O 1
ATOM 6166 N N . ARG B 1 359 ? 3.938 -7.855 -19.672 1 96.44 359 ARG B N 1
ATOM 6167 C CA . ARG B 1 359 ? 3.457 -7.387 -18.375 1 96.44 359 ARG B CA 1
ATOM 6168 C C . ARG B 1 359 ? 2.502 -6.207 -18.531 1 96.44 359 ARG B C 1
ATOM 6170 O O . ARG B 1 359 ? 2.65 -5.406 -19.469 1 96.44 359 ARG B O 1
ATOM 6177 N N . LEU B 1 360 ? 1.511 -6.23 -17.719 1 96.62 360 LEU B N 1
ATOM 6178 C CA . LEU B 1 360 ? 0.635 -5.07 -17.594 1 96.62 360 LEU B CA 1
ATOM 6179 C C . LEU B 1 360 ? 0.83 -4.387 -16.25 1 96.62 360 LEU B C 1
ATOM 6181 O O . LEU B 1 360 ? 1.123 -5.051 -15.25 1 96.62 360 LEU B O 1
ATOM 6185 N N . TRP B 1 361 ? 0.613 -3.137 -16.297 1 91.88 361 TRP B N 1
ATOM 6186 C CA . TRP B 1 361 ? 0.853 -2.357 -15.086 1 91.88 361 TRP B CA 1
ATOM 6187 C C . TRP B 1 361 ? -0.031 -1.115 -15.055 1 91.88 361 TRP B C 1
ATOM 6189 O O . TRP B 1 361 ? -0.646 -0.756 -16.062 1 91.88 361 TRP B O 1
ATOM 6199 N N . TYR B 1 362 ? -0.188 -0.475 -13.859 1 87.06 362 TYR B N 1
ATOM 6200 C CA . TYR B 1 362 ? -0.974 0.738 -13.656 1 87.06 362 TYR B CA 1
ATOM 6201 C C . TYR B 1 362 ? -2.418 0.531 -14.102 1 87.06 362 TYR B C 1
ATOM 6203 O O . TYR B 1 362 ? -2.959 1.328 -14.867 1 87.06 362 TYR B O 1
ATOM 6211 N N . ILE B 1 363 ? -3.051 -0.475 -13.531 1 91.62 363 ILE B N 1
ATOM 6212 C CA . ILE B 1 363 ? -4.402 -0.866 -13.922 1 91.62 363 ILE B CA 1
ATOM 6213 C C . ILE B 1 363 ? -5.422 -0.007 -13.18 1 91.62 363 ILE B C 1
ATOM 6215 O O . ILE B 1 363 ? -5.328 0.167 -11.961 1 91.62 363 ILE B O 1
ATOM 6219 N N . ARG B 1 364 ? -6.434 0.525 -13.898 1 85.44 364 ARG B N 1
ATOM 6220 C CA . ARG B 1 364 ? -7.5 1.328 -13.312 1 85.44 364 ARG B CA 1
ATOM 6221 C C . ARG B 1 364 ? -8.852 0.98 -13.922 1 85.44 364 ARG B C 1
ATOM 6223 O O . ARG B 1 364 ? -8.953 0.755 -15.125 1 85.44 364 ARG B O 1
ATOM 6230 N N . PRO B 1 365 ? -9.844 0.988 -13.078 1 87.94 365 PRO B N 1
ATOM 6231 C CA . PRO B 1 365 ? -11.18 0.715 -13.625 1 87.94 365 PRO B CA 1
ATOM 6232 C C . PRO B 1 365 ? -11.742 1.889 -14.422 1 87.94 365 PRO B C 1
ATOM 6234 O O . PRO B 1 365 ? -11.57 3.047 -14.031 1 87.94 365 PRO B O 1
ATOM 6237 N N . VAL B 1 366 ? -12.25 1.537 -15.492 1 82.12 366 VAL B N 1
ATOM 6238 C CA . VAL B 1 366 ? -12.961 2.504 -16.312 1 82.12 366 VAL B CA 1
ATOM 6239 C C . VAL B 1 366 ? -14.469 2.357 -16.109 1 82.12 366 VAL B C 1
ATOM 6241 O O . VAL B 1 366 ? -15.172 3.35 -15.922 1 82.12 366 VAL B O 1
ATOM 6244 N N . ASP B 1 367 ? -14.984 1.135 -16.047 1 84 367 ASP B N 1
ATOM 6245 C CA . ASP B 1 367 ? -16.391 0.826 -15.844 1 84 367 ASP B CA 1
ATOM 6246 C C . ASP B 1 367 ? -16.562 -0.485 -15.078 1 84 367 ASP B C 1
ATOM 6248 O O . ASP B 1 367 ? -16.453 -1.567 -15.664 1 84 367 ASP B O 1
ATOM 6252 N N . PRO B 1 368 ? -16.953 -0.377 -13.844 1 82.5 368 PRO B N 1
ATOM 6253 C CA . PRO B 1 368 ? -17.062 -1.585 -13.023 1 82.5 368 PRO B CA 1
ATOM 6254 C C . PRO B 1 368 ? -18.172 -2.523 -13.508 1 82.5 368 PRO B C 1
ATOM 6256 O O . PRO B 1 368 ? -18.078 -3.738 -13.312 1 82.5 368 PRO B O 1
ATOM 6259 N N . GLN B 1 369 ? -19.141 -2.037 -14.148 1 83.69 369 GLN B N 1
ATOM 6260 C CA . GLN B 1 369 ? -20.281 -2.852 -14.562 1 83.69 369 GLN B CA 1
ATOM 6261 C C . GLN B 1 369 ? -19.906 -3.766 -15.727 1 83.69 369 GLN B C 1
ATOM 6263 O O . GLN B 1 369 ? -20.5 -4.828 -15.906 1 83.69 369 GLN B O 1
ATOM 6268 N N . THR B 1 370 ? -18.906 -3.334 -16.438 1 89.81 370 THR B N 1
ATOM 6269 C CA . THR B 1 370 ? -18.484 -4.148 -17.578 1 89.81 370 THR B CA 1
ATOM 6270 C C . THR B 1 370 ? -17.078 -4.684 -17.375 1 89.81 370 THR B C 1
ATOM 6272 O O . THR B 1 370 ? -16.5 -5.301 -18.281 1 89.81 370 THR B O 1
ATOM 6275 N N . LEU B 1 371 ? -16.453 -4.391 -16.219 1 94.44 371 LEU B N 1
ATOM 6276 C CA . LEU B 1 371 ? -15.086 -4.742 -15.875 1 94.44 371 LEU B CA 1
ATOM 6277 C C . LEU B 1 371 ? -14.109 -4.188 -16.906 1 94.44 371 LEU B C 1
ATOM 6279 O O . LEU B 1 371 ? -13.211 -4.898 -17.359 1 94.44 371 LEU B O 1
ATOM 6283 N N . LEU B 1 372 ? -14.438 -2.984 -17.438 1 93.75 372 LEU B N 1
ATOM 6284 C CA . LEU B 1 372 ? -13.523 -2.314 -18.359 1 93.75 372 LEU B CA 1
ATOM 6285 C C . LEU B 1 372 ? -12.383 -1.646 -17.594 1 93.75 372 LEU B C 1
ATOM 6287 O O . LEU B 1 372 ? -12.625 -0.893 -16.641 1 93.75 372 LEU B O 1
ATOM 6291 N N . TYR B 1 373 ? -11.156 -1.967 -18 1 93.81 373 TYR B N 1
ATOM 6292 C CA . TYR B 1 373 ? -9.977 -1.415 -17.344 1 93.81 373 TYR B CA 1
ATOM 6293 C C . TYR B 1 373 ? -9.031 -0.772 -18.344 1 93.81 373 TYR B C 1
ATOM 6295 O O . TYR B 1 373 ? -9.031 -1.139 -19.531 1 93.81 373 TYR B O 1
ATOM 6303 N N . THR B 1 374 ? -8.305 0.171 -17.828 1 90.88 374 THR B N 1
ATOM 6304 C CA . THR B 1 374 ? -7.195 0.759 -18.578 1 90.88 374 THR B CA 1
ATOM 6305 C C . THR B 1 374 ? -5.875 0.521 -17.844 1 90.88 374 THR B C 1
ATOM 6307 O O . THR B 1 374 ? -5.871 0.133 -16.672 1 90.88 374 THR B O 1
ATOM 6310 N N . GLY B 1 375 ? -4.77 0.56 -18.562 1 91.5 375 GLY B N 1
ATOM 6311 C CA . GLY B 1 375 ? -3.426 0.352 -18.047 1 91.5 375 GLY B CA 1
ATOM 6312 C C . GLY B 1 375 ? -2.355 0.457 -19.125 1 91.5 375 GLY B C 1
ATOM 6313 O O . GLY B 1 375 ? -2.623 0.932 -20.234 1 91.5 375 GLY B O 1
ATOM 6314 N N . LEU B 1 376 ? -1.164 0.053 -18.797 1 93.12 376 LEU B N 1
ATOM 6315 C CA . LEU B 1 376 ? -0.031 0.15 -19.703 1 93.12 376 LEU B CA 1
ATOM 6316 C C . LEU B 1 376 ? 0.645 -1.206 -19.875 1 93.12 376 LEU B C 1
ATOM 6318 O O . LEU B 1 376 ? 0.656 -2.021 -18.953 1 93.12 376 LEU B O 1
ATOM 6322 N N . THR B 1 377 ? 1.163 -1.424 -21.094 1 96.12 377 THR B N 1
ATOM 6323 C CA . THR B 1 377 ? 2.156 -2.48 -21.234 1 96.12 377 THR B CA 1
ATOM 6324 C C . THR B 1 377 ? 3.502 -2.043 -20.672 1 96.12 377 THR B C 1
ATOM 6326 O O . THR B 1 377 ? 3.795 -0.848 -20.594 1 96.12 377 THR B O 1
ATOM 6329 N N . ARG B 1 378 ? 4.254 -3.01 -20.188 1 93.88 378 ARG B N 1
ATOM 6330 C CA . ARG B 1 378 ? 5.535 -2.674 -19.578 1 93.88 378 ARG B CA 1
ATOM 6331 C C . ARG B 1 378 ? 6.508 -3.848 -19.672 1 93.88 378 ARG B C 1
ATOM 6333 O O . ARG B 1 378 ? 6.09 -5.004 -19.703 1 93.88 378 ARG B O 1
ATOM 6340 N N . ASP B 1 379 ? 7.871 -3.609 -19.812 1 95.81 379 ASP B N 1
ATOM 6341 C CA . ASP B 1 379 ? 8.984 -4.535 -19.625 1 95.81 379 ASP B CA 1
ATOM 6342 C C . ASP B 1 379 ? 9.008 -5.586 -20.734 1 95.81 379 ASP B C 1
ATOM 6344 O O . ASP B 1 379 ? 9.336 -6.75 -20.484 1 95.81 379 ASP B O 1
ATOM 6348 N N . GLY B 1 380 ? 8.531 -5.148 -21.891 1 94.5 380 GLY B N 1
ATOM 6349 C CA . GLY B 1 380 ? 8.617 -6.043 -23.031 1 94.5 380 GLY B CA 1
ATOM 6350 C C . GLY B 1 380 ? 7.316 -6.164 -23.797 1 94.5 380 GLY B C 1
ATOM 6351 O O . GLY B 1 380 ? 6.426 -6.922 -23.406 1 94.5 380 GLY B O 1
ATOM 6352 N N . THR B 1 381 ? 7.227 -5.438 -24.875 1 97.31 381 THR B N 1
ATOM 6353 C CA . THR B 1 381 ? 6.164 -5.484 -25.875 1 97.31 381 THR B CA 1
ATOM 6354 C C . THR B 1 381 ? 6.746 -5.656 -27.266 1 97.31 381 THR B C 1
ATOM 6356 O O . THR B 1 381 ? 7.59 -4.863 -27.703 1 97.31 381 THR B O 1
ATOM 6359 N N . PHE B 1 382 ? 6.301 -6.699 -27.969 1 98.44 382 PHE B N 1
ATOM 6360 C CA . PHE B 1 382 ? 6.996 -7.062 -29.203 1 98.44 382 PHE B CA 1
ATOM 6361 C C . PHE B 1 382 ? 6 -7.312 -30.328 1 98.44 382 PHE B C 1
ATOM 6363 O O . PHE B 1 382 ? 4.949 -7.914 -30.109 1 98.44 382 PHE B O 1
ATOM 6370 N N . TYR B 1 383 ? 6.422 -6.879 -31.484 1 98.56 383 TYR B N 1
ATOM 6371 C CA . TYR B 1 383 ? 5.641 -7.152 -32.688 1 98.56 383 TYR B CA 1
ATOM 6372 C C . TYR B 1 383 ? 5.98 -8.523 -33.25 1 98.56 383 TYR B C 1
ATOM 6374 O O . TYR B 1 383 ? 7.156 -8.883 -33.375 1 98.56 383 TYR B O 1
ATOM 6382 N N . ILE B 1 384 ? 4.953 -9.32 -33.5 1 98.69 384 ILE B N 1
ATOM 6383 C CA . ILE B 1 384 ? 5.082 -10.641 -34.125 1 98.69 384 ILE B CA 1
ATOM 6384 C C . ILE B 1 384 ? 4.703 -10.562 -35.594 1 98.69 384 ILE B C 1
ATOM 6386 O O . ILE B 1 384 ? 3.689 -9.969 -35.938 1 98.69 384 ILE B O 1
ATOM 6390 N N . GLU B 1 385 ? 5.52 -11.141 -36.406 1 98.44 385 GLU B N 1
ATOM 6391 C CA . GLU B 1 385 ? 5.234 -11.297 -37.844 1 98.44 385 GLU B CA 1
ATOM 6392 C C . GLU B 1 385 ? 5.676 -12.664 -38.344 1 98.44 385 GLU B C 1
ATOM 6394 O O . GLU B 1 385 ? 6.828 -13.062 -38.156 1 98.44 385 GLU B O 1
ATOM 6399 N N . ASN B 1 386 ? 4.793 -13.383 -38.938 1 98.12 386 ASN B N 1
ATOM 6400 C CA . ASN B 1 386 ? 5.027 -14.695 -39.5 1 98.12 386 ASN B CA 1
ATOM 6401 C C . ASN B 1 386 ? 5.625 -15.664 -38.469 1 98.12 386 ASN B C 1
ATOM 6403 O O . ASN B 1 386 ? 6.633 -16.312 -38.75 1 98.12 386 ASN B O 1
ATOM 6407 N N . GLY B 1 387 ? 5.137 -15.586 -37.312 1 98.12 387 GLY B N 1
ATOM 6408 C CA . GLY B 1 387 ? 5.453 -16.562 -36.281 1 98.12 387 GLY B CA 1
ATOM 6409 C C . GLY B 1 387 ? 6.738 -16.25 -35.531 1 98.12 387 GLY B C 1
ATOM 6410 O O . GLY B 1 387 ? 7.277 -17.109 -34.844 1 98.12 387 GLY B O 1
ATOM 6411 N N . GLN B 1 388 ? 7.223 -15.031 -35.812 1 98.25 388 GLN B N 1
ATOM 6412 C CA . GLN B 1 388 ? 8.469 -14.648 -35.156 1 98.25 388 GLN B CA 1
ATOM 6413 C C . GLN B 1 388 ? 8.359 -13.266 -34.531 1 98.25 388 GLN B C 1
ATOM 6415 O O . GLN B 1 388 ? 7.656 -12.398 -35.062 1 98.25 388 GLN B O 1
ATOM 6420 N N . ILE B 1 389 ? 9.023 -13.141 -33.438 1 97.69 389 ILE B N 1
ATOM 6421 C CA . ILE B 1 389 ? 9.172 -11.797 -32.906 1 97.69 389 ILE B CA 1
ATOM 6422 C C . ILE B 1 389 ? 10.055 -10.961 -33.812 1 97.69 389 ILE B C 1
ATOM 6424 O O . ILE B 1 389 ? 11.234 -11.273 -34.031 1 97.69 389 ILE B O 1
ATOM 6428 N N . LYS B 1 390 ? 9.586 -9.914 -34.312 1 97.38 390 LYS B N 1
ATOM 6429 C CA . LYS B 1 390 ? 10.281 -9.141 -35.344 1 97.38 390 LYS B CA 1
ATOM 6430 C C . LYS B 1 390 ? 11.008 -7.945 -34.719 1 97.38 390 LYS B C 1
ATOM 6432 O O . LYS B 1 390 ? 12.18 -7.703 -35.031 1 97.38 390 LYS B O 1
ATOM 6437 N N . PHE B 1 391 ? 10.375 -7.125 -33.938 1 97.44 391 PHE B N 1
ATOM 6438 C CA . PHE B 1 391 ? 10.969 -5.965 -33.281 1 97.44 391 PHE B CA 1
ATOM 6439 C C . PHE B 1 391 ? 10.156 -5.543 -32.062 1 97.44 391 PHE B C 1
ATOM 6441 O O . PHE B 1 391 ? 8.992 -5.91 -31.938 1 97.44 391 PHE B O 1
ATOM 6448 N N . PRO B 1 392 ? 10.852 -4.855 -31.141 1 97.25 392 PRO B N 1
ATOM 6449 C CA . PRO B 1 392 ? 10.102 -4.297 -30.016 1 97.25 392 PRO B CA 1
ATOM 6450 C C . PRO B 1 392 ? 9.25 -3.088 -30.422 1 97.25 392 PRO B C 1
ATOM 6452 O O . PRO B 1 392 ? 9.586 -2.385 -31.375 1 97.25 392 PRO B O 1
ATOM 6455 N N . VAL B 1 393 ? 8.172 -2.904 -29.703 1 97.19 393 VAL B N 1
ATOM 6456 C CA . VAL B 1 393 ? 7.34 -1.729 -29.953 1 97.19 393 VAL B CA 1
ATOM 6457 C C . VAL B 1 393 ? 7.211 -0.916 -28.656 1 97.19 393 VAL B C 1
ATOM 6459 O O . VAL B 1 393 ? 7.379 -1.448 -27.562 1 97.19 393 VAL B O 1
ATOM 6462 N N . LYS B 1 394 ? 6.922 0.349 -28.812 1 94.19 394 LYS B N 1
ATOM 6463 C CA . LYS B 1 394 ? 6.691 1.227 -27.672 1 94.19 394 LYS B CA 1
ATOM 6464 C C . LYS B 1 394 ? 5.48 0.769 -26.859 1 94.19 394 LYS B C 1
ATOM 6466 O O . LYS B 1 394 ? 4.555 0.169 -27.406 1 94.19 394 LYS B O 1
ATOM 6471 N N . ASN B 1 395 ? 5.527 1.104 -25.625 1 93 395 ASN B N 1
ATOM 6472 C CA . ASN B 1 395 ? 4.43 0.71 -24.75 1 93 395 ASN B CA 1
ATOM 6473 C C . ASN B 1 395 ? 3.121 1.381 -25.156 1 93 395 ASN B C 1
ATOM 6475 O O . ASN B 1 395 ? 3.127 2.484 -25.703 1 93 395 ASN B O 1
ATOM 6479 N N . PHE B 1 396 ? 2.07 0.65 -24.859 1 94.06 396 PHE B N 1
ATOM 6480 C CA . PHE B 1 396 ? 0.721 1.126 -25.141 1 94.06 396 PHE B CA 1
ATOM 6481 C C . PHE B 1 396 ? -0.071 1.301 -23.859 1 94.06 396 PHE B C 1
ATOM 6483 O O . PHE B 1 396 ? 0.158 0.585 -22.875 1 94.06 396 PHE B O 1
ATOM 6490 N N . ARG B 1 397 ? -0.945 2.285 -23.906 1 90.19 397 ARG B N 1
ATOM 6491 C CA . ARG B 1 397 ? -2.117 2.219 -23.031 1 90.19 397 ARG B CA 1
ATOM 6492 C C . ARG B 1 397 ? -3.195 1.324 -23.641 1 90.19 397 ARG B C 1
ATOM 6494 O O . ARG B 1 397 ? -3.408 1.333 -24.859 1 90.19 397 ARG B O 1
ATOM 6501 N N . PHE B 1 398 ? -3.855 0.627 -22.828 1 94.69 398 PHE B N 1
ATOM 6502 C CA . PHE B 1 398 ? -4.918 -0.232 -23.328 1 94.69 398 PHE B CA 1
ATOM 6503 C C . PHE B 1 398 ? -6.238 0.06 -22.625 1 94.69 398 PHE B C 1
ATOM 6505 O O . PHE B 1 398 ? -6.254 0.691 -21.562 1 94.69 398 PHE B O 1
ATOM 6512 N N . ASN B 1 399 ? -7.328 -0.265 -23.219 1 92.81 399 ASN B N 1
ATOM 6513 C CA . ASN B 1 399 ? -8.688 -0.345 -22.703 1 92.81 399 ASN B CA 1
ATOM 6514 C C . ASN B 1 399 ? -9.32 -1.703 -22.984 1 92.81 399 ASN B C 1
ATOM 6516 O O . ASN B 1 399 ? -9.688 -1.99 -24.125 1 92.81 399 ASN B O 1
ATOM 6520 N N . GLU B 1 400 ? -9.383 -2.494 -21.953 1 96.62 400 GLU B N 1
ATOM 6521 C CA . GLU B 1 400 ? -9.836 -3.855 -22.203 1 96.62 400 GLU B CA 1
ATOM 6522 C C . GLU B 1 400 ? -10.578 -4.426 -21 1 96.62 400 GLU B C 1
ATOM 6524 O O . GLU B 1 400 ? -10.375 -3.975 -19.875 1 96.62 400 GLU B O 1
ATOM 6529 N N . SER B 1 401 ? -11.453 -5.332 -21.219 1 97.12 401 SER B N 1
ATOM 6530 C CA . SER B 1 401 ? -12.203 -6.098 -20.234 1 97.12 401 SER B CA 1
ATOM 6531 C C . SER B 1 401 ? -11.812 -7.57 -20.25 1 97.12 401 SER B C 1
ATOM 6533 O O . SER B 1 401 ? -11.719 -8.172 -21.328 1 97.12 401 SER B O 1
ATOM 6535 N N . PRO B 1 402 ? -11.586 -8.148 -19.031 1 98.12 402 PRO B N 1
ATOM 6536 C CA . PRO B 1 402 ? -11.32 -9.586 -19.031 1 98.12 402 PRO B CA 1
ATOM 6537 C C . PRO B 1 402 ? -12.477 -10.406 -19.609 1 98.12 402 PRO B C 1
ATOM 6539 O O . PRO B 1 402 ? -12.258 -11.5 -20.125 1 98.12 402 PRO B O 1
ATOM 6542 N N . ILE B 1 403 ? -13.672 -9.891 -19.562 1 97.88 403 ILE B N 1
ATOM 6543 C CA . ILE B 1 403 ? -14.82 -10.578 -20.156 1 97.88 403 ILE B CA 1
ATOM 6544 C C . ILE B 1 403 ? -14.734 -10.5 -21.672 1 97.88 403 ILE B C 1
ATOM 6546 O O . ILE B 1 403 ? -14.891 -11.508 -22.359 1 97.88 403 ILE B O 1
ATOM 6550 N N . ILE B 1 404 ? -14.492 -9.32 -22.172 1 97.5 404 ILE B N 1
ATOM 6551 C CA . ILE B 1 404 ? -14.391 -9.133 -23.609 1 97.5 404 ILE B CA 1
ATOM 6552 C C . ILE B 1 404 ? -13.211 -9.938 -24.156 1 97.5 404 ILE B C 1
ATOM 6554 O O . ILE B 1 404 ? -13.359 -10.68 -25.141 1 97.5 404 ILE B O 1
ATOM 6558 N N . MET B 1 405 ? -12.094 -9.859 -23.5 1 97.81 405 MET B N 1
ATOM 6559 C CA . MET B 1 405 ? -10.906 -10.516 -24.031 1 97.81 405 MET B CA 1
ATOM 6560 C C . MET B 1 405 ? -11.086 -12.031 -24.047 1 97.81 405 MET B C 1
ATOM 6562 O O . MET B 1 405 ? -10.664 -12.703 -24.984 1 97.81 405 MET B O 1
ATOM 6566 N N . LEU B 1 406 ? -11.703 -12.586 -23 1 98.56 406 LEU B N 1
ATOM 6567 C CA . LEU B 1 406 ? -11.867 -14.031 -22.938 1 98.56 406 LEU B CA 1
ATOM 6568 C C . LEU B 1 406 ? -12.891 -14.508 -23.969 1 98.56 406 LEU B C 1
ATOM 6570 O O . LEU B 1 406 ? -12.883 -15.68 -24.359 1 98.56 406 LEU B O 1
ATOM 6574 N N . ASN B 1 407 ? -13.766 -13.664 -24.391 1 98.5 407 ASN B N 1
ATOM 6575 C CA . ASN B 1 407 ? -14.703 -14.023 -25.453 1 98.5 407 ASN B CA 1
ATOM 6576 C C . ASN B 1 407 ? -14.055 -13.906 -26.828 1 98.5 407 ASN B C 1
ATOM 6578 O O . ASN B 1 407 ? -14.586 -14.414 -27.812 1 98.5 407 ASN B O 1
ATOM 6582 N N . ASN B 1 408 ? -12.961 -13.25 -26.891 1 98.5 408 ASN B N 1
ATOM 6583 C CA . ASN B 1 408 ? -12.203 -13.102 -28.141 1 98.5 408 ASN B CA 1
ATOM 6584 C C . ASN B 1 408 ? -11 -14.047 -28.172 1 98.5 408 ASN B C 1
ATOM 6586 O O . ASN B 1 408 ? -10.055 -13.82 -28.922 1 98.5 408 ASN B O 1
ATOM 6590 N N . LEU B 1 409 ? -11.07 -15.086 -27.422 1 98.06 409 LEU B N 1
ATOM 6591 C CA . LEU B 1 409 ? -9.969 -16.031 -27.297 1 98.06 409 LEU B CA 1
ATOM 6592 C C . LEU B 1 409 ? -9.734 -16.766 -28.609 1 98.06 409 LEU B C 1
ATOM 6594 O O . LEU B 1 409 ? -10.672 -17.266 -29.234 1 98.06 409 LEU B O 1
ATOM 6598 N N . GLU B 1 410 ? -8.5 -16.75 -28.984 1 98.06 410 GLU B N 1
ATOM 6599 C CA . GLU B 1 410 ? -8.109 -17.594 -30.109 1 98.06 410 GLU B CA 1
ATOM 6600 C C . GLU B 1 410 ? -7.465 -18.891 -29.641 1 98.06 410 GLU B C 1
ATOM 6602 O O . GLU B 1 410 ? -7.719 -19.953 -30.188 1 98.06 410 GLU B O 1
ATOM 6607 N N . ALA B 1 411 ? -6.57 -18.844 -28.625 1 98.25 411 ALA B N 1
ATOM 6608 C CA . ALA B 1 411 ? -5.895 -20.031 -28.125 1 98.25 411 ALA B CA 1
ATOM 6609 C C . ALA B 1 411 ? -5.461 -19.844 -26.672 1 98.25 411 ALA B C 1
ATOM 6611 O O . ALA B 1 411 ? -5.234 -18.703 -26.234 1 98.25 411 ALA B O 1
ATOM 6612 N N . LEU B 1 412 ? -5.426 -20.938 -25.953 1 98.62 412 LEU B N 1
ATOM 6613 C CA . LEU B 1 412 ? -4.855 -21.016 -24.609 1 98.62 412 LEU B CA 1
ATOM 6614 C C . LEU B 1 412 ? -3.643 -21.938 -24.578 1 98.62 412 LEU B C 1
ATOM 6616 O O . LEU B 1 412 ? -3.666 -23.016 -25.172 1 98.62 412 LEU B O 1
ATOM 6620 N N . GLY B 1 413 ? -2.621 -21.453 -23.922 1 98.75 413 GLY B N 1
ATOM 6621 C CA . GLY B 1 413 ? -1.463 -22.297 -23.719 1 98.75 413 GLY B CA 1
ATOM 6622 C C . GLY B 1 413 ? -1.529 -23.109 -22.438 1 98.75 413 GLY B C 1
ATOM 6623 O O . GLY B 1 413 ? -2.596 -23.219 -21.828 1 98.75 413 GLY B O 1
ATOM 6624 N N . ARG B 1 414 ? -0.35 -23.719 -22.078 1 98.38 414 ARG B N 1
ATOM 6625 C CA . ARG B 1 414 ? -0.236 -24.484 -20.844 1 98.38 414 ARG B CA 1
ATOM 6626 C C . ARG B 1 414 ? -0.163 -23.562 -19.625 1 98.38 414 ARG B C 1
ATOM 6628 O O . ARG B 1 414 ? 0.688 -22.672 -19.562 1 98.38 414 ARG B O 1
ATOM 6635 N N . PRO B 1 415 ? -1.043 -23.797 -18.625 1 98.25 415 PRO B N 1
ATOM 6636 C CA . PRO B 1 415 ? -1.008 -22.938 -17.453 1 98.25 415 PRO B CA 1
ATOM 6637 C C . PRO B 1 415 ? 0.343 -22.953 -16.734 1 98.25 415 PRO B C 1
ATOM 6639 O O . PRO B 1 415 ? 0.968 -24.016 -16.625 1 98.25 415 PRO B O 1
ATOM 6642 N N . GLU B 1 416 ? 0.75 -21.844 -16.375 1 97.31 416 GLU B N 1
ATOM 6643 C CA . GLU B 1 416 ? 1.973 -21.656 -15.594 1 97.31 416 GLU B CA 1
ATOM 6644 C C . GLU B 1 416 ? 1.715 -20.797 -14.359 1 97.31 416 GLU B C 1
ATOM 6646 O O . GLU B 1 416 ? 0.774 -20 -14.336 1 97.31 416 GLU B O 1
ATOM 6651 N N . ARG B 1 417 ? 2.543 -21.047 -13.344 1 97.06 417 ARG B N 1
ATOM 6652 C CA . ARG B 1 417 ? 2.461 -20.188 -12.164 1 97.06 417 ARG B CA 1
ATOM 6653 C C . ARG B 1 417 ? 2.873 -18.75 -12.492 1 97.06 417 ARG B C 1
ATOM 6655 O O . ARG B 1 417 ? 3.896 -18.531 -13.148 1 97.06 417 ARG B O 1
ATOM 6662 N N . ALA B 1 418 ? 2.049 -17.828 -12.172 1 97.62 418 ALA B N 1
ATOM 6663 C CA . ALA B 1 418 ? 2.316 -16.406 -12.383 1 97.62 418 ALA B CA 1
ATOM 6664 C C . ALA B 1 418 ? 2.059 -15.602 -11.117 1 97.62 418 ALA B C 1
ATOM 6666 O O . ALA B 1 418 ? 1.233 -15.992 -10.281 1 97.62 418 ALA B O 1
ATOM 6667 N N . VAL B 1 419 ? 2.838 -14.555 -10.93 1 97.81 419 VAL B N 1
ATOM 6668 C CA . VAL B 1 419 ? 2.658 -13.609 -9.828 1 97.81 419 VAL B CA 1
ATOM 6669 C C . VAL B 1 419 ? 2.242 -12.25 -10.383 1 97.81 419 VAL B C 1
ATOM 6671 O O . VAL B 1 419 ? 2.904 -11.703 -11.266 1 97.81 419 VAL B O 1
ATOM 6674 N N . SER B 1 420 ? 1.177 -11.758 -9.906 1 97.38 420 SER B N 1
ATOM 6675 C CA . SER B 1 420 ? 0.709 -10.445 -10.336 1 97.38 420 SER B CA 1
ATOM 6676 C C . SER B 1 420 ? 1.647 -9.336 -9.859 1 97.38 420 SER B C 1
ATOM 6678 O O . SER B 1 420 ? 1.942 -9.234 -8.672 1 97.38 420 SER B O 1
ATOM 6680 N N . GLY B 1 421 ? 2.045 -8.57 -10.859 1 94 421 GLY B N 1
ATOM 6681 C CA . GLY B 1 421 ? 2.855 -7.418 -10.5 1 94 421 GLY B CA 1
ATOM 6682 C C . GLY B 1 421 ? 2.057 -6.316 -9.828 1 94 421 GLY B C 1
ATOM 6683 O O . GLY B 1 421 ? 2.625 -5.32 -9.375 1 94 421 GLY B O 1
ATOM 6684 N N . GLU B 1 422 ? 0.745 -6.445 -9.742 1 93 422 GLU B N 1
ATOM 6685 C CA . GLU B 1 422 ? -0.149 -5.441 -9.18 1 93 422 GLU B CA 1
ATOM 6686 C C . GLU B 1 422 ? -0.618 -5.844 -7.781 1 93 422 GLU B C 1
ATOM 6688 O O . GLU B 1 422 ? -0.514 -5.062 -6.836 1 93 422 GLU B O 1
ATOM 6693 N N . SER B 1 423 ? -1.003 -7.078 -7.66 1 93.75 423 SER B N 1
ATOM 6694 C CA . SER B 1 423 ? -1.587 -7.527 -6.402 1 93.75 423 SER B CA 1
ATOM 6695 C C . SER B 1 423 ? -0.625 -8.43 -5.637 1 93.75 423 SER B C 1
ATOM 6697 O O . SER B 1 423 ? -0.837 -8.719 -4.457 1 93.75 423 SER B O 1
ATOM 6699 N N . PHE B 1 424 ? 0.329 -8.992 -6.285 1 93.56 424 PHE B N 1
ATOM 6700 C CA . PHE B 1 424 ? 1.316 -9.922 -5.75 1 93.56 424 PHE B CA 1
ATOM 6701 C C . PHE B 1 424 ? 0.688 -11.281 -5.484 1 93.56 424 PHE B C 1
ATOM 6703 O O . PHE B 1 424 ? 1.312 -12.148 -4.867 1 93.56 424 PHE B O 1
ATOM 6710 N N . GLN B 1 425 ? -0.521 -11.469 -5.957 1 95.94 425 GLN B N 1
ATOM 6711 C CA . GLN B 1 425 ? -1.148 -12.789 -5.867 1 95.94 425 GLN B CA 1
ATOM 6712 C C . GLN B 1 425 ? -0.564 -13.75 -6.898 1 95.94 425 GLN B C 1
ATOM 6714 O O . GLN B 1 425 ? -0.128 -13.32 -7.973 1 95.94 425 GLN B O 1
ATOM 6719 N N . SER B 1 426 ? -0.622 -14.984 -6.504 1 97.56 426 SER B N 1
ATOM 6720 C CA . SER B 1 426 ? -0.203 -16.047 -7.422 1 97.56 426 SER B CA 1
ATOM 6721 C C . SER B 1 426 ? -1.403 -16.797 -7.984 1 97.56 426 SER B C 1
ATOM 6723 O O . SER B 1 426 ? -2.422 -16.953 -7.305 1 97.56 426 SER B O 1
ATOM 6725 N N . ALA B 1 427 ? -1.24 -17.25 -9.172 1 98.56 427 ALA B N 1
ATOM 6726 C CA . ALA B 1 427 ? -2.25 -18.078 -9.82 1 98.56 427 ALA B CA 1
ATOM 6727 C C . ALA B 1 427 ? -1.628 -18.922 -10.93 1 98.56 427 ALA B C 1
ATOM 6729 O O . ALA B 1 427 ? -0.506 -18.656 -11.367 1 98.56 427 ALA B O 1
ATOM 6730 N N . MET B 1 428 ? -2.328 -20 -11.25 1 98.62 428 MET B N 1
ATOM 6731 C CA . MET B 1 428 ? -1.995 -20.719 -12.469 1 98.62 428 MET B CA 1
ATOM 6732 C C . MET B 1 428 ? -2.721 -20.125 -13.672 1 98.62 428 MET B C 1
ATOM 6734 O O . MET B 1 428 ? -3.951 -20.141 -13.734 1 98.62 428 MET B O 1
ATOM 6738 N N . ILE B 1 429 ? -1.958 -19.578 -14.594 1 98.62 429 ILE B N 1
ATOM 6739 C CA . ILE B 1 429 ? -2.535 -18.844 -15.719 1 98.62 429 ILE B CA 1
ATOM 6740 C C . ILE B 1 429 ? -1.916 -19.328 -17.031 1 98.62 429 ILE B C 1
ATOM 6742 O O . ILE B 1 429 ? -0.691 -19.391 -17.156 1 98.62 429 ILE B O 1
ATOM 6746 N N . PRO B 1 430 ? -2.701 -19.688 -18.047 1 98.75 430 PRO B N 1
ATOM 6747 C CA . PRO B 1 430 ? -2.117 -19.969 -19.359 1 98.75 430 PRO B CA 1
ATOM 6748 C C . PRO B 1 430 ? -1.777 -18.703 -20.141 1 98.75 430 PRO B C 1
ATOM 6750 O O . PRO B 1 430 ? -2.441 -17.672 -19.984 1 98.75 430 PRO B O 1
ATOM 6753 N N . PRO B 1 431 ? -0.68 -18.766 -20.938 1 98.69 431 PRO B N 1
ATOM 6754 C CA . PRO B 1 431 ? -0.63 -17.719 -21.953 1 98.69 431 PRO B CA 1
ATOM 6755 C C . PRO B 1 431 ? -1.863 -17.719 -22.859 1 98.69 431 PRO B C 1
ATOM 6757 O O . PRO B 1 431 ? -2.451 -18.766 -23.109 1 98.69 431 PRO B O 1
ATOM 6760 N N . MET B 1 432 ? -2.252 -16.562 -23.281 1 98.81 432 MET B N 1
ATOM 6761 C CA . MET B 1 432 ? -3.498 -16.422 -24.031 1 98.81 432 MET B CA 1
ATOM 6762 C C . MET B 1 432 ? -3.275 -15.656 -25.328 1 98.81 432 MET B C 1
ATOM 6764 O O . MET B 1 432 ? -2.629 -14.609 -25.328 1 98.81 432 MET B O 1
ATOM 6768 N N . LYS B 1 433 ? -3.781 -16.203 -26.391 1 98.81 433 LYS B N 1
ATOM 6769 C CA . LYS B 1 433 ? -3.859 -15.492 -27.672 1 98.81 433 LYS B CA 1
ATOM 6770 C C . LYS B 1 433 ? -5.262 -14.938 -27.906 1 98.81 433 LYS B C 1
ATOM 6772 O O . LYS B 1 433 ? -6.23 -15.688 -28 1 98.81 433 LYS B O 1
ATOM 6777 N N . ILE B 1 434 ? -5.348 -13.609 -27.984 1 98.75 434 ILE B N 1
ATOM 6778 C CA . ILE B 1 434 ? -6.621 -12.898 -27.969 1 98.75 434 ILE B CA 1
ATOM 6779 C C . ILE B 1 434 ? -6.754 -12.055 -29.234 1 98.75 434 ILE B C 1
ATOM 6781 O O . ILE B 1 434 ? -5.828 -11.336 -29.609 1 98.75 434 ILE B O 1
ATOM 6785 N N . ARG B 1 435 ? -7.883 -12.055 -29.859 1 98.44 435 ARG B N 1
ATOM 6786 C CA . ARG B 1 435 ? -8.172 -11.203 -31.016 1 98.44 435 ARG B CA 1
ATOM 6787 C C . ARG B 1 435 ? -8.734 -9.859 -30.562 1 98.44 435 ARG B C 1
ATOM 6789 O O . ARG B 1 435 ? -9.383 -9.773 -29.531 1 98.44 435 ARG B O 1
ATOM 6796 N N . ASP B 1 436 ? -8.43 -8.828 -31.297 1 98.12 436 ASP B N 1
ATOM 6797 C CA . ASP B 1 436 ? -9.07 -7.52 -31.219 1 98.12 436 ASP B CA 1
ATOM 6798 C C . ASP B 1 436 ? -8.836 -6.883 -29.844 1 98.12 436 ASP B C 1
ATOM 6800 O O . ASP B 1 436 ? -9.758 -6.289 -29.266 1 98.12 436 ASP B O 1
ATOM 6804 N N . PHE B 1 437 ? -7.656 -7.113 -29.266 1 98.5 437 PHE B N 1
ATOM 6805 C CA . PHE B 1 437 ? -7.262 -6.402 -28.047 1 98.5 437 PHE B CA 1
ATOM 6806 C C . PHE B 1 437 ? -7.035 -4.922 -28.344 1 98.5 437 PHE B C 1
ATOM 6808 O O . PHE B 1 437 ? -6.344 -4.57 -29.297 1 98.5 437 PHE B O 1
ATOM 6815 N N . THR B 1 438 ? -7.523 -4.031 -27.547 1 97.12 438 THR B N 1
ATOM 6816 C CA . THR B 1 438 ? -7.57 -2.615 -27.891 1 97.12 438 THR B CA 1
ATOM 6817 C C . THR B 1 438 ? -6.449 -1.847 -27.203 1 97.12 438 THR B C 1
ATOM 6819 O O . THR B 1 438 ? -6.445 -1.723 -25.969 1 97.12 438 THR B O 1
ATOM 6822 N N . PHE B 1 439 ? -5.559 -1.35 -27.984 1 96.56 439 PHE B N 1
ATOM 6823 C CA . PHE B 1 439 ? -4.605 -0.347 -27.516 1 96.56 439 PHE B CA 1
ATOM 6824 C C . PHE B 1 439 ? -5.098 1.058 -27.844 1 96.56 439 PHE B C 1
ATOM 6826 O O . PHE B 1 439 ? -5.352 1.374 -29.016 1 96.56 439 PHE B O 1
ATOM 6833 N N . SER B 1 440 ? -5.172 1.899 -26.875 1 90.62 440 SER B N 1
ATOM 6834 C CA . SER B 1 440 ? -5.855 3.18 -27.047 1 90.62 440 SER B CA 1
ATOM 6835 C C . SER B 1 440 ? -4.867 4.289 -27.391 1 90.62 440 SER B C 1
ATOM 6837 O O . SER B 1 440 ? -5.223 5.25 -28.078 1 90.62 440 SER B O 1
ATOM 6839 N N . SER B 1 441 ? -3.676 4.227 -26.859 1 86.44 441 SER B N 1
ATOM 6840 C CA . SER B 1 441 ? -2.674 5.246 -27.156 1 86.44 441 SER B CA 1
ATOM 6841 C C . SER B 1 441 ? -1.264 4.727 -26.891 1 86.44 441 SER B C 1
ATOM 6843 O O . SER B 1 441 ? -1.088 3.65 -26.312 1 86.44 441 SER B O 1
ATOM 6845 N N . LEU B 1 442 ? -0.325 5.535 -27.453 1 83.19 442 LEU B N 1
ATOM 6846 C CA . LEU B 1 442 ? 1.075 5.238 -27.172 1 83.19 442 LEU B CA 1
ATOM 6847 C C . LEU B 1 442 ? 1.491 5.805 -25.812 1 83.19 442 LEU B C 1
ATOM 6849 O O . LEU B 1 442 ? 0.88 6.754 -25.312 1 83.19 442 LEU B O 1
ATOM 6853 N N . SER B 1 443 ? 2.461 5.145 -25.203 1 76.94 443 SER B N 1
ATOM 6854 C CA . SER B 1 443 ? 3.062 5.641 -23.969 1 76.94 443 SER B CA 1
ATOM 6855 C C . SER B 1 443 ? 4.586 5.66 -24.062 1 76.94 443 SER B C 1
ATOM 6857 O O . SER B 1 443 ? 5.191 4.719 -24.578 1 76.94 443 SER B O 1
ATOM 6859 N N . ASP B 1 444 ? 5.109 6.77 -23.578 1 68.06 444 ASP B N 1
ATOM 6860 C CA . ASP B 1 444 ? 6.562 6.879 -23.578 1 68.06 444 ASP B CA 1
ATOM 6861 C C . ASP B 1 444 ? 7.156 6.254 -22.312 1 68.06 444 ASP B C 1
ATOM 6863 O O . ASP B 1 444 ? 8.375 6.223 -22.141 1 68.06 444 ASP B O 1
ATOM 6867 N N . ALA B 1 445 ? 6.301 5.809 -21.484 1 62.97 445 ALA B N 1
ATOM 6868 C CA . ALA B 1 445 ? 6.785 5.18 -20.266 1 62.97 445 ALA B CA 1
ATOM 6869 C C . ALA B 1 445 ? 7.527 3.881 -20.562 1 62.97 445 ALA B C 1
ATOM 6871 O O . ALA B 1 445 ? 7.109 3.109 -21.438 1 62.97 445 ALA B O 1
ATOM 6872 N N . VAL B 1 446 ? 8.75 3.723 -20.016 1 64.19 446 VAL B N 1
ATOM 6873 C CA . VAL B 1 446 ? 9.539 2.518 -20.234 1 64.19 446 VAL B CA 1
ATOM 6874 C C . VAL B 1 446 ? 9.352 1.559 -19.062 1 64.19 446 VAL B C 1
ATOM 6876 O O . VAL B 1 446 ? 9.32 1.982 -17.906 1 64.19 446 VAL B O 1
#

Sequence (892 aa):
MAILSEEEARSLMKKALSYSKADECEINLNGSDSANIRYARNSVSTSGAIAQTSLVVSSAFGKKLGVATINEYDDASLEKVVRRSEELAQLAPENPEFMPFLGPQTYAAPNPKLFDQKTADMSPKLRTDMVAQSLQVAKDSKLTAAGFLQNTGSFAAMMNSHGLFAYNKYSDINFSVTLRSEDGKGSGYASRDYEDYTKMDTLKLTKVSAQKATGSITAKAIEPGKYTVILEPSAGIVLLEQLYGGLDARSADEGRSFLSKAGGGTKLGDKLVDERVTIYSDPQNPDLPSSTWNGDGRPQERINWIEKGVVKNLYYSRYWAQKKGVKAIPGPDAITMLGGDASLEDLIKSTERGILVTRLWYIRPVDPQTLLYTGLTRDGTFYIENGQIKFPVKNFRFNESPIIMLNNLEALGRPERAVSGESFQSAMIPPMKIRDFTFSSLSDAVMAILSEEEARSLMKKALSYSKADECEINLNGSDSANIRYARNSVSTSGAIAQTSLVVSSAFGKKLGVATINEYDDASLEKVVRRSEELAQLAPENPEFMPFLGPQTYAAPNPKLFDQKTADMSPKLRTDMVAQSLQVAKDSKLTAAGFLQNTGSFAAMMNSHGLFAYNKYSDINFSVTLRSEDGKGSGYASRDYEDYTKMDTLKLTKVSAQKATGSITAKAIEPGKYTVILEPSAGIVLLEQLYGGLDARSADEGRSFLSKAGGGTKLGDKLVDERVTIYSDPQNPDLPSSTWNGDGRPQERINWIEKGVVKNLYYSRYWAQKKGVKAIPGPDAITMLGGDASLEDLIKSTERGILVTRLWYIRPVDPQTLLYTGLTRDGTFYIENGQIKFPVKNFRFNESPIIMLNNLEALGRPERAVSGESFQSAMIPPMKIRDFTFSSLSDAV

Nearest PDB structures (foldseek):
  6j6a-assembly1_B  TM=8.874E-01  e=4.461E-35  Thermococcus kodakarensis KOD1
  1vpb-assembly1_A-2  TM=8.606E-01  e=2.699E-33  Bacteroides thetaiotaomicron VPI-5482
  3qtd-assembly2_B  TM=8.648E-01  e=1.457E-32  Pseudomonas aeruginosa
  5nja-assembly2_D  TM=8.349E-01  e=8.307E-33  Escherichia coli str. K-12 substr. MG1655
  5njc-assembly1_A  TM=7.666E-01  e=8.771E-34  Escherichia coli str. K-12 substr. MG1655

pLDDT: mean 95.99, std 4.61, range [61.16, 98.88]

Secondary structure (DSSP, 8-state):
-----HHHHHHHHHHHHHT--SSEEEEEEEEEEEEEEEEETTEEEEEEEEEEEEEEEEEEETTEEEEEEES--SHHHHHHHHHHHHHHHHHSPP-TT--PPP----PPPPPGGG--HHHHT--HHHHHHHHHHHHHHHHHTT-EEEEEEEEEEEEEEEEETTS-EEEEEEEEEEEEEEEE-TTS--EEEEEEEESSGGG--HHHHHHHHHHHHHHTTTPBP---EEEEEEEPHHHHHHHHHHHHTT-BHHHHHTT-STTBPTTSSB-TTSB-S-TT--EEE-TT-TTS---SB-TTSPBP--EEEEETTEE---B--HHHHHHHTS--PPPPSSEEE---SB-HHHHHHT-SEEEEEEEEEEEEEEETTTTEEEEEEEEEEEEEETTEEEEEB--EEEEE-HHHHHHTEEEEB--EEEE-TTT--EEEE--EEEEEEEEEEE----/-----HHHHHHHHHHHHHT--SSEEEEEEEEEEEEEEEEETTEEEEEEEEEEEEEEEEEEETTEEEEEEES--SHHHHHHHHHHHHHHHHHSPP-TT--PPP----PPPPPGGG--HHHHT--HHHHHHHHHHHHHHHHHTT-EEEEEEEEEEEEEEEEETTS-EEEEEEEEEEEEEEEE-TTS--EEEEEEEESSGGG--HHHHHHHHHHHHHHTTTPBP---EEEEEEEPHHHHHHHHHHHHTT-BHHHHHTT-STTBPTTSSB-TTSB-S-TT--EEE-TT-TTS---SB-TTSPBP--EEEEETTEE---B--HHHHHHHTS--PPPPSSEEE---SB-HHHHHHT-SEEEEEEEEEEEEEEETTTTEEEEEEEEEEEEEETTEEEEEB--EEEEE-HHHHHHTEEEEB--EEEE-TTT--EEEE--EEEEEEEEEEE----

Radius of gyration: 27.95 Å; Cα contacts (8 Å, |Δi|>4): 2481; chains: 2; bounding box: 68×69×72 Å

Foldseek 3Di:
DFADDQVRVVVLVVLLQVLAPAPKKKKKKKWKWKWKWWDWQLGTDDTDIDTFMKMKMWGAHPQFIFIFMDGDRPNVVSNVRNVRRVVNRVPGDGDPLRDDADAADDFDDAQPFFADVCLQVPDPVNNVVLVVLLSVLCVVLQKIKTKMKMKMKMKMWMDMPRHYIDIDIGIKIKMKMKIAHPVRQFIAIFIFMGRDCVPDRSNVRSNRGSCQRVQRNPAAADDFFFFWEWEDQQALCQQVCLVLVQLAQVCQQVPNALQHDDPGDGQAFPQQFAQQKWKKAACNPNRDHDDQADPSRHGAHIDTCAHRRGGHDGAYDPSVCVVVVHDHHHRHPAMEIAFDADDPLRVLQVDAWGKYAHHWDDWDDDDRNQQKIKTKGDSHMFIGHNSDGDGHHAMFIFIDHPSQFRRQWDHWHGWDWYAHPYPRGIYTGTTTTGGGGGTDGGDNDD/DFADDQVRVVVLVVLLQVLAPAPKKKKKKKWKKKWKWWDWQLGTDDTDIDTFMKMKMWGAHPQFIFIFMDGDRPNVVSNVRNVRRVVNRVPGDGDPLRDDADAADDFDDAQPFFADVCLQVPDPVVNVVLVVLLSVLCVVLQKIKTKMKMKMKMKMWMDMPRHYIDIDIGIKIKMKMKIAHPVRQFIAIFIFMGRDCVVDRSNVRSNRGSCRRVQRNPAAADDFFFFWEWEDQQALCQQVCLVLVQLAQVCQQVPNALQHDDPGDGQAFPQQFAQQKKKKAACNPNRDHDDQADPSRHGAHIDTCAHRRGGHDGAYDPSVCVVVVHDHHHRHPAMEIAFDAADPLRVLQVDAWGKYAHHWDPWDDDDRNQQKIKTKGDSHMFIGHNSDGDGHHAMFIFIDHPSQFRRQWDHWHGWDWYAHPYPRGIYTGTTTTGGGGGTDGGDNDD

Organism: NCBI:txid1302689

Solvent-accessible surface area (backbone atoms only — not comparable to full-atom values): 43404 Å² total; per-residue (Å²): 129,36,57,65,50,70,68,56,48,49,51,54,50,51,54,40,56,69,63,58,83,53,80,39,43,38,39,38,40,38,22,28,30,34,39,35,42,34,31,46,79,67,37,61,74,43,30,39,34,44,33,40,56,38,39,37,29,36,19,22,53,83,47,8,45,5,33,18,34,36,46,61,83,50,70,68,47,33,44,48,40,45,50,48,5,42,54,34,6,72,67,35,66,66,28,92,70,61,68,84,80,62,49,64,71,81,61,63,79,70,39,76,67,28,42,30,69,66,27,39,59,58,50,69,64,58,52,47,53,44,48,49,41,32,47,47,51,24,58,76,66,64,36,38,28,34,38,42,38,37,33,26,22,31,30,42,36,40,38,36,76,54,61,21,72,50,75,49,60,38,19,32,28,39,40,39,39,36,24,26,34,84,87,57,53,8,30,7,54,35,59,45,70,39,28,48,51,86,74,61,52,48,50,61,42,41,48,52,7,43,51,29,7,68,56,23,47,77,42,40,85,70,81,60,43,70,34,35,32,36,29,33,27,38,21,41,42,58,44,44,50,56,52,71,69,59,41,45,40,63,44,10,56,72,61,71,26,56,41,30,37,88,95,61,43,51,42,72,72,33,78,68,38,35,56,80,40,32,33,30,26,36,26,70,35,84,92,53,48,39,62,27,49,44,97,86,64,47,59,46,61,72,43,59,35,28,52,51,11,20,28,64,51,55,24,26,55,65,56,58,12,60,75,69,72,51,78,54,36,65,72,78,89,37,46,35,34,57,50,41,81,40,48,69,67,52,57,44,47,72,29,55,61,34,35,41,36,44,26,52,42,78,74,41,80,69,35,67,60,66,46,28,27,32,29,30,46,39,42,31,38,30,35,29,46,74,25,33,81,70,46,21,32,52,26,32,28,34,52,48,22,50,51,59,45,44,55,30,54,72,47,48,13,39,51,35,83,25,40,21,84,82,78,65,49,59,33,33,30,28,29,34,33,26,46,68,44,40,29,73,33,80,37,88,60,112,129,36,59,67,52,69,67,56,47,51,52,55,50,52,56,40,57,69,63,58,84,51,79,38,40,38,37,38,41,38,23,29,31,33,40,35,43,34,29,45,78,67,36,59,75,44,30,38,34,43,33,40,56,40,39,36,30,36,19,22,53,86,46,8,44,5,32,18,34,33,46,61,81,50,71,69,46,31,44,48,40,44,51,49,4,43,54,35,6,73,68,34,66,68,29,92,70,61,68,82,80,62,50,66,70,82,62,63,78,70,37,76,66,28,44,29,70,65,28,38,61,59,50,69,64,60,54,46,52,44,50,48,42,31,47,49,51,24,58,77,65,64,33,39,27,34,38,40,39,36,33,26,22,29,30,42,35,39,37,36,75,54,60,22,73,48,75,49,59,37,19,33,27,40,40,39,38,36,24,24,34,85,86,58,55,8,29,7,54,34,59,46,70,37,28,45,51,86,74,60,54,49,50,61,42,41,49,50,7,42,51,30,7,68,54,23,46,76,44,38,85,70,84,60,41,69,34,34,30,35,30,32,26,38,21,41,43,58,45,44,50,58,54,71,68,59,40,46,40,62,43,11,57,71,61,70,26,56,42,31,38,90,94,61,44,54,42,72,71,32,76,68,39,33,58,80,40,31,32,30,25,36,27,70,34,87,91,53,49,40,63,28,48,43,97,87,64,47,59,46,60,72,43,57,34,27,53,52,11,20,29,65,51,56,25,28,54,65,56,57,12,60,76,70,73,50,80,54,37,66,71,78,90,37,47,36,32,58,53,42,81,41,47,70,66,53,56,42,46,70,30,58,60,32,34,40,36,43,26,49,43,79,74,44,80,68,36,68,58,65,47,29,29,33,30,30,44,40,40,31,36,31,35,28,45,73,26,33,81,71,47,21,32,52,26,32,29,34,53,51,21,53,51,59,43,44,55,30,55,73,47,48,13,38,51,35,82,22,39,21,84,84,78,65,48,59,32,33,28,27,28,36,32,25,46,66,43,40,30,71,35,80,39,87,61,111